Protein AF-A0A5C4LIJ2-F1 (afdb_monomer)

InterPro domains:
  IPR003593 AAA+ ATPase domain [SM00382] (230-407)
  IPR003959 ATPase, AAA-type, core [PF00004] (234-355)
  IPR027417 P-loop containing nucleoside triphosphate hydrolase [G3DSA:3.40.50.300] (199-384)
  IPR027417 P-loop containing nucleoside triphosphate hydrolase [SSF52540] (202-452)
  IPR038461 Schlafen, AlbA_2 domain superfamily [G3DSA:3.30.950.30] (22-139)

pLDDT: mean 86.14, std 9.75, range [41.12, 98.31]

Solvent-accessible surface area (backbone atoms only — not comparable to full-atom values): 47284 Å² total; per-residue (Å²): 120,66,73,47,49,48,48,51,52,51,26,35,75,68,67,46,81,63,97,46,61,59,70,45,34,65,58,29,51,37,80,87,80,53,23,45,74,66,76,58,33,51,44,37,41,61,29,47,66,63,65,94,48,57,68,36,73,71,14,28,50,51,50,51,48,43,44,5,18,21,35,30,57,3,26,38,41,34,28,6,21,38,63,94,73,33,29,77,74,26,39,88,55,86,80,62,55,65,61,47,27,49,50,46,22,73,35,40,76,45,88,52,75,54,48,74,50,79,38,78,45,79,42,97,88,69,51,73,36,39,33,38,42,36,39,28,40,44,50,67,100,58,82,71,67,32,28,70,43,64,45,61,94,41,61,52,68,50,37,38,29,41,57,48,71,44,79,41,76,59,53,77,90,43,46,53,55,47,58,22,63,44,79,74,76,92,50,95,75,81,82,70,81,79,71,65,78,42,46,68,31,70,70,80,78,79,52,92,56,96,69,92,71,68,60,54,72,61,51,52,51,50,54,45,40,71,70,73,48,88,62,41,50,38,33,38,18,29,52,65,52,32,46,57,65,39,52,56,48,50,52,50,49,53,41,48,77,40,29,72,55,27,55,43,85,93,75,43,62,58,44,34,36,32,46,45,36,36,44,62,59,45,74,42,58,92,79,59,43,77,46,75,35,91,74,49,63,36,84,46,36,67,44,44,54,39,46,49,40,32,52,66,71,75,43,58,62,81,70,43,72,78,49,53,71,70,57,50,53,51,52,50,41,52,48,29,48,72,40,22,31,42,40,35,38,32,41,49,49,61,26,52,77,70,74,43,64,64,47,58,68,61,54,49,59,41,36,72,71,29,80,25,62,36,38,37,40,36,27,36,56,63,76,52,89,92,42,59,92,40,47,47,83,38,59,46,46,49,77,84,72,29,38,59,60,47,48,52,53,42,24,64,73,57,73,42,82,77,77,54,82,85,48,49,65,55,51,40,59,56,28,60,36,16,56,54,46,46,45,35,39,54,42,41,33,67,82,34,99,43,62,73,57,14,49,48,38,34,64,66,66,74,31,50,52,59,36,39,71,48,42,46,68,58,62,67,63,46,56,90,89,50,55,33,69,62,51,55,44,48,41,62,73,64,70,53,73,37,41,63,64,55,55,38,58,74,44,61,94,45,53,66,67,53,49,50,51,20,55,58,72,48,33,77,70,42,36,41,80,48,70,48,98,86,66,49,58,26,44,30,59,32,65,58,42,47,58,47,53,47,63,60,34,74,73,38,90,61,41,70,58,49,52,54,50,52,52,49,55,61,71,63,69,64,95,64,50,74,67,46,52,52,49,45,54,52,43,54,49,30,57,73,72,65,38,32,66,58,47,53,49,54,53,71,72,48,58,102,80,41,72,58,74,71,38,38,68,50,30,36,52,50,14,54,25,31,50,71,72,36,81,93,30,42,67,60,13,51,52,27,41,52,57,8,43,75,69,70,49,79,50,71,66,53,55,51,52,52,38,52,49,34,65,70,65,68,83,55,48,65,59,34,35,51,52,27,50,57,52,66,72,38,82,86,54,52,54,68,55,43,17,54,36,24,40,49,31,17,53,28,29,42,54,48,20,62,74,29,49,88,79,39,53,69,62,18,52,52,30,39,41,54,15,45,42,29,27,35,48,16,44,39,54,35,71,82,45,88,94,61,83,57,64,66,49,50,52,52,35,50,56,45,51,54,48,46,54,65,75,40,70,82,49,64,62,59,59,51,50,38,54,49,51,39,39,71,69,74,58,49,36,33,59,73,55,40,50,55,51,51,56,54,61,71,64,57,82,85,67,93,47,50,68,57,44,51,51,49,43,50,48,31,53,53,41,32,59,52,39,59,66,60,34,66,64,56,87,82,13,63,24,49,50,52,52,36,53,51,31,52,52,50,31,53,55,47,61,77,67,46,62,76,79,79,70,77,79,72,81,84,72,84,90,133

Mean predicted aligned error: 17.03 Å

Foldseek 3Di:
DPPQCPLVLVCQVVVHDDPAPCSNGVSQADPVLQFGPDAFWQAEEEEQEADPALQADVNVVVLLVLLQLQLAQWHKYKYQADRVSRHGNAYPDDHDQVRSQVVLCVFQVDRWRKDKDKHWDADPVRDTGIMMIITGHHHAQDARGFTCQAGYVRGGGWHWHRDTNDIDTDDPVCVLRSQFRNSDDDDPPPPDPDLQQAQEDDDPALDLFPDDFDPRVVLSVVSCCQAPNLQQEAEEAAFPLLCSSNSLVVSLVCCRVRQSRHAHPVRDGARYEYEAEQDQWDANLLVRAIDGDPRHQDDALLSVLLSVCCSSVNDPSVVSVPDDPVVSLVSLLVVLQPGAYEYEYEALVSQVLVVHDSCPVSNSVSCSVHNYHHHYYYYHHDQDPVPNVRYDYRYAADLPGGQVRLQVSLCVVLVHDGADPVLSVLLCLQQVNRSSSSSNLSSLRSVDVHSVVSSVCCLAPSVQNVLCVRPVSLVVSAPPPACLLVLLLLLLLVVDWDALLLSCLLPVVDDSVSSVVSDVSSPPNFWDWDADPVRTITIHGRNNNSNVSVVVLVPDPCNVVSNVSVVVVVVVPDPQPSVLSVLLVVLVVCVVVVVLVVLVVVVVPADPPHVSLVALSNLLSNLLSLLSVDDVSLVVSQVSLVVSVVVVDLDLVSLVSNLVSLVVNLPALVVNLVSLVVQCPDPPDQLLSVLVSLQSNLVSLQSVLVVCCVPDLVSSLVSLLSSLLSLQVSQQSCVPPPPDDSVVSLVSNLVSLVVNLVSCVQPLVSLLVSLLVNLVVLTQGDQSSLVSSLVSNVVRDDDLDLVSLVVLLVSLVVSLVSLVVSCPVVVVRVSSVSSSVSSVVVNVVSVVSRDDDPDPPPPPDDDD

Radius of gyration: 47.01 Å; Cα contacts (8 Å, |Δi|>4): 1342; chains: 1; bounding box: 135×79×145 Å

Organism: NCBI:txid2583531

Structure (mmCIF, N/CA/C/O backbone):
data_AF-A0A5C4LIJ2-F1
#
_entry.id   AF-A0A5C4LIJ2-F1
#
loop_
_atom_site.group_PDB
_atom_site.id
_atom_site.type_symbol
_atom_site.label_atom_id
_atom_site.label_alt_id
_atom_site.label_comp_id
_atom_site.label_asym_id
_atom_site.label_entity_id
_atom_site.label_seq_id
_atom_site.pdbx_PDB_ins_code
_atom_site.Cartn_x
_atom_site.Cartn_y
_atom_site.Cartn_z
_atom_site.occupancy
_atom_site.B_iso_or_equiv
_atom_site.auth_seq_id
_atom_site.auth_comp_id
_atom_site.auth_asym_id
_atom_site.auth_atom_id
_atom_site.pdbx_PDB_model_num
ATOM 1 N N . MET A 1 1 ? 25.185 -10.858 -41.100 1.00 58.16 1 MET A N 1
ATOM 2 C CA . MET A 1 1 ? 25.337 -9.383 -41.211 1.00 58.16 1 MET A CA 1
ATOM 3 C C . MET A 1 1 ? 25.469 -9.037 -42.689 1.00 58.16 1 MET A C 1
ATOM 5 O O . MET A 1 1 ? 26.217 -9.736 -43.355 1.00 58.16 1 MET A O 1
ATOM 9 N N . ARG A 1 2 ? 24.748 -8.032 -43.214 1.00 72.88 2 ARG A N 1
ATOM 10 C CA . ARG A 1 2 ? 24.907 -7.604 -44.621 1.00 72.88 2 ARG A CA 1
ATOM 11 C C . ARG A 1 2 ? 26.327 -7.069 -44.833 1.00 72.88 2 ARG A C 1
ATOM 13 O O . ARG A 1 2 ? 26.774 -6.250 -44.028 1.00 72.88 2 ARG A O 1
ATOM 20 N N . ASP A 1 3 ? 27.008 -7.504 -45.893 1.00 77.50 3 ASP A N 1
ATOM 21 C CA . ASP A 1 3 ? 28.398 -7.110 -46.189 1.00 77.50 3 ASP A CA 1
ATOM 22 C C . ASP A 1 3 ? 28.575 -5.584 -46.255 1.00 77.50 3 ASP A C 1
ATOM 24 O O . ASP A 1 3 ? 29.596 -5.048 -45.824 1.00 77.50 3 ASP A O 1
ATOM 28 N N . GLU A 1 4 ? 27.526 -4.880 -46.682 1.00 83.19 4 GLU A N 1
ATOM 29 C CA . GLU A 1 4 ? 27.462 -3.422 -46.809 1.00 83.19 4 GLU A CA 1
ATOM 30 C C . GLU A 1 4 ? 27.708 -2.667 -45.487 1.00 83.19 4 GLU A C 1
ATOM 32 O O . GLU A 1 4 ? 28.212 -1.546 -45.492 1.00 83.19 4 GLU A O 1
ATOM 37 N N . LEU A 1 5 ? 27.392 -3.272 -44.333 1.00 87.75 5 LEU A N 1
ATOM 38 C CA . LEU A 1 5 ? 27.506 -2.631 -43.013 1.00 87.75 5 LEU A CA 1
ATOM 39 C C . LEU A 1 5 ? 28.728 -3.093 -42.210 1.00 87.75 5 LEU A C 1
ATOM 41 O O . LEU A 1 5 ? 28.968 -2.587 -41.111 1.00 87.75 5 LEU A O 1
ATOM 45 N N . LYS A 1 6 ? 29.517 -4.033 -42.739 1.00 87.75 6 LYS A N 1
ATOM 46 C CA . LYS A 1 6 ? 30.608 -4.680 -42.000 1.00 87.75 6 LYS A CA 1
ATOM 47 C C . LYS A 1 6 ? 31.669 -3.686 -41.518 1.00 87.75 6 LYS A C 1
ATOM 49 O O . LYS A 1 6 ? 32.026 -3.692 -40.344 1.00 87.75 6 LYS A O 1
ATOM 54 N N . ARG A 1 7 ? 32.119 -2.780 -42.393 1.00 91.06 7 ARG A N 1
ATOM 55 C CA . ARG A 1 7 ? 33.112 -1.738 -42.055 1.00 91.06 7 ARG A CA 1
ATOM 56 C C . ARG A 1 7 ? 32.603 -0.746 -41.014 1.00 91.06 7 ARG A C 1
ATOM 58 O O . ARG A 1 7 ? 33.356 -0.316 -40.145 1.00 91.06 7 ARG A O 1
ATOM 65 N N . ILE A 1 8 ? 31.314 -0.416 -41.072 1.00 91.94 8 ILE A N 1
ATOM 66 C CA . ILE A 1 8 ? 30.667 0.464 -40.095 1.00 91.94 8 ILE A CA 1
ATOM 67 C C . ILE A 1 8 ? 30.628 -0.224 -38.724 1.00 91.94 8 ILE A C 1
ATOM 69 O O . ILE A 1 8 ? 30.972 0.397 -37.720 1.00 91.94 8 ILE A O 1
ATOM 73 N N . ALA A 1 9 ? 30.278 -1.512 -38.677 1.00 89.75 9 ALA A N 1
ATOM 74 C CA . ALA A 1 9 ? 30.301 -2.295 -37.443 1.00 89.75 9 ALA A CA 1
ATOM 75 C C . ALA A 1 9 ? 31.720 -2.405 -36.848 1.00 89.75 9 ALA A C 1
ATOM 77 O O . ALA A 1 9 ? 31.891 -2.171 -35.652 1.00 89.75 9 ALA A O 1
ATOM 78 N N . GLU A 1 10 ? 32.739 -2.667 -37.679 1.00 91.31 10 GLU A N 1
ATOM 79 C CA . GLU A 1 10 ? 34.157 -2.689 -37.276 1.00 91.31 10 GLU A CA 1
ATOM 80 C C . GLU A 1 10 ? 34.602 -1.340 -36.682 1.00 91.31 10 GLU A C 1
ATOM 82 O O . GLU A 1 10 ? 35.252 -1.301 -35.636 1.00 91.31 10 GLU A O 1
ATOM 87 N N . ALA A 1 11 ? 34.206 -0.221 -37.302 1.00 93.56 11 ALA A N 1
ATOM 88 C CA . ALA A 1 11 ? 34.501 1.118 -36.797 1.00 93.56 11 ALA A CA 1
ATOM 89 C C . ALA A 1 11 ? 33.838 1.379 -35.433 1.00 93.56 11 ALA A C 1
ATOM 91 O O . ALA A 1 11 ? 34.490 1.888 -34.517 1.00 93.56 11 ALA A O 1
ATOM 92 N N . ILE A 1 12 ? 32.562 1.003 -35.272 1.00 93.06 12 ILE A N 1
ATOM 93 C CA . ILE A 1 12 ? 31.823 1.145 -34.006 1.00 93.06 12 ILE A CA 1
ATOM 94 C C . ILE A 1 12 ? 32.485 0.321 -32.896 1.00 93.06 12 ILE A C 1
ATOM 96 O O . ILE A 1 12 ? 32.670 0.825 -31.785 1.00 93.06 12 ILE A O 1
ATOM 100 N N . GLU A 1 13 ? 32.862 -0.925 -33.185 1.00 90.19 13 GLU A N 1
ATOM 101 C CA . GLU A 1 13 ? 33.530 -1.804 -32.225 1.00 90.19 13 GLU A CA 1
ATOM 102 C C . GLU A 1 13 ? 34.917 -1.279 -31.838 1.00 90.19 13 GLU A C 1
ATOM 104 O O . GLU A 1 13 ? 35.243 -1.218 -30.650 1.00 90.19 13 GLU A O 1
ATOM 109 N N . GLY A 1 14 ? 35.692 -0.813 -32.820 1.00 92.81 14 GLY A N 1
ATOM 110 C CA . GLY A 1 14 ? 36.996 -0.184 -32.611 1.00 92.81 14 GLY A CA 1
ATOM 111 C C . GLY A 1 14 ? 36.933 1.221 -32.001 1.00 92.81 14 GLY A C 1
ATOM 112 O O . GLY A 1 14 ? 37.969 1.750 -31.602 1.00 92.81 14 GLY A O 1
ATOM 113 N N . ARG A 1 15 ? 35.738 1.829 -31.916 1.00 94.44 15 ARG A N 1
ATOM 114 C CA . ARG A 1 15 ? 35.496 3.223 -31.490 1.00 94.44 15 ARG A CA 1
ATOM 115 C C . ARG A 1 15 ? 36.340 4.246 -32.257 1.00 94.44 15 ARG A C 1
ATOM 117 O O . ARG A 1 15 ? 36.729 5.277 -31.710 1.00 94.44 15 ARG A O 1
ATOM 124 N N . GLN A 1 16 ? 36.653 3.955 -33.515 1.00 95.75 16 GLN A N 1
ATOM 125 C CA . GLN A 1 16 ? 37.541 4.769 -34.337 1.00 95.75 16 GLN A CA 1
ATOM 126 C C . GLN A 1 16 ? 37.033 4.829 -35.772 1.00 95.75 16 GLN A C 1
ATOM 128 O O . GLN A 1 16 ? 36.580 3.835 -36.332 1.00 95.75 16 GLN A O 1
ATOM 133 N N . LEU A 1 17 ? 37.138 6.013 -36.373 1.00 96.00 17 LEU A N 1
ATOM 134 C CA . LEU A 1 17 ? 36.793 6.225 -37.775 1.00 96.00 17 LEU A CA 1
ATOM 135 C C . LEU A 1 17 ? 38.026 5.975 -38.671 1.00 96.00 17 LEU A C 1
ATOM 137 O O . LEU A 1 17 ? 39.108 6.471 -38.334 1.00 96.00 17 LEU A O 1
ATOM 141 N N . PRO A 1 18 ? 37.895 5.256 -39.806 1.00 94.81 18 PRO A N 1
ATOM 142 C CA . PRO A 1 18 ? 38.982 5.001 -40.764 1.00 94.81 18 PRO A CA 1
ATOM 143 C C . PRO A 1 18 ? 39.519 6.255 -41.455 1.00 94.81 18 PRO A C 1
ATOM 145 O O . PRO A 1 18 ? 38.858 7.300 -41.472 1.00 94.81 18 PRO A O 1
ATOM 148 N N . GLY A 1 19 ? 40.742 6.182 -41.988 1.00 91.62 19 GLY A N 1
ATOM 149 C CA . GLY A 1 19 ? 41.484 7.322 -42.548 1.00 91.62 19 GLY A CA 1
ATOM 150 C C . GLY A 1 19 ? 40.820 7.922 -43.780 1.00 91.62 19 GLY A C 1
ATOM 151 O O . GLY A 1 19 ? 40.782 9.143 -43.935 1.00 91.62 19 GLY A O 1
ATOM 152 N N . SER A 1 20 ? 40.258 7.059 -44.622 1.00 92.75 20 SER A N 1
ATOM 153 C CA . SER A 1 20 ? 39.666 7.429 -45.902 1.00 92.75 20 SER A CA 1
ATOM 154 C C . SER A 1 20 ? 38.163 7.141 -45.960 1.00 92.75 20 SER A C 1
ATOM 156 O O . SER A 1 20 ? 37.634 6.315 -45.218 1.00 92.75 20 SER A O 1
ATOM 158 N N . PHE A 1 21 ? 37.468 7.847 -46.858 1.00 92.81 21 PHE A N 1
ATOM 159 C CA . PHE A 1 21 ? 36.042 7.635 -47.132 1.00 92.81 21 PHE A CA 1
ATOM 160 C C . PHE A 1 21 ? 35.779 6.214 -47.6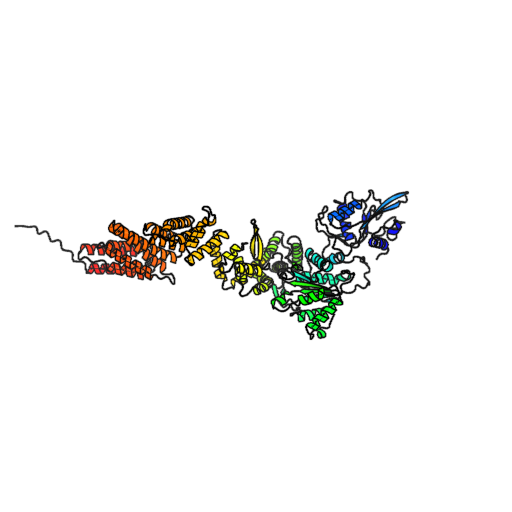44 1.00 92.81 21 PHE A C 1
ATOM 162 O O . PHE A 1 21 ? 34.871 5.539 -47.165 1.00 92.81 21 PHE A O 1
ATOM 169 N N . ALA A 1 22 ? 36.625 5.754 -48.572 1.00 90.69 22 ALA A N 1
ATOM 170 C CA . ALA A 1 22 ? 36.531 4.428 -49.164 1.00 90.69 22 ALA A CA 1
ATOM 171 C C . ALA A 1 22 ? 36.648 3.324 -48.104 1.00 90.69 22 ALA A C 1
ATOM 173 O O . ALA A 1 22 ? 35.829 2.421 -48.105 1.00 90.69 22 ALA A O 1
ATOM 174 N N . GLU A 1 23 ? 37.576 3.426 -47.143 1.00 92.00 23 GLU A N 1
ATOM 175 C CA . GLU A 1 23 ? 37.714 2.425 -46.069 1.00 92.00 23 GLU A CA 1
ATOM 176 C C . GLU A 1 23 ? 36.448 2.261 -45.216 1.00 92.00 23 GLU A C 1
ATOM 178 O O . GLU A 1 23 ? 36.144 1.156 -44.769 1.00 92.00 23 GLU A O 1
ATOM 183 N N . LEU A 1 24 ? 35.719 3.353 -44.962 1.00 93.69 24 LEU A N 1
ATOM 184 C CA . LEU A 1 24 ? 34.518 3.320 -44.128 1.00 93.69 24 LEU A CA 1
ATOM 185 C C . LEU A 1 24 ? 33.277 2.861 -44.907 1.00 93.69 24 LEU A C 1
ATOM 187 O O . LEU A 1 24 ? 32.435 2.162 -44.344 1.00 93.69 24 LEU A O 1
ATOM 191 N N . PHE A 1 25 ? 33.159 3.250 -46.181 1.00 93.88 25 PHE A N 1
ATOM 192 C CA . PHE A 1 25 ? 31.940 3.074 -46.977 1.00 93.88 25 PHE A CA 1
ATOM 193 C C . PHE A 1 25 ? 32.086 2.136 -48.188 1.00 93.88 25 PHE A C 1
ATOM 195 O O . PHE A 1 25 ? 31.167 2.081 -48.994 1.00 93.88 25 PHE A O 1
ATOM 202 N N . GLU A 1 26 ? 33.174 1.364 -48.305 1.00 86.19 26 GLU A N 1
ATOM 203 C CA . GLU A 1 26 ? 33.465 0.442 -49.427 1.00 86.19 26 GLU A CA 1
ATOM 204 C C . GLU A 1 26 ? 32.270 -0.435 -49.845 1.00 86.19 26 GLU A C 1
ATOM 206 O O . GLU A 1 26 ? 32.034 -0.636 -51.030 1.00 86.19 26 GLU A O 1
ATOM 211 N N . GLY A 1 27 ? 31.496 -0.936 -48.875 1.00 84.56 27 GLY A N 1
ATOM 212 C CA . GLY A 1 27 ? 30.322 -1.779 -49.125 1.00 84.56 27 GLY A CA 1
ATOM 213 C C . GLY A 1 27 ? 28.988 -1.030 -49.214 1.00 84.56 27 GLY A C 1
ATOM 214 O O . GLY A 1 27 ? 27.970 -1.651 -49.485 1.00 84.56 27 GLY A O 1
ATOM 215 N N . ASN A 1 28 ? 28.965 0.278 -48.958 1.00 90.94 28 ASN A N 1
ATOM 216 C CA . ASN A 1 28 ? 27.742 1.080 -48.832 1.00 90.94 28 ASN A CA 1
ATOM 217 C C . ASN A 1 28 ? 27.726 2.305 -49.765 1.00 90.94 28 ASN A C 1
ATOM 219 O O . ASN A 1 28 ? 26.849 3.160 -49.674 1.00 90.94 28 ASN A O 1
ATOM 223 N N . TRP A 1 29 ? 28.714 2.444 -50.641 1.00 92.75 29 TRP A N 1
ATOM 224 C CA . TRP A 1 29 ? 28.830 3.574 -51.552 1.00 92.75 29 TRP A CA 1
ATOM 225 C C . TRP A 1 29 ? 28.922 3.083 -52.990 1.00 92.75 29 TRP A C 1
ATOM 227 O O . TRP A 1 29 ? 29.828 2.332 -53.343 1.00 92.75 29 TRP A O 1
ATOM 237 N N . ASP A 1 30 ? 27.989 3.536 -53.824 1.00 90.12 30 ASP A N 1
ATOM 238 C CA . ASP A 1 30 ? 28.038 3.316 -55.262 1.00 90.12 30 ASP A CA 1
ATOM 239 C C . ASP A 1 30 ? 28.761 4.496 -55.922 1.00 90.12 30 ASP A C 1
ATOM 241 O O . ASP A 1 30 ? 28.209 5.591 -56.057 1.00 90.12 30 ASP A O 1
ATOM 245 N N . GLU A 1 31 ? 30.012 4.273 -56.325 1.00 86.50 31 GLU A N 1
ATOM 246 C CA . GLU A 1 31 ? 30.846 5.272 -57.003 1.00 86.50 31 GLU A CA 1
ATOM 247 C C . GLU A 1 31 ? 30.231 5.725 -58.342 1.00 86.50 31 GLU A C 1
ATOM 249 O O . GLU A 1 31 ? 30.377 6.889 -58.725 1.00 86.50 31 GLU A O 1
ATOM 254 N N . ALA A 1 32 ? 29.529 4.830 -59.052 1.00 86.44 32 ALA A N 1
ATOM 255 C CA . ALA A 1 32 ? 28.952 5.114 -60.363 1.00 86.44 32 ALA A CA 1
ATOM 256 C C . ALA A 1 32 ? 27.690 5.978 -60.242 1.00 86.44 32 ALA A C 1
ATOM 258 O O . ALA A 1 32 ? 27.560 6.987 -60.939 1.00 86.44 32 ALA A O 1
ATOM 259 N N . GLU A 1 33 ? 26.798 5.622 -59.316 1.00 85.12 33 GLU A N 1
ATOM 260 C CA . GLU A 1 33 ? 25.545 6.347 -59.059 1.00 85.12 33 GLU A CA 1
ATOM 261 C C . GLU A 1 33 ? 25.709 7.510 -58.058 1.00 85.12 33 GLU A C 1
ATOM 263 O O . GLU A 1 33 ? 24.776 8.285 -57.839 1.00 85.12 33 GLU A O 1
ATOM 268 N N . ARG A 1 34 ? 26.894 7.653 -57.444 1.00 86.00 34 ARG A N 1
ATOM 269 C CA . ARG A 1 34 ? 27.234 8.647 -56.405 1.00 86.00 34 ARG A CA 1
ATOM 270 C C . ARG A 1 34 ? 26.206 8.743 -55.282 1.00 86.00 34 ARG A C 1
ATOM 272 O O . ARG A 1 34 ? 25.822 9.836 -54.837 1.00 86.00 34 ARG A O 1
ATOM 279 N N . ARG A 1 35 ? 25.760 7.588 -54.812 1.00 91.12 35 ARG A N 1
ATOM 280 C CA . ARG A 1 35 ? 24.777 7.485 -53.738 1.00 91.12 35 ARG A CA 1
ATOM 281 C C . ARG A 1 35 ? 25.118 6.343 -52.803 1.00 91.12 35 ARG A C 1
ATOM 283 O O . ARG A 1 35 ? 25.764 5.374 -53.199 1.00 91.12 35 ARG A O 1
ATOM 290 N N . PHE A 1 36 ? 24.640 6.443 -51.571 1.00 92.75 36 PHE A N 1
ATOM 291 C CA . PHE A 1 36 ? 24.676 5.305 -50.666 1.00 92.75 36 PHE A CA 1
ATOM 292 C C . PHE A 1 36 ? 23.701 4.220 -51.129 1.00 92.75 36 PHE A C 1
ATOM 294 O O . PHE A 1 36 ? 22.632 4.521 -51.670 1.00 92.75 36 PHE A O 1
ATOM 301 N N . THR A 1 37 ? 24.085 2.959 -50.943 1.00 90.56 37 THR A N 1
ATOM 302 C CA . THR A 1 37 ? 23.284 1.800 -51.366 1.00 90.56 37 THR A CA 1
ATOM 303 C C . THR A 1 37 ? 22.301 1.353 -50.289 1.00 90.56 37 THR A C 1
ATOM 305 O O . THR A 1 37 ? 21.218 0.869 -50.620 1.00 90.56 37 THR A O 1
ATOM 308 N N . SER A 1 38 ? 22.627 1.574 -49.011 1.00 88.75 38 SER A N 1
ATOM 309 C CA . SER A 1 38 ? 21.747 1.255 -47.886 1.00 88.75 38 SER A CA 1
ATOM 310 C C . SER A 1 38 ? 20.966 2.474 -47.385 1.00 88.75 38 SER A C 1
ATOM 312 O O . SER A 1 38 ? 21.450 3.605 -47.373 1.00 88.75 38 SER A O 1
ATOM 314 N N . GLN A 1 39 ? 19.726 2.228 -46.963 1.00 90.94 39 GLN A N 1
ATOM 315 C CA . GLN A 1 39 ? 18.917 3.201 -46.227 1.00 90.94 39 GLN A CA 1
ATOM 316 C C . GLN A 1 39 ? 19.341 3.254 -44.751 1.00 90.94 39 GLN A C 1
ATOM 318 O O . GLN A 1 39 ? 20.216 2.506 -44.315 1.00 90.94 39 GLN A O 1
ATOM 323 N N . GLU A 1 40 ? 18.705 4.120 -43.962 1.00 92.06 40 GLU A N 1
ATOM 324 C CA . GLU A 1 40 ? 18.905 4.163 -42.511 1.00 92.06 40 GLU A CA 1
ATOM 325 C C . GLU A 1 40 ? 18.644 2.786 -41.860 1.00 92.06 40 GLU A C 1
ATOM 327 O O . GLU A 1 40 ? 17.689 2.077 -42.187 1.00 92.06 40 GLU A O 1
ATOM 332 N N . THR A 1 41 ? 19.509 2.390 -40.922 1.00 91.81 41 THR A N 1
ATOM 333 C CA . THR A 1 41 ? 19.488 1.072 -40.262 1.00 91.81 41 THR A CA 1
ATOM 334 C C . THR A 1 41 ? 19.717 1.186 -38.751 1.00 91.81 41 THR A C 1
ATOM 336 O O . THR A 1 41 ? 19.835 2.286 -38.203 1.00 91.81 41 THR A O 1
ATOM 339 N N . TYR A 1 42 ? 19.838 0.034 -38.075 1.00 91.00 42 TYR A N 1
ATOM 340 C CA . TYR A 1 42 ? 20.170 -0.078 -36.649 1.00 91.00 42 TYR A CA 1
ATOM 341 C C . TYR A 1 42 ? 21.462 0.643 -36.236 1.00 91.00 42 TYR A C 1
ATOM 343 O O . TYR A 1 42 ? 21.618 0.952 -35.057 1.00 91.00 42 TYR A O 1
ATOM 351 N N . VAL A 1 43 ? 22.384 0.889 -37.175 1.00 94.00 43 VAL A N 1
ATOM 352 C CA . VAL A 1 43 ? 23.707 1.486 -36.911 1.00 94.00 43 VAL A CA 1
ATOM 353 C C . VAL A 1 43 ? 24.033 2.670 -37.814 1.00 94.00 43 VAL A C 1
ATOM 355 O O . VAL A 1 43 ? 25.121 3.223 -37.698 1.00 94.00 43 VAL A O 1
ATOM 358 N N . LEU A 1 44 ? 23.139 3.059 -38.723 1.00 94.94 44 LEU A N 1
ATOM 359 C CA . LEU A 1 44 ? 23.412 4.091 -39.719 1.00 94.94 44 LEU A CA 1
ATOM 360 C C . LEU A 1 44 ? 22.223 5.031 -39.881 1.00 94.94 44 LEU A C 1
ATOM 362 O O . LEU A 1 44 ? 21.081 4.578 -39.955 1.00 94.94 44 LEU A O 1
ATOM 366 N N . ASP A 1 45 ? 22.505 6.326 -39.951 1.00 96.38 45 ASP A N 1
ATOM 367 C CA . ASP A 1 45 ? 21.507 7.382 -40.097 1.00 96.38 45 ASP A CA 1
ATOM 368 C C . ASP A 1 45 ? 22.073 8.543 -40.926 1.00 96.38 45 ASP A C 1
ATOM 370 O O . ASP A 1 45 ? 23.260 8.877 -40.807 1.00 96.38 45 ASP A O 1
ATOM 374 N N . TYR A 1 46 ? 21.241 9.159 -41.768 1.00 96.31 46 TYR A N 1
ATOM 375 C CA . TYR A 1 46 ? 21.668 10.208 -42.693 1.00 96.31 46 TYR A CA 1
ATOM 376 C C . TYR A 1 46 ? 21.023 11.540 -42.346 1.00 96.31 46 TYR A C 1
ATOM 378 O O . TYR A 1 46 ? 19.830 11.638 -42.050 1.00 96.31 46 TYR A O 1
ATOM 386 N N . LYS A 1 47 ? 21.814 12.611 -42.398 1.00 95.56 47 LYS A N 1
ATOM 387 C CA . LYS A 1 47 ? 21.338 13.962 -42.109 1.00 95.56 47 LYS A CA 1
ATOM 388 C C . LYS A 1 47 ? 21.863 14.947 -43.141 1.00 95.56 47 LYS A C 1
ATOM 390 O O . LYS A 1 47 ? 23.034 14.936 -43.511 1.00 95.56 47 LYS A O 1
ATOM 395 N N . GLU A 1 48 ? 20.991 15.833 -43.603 1.00 94.62 48 GLU A N 1
ATOM 396 C CA . GLU A 1 48 ? 21.367 16.833 -44.603 1.00 94.62 48 GLU A CA 1
ATOM 397 C C . GLU A 1 48 ? 22.229 17.937 -43.977 1.00 94.62 48 GLU A C 1
ATOM 399 O O . GLU A 1 48 ? 23.278 18.294 -44.510 1.00 94.62 48 GLU A O 1
ATOM 404 N N . GLU A 1 49 ? 21.830 18.425 -42.800 1.00 93.50 49 GLU A N 1
ATOM 405 C CA . GLU A 1 49 ? 22.457 19.569 -42.138 1.00 93.50 49 GLU A CA 1
ATOM 406 C C . GLU A 1 49 ? 22.954 19.233 -40.726 1.00 93.50 49 GLU A C 1
ATOM 408 O O . GLU A 1 49 ? 22.385 18.394 -40.020 1.00 93.50 49 GLU A O 1
ATOM 413 N N . VAL A 1 50 ? 24.015 19.933 -40.317 1.00 93.12 50 VAL A N 1
ATOM 414 C CA . VAL A 1 50 ? 24.572 19.926 -38.957 1.00 93.12 50 VAL A CA 1
ATOM 415 C C . VAL A 1 50 ? 23.818 20.963 -38.109 1.00 93.12 50 VAL A C 1
ATOM 417 O O . VAL A 1 50 ? 23.655 22.092 -38.577 1.00 93.12 50 VAL A O 1
ATOM 420 N N . PRO A 1 51 ? 23.352 20.629 -36.888 1.00 93.12 51 PRO A N 1
ATOM 421 C CA . PRO A 1 51 ? 22.634 21.576 -36.035 1.00 93.12 51 PRO A CA 1
ATOM 422 C C . PRO A 1 51 ? 23.542 22.691 -35.493 1.00 93.12 51 PRO A C 1
ATOM 424 O O . PRO A 1 51 ? 24.711 22.466 -35.196 1.00 93.12 51 PRO A O 1
ATOM 427 N N . ASP A 1 52 ? 22.962 23.872 -35.265 1.00 88.38 52 ASP A N 1
ATOM 428 C CA . ASP A 1 52 ? 23.674 25.028 -34.691 1.00 88.38 52 ASP A CA 1
ATOM 429 C C . ASP A 1 52 ? 23.899 24.920 -33.183 1.00 88.38 52 ASP A C 1
ATOM 431 O O . ASP A 1 52 ? 24.863 25.458 -32.638 1.00 88.38 52 ASP A O 1
ATOM 435 N N . ARG A 1 53 ? 22.972 24.256 -32.494 1.00 91.06 53 ARG A N 1
ATOM 436 C CA . ARG A 1 53 ? 22.987 24.013 -31.051 1.00 91.06 53 ARG A CA 1
ATOM 437 C C . ARG A 1 53 ? 22.391 22.644 -30.785 1.00 91.06 53 ARG A C 1
ATOM 439 O O . ARG A 1 53 ? 21.419 22.273 -31.430 1.00 91.06 53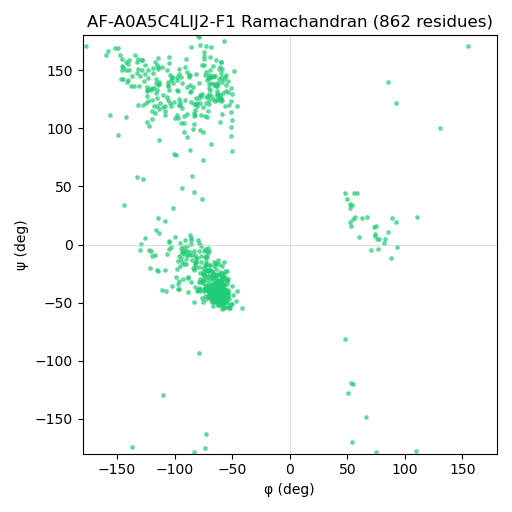 ARG A O 1
ATOM 446 N N . PHE A 1 54 ? 22.940 21.920 -29.815 1.00 92.31 54 PHE A N 1
ATOM 447 C CA . PHE A 1 54 ? 22.472 20.577 -29.444 1.00 92.31 54 PHE A CA 1
ATOM 448 C C . PHE A 1 54 ? 21.422 20.568 -28.322 1.00 92.31 54 PHE A C 1
ATOM 450 O O . PHE A 1 54 ? 20.848 19.525 -28.026 1.00 92.31 54 PHE A O 1
ATOM 457 N N . SER A 1 55 ? 21.165 21.712 -27.684 1.00 87.94 55 SER A N 1
ATOM 458 C CA . SER A 1 55 ? 20.283 21.823 -26.513 1.00 87.94 55 SER A CA 1
ATOM 459 C C . SER A 1 55 ? 18.787 21.920 -26.836 1.00 87.94 55 SER A C 1
ATOM 461 O O . SER A 1 55 ? 17.963 21.759 -25.937 1.00 87.94 55 SER A O 1
ATOM 463 N N . ASP A 1 56 ? 18.416 22.220 -28.080 1.00 86.69 56 ASP A N 1
ATOM 464 C CA . ASP A 1 56 ? 17.043 22.519 -28.490 1.00 86.69 56 ASP A CA 1
ATOM 465 C C . ASP A 1 56 ? 16.769 22.152 -29.960 1.00 86.69 56 ASP A C 1
ATOM 467 O O . ASP A 1 56 ? 17.668 21.793 -30.725 1.00 86.69 56 ASP A O 1
ATOM 471 N N . GLY A 1 57 ? 15.485 22.185 -30.339 1.00 90.12 57 GLY A N 1
ATOM 472 C CA . GLY A 1 57 ? 15.016 21.987 -31.713 1.00 90.12 57 GLY A CA 1
ATOM 473 C C . GLY A 1 57 ? 15.576 20.733 -32.394 1.00 90.12 57 GLY A C 1
ATOM 474 O O . GLY A 1 57 ? 15.502 19.624 -31.864 1.00 90.12 57 GLY A O 1
ATOM 475 N N . TYR A 1 58 ? 16.140 20.920 -33.589 1.00 91.56 58 TYR A N 1
ATOM 476 C CA . TYR A 1 58 ? 16.738 19.847 -34.386 1.00 91.56 58 TYR A CA 1
ATOM 477 C C . TYR A 1 58 ? 17.957 19.201 -33.704 1.00 91.56 58 TYR A C 1
ATOM 479 O O . TYR A 1 58 ? 18.118 17.982 -33.760 1.00 91.56 58 TYR A O 1
ATOM 487 N N . GLY A 1 59 ? 18.780 19.975 -32.988 1.00 93.56 59 GLY A N 1
ATOM 488 C CA . GLY A 1 59 ? 19.950 19.433 -32.298 1.00 93.56 59 GLY A CA 1
ATOM 489 C C . GLY A 1 59 ? 19.603 18.553 -31.100 1.00 93.56 59 GLY A C 1
ATOM 490 O O . GLY A 1 59 ? 20.265 17.537 -30.894 1.00 93.56 59 GLY A O 1
ATOM 491 N N . ALA A 1 60 ? 18.511 18.848 -30.387 1.00 94.69 60 ALA A N 1
ATOM 492 C CA . ALA A 1 60 ? 17.967 17.930 -29.383 1.00 94.69 60 ALA A CA 1
ATOM 493 C C . ALA A 1 60 ? 17.561 16.577 -30.005 1.00 94.69 60 ALA A C 1
ATOM 495 O O . ALA A 1 60 ? 17.695 15.532 -29.368 1.00 94.69 60 ALA A O 1
ATOM 496 N N . GLY A 1 61 ? 17.115 16.575 -31.268 1.00 95.50 61 GLY A N 1
ATOM 497 C CA . GLY A 1 61 ? 16.875 15.358 -32.050 1.00 95.50 61 GLY A CA 1
ATOM 498 C C . GLY A 1 61 ? 18.147 14.543 -32.309 1.00 95.50 61 GLY A C 1
ATOM 499 O O . GLY A 1 61 ? 18.121 13.322 -32.171 1.00 95.50 61 GLY A O 1
ATOM 500 N N . ILE A 1 62 ? 19.273 15.205 -32.598 1.00 96.06 62 ILE A N 1
ATOM 501 C CA . ILE A 1 62 ? 20.583 14.547 -32.761 1.00 96.06 62 ILE A CA 1
ATOM 502 C C . ILE A 1 62 ? 21.075 13.946 -31.439 1.00 96.06 62 ILE A C 1
ATOM 504 O O . ILE A 1 62 ? 21.571 12.823 -31.426 1.00 96.06 62 ILE A O 1
ATOM 508 N N . VAL A 1 63 ? 20.883 14.639 -30.312 1.00 96.44 63 VAL A N 1
ATOM 509 C CA . VAL A 1 63 ? 21.202 14.092 -28.981 1.00 96.44 63 VAL A CA 1
ATOM 510 C C . VAL A 1 63 ? 20.340 12.864 -28.674 1.00 96.44 63 VAL A C 1
ATOM 512 O O . VAL A 1 63 ? 20.870 11.840 -28.249 1.00 96.44 63 VAL A O 1
ATOM 515 N N . ARG A 1 64 ? 19.028 12.919 -28.949 1.00 96.75 64 ARG A N 1
ATOM 516 C CA . ARG A 1 64 ? 18.121 11.763 -28.830 1.00 96.75 64 ARG A CA 1
ATOM 517 C C . ARG A 1 64 ? 18.597 10.577 -29.678 1.00 96.75 64 ARG A C 1
ATOM 519 O O . ARG A 1 64 ? 18.610 9.451 -29.185 1.00 96.75 64 ARG A O 1
ATOM 526 N N . LEU A 1 65 ? 19.006 10.821 -30.922 1.00 97.12 65 LEU A N 1
ATOM 527 C CA . LEU A 1 65 ? 19.542 9.793 -31.817 1.00 97.12 65 LEU A CA 1
ATOM 528 C C . LEU A 1 65 ? 20.847 9.188 -31.280 1.00 97.12 65 LEU A C 1
ATOM 530 O O . LEU A 1 65 ? 20.984 7.967 -31.242 1.00 97.12 65 LEU A O 1
ATOM 534 N N . ALA A 1 66 ? 21.775 10.020 -30.803 1.00 97.25 66 ALA A N 1
ATOM 535 C CA . ALA A 1 66 ? 23.019 9.552 -30.201 1.00 97.25 66 ALA A CA 1
ATOM 536 C C . ALA A 1 66 ? 22.758 8.686 -28.958 1.00 97.25 66 ALA A C 1
ATOM 538 O O . ALA A 1 66 ? 23.351 7.622 -28.805 1.00 97.25 66 ALA A O 1
ATOM 539 N N . LEU A 1 67 ? 21.815 9.070 -28.096 1.00 97.12 67 LEU A N 1
ATOM 540 C CA . LEU A 1 67 ? 21.443 8.256 -26.936 1.00 97.12 67 LEU A CA 1
ATOM 541 C C . LEU A 1 67 ? 20.810 6.920 -27.339 1.00 97.12 67 LEU A C 1
ATOM 543 O O . LEU A 1 67 ? 21.132 5.890 -26.747 1.00 97.12 67 LEU A O 1
ATOM 547 N N . ALA A 1 68 ? 19.966 6.919 -28.371 1.00 97.19 68 ALA A N 1
ATOM 548 C CA . ALA A 1 68 ? 19.365 5.704 -28.909 1.00 97.19 68 ALA A CA 1
ATOM 549 C C . ALA A 1 68 ? 20.415 4.737 -29.474 1.00 97.19 68 ALA A C 1
ATOM 551 O O . ALA A 1 68 ? 20.390 3.550 -29.143 1.00 97.19 68 ALA A O 1
ATOM 552 N N . PHE A 1 69 ? 21.371 5.241 -30.261 1.00 97.19 69 PHE A N 1
ATOM 553 C CA . PHE A 1 69 ? 22.491 4.443 -30.763 1.00 97.19 69 PHE A CA 1
ATOM 554 C C . PHE A 1 69 ? 23.366 3.918 -29.633 1.00 97.19 69 PHE A C 1
ATOM 556 O O . PHE A 1 69 ? 23.650 2.723 -29.588 1.00 97.19 69 PHE A O 1
ATOM 563 N N . HIS A 1 70 ? 23.739 4.779 -28.685 1.00 96.50 70 HIS A N 1
ATOM 564 C CA . HIS A 1 70 ? 24.559 4.389 -27.545 1.00 96.50 70 HIS A CA 1
ATOM 565 C C . HIS A 1 70 ? 23.913 3.251 -26.744 1.00 96.50 70 HIS A C 1
ATOM 567 O O . HIS A 1 70 ? 24.583 2.275 -26.406 1.00 96.50 70 HIS A O 1
ATOM 573 N N . ASN A 1 71 ? 22.603 3.339 -26.494 1.00 95.31 71 ASN A N 1
ATOM 574 C CA . ASN A 1 71 ? 21.835 2.314 -25.785 1.00 95.31 71 ASN A CA 1
ATOM 575 C C . ASN A 1 71 ? 21.574 1.030 -26.576 1.00 95.31 71 ASN A C 1
ATOM 577 O O . ASN A 1 71 ? 21.163 0.039 -25.973 1.00 95.31 71 ASN A O 1
ATOM 581 N N . SER A 1 72 ? 21.804 1.063 -27.885 1.00 94.00 72 SER A N 1
ATOM 582 C CA . SER A 1 72 ? 21.624 -0.052 -28.811 1.00 94.00 72 SER A CA 1
ATOM 583 C C . SER A 1 72 ? 23.013 -0.513 -29.282 1.00 94.00 72 SER A C 1
ATOM 585 O O . SER A 1 72 ? 23.916 -0.733 -28.473 1.00 94.00 72 SER A O 1
ATOM 587 N N . TYR A 1 73 ? 23.238 -0.648 -30.580 1.00 92.62 73 TYR A N 1
ATOM 588 C CA . TYR A 1 73 ? 24.445 -1.273 -31.121 1.00 92.62 73 TYR A CA 1
ATOM 589 C C . TYR A 1 73 ? 25.642 -0.317 -31.273 1.00 92.62 73 TYR A C 1
ATOM 591 O O . TYR A 1 73 ? 26.683 -0.721 -31.783 1.00 92.62 73 TYR A O 1
ATOM 599 N N . GLY A 1 74 ? 25.529 0.934 -30.810 1.00 95.25 74 GLY A N 1
ATOM 600 C CA . GLY A 1 74 ? 26.325 2.048 -31.331 1.00 95.25 74 GLY A CA 1
ATOM 601 C C . GLY A 1 74 ? 25.797 2.490 -32.698 1.00 95.25 74 GLY A C 1
ATOM 602 O O . GLY A 1 74 ? 24.794 1.963 -33.182 1.00 95.25 74 GLY A O 1
ATOM 603 N N . GLY A 1 75 ? 26.434 3.477 -33.321 1.00 96.44 75 GLY A N 1
ATOM 604 C CA . GLY A 1 75 ? 25.981 3.925 -34.634 1.00 96.44 75 GLY A CA 1
ATOM 605 C C . GLY A 1 75 ? 26.827 5.014 -35.267 1.00 96.44 75 GLY A C 1
ATOM 606 O O . GLY A 1 75 ? 27.711 5.595 -34.638 1.00 96.44 75 GLY A O 1
ATOM 607 N N . LEU A 1 76 ? 26.525 5.284 -36.530 1.00 97.06 76 LEU A N 1
ATOM 608 C CA . LEU A 1 76 ? 27.150 6.285 -37.371 1.00 97.06 76 LEU A CA 1
ATOM 609 C C . LEU A 1 76 ? 26.076 7.243 -37.894 1.00 97.06 76 LEU A C 1
ATOM 611 O O . LEU A 1 76 ? 25.128 6.821 -38.552 1.00 97.06 76 LEU A O 1
ATOM 615 N N . VAL A 1 77 ? 26.242 8.536 -37.626 1.00 97.31 77 VAL A N 1
ATOM 616 C CA . VAL A 1 77 ? 25.428 9.599 -38.227 1.00 97.31 77 VAL A CA 1
ATOM 617 C C . VAL A 1 77 ? 26.262 10.284 -39.299 1.00 97.31 77 VAL A C 1
ATOM 619 O O . VAL A 1 77 ? 27.344 10.796 -39.006 1.00 97.31 77 VAL A O 1
ATOM 622 N N . VAL A 1 78 ? 25.776 10.299 -40.537 1.00 96.62 78 VAL A N 1
ATOM 623 C CA . VAL A 1 78 ? 26.485 10.906 -41.670 1.00 96.62 78 VAL A CA 1
ATOM 624 C C . VAL A 1 78 ? 25.779 12.192 -42.089 1.00 96.62 78 VAL A C 1
ATOM 626 O O . VAL A 1 78 ? 24.665 12.167 -42.612 1.00 96.62 78 VAL A O 1
ATOM 629 N N . PHE A 1 79 ? 26.440 13.326 -41.860 1.00 96.94 79 PHE A N 1
ATOM 630 C CA . PHE A 1 79 ? 25.956 14.653 -42.231 1.00 96.94 79 PHE A CA 1
ATOM 631 C C . PHE A 1 79 ? 26.392 15.052 -43.646 1.00 96.94 79 PHE A C 1
ATOM 633 O O . PHE A 1 79 ? 27.501 14.725 -44.078 1.00 96.94 79 PHE A O 1
ATOM 640 N N . GLY A 1 80 ? 25.558 15.838 -44.330 1.00 94.88 80 GLY A N 1
ATOM 641 C CA . GLY A 1 80 ? 25.777 16.272 -45.710 1.00 94.88 80 GLY A CA 1
ATOM 642 C C . GLY A 1 80 ? 25.209 15.304 -46.748 1.00 94.88 80 GLY A C 1
ATOM 643 O O . GLY A 1 80 ? 25.678 15.299 -47.887 1.00 94.88 80 GLY A O 1
ATOM 644 N N . VAL A 1 81 ? 24.225 14.481 -46.369 1.00 94.25 81 VAL A N 1
ATOM 645 C CA . VAL A 1 81 ? 23.571 13.492 -47.240 1.00 94.25 81 VAL A CA 1
ATOM 646 C C . VAL A 1 81 ? 22.068 13.734 -47.251 1.00 94.25 81 VAL A C 1
ATOM 648 O O . VAL A 1 81 ? 21.443 13.903 -46.205 1.00 94.25 81 VAL A O 1
ATOM 651 N N . LYS A 1 82 ? 21.473 13.745 -48.444 1.00 91.56 82 LYS A N 1
ATOM 652 C CA . LYS A 1 82 ? 20.029 13.915 -48.599 1.00 91.56 82 LYS A CA 1
ATOM 653 C C . LYS A 1 82 ? 19.324 12.576 -48.415 1.00 91.56 82 LYS A C 1
ATOM 655 O O . LYS A 1 82 ? 19.299 11.776 -49.341 1.00 91.56 82 LYS A O 1
ATOM 660 N N . ASP A 1 83 ? 18.704 12.384 -47.258 1.00 81.62 83 ASP A N 1
ATOM 661 C CA . ASP A 1 83 ? 18.096 11.126 -46.794 1.00 81.62 83 ASP A CA 1
ATOM 662 C C . ASP A 1 83 ? 17.310 10.342 -47.876 1.00 81.62 83 ASP A C 1
ATOM 664 O O . ASP A 1 83 ? 17.657 9.220 -48.222 1.00 81.62 83 ASP A O 1
ATOM 668 N N . ARG A 1 84 ? 16.335 10.964 -48.557 1.00 84.69 84 ARG A N 1
ATOM 669 C CA . ARG A 1 84 ? 15.531 10.267 -49.591 1.00 84.69 84 ARG A CA 1
ATOM 670 C C . ARG A 1 84 ? 16.281 9.901 -50.873 1.00 84.69 84 ARG A C 1
ATOM 672 O O . ARG A 1 84 ? 15.869 8.984 -51.574 1.00 84.69 84 ARG A O 1
ATOM 679 N N . ALA A 1 85 ? 17.288 10.688 -51.241 1.00 87.25 85 ALA A N 1
ATOM 680 C CA . ALA A 1 85 ? 18.042 10.488 -52.478 1.00 87.25 85 ALA A CA 1
ATOM 681 C C . ALA A 1 85 ? 19.322 9.675 -52.243 1.00 87.25 85 ALA A C 1
ATOM 683 O O . ALA A 1 85 ? 19.890 9.158 -53.199 1.00 87.25 85 ALA A O 1
ATOM 684 N N . LEU A 1 86 ? 19.771 9.593 -50.985 1.00 91.25 86 LEU A N 1
ATOM 685 C CA . LEU A 1 86 ? 21.040 9.013 -50.552 1.00 91.25 86 LEU A CA 1
ATOM 686 C C . LEU A 1 86 ? 22.265 9.616 -51.263 1.00 91.25 86 LEU A C 1
ATOM 688 O O . LEU A 1 86 ? 23.332 9.014 -51.303 1.00 91.25 86 LEU A O 1
ATOM 692 N N . THR A 1 87 ? 22.130 10.827 -51.809 1.00 92.75 87 THR A N 1
ATOM 693 C CA . THR A 1 87 ? 23.192 11.559 -52.511 1.00 92.75 87 THR A CA 1
ATOM 694 C C . THR A 1 87 ? 23.889 12.549 -51.585 1.00 92.75 87 THR A C 1
ATOM 696 O O . THR A 1 87 ? 23.246 13.185 -50.742 1.00 92.75 87 THR A O 1
ATOM 699 N N . ILE A 1 88 ? 25.188 12.754 -51.796 1.00 93.00 88 ILE A N 1
ATOM 700 C CA . ILE A 1 88 ? 25.980 13.747 -51.061 1.00 93.00 88 ILE A CA 1
ATOM 701 C C . ILE A 1 88 ? 25.614 15.163 -51.524 1.00 93.00 88 ILE A C 1
ATOM 703 O O . ILE A 1 88 ? 25.668 15.472 -52.711 1.00 93.00 88 ILE A O 1
ATOM 707 N N . VAL A 1 89 ? 25.277 16.034 -50.573 1.00 92.62 89 VAL A N 1
ATOM 708 C CA . VAL A 1 89 ? 25.027 17.474 -50.785 1.00 92.62 89 VAL A CA 1
ATOM 709 C C . VAL A 1 89 ? 26.020 18.370 -50.037 1.00 92.62 89 VAL A C 1
ATOM 711 O O . VAL A 1 89 ? 26.073 19.573 -50.284 1.00 92.62 89 VAL A O 1
ATOM 714 N N . GLY A 1 90 ? 26.836 17.779 -49.161 1.00 91.19 90 GLY A N 1
ATOM 715 C CA . GLY A 1 90 ? 27.879 18.456 -48.401 1.00 91.19 90 GLY A CA 1
ATOM 716 C C . GLY A 1 90 ? 27.380 19.094 -47.099 1.00 91.19 90 GLY A C 1
ATOM 717 O O . GLY A 1 90 ? 26.309 19.696 -47.031 1.00 91.19 90 GLY A O 1
ATOM 718 N N . ALA A 1 91 ? 28.177 18.981 -46.041 1.00 90.62 91 ALA A N 1
ATOM 719 C CA . ALA A 1 91 ? 27.934 19.607 -44.753 1.00 90.62 91 ALA A CA 1
ATOM 720 C C . ALA A 1 91 ? 28.284 21.101 -44.825 1.00 90.62 91 ALA A C 1
ATOM 722 O O . ALA A 1 91 ? 29.446 21.492 -44.927 1.00 90.62 91 ALA A O 1
ATOM 723 N N . ARG A 1 92 ? 27.262 21.958 -44.742 1.00 87.25 92 ARG A N 1
ATOM 724 C CA . ARG A 1 92 ? 27.409 23.423 -44.860 1.00 87.25 92 ARG A CA 1
ATOM 725 C C . ARG A 1 92 ? 28.127 24.081 -43.677 1.00 87.25 92 ARG A C 1
ATOM 727 O O . ARG A 1 92 ? 28.532 25.236 -43.781 1.00 87.25 92 ARG A O 1
ATOM 734 N N . ARG A 1 93 ? 28.229 23.389 -42.539 1.00 88.44 93 ARG A N 1
ATOM 735 C CA . ARG A 1 93 ? 28.769 23.907 -41.272 1.00 88.44 93 ARG A CA 1
ATOM 736 C C . ARG A 1 93 ? 29.641 22.843 -40.592 1.00 88.44 93 ARG A C 1
ATOM 738 O O . ARG A 1 93 ? 29.385 21.653 -40.790 1.00 88.44 93 ARG A O 1
ATOM 745 N N . PRO A 1 94 ? 30.662 23.239 -39.810 1.00 89.50 94 PRO A N 1
ATOM 746 C CA . PRO A 1 94 ? 31.453 22.296 -39.028 1.00 89.50 94 PRO A CA 1
ATOM 747 C C . PRO A 1 94 ? 30.625 21.713 -37.874 1.00 89.50 94 PRO A C 1
ATOM 749 O O . PRO A 1 94 ? 29.837 22.420 -37.251 1.00 89.50 94 PRO A O 1
ATOM 752 N N . LEU A 1 95 ? 30.832 20.429 -37.578 1.00 93.12 95 LEU A N 1
ATOM 753 C CA . LEU A 1 95 ? 30.281 19.773 -36.394 1.00 93.12 95 LEU A CA 1
ATOM 754 C C . LEU A 1 95 ? 31.218 20.008 -35.204 1.00 93.12 95 LEU A C 1
ATOM 756 O O . LEU A 1 95 ? 32.385 19.631 -35.262 1.00 93.12 95 LEU A O 1
ATOM 760 N N . ASP A 1 96 ? 30.710 20.600 -34.126 1.00 94.75 96 ASP A N 1
ATOM 761 C CA . ASP A 1 96 ? 31.437 20.710 -32.858 1.00 94.75 96 ASP A CA 1
ATOM 762 C C . ASP A 1 96 ? 31.142 19.478 -31.985 1.00 94.75 96 ASP A C 1
ATOM 764 O O . ASP A 1 96 ? 30.146 19.417 -31.257 1.00 94.75 96 ASP A O 1
ATOM 768 N N . VAL A 1 97 ? 31.994 18.456 -32.103 1.00 95.50 97 VAL A N 1
ATOM 769 C CA . VAL A 1 97 ? 31.848 17.206 -31.341 1.00 95.50 97 VAL A CA 1
ATOM 770 C C . VAL A 1 97 ? 32.081 17.405 -29.841 1.00 95.50 97 VAL A C 1
ATOM 772 O O . VAL A 1 97 ? 31.477 16.705 -29.032 1.00 95.50 97 VAL A O 1
ATOM 775 N N . GLU A 1 98 ? 32.902 18.381 -29.445 1.00 96.00 98 GLU A N 1
ATOM 776 C CA . GLU A 1 98 ? 33.148 18.680 -28.032 1.00 96.00 98 GLU A CA 1
ATOM 777 C C . GLU A 1 98 ? 31.901 19.285 -27.386 1.00 96.00 98 GLU A C 1
ATOM 779 O O . GLU A 1 98 ? 31.526 18.898 -26.276 1.00 96.00 98 GLU A O 1
ATOM 784 N N . ALA A 1 99 ? 31.211 20.182 -28.097 1.00 95.44 99 ALA A N 1
ATOM 785 C CA . ALA A 1 99 ? 29.921 20.708 -27.667 1.00 95.44 99 ALA A CA 1
ATOM 786 C C . ALA A 1 99 ? 28.867 19.598 -27.545 1.00 95.44 99 ALA A C 1
ATOM 788 O O . ALA A 1 99 ? 28.138 19.568 -26.551 1.00 95.44 99 ALA A O 1
ATOM 789 N N . LEU A 1 100 ? 28.809 18.659 -28.499 1.00 96.06 100 LEU A N 1
ATOM 790 C CA . LEU A 1 100 ? 27.910 17.503 -28.417 1.00 96.06 100 LEU A CA 1
ATOM 791 C C . LEU A 1 100 ? 28.227 16.619 -27.201 1.00 96.06 100 LEU A C 1
ATOM 793 O O . LEU A 1 100 ? 27.323 16.309 -26.429 1.00 96.06 100 LEU A O 1
ATOM 797 N N . ASN A 1 101 ? 29.494 16.248 -26.996 1.00 97.06 101 ASN A N 1
ATOM 798 C CA . ASN A 1 101 ? 29.919 15.405 -25.872 1.00 97.06 101 ASN A CA 1
ATOM 799 C C . ASN A 1 101 ? 29.657 16.084 -24.515 1.00 97.06 101 ASN A C 1
ATOM 801 O O . ASN A 1 101 ? 29.235 15.422 -23.559 1.00 97.06 101 ASN A O 1
ATOM 805 N N . ARG A 1 102 ? 29.838 17.412 -24.431 1.00 96.38 102 ARG A N 1
ATOM 806 C CA . ARG A 1 102 ? 29.478 18.209 -23.248 1.00 96.38 102 ARG A CA 1
ATOM 807 C C . ARG A 1 102 ? 27.978 18.162 -22.990 1.00 96.38 102 ARG A C 1
ATOM 809 O O . ARG A 1 102 ? 27.578 17.880 -21.870 1.00 96.38 102 ARG A O 1
ATOM 816 N N . VAL A 1 103 ? 27.152 18.366 -24.017 1.00 95.62 103 VAL A N 1
ATOM 817 C CA . VAL A 1 103 ? 25.688 18.274 -23.897 1.00 95.62 103 VAL A CA 1
ATOM 818 C C . VAL A 1 103 ? 25.258 16.859 -23.498 1.00 95.62 103 VAL A C 1
ATOM 820 O O . VAL A 1 103 ? 24.465 16.707 -22.574 1.00 95.62 103 VAL A O 1
ATOM 823 N N . LEU A 1 104 ? 25.809 15.807 -24.104 1.00 95.69 104 LEU A N 1
ATOM 824 C CA . LEU A 1 104 ? 25.514 14.429 -23.702 1.00 95.69 104 LEU A CA 1
ATOM 825 C C . LEU A 1 104 ? 25.836 14.201 -22.219 1.00 95.69 104 LEU A C 1
ATOM 827 O O . LEU A 1 104 ? 24.979 13.706 -21.487 1.00 95.69 104 LEU A O 1
ATOM 831 N N . SER A 1 105 ? 27.012 14.630 -21.758 1.00 94.94 105 SER A N 1
ATOM 832 C CA . SER A 1 105 ? 27.416 14.494 -20.350 1.00 94.94 105 SER A CA 1
ATOM 833 C C . SER A 1 105 ? 26.524 15.295 -19.407 1.00 94.94 105 SER A C 1
ATOM 835 O O . SER A 1 105 ? 26.055 14.779 -18.397 1.00 94.94 105 SER A O 1
ATOM 837 N N . ASP A 1 106 ? 26.224 16.535 -19.766 1.00 94.50 106 ASP A N 1
ATOM 838 C CA . ASP A 1 106 ? 25.406 17.449 -18.983 1.00 94.50 106 ASP A CA 1
ATOM 839 C C . ASP A 1 106 ? 23.958 16.960 -18.794 1.00 94.50 106 ASP A C 1
ATOM 841 O O . ASP A 1 106 ? 23.359 17.163 -17.736 1.00 94.50 106 ASP A O 1
ATOM 845 N N . PHE A 1 107 ? 23.370 16.355 -19.832 1.00 94.19 107 PHE A N 1
ATOM 846 C CA . PHE A 1 107 ? 21.969 15.923 -19.834 1.00 94.19 107 PHE A CA 1
ATOM 847 C C . PHE A 1 107 ? 21.762 14.467 -19.421 1.00 94.19 107 PHE A C 1
ATOM 849 O O . PHE A 1 107 ? 20.622 14.086 -19.169 1.00 94.19 107 PHE A O 1
ATOM 856 N N . THR A 1 108 ? 22.818 13.656 -19.332 1.00 93.06 108 THR A N 1
ATOM 857 C CA . THR A 1 108 ? 22.724 12.257 -18.872 1.00 93.06 108 THR A CA 1
ATOM 858 C C . THR A 1 108 ? 23.461 11.986 -17.565 1.00 93.06 108 THR A C 1
ATOM 860 O O . THR A 1 108 ? 23.143 11.025 -16.868 1.00 93.06 108 THR A O 1
ATOM 863 N N . GLY A 1 109 ? 24.440 12.822 -17.212 1.00 92.69 109 GLY A N 1
ATOM 864 C CA . GLY A 1 109 ? 25.362 12.577 -16.105 1.00 92.69 109 GLY A CA 1
ATOM 865 C C . GLY A 1 109 ? 26.426 11.511 -16.395 1.00 92.69 109 GLY A C 1
ATOM 866 O O . GLY A 1 109 ? 27.147 11.134 -15.474 1.00 92.69 109 GLY A O 1
ATOM 867 N N . ILE A 1 110 ? 26.537 11.015 -17.636 1.00 92.44 110 ILE A N 1
ATOM 868 C CA . ILE A 1 110 ? 27.544 10.025 -18.046 1.00 92.44 110 ILE A CA 1
ATOM 869 C C . ILE A 1 110 ? 28.394 10.535 -19.216 1.00 92.44 110 ILE A C 1
ATOM 871 O O . ILE A 1 110 ? 27.896 11.195 -20.124 1.00 92.44 110 ILE A O 1
ATOM 875 N N . GLY A 1 111 ? 29.686 10.203 -19.219 1.00 91.69 111 GLY A N 1
ATOM 876 C CA . GLY A 1 111 ? 30.601 10.577 -20.299 1.00 91.69 111 GLY A CA 1
ATOM 877 C C . GLY A 1 111 ? 30.425 9.688 -21.529 1.00 91.69 111 GLY A C 1
ATOM 878 O O . GLY A 1 111 ? 30.966 8.583 -21.567 1.00 91.69 111 GLY A O 1
ATOM 879 N N . ILE A 1 112 ? 29.685 10.164 -22.533 1.00 94.81 112 ILE A N 1
ATOM 880 C CA . ILE A 1 112 ? 29.588 9.523 -23.853 1.00 94.81 112 ILE A CA 1
ATOM 881 C C . ILE A 1 112 ? 30.530 10.259 -24.807 1.00 94.81 112 ILE A C 1
ATOM 883 O O . ILE A 1 112 ? 30.271 11.399 -25.186 1.00 94.81 112 ILE A O 1
ATOM 887 N N . GLU A 1 113 ? 31.622 9.603 -25.189 1.00 95.31 113 GLU A N 1
ATOM 888 C CA . GLU A 1 113 ? 32.624 10.166 -26.095 1.00 95.31 113 GLU A CA 1
ATOM 889 C C . GLU A 1 113 ? 32.306 9.792 -27.545 1.00 95.31 113 GLU A C 1
ATOM 891 O O . GLU A 1 113 ? 32.623 8.696 -28.010 1.00 95.31 113 GLU A O 1
ATOM 896 N N . CYS A 1 114 ? 31.649 10.701 -28.263 1.00 97.19 114 CYS A N 1
ATOM 897 C CA . CYS A 1 114 ? 31.476 10.574 -29.704 1.00 97.19 114 CYS A CA 1
ATOM 898 C C . CYS A 1 114 ? 32.737 11.057 -30.428 1.00 97.19 114 CYS A C 1
ATOM 900 O O . CYS A 1 114 ? 33.387 12.012 -29.995 1.00 97.19 114 CYS A O 1
ATOM 902 N N . VAL A 1 115 ? 33.048 10.424 -31.559 1.00 97.00 115 VAL A N 1
ATOM 903 C CA . VAL A 1 115 ? 34.200 10.762 -32.407 1.00 97.00 115 VAL A CA 1
ATOM 904 C C . VAL A 1 115 ? 33.686 11.231 -33.757 1.00 97.00 115 VAL A C 1
ATOM 906 O O . VAL A 1 115 ? 32.763 10.636 -34.304 1.00 97.00 115 VAL A O 1
ATOM 909 N N . MET A 1 116 ? 34.285 12.277 -34.325 1.00 96.25 116 MET A N 1
ATOM 910 C CA . MET A 1 116 ? 33.945 12.728 -35.674 1.00 96.25 116 MET A CA 1
ATOM 911 C C . MET A 1 116 ? 35.132 12.657 -36.630 1.00 96.25 116 MET A C 1
ATOM 913 O O . MET A 1 116 ? 36.287 12.821 -36.231 1.00 96.25 116 MET A O 1
ATOM 917 N N . ARG A 1 117 ? 34.839 12.482 -37.918 1.00 96.06 117 ARG A N 1
ATOM 918 C CA . ARG A 1 117 ? 35.799 12.680 -39.006 1.00 96.06 117 ARG A CA 1
ATOM 919 C C . ARG A 1 117 ? 35.114 13.344 -40.193 1.00 96.06 117 ARG A C 1
ATOM 921 O O . ARG A 1 117 ? 33.961 13.056 -40.503 1.00 96.06 117 ARG A O 1
ATOM 928 N N . ARG A 1 118 ? 35.836 14.256 -40.841 1.00 95.56 118 ARG A N 1
ATOM 929 C CA . ARG A 1 118 ? 35.422 14.899 -42.089 1.00 95.56 118 ARG A CA 1
ATOM 930 C C . ARG A 1 118 ? 36.069 14.166 -43.253 1.00 95.56 118 ARG A C 1
ATOM 932 O O . ARG A 1 118 ? 37.276 13.931 -43.221 1.00 95.56 118 ARG A O 1
ATOM 939 N N . TYR A 1 119 ? 35.271 13.836 -44.257 1.00 94.62 119 TYR A N 1
ATOM 940 C CA . TYR A 1 119 ? 35.735 13.230 -45.495 1.00 94.62 119 TYR A CA 1
ATOM 941 C C . TYR A 1 119 ? 35.388 14.140 -46.664 1.00 94.62 119 TYR A C 1
ATOM 943 O O . TYR A 1 119 ? 34.265 14.630 -46.755 1.00 94.62 119 TYR A O 1
ATOM 951 N N . THR A 1 120 ? 36.347 14.342 -47.557 1.00 92.25 120 THR A N 1
ATOM 952 C CA . THR A 1 120 ? 36.169 15.143 -48.767 1.00 92.25 120 THR A CA 1
ATOM 953 C C . THR A 1 120 ? 35.953 14.210 -49.952 1.00 92.25 120 THR A C 1
ATOM 955 O O . THR A 1 120 ? 36.795 13.355 -50.224 1.00 92.25 120 THR A O 1
ATOM 958 N N . VAL A 1 121 ? 34.832 14.370 -50.653 1.00 88.88 121 VAL A N 1
ATOM 959 C CA . VAL A 1 121 ? 34.449 13.552 -51.810 1.00 88.88 121 VAL A CA 1
ATOM 960 C C . VAL A 1 121 ? 34.417 14.433 -53.056 1.00 88.88 121 VAL A C 1
ATOM 962 O O . VAL A 1 121 ? 33.766 15.480 -53.075 1.00 88.88 121 VAL A O 1
ATOM 965 N N . ALA A 1 122 ? 35.138 14.027 -54.102 1.00 85.75 122 ALA A N 1
ATOM 966 C CA . ALA A 1 122 ? 35.199 14.768 -55.358 1.00 85.75 122 ALA A CA 1
ATOM 967 C C . ALA A 1 122 ? 33.938 14.536 -56.213 1.00 85.75 122 ALA A C 1
ATOM 969 O O . ALA A 1 122 ? 33.562 13.396 -56.492 1.00 85.75 122 ALA A O 1
ATOM 970 N N . GLN A 1 123 ? 33.304 15.621 -56.660 1.00 80.44 123 GLN A N 1
ATOM 971 C CA . GLN A 1 123 ? 32.183 15.596 -57.605 1.00 80.44 123 GLN A CA 1
ATOM 972 C C . GLN A 1 123 ? 32.687 15.683 -59.064 1.00 80.44 123 GLN A C 1
ATOM 974 O O . GLN A 1 123 ? 33.829 16.088 -59.303 1.00 80.44 123 GLN A O 1
ATOM 979 N N . PRO A 1 124 ? 31.886 15.277 -60.075 1.00 74.06 124 PRO A N 1
ATOM 980 C CA . PRO A 1 124 ? 32.333 15.224 -61.475 1.00 74.06 124 PRO A CA 1
ATOM 981 C C . PRO A 1 124 ? 32.562 16.613 -62.078 1.00 74.06 124 PRO A C 1
ATOM 983 O O . PRO A 1 124 ? 33.287 16.748 -63.057 1.00 74.06 124 PRO A O 1
ATOM 986 N N . ASP A 1 125 ? 31.940 17.636 -61.498 1.00 76.31 125 ASP A N 1
ATOM 987 C CA . ASP A 1 125 ? 32.115 19.050 -61.826 1.00 76.31 125 ASP A CA 1
ATOM 988 C C . ASP A 1 125 ? 33.395 19.652 -61.208 1.00 76.31 125 ASP A C 1
ATOM 990 O O . ASP A 1 125 ? 33.679 20.834 -61.397 1.00 76.31 125 ASP A O 1
ATOM 994 N N . GLY A 1 126 ? 34.183 18.843 -60.487 1.00 75.19 126 GLY A N 1
ATOM 995 C CA . GLY A 1 126 ? 35.405 19.255 -59.802 1.00 75.19 126 GLY A CA 1
ATOM 996 C C . GLY A 1 126 ? 35.167 19.909 -58.440 1.00 75.19 126 GLY A C 1
ATOM 997 O O . GLY A 1 126 ? 36.136 20.298 -57.785 1.00 75.19 126 GLY A O 1
ATOM 998 N N . VAL A 1 127 ? 33.915 20.025 -57.982 1.00 83.19 127 VAL A N 1
ATOM 999 C CA . VAL A 1 127 ? 33.597 20.589 -56.668 1.00 83.19 127 VAL A CA 1
ATOM 1000 C C . VAL A 1 127 ? 33.808 19.521 -55.596 1.00 83.19 127 VAL A C 1
ATOM 1002 O O . VAL A 1 127 ? 33.185 18.465 -55.586 1.00 83.19 127 VAL A O 1
ATOM 1005 N N . ALA A 1 128 ? 34.712 19.776 -54.658 1.00 85.94 128 ALA A N 1
ATOM 1006 C CA . ALA A 1 128 ? 34.882 18.909 -53.503 1.00 85.94 128 ALA A CA 1
ATOM 1007 C C . ALA A 1 128 ? 33.761 19.181 -52.487 1.00 85.94 128 ALA A C 1
ATOM 1009 O O . ALA A 1 128 ? 33.606 20.315 -52.031 1.00 85.94 128 ALA A O 1
ATOM 1010 N N . LEU A 1 129 ? 32.982 18.154 -52.135 1.00 91.94 129 LEU A N 1
ATOM 1011 C CA . LEU A 1 129 ? 31.969 18.236 -51.083 1.00 91.94 129 LEU A CA 1
ATOM 1012 C C . LEU A 1 129 ? 32.448 17.496 -49.843 1.00 91.94 129 LEU A C 1
ATOM 1014 O O . LEU A 1 129 ? 32.956 16.380 -49.923 1.00 91.94 129 LEU A O 1
ATOM 1018 N N . ASP A 1 130 ? 32.249 18.112 -48.687 1.00 92.19 130 ASP A N 1
ATOM 1019 C CA . ASP A 1 130 ? 32.628 17.516 -47.416 1.00 92.19 130 ASP A CA 1
ATOM 1020 C C . ASP A 1 130 ? 31.442 16.851 -46.745 1.00 92.19 130 ASP A C 1
ATOM 1022 O O . ASP A 1 130 ? 30.390 17.463 -46.594 1.00 92.19 130 ASP A O 1
ATOM 1026 N N . ILE A 1 131 ? 31.628 15.629 -46.271 1.00 94.44 131 ILE A N 1
ATOM 1027 C CA . ILE A 1 131 ? 30.689 14.968 -45.369 1.00 94.44 131 ILE A CA 1
ATOM 1028 C C . ILE A 1 131 ? 31.317 14.833 -43.987 1.00 94.44 131 ILE A C 1
ATOM 1030 O O . ILE A 1 131 ? 32.542 14.760 -43.843 1.00 94.44 131 ILE A O 1
ATOM 1034 N N . VAL A 1 132 ? 30.475 14.782 -42.959 1.00 96.50 132 VAL A N 1
ATOM 1035 C CA . VAL A 1 132 ? 30.928 14.570 -41.581 1.00 96.50 132 VAL A CA 1
ATOM 1036 C C . VAL A 1 132 ? 30.328 13.277 -41.066 1.00 96.50 132 VAL A C 1
ATOM 1038 O O . VAL A 1 132 ? 29.112 13.150 -40.974 1.00 96.50 132 VAL A O 1
ATOM 1041 N N . ALA A 1 133 ? 31.186 12.328 -40.715 1.00 96.69 133 ALA A N 1
ATOM 1042 C CA . ALA A 1 133 ? 30.792 11.094 -40.061 1.00 96.69 133 ALA A CA 1
ATOM 1043 C C . ALA A 1 133 ? 30.964 11.256 -38.547 1.00 96.69 133 ALA A C 1
ATOM 1045 O O . ALA A 1 133 ? 32.062 11.562 -38.076 1.00 96.69 133 ALA A O 1
ATOM 1046 N N . LEU A 1 134 ? 29.883 11.066 -37.796 1.00 98.00 134 LEU A N 1
ATOM 1047 C CA . LEU A 1 134 ? 29.848 11.074 -36.338 1.00 98.00 134 LEU A CA 1
ATOM 1048 C C . LEU A 1 134 ? 29.627 9.647 -35.840 1.00 98.00 134 LEU A C 1
ATOM 1050 O O . LEU A 1 134 ? 28.566 9.066 -36.054 1.00 98.00 134 LEU A O 1
ATOM 1054 N N . LEU A 1 135 ? 30.620 9.102 -35.150 1.00 98.31 135 LEU A N 1
ATOM 1055 C CA . LEU A 1 135 ? 30.563 7.803 -34.504 1.00 98.31 135 LEU A CA 1
ATOM 1056 C C . LEU A 1 135 ? 30.072 7.958 -33.069 1.00 98.31 135 LEU A C 1
ATOM 1058 O O . LEU A 1 135 ? 30.678 8.664 -32.258 1.00 98.31 135 LEU A O 1
ATOM 1062 N N . VAL A 1 136 ? 29.004 7.236 -32.756 1.00 98.00 136 VAL A N 1
ATOM 1063 C CA . VAL A 1 136 ? 28.457 7.086 -31.414 1.00 98.00 136 VAL A CA 1
ATOM 1064 C C . VAL A 1 136 ? 28.861 5.709 -30.884 1.00 98.00 136 VAL A C 1
ATOM 1066 O O . VAL A 1 136 ? 28.497 4.690 -31.483 1.00 98.00 136 VAL A O 1
ATOM 1069 N N . PRO A 1 137 ? 29.608 5.632 -29.770 1.00 95.75 137 PRO A N 1
ATOM 1070 C CA . PRO A 1 137 ? 30.104 4.358 -29.274 1.00 95.75 137 PRO A CA 1
ATOM 1071 C C . PRO A 1 137 ? 28.961 3.505 -28.724 1.00 95.75 137 PRO A C 1
ATOM 1073 O O . PRO A 1 137 ? 28.046 4.011 -28.072 1.00 95.75 137 PRO A O 1
ATOM 1076 N N . ARG A 1 138 ? 29.063 2.185 -28.889 1.00 93.75 138 ARG A N 1
ATOM 1077 C CA . ARG A 1 138 ? 28.201 1.230 -28.184 1.00 93.75 138 ARG A CA 1
ATOM 1078 C C . ARG A 1 138 ? 28.449 1.295 -26.675 1.00 93.75 138 ARG A C 1
ATOM 1080 O O . ARG A 1 138 ? 29.602 1.279 -26.222 1.00 93.75 138 ARG A O 1
ATOM 1087 N N . ARG A 1 139 ? 27.377 1.288 -25.882 1.00 91.56 139 ARG A N 1
ATOM 1088 C CA . ARG A 1 139 ? 27.469 1.159 -24.423 1.00 91.56 139 ARG A CA 1
ATOM 1089 C C . ARG A 1 139 ? 28.009 -0.215 -24.020 1.00 91.56 139 ARG A C 1
ATOM 1091 O O . ARG A 1 139 ? 27.612 -1.238 -24.577 1.00 91.56 139 ARG A O 1
ATOM 1098 N N . GLY A 1 140 ? 28.899 -0.243 -23.029 1.00 85.38 140 GLY A N 1
ATOM 1099 C CA . GLY A 1 140 ? 29.356 -1.488 -22.402 1.00 85.38 140 GLY A CA 1
ATOM 1100 C C . GLY A 1 140 ? 28.286 -2.131 -21.509 1.00 85.38 140 GLY A C 1
ATOM 1101 O O . GLY A 1 140 ? 27.108 -1.774 -21.568 1.00 85.38 140 GLY A O 1
ATOM 1102 N N . LEU A 1 141 ? 28.701 -3.052 -20.635 1.00 80.94 141 LEU A N 1
ATOM 1103 C CA . LEU A 1 141 ? 27.845 -3.611 -19.579 1.00 80.94 141 LEU A CA 1
ATOM 1104 C C . LEU A 1 141 ? 27.672 -2.582 -18.453 1.00 80.94 141 LEU A C 1
ATOM 1106 O O . LEU A 1 141 ? 28.275 -2.671 -17.390 1.00 80.94 141 LEU A O 1
ATOM 1110 N N . ALA A 1 142 ? 26.888 -1.549 -18.742 1.00 87.75 142 ALA A N 1
ATOM 1111 C CA . ALA A 1 142 ? 26.521 -0.478 -17.828 1.00 87.75 142 ALA A CA 1
ATOM 1112 C C . ALA A 1 142 ? 25.019 -0.200 -17.937 1.00 87.75 142 ALA A C 1
ATOM 1114 O O . ALA A 1 142 ? 24.377 -0.578 -18.929 1.00 87.75 142 ALA A O 1
ATOM 1115 N N . ARG A 1 143 ? 24.470 0.491 -16.932 1.00 90.88 143 ARG A N 1
ATOM 1116 C CA . ARG A 1 143 ? 23.061 0.903 -16.910 1.00 90.88 143 ARG A CA 1
ATOM 1117 C C . ARG A 1 143 ? 22.694 1.716 -18.159 1.00 90.88 143 ARG A C 1
ATOM 1119 O O . ARG A 1 143 ? 23.546 2.460 -18.656 1.00 90.88 143 ARG A O 1
ATOM 1126 N N . PRO A 1 144 ? 21.456 1.595 -18.667 1.00 92.81 144 PRO A N 1
ATOM 1127 C CA . PRO A 1 144 ? 20.976 2.418 -19.768 1.00 92.81 144 PRO A CA 1
ATOM 1128 C C . PRO A 1 144 ? 21.173 3.916 -19.568 1.00 92.81 144 PRO A C 1
ATOM 1130 O O . PRO A 1 144 ? 20.885 4.462 -18.503 1.00 92.81 144 PRO A O 1
ATOM 1133 N N . ALA A 1 145 ? 21.658 4.579 -20.619 1.00 94.25 145 ALA A N 1
ATOM 1134 C CA . ALA A 1 145 ? 21.775 6.023 -20.657 1.00 94.25 145 ALA A CA 1
ATOM 1135 C C . ALA A 1 145 ? 20.376 6.632 -20.742 1.00 94.25 145 ALA A C 1
ATOM 1137 O O . ALA A 1 145 ? 19.604 6.322 -21.653 1.00 94.25 145 ALA A O 1
ATOM 1138 N N . ARG A 1 146 ? 20.066 7.512 -19.796 1.00 94.38 146 ARG A N 1
ATOM 1139 C CA . ARG A 1 146 ? 18.778 8.198 -19.686 1.00 94.38 146 ARG A CA 1
ATOM 1140 C C . ARG A 1 146 ? 18.995 9.682 -19.466 1.00 94.38 146 ARG A C 1
ATOM 1142 O O . ARG A 1 146 ? 20.041 10.083 -18.954 1.00 94.38 146 ARG A O 1
ATOM 1149 N N . LEU A 1 147 ? 17.999 10.489 -19.810 1.00 94.75 147 LEU A N 1
ATOM 1150 C CA . LEU A 1 147 ? 18.034 11.907 -19.474 1.00 94.75 147 LEU A CA 1
ATOM 1151 C C . LEU A 1 147 ? 17.959 12.108 -17.955 1.00 94.75 147 LEU A C 1
ATOM 1153 O O . LEU A 1 147 ? 17.014 11.660 -17.312 1.00 94.75 147 LEU A O 1
ATOM 1157 N N . SER A 1 148 ? 18.920 12.824 -17.381 1.00 94.25 148 SER A N 1
ATOM 1158 C CA . SER A 1 148 ? 18.889 13.280 -15.988 1.00 94.25 148 SER A CA 1
ATOM 1159 C C . SER A 1 148 ? 18.077 14.569 -15.818 1.00 94.25 148 SER A C 1
ATOM 1161 O O . SER A 1 148 ? 17.585 14.848 -14.727 1.00 94.25 148 SER A O 1
ATOM 1163 N N . ARG A 1 149 ? 17.896 15.341 -16.898 1.00 93.38 149 ARG A N 1
ATOM 1164 C CA . ARG A 1 149 ? 17.124 16.594 -16.939 1.00 93.38 149 ARG A CA 1
ATOM 1165 C C . ARG A 1 149 ? 16.409 16.769 -18.292 1.00 93.38 149 ARG A C 1
ATOM 1167 O O . ARG A 1 149 ? 16.828 16.137 -19.261 1.00 93.38 149 ARG A O 1
ATOM 1174 N N . PRO A 1 150 ? 15.360 17.608 -18.389 1.00 93.31 150 PRO A N 1
ATOM 1175 C CA . PRO A 1 150 ? 14.612 17.797 -19.635 1.00 93.31 150 PRO A CA 1
ATOM 1176 C C . PRO A 1 150 ? 15.479 18.393 -20.750 1.00 93.31 150 PRO A C 1
ATOM 1178 O O . PRO A 1 150 ? 16.234 19.322 -20.481 1.00 93.31 150 PRO A O 1
ATOM 1181 N N . LEU A 1 151 ? 15.343 17.908 -21.987 1.00 93.31 151 LEU A N 1
ATOM 1182 C CA . LEU A 1 151 ? 16.066 18.369 -23.178 1.00 93.31 151 LEU A CA 1
ATOM 1183 C C . LEU A 1 151 ? 15.069 18.792 -24.266 1.00 93.31 151 LEU A C 1
ATOM 1185 O O . LEU A 1 151 ? 14.465 17.945 -24.924 1.00 93.31 151 LEU A O 1
ATOM 1189 N N . GLY A 1 152 ? 14.900 20.099 -24.481 1.00 88.88 152 GLY A N 1
ATOM 1190 C CA . GLY A 1 152 ? 13.903 20.614 -25.424 1.00 88.88 152 GLY A CA 1
ATOM 1191 C C . GLY A 1 152 ? 12.496 20.071 -25.105 1.00 88.88 152 GLY A C 1
ATOM 1192 O O . GLY A 1 152 ? 12.016 20.307 -23.997 1.00 88.88 152 GLY A O 1
ATOM 1193 N N . PRO A 1 153 ? 11.831 19.343 -26.027 1.00 89.19 153 PRO A N 1
ATOM 1194 C CA . PRO A 1 153 ? 10.513 18.747 -25.782 1.00 89.19 153 PRO A CA 1
ATOM 1195 C C . PRO A 1 153 ? 10.554 17.442 -24.963 1.00 89.19 153 PRO A C 1
ATOM 1197 O O . PRO A 1 153 ? 9.500 16.893 -24.651 1.00 89.19 153 PRO A O 1
ATOM 1200 N N . TYR A 1 154 ? 11.738 16.908 -24.649 1.00 93.00 154 TYR A N 1
ATOM 1201 C CA . TYR A 1 154 ? 11.891 15.596 -24.021 1.00 93.00 154 TYR A CA 1
ATOM 1202 C C . TYR A 1 154 ? 12.030 15.716 -22.493 1.00 93.00 154 TYR A C 1
ATOM 1204 O O . TYR A 1 154 ? 12.973 16.363 -22.027 1.00 93.00 154 TYR A O 1
ATOM 1212 N N . PRO A 1 155 ? 11.139 15.112 -21.685 1.00 91.31 155 PRO A N 1
ATOM 1213 C CA . PRO A 1 155 ? 11.245 15.136 -20.228 1.00 91.31 155 PRO A CA 1
ATOM 1214 C C . PRO A 1 155 ? 12.431 14.317 -19.692 1.00 91.31 155 PRO A C 1
ATOM 1216 O O . PRO A 1 155 ? 12.981 13.436 -20.355 1.00 91.31 155 PRO A O 1
ATOM 1219 N N . ALA A 1 156 ? 12.808 14.602 -18.443 1.00 91.38 156 ALA A N 1
ATOM 1220 C CA . ALA A 1 156 ? 13.793 13.809 -17.712 1.00 91.38 156 ALA A CA 1
ATOM 1221 C C . ALA A 1 156 ? 13.315 12.356 -17.519 1.00 91.38 156 ALA A C 1
ATOM 1223 O O . ALA A 1 156 ? 12.120 12.088 -17.431 1.00 91.38 156 ALA A O 1
ATOM 1224 N N . GLY A 1 157 ? 14.256 11.418 -17.424 1.00 88.81 157 GLY A N 1
ATOM 1225 C CA . GLY A 1 157 ? 14.004 9.988 -17.236 1.00 88.81 157 GLY A CA 1
ATOM 1226 C C . GLY A 1 157 ? 13.802 9.195 -18.530 1.00 88.81 157 GLY A C 1
ATOM 1227 O O . GLY A 1 157 ? 13.849 7.966 -18.490 1.00 88.81 157 GLY A O 1
ATOM 1228 N N . MET A 1 158 ? 13.640 9.859 -19.680 1.00 91.12 158 MET A N 1
ATOM 1229 C CA . MET A 1 158 ? 13.484 9.169 -20.961 1.00 91.12 158 MET A CA 1
ATOM 1230 C C . MET A 1 158 ? 14.724 8.351 -21.330 1.00 91.12 158 MET A C 1
ATOM 1232 O O . MET A 1 158 ? 15.864 8.808 -21.210 1.00 91.12 158 MET A O 1
ATOM 1236 N N . THR A 1 159 ? 14.463 7.140 -21.818 1.00 93.88 159 THR A N 1
ATOM 1237 C CA . THR A 1 159 ? 15.452 6.219 -22.386 1.00 93.88 159 THR A CA 1
ATOM 1238 C C . THR A 1 159 ? 15.003 5.872 -23.795 1.00 93.88 159 THR A C 1
ATOM 1240 O O . THR A 1 159 ? 13.840 5.516 -23.995 1.00 93.88 159 THR A O 1
ATOM 1243 N N . TRP A 1 160 ? 15.918 5.952 -24.758 1.00 95.50 160 TRP A N 1
ATOM 1244 C CA . TRP A 1 160 ? 15.643 5.621 -26.153 1.00 95.50 160 TRP A CA 1
ATOM 1245 C C . TRP A 1 160 ? 16.430 4.410 -26.614 1.00 95.50 160 TRP A C 1
ATOM 1247 O O . TRP A 1 160 ? 17.528 4.143 -26.119 1.00 95.50 160 TRP A O 1
ATOM 1257 N N . VAL A 1 161 ? 15.860 3.728 -27.598 1.00 95.06 161 VAL A N 1
ATOM 1258 C CA . VAL A 1 161 ? 16.479 2.636 -28.344 1.00 95.06 161 VAL A CA 1
ATOM 1259 C C . VAL A 1 161 ? 16.351 2.908 -29.835 1.00 95.06 161 VAL A C 1
ATOM 1261 O O . VAL A 1 161 ? 15.417 3.578 -30.285 1.00 95.06 161 VAL A O 1
ATOM 1264 N N . ARG A 1 162 ? 17.318 2.408 -30.597 1.00 94.25 162 ARG A N 1
ATOM 1265 C CA . ARG A 1 162 ? 17.284 2.405 -32.053 1.00 94.25 162 ARG A CA 1
ATOM 1266 C C . ARG A 1 162 ? 16.696 1.073 -32.495 1.00 94.25 162 ARG A C 1
ATOM 1268 O O . ARG A 1 162 ? 17.291 0.030 -32.231 1.00 94.25 162 ARG A O 1
ATOM 1275 N N . ASP A 1 163 ? 15.555 1.124 -33.170 1.00 90.12 163 ASP A N 1
ATOM 1276 C CA . ASP A 1 163 ? 14.949 -0.042 -33.806 1.00 90.12 163 ASP A CA 1
ATOM 1277 C C . ASP A 1 163 ? 14.835 0.212 -35.309 1.00 90.12 163 ASP A C 1
ATOM 1279 O O . ASP A 1 163 ? 14.065 1.056 -35.767 1.00 90.12 163 ASP A O 1
ATOM 1283 N N . ARG A 1 164 ? 15.670 -0.481 -36.085 1.00 88.75 164 ARG A N 1
ATOM 1284 C CA . ARG A 1 164 ? 15.860 -0.255 -37.522 1.00 88.75 164 ARG A CA 1
ATOM 1285 C C . ARG A 1 164 ? 16.184 1.217 -37.786 1.00 88.75 164 ARG A C 1
ATOM 1287 O O . ARG A 1 164 ? 17.198 1.699 -37.293 1.00 88.75 164 ARG A O 1
ATOM 1294 N N . HIS A 1 165 ? 15.353 1.913 -38.555 1.00 89.31 165 HIS A N 1
ATOM 1295 C CA . HIS A 1 165 ? 15.509 3.323 -38.908 1.00 89.31 165 HIS A CA 1
ATOM 1296 C C . HIS A 1 165 ? 14.848 4.273 -37.893 1.00 89.31 165 HIS A C 1
ATOM 1298 O O . HIS A 1 165 ? 15.001 5.486 -37.989 1.00 89.31 165 HIS A O 1
ATOM 1304 N N . GLU A 1 166 ? 14.127 3.756 -36.895 1.00 93.00 166 GLU A N 1
ATOM 1305 C CA . GLU A 1 166 ? 13.370 4.581 -35.958 1.00 93.00 166 GLU A CA 1
ATOM 1306 C C . GLU A 1 166 ? 14.075 4.719 -34.608 1.00 93.00 166 GLU A C 1
ATOM 1308 O O . GLU A 1 166 ? 14.701 3.797 -34.080 1.00 93.00 166 GLU A O 1
ATOM 1313 N N . VAL A 1 167 ? 13.937 5.902 -34.008 1.00 95.44 167 VAL A N 1
ATOM 1314 C CA . VAL A 1 167 ? 14.288 6.115 -32.602 1.00 95.44 167 VAL A CA 1
ATOM 1315 C C . VAL A 1 167 ? 13.023 6.016 -31.768 1.00 95.44 167 VAL A C 1
ATOM 1317 O O . VAL A 1 167 ? 12.182 6.915 -31.814 1.00 95.44 167 VAL A O 1
ATOM 1320 N N . LEU A 1 168 ? 12.914 4.971 -30.958 1.00 95.00 168 LEU A N 1
ATOM 1321 C CA . LEU A 1 168 ? 11.741 4.711 -30.133 1.00 95.00 168 LEU A CA 1
ATOM 1322 C C . LEU A 1 168 ? 12.025 5.005 -28.664 1.00 95.00 168 LEU A C 1
ATOM 1324 O O . LEU A 1 168 ? 13.153 4.872 -28.182 1.00 95.00 168 LEU A O 1
ATOM 1328 N N . GLU A 1 169 ? 10.984 5.397 -27.935 1.00 92.50 169 GLU A N 1
ATOM 1329 C CA . GLU A 1 169 ? 11.043 5.361 -26.480 1.00 92.50 169 GLU A CA 1
ATOM 1330 C C . GLU A 1 169 ? 11.063 3.903 -26.005 1.00 92.50 169 GLU A C 1
ATOM 1332 O O . GLU A 1 169 ? 10.290 3.053 -26.456 1.00 92.50 169 GLU A O 1
ATOM 1337 N N . ALA A 1 170 ? 11.978 3.601 -25.089 1.00 89.25 170 ALA A N 1
ATOM 1338 C CA . ALA A 1 170 ? 12.190 2.246 -24.625 1.00 89.25 170 ALA A CA 1
ATOM 1339 C C . ALA A 1 170 ? 11.078 1.782 -23.665 1.00 89.25 170 ALA A C 1
ATOM 1341 O O . ALA A 1 170 ? 11.139 2.039 -22.472 1.00 89.25 170 ALA A O 1
ATOM 1342 N N . GLY A 1 171 ? 10.071 1.062 -24.161 1.00 83.06 171 GLY A N 1
ATOM 1343 C CA . GLY A 1 171 ? 9.154 0.266 -23.324 1.00 83.06 171 GLY A CA 1
ATOM 1344 C C . GLY A 1 171 ? 9.725 -1.092 -22.874 1.00 83.06 171 GLY A C 1
ATOM 1345 O O . GLY A 1 171 ? 10.823 -1.476 -23.281 1.00 83.06 171 GLY A O 1
ATOM 1346 N N . SER A 1 172 ? 8.941 -1.862 -22.107 1.00 76.38 172 SER A N 1
ATOM 1347 C CA . SER A 1 172 ? 9.325 -3.175 -21.543 1.00 76.38 172 SER A CA 1
ATOM 1348 C C . SER A 1 172 ? 9.815 -4.179 -22.592 1.00 76.38 172 SER A C 1
ATOM 1350 O O . SER A 1 172 ? 10.753 -4.934 -22.348 1.00 76.38 172 SER A O 1
ATOM 1352 N N . ARG A 1 173 ? 9.253 -4.130 -23.808 1.00 79.12 173 ARG A N 1
ATOM 1353 C CA . ARG A 1 173 ? 9.680 -4.981 -24.927 1.00 79.12 173 ARG A CA 1
ATOM 1354 C C . ARG A 1 173 ? 11.141 -4.781 -25.329 1.00 79.12 173 ARG A C 1
ATOM 1356 O O . ARG A 1 173 ? 11.719 -5.691 -25.897 1.00 79.12 173 ARG A O 1
ATOM 1363 N N . HIS A 1 174 ? 11.748 -3.629 -25.040 1.00 86.19 174 HIS A N 1
ATOM 1364 C CA . HIS A 1 174 ? 13.125 -3.317 -25.438 1.00 86.19 174 HIS A CA 1
ATOM 1365 C C . HIS A 1 174 ? 14.157 -3.617 -24.342 1.00 86.19 174 HIS A C 1
ATOM 1367 O O . HIS A 1 174 ? 15.348 -3.380 -24.544 1.00 86.19 174 HIS A O 1
ATOM 1373 N N . LEU A 1 175 ? 13.734 -4.132 -23.180 1.00 83.31 175 LEU A N 1
ATOM 1374 C CA . LEU A 1 175 ? 14.640 -4.408 -22.060 1.00 83.31 175 LEU A CA 1
ATOM 1375 C C . LEU A 1 175 ? 15.737 -5.410 -22.433 1.00 83.31 175 LEU A C 1
ATOM 1377 O O . LEU A 1 175 ? 16.881 -5.242 -22.019 1.00 83.31 175 LEU A O 1
ATOM 1381 N N . HIS A 1 176 ? 15.431 -6.388 -23.285 1.00 79.75 176 HIS A N 1
ATOM 1382 C CA . HIS A 1 176 ? 16.427 -7.338 -23.775 1.00 79.75 176 HIS A CA 1
ATOM 1383 C C . HIS A 1 176 ? 17.571 -6.657 -24.547 1.00 79.75 176 HIS A C 1
ATOM 1385 O O . HIS A 1 176 ? 18.738 -6.969 -24.326 1.00 79.75 176 HIS A O 1
ATOM 1391 N N . VAL A 1 177 ? 17.277 -5.662 -25.393 1.00 85.94 177 VAL A N 1
ATOM 1392 C CA . VAL A 1 177 ? 18.319 -4.858 -26.056 1.00 85.94 177 VAL A CA 1
ATOM 1393 C C . VAL A 1 177 ? 19.047 -4.010 -25.020 1.00 85.94 177 VAL A C 1
ATOM 1395 O O . VAL A 1 177 ? 20.275 -4.019 -24.946 1.00 85.94 177 VAL A O 1
ATOM 1398 N N . LEU A 1 178 ? 18.299 -3.318 -24.159 1.00 89.06 178 LEU A N 1
ATOM 1399 C CA . LEU A 1 178 ? 18.881 -2.429 -23.163 1.00 89.06 178 LEU A CA 1
ATOM 1400 C C . LEU A 1 178 ? 19.837 -3.140 -22.209 1.00 89.06 178 LEU A C 1
ATOM 1402 O O . LEU A 1 178 ? 20.790 -2.504 -21.792 1.00 89.06 178 LEU A O 1
ATOM 1406 N N . TYR A 1 179 ? 19.650 -4.414 -21.886 1.00 86.38 179 TYR A N 1
ATOM 1407 C CA . TYR A 1 179 ? 20.492 -5.129 -20.922 1.00 86.38 179 TYR A CA 1
ATOM 1408 C C . TYR A 1 179 ? 21.340 -6.262 -21.542 1.00 86.38 179 TYR A C 1
ATOM 1410 O O . TYR A 1 179 ? 21.992 -7.003 -20.811 1.00 86.38 179 TYR A O 1
ATOM 1418 N N . SER A 1 180 ? 21.399 -6.369 -22.876 1.00 83.19 180 SER A N 1
ATOM 1419 C CA . SER A 1 180 ? 22.297 -7.298 -23.596 1.00 83.19 180 SER A CA 1
ATOM 1420 C C . SER A 1 180 ? 23.718 -6.747 -23.779 1.00 83.19 180 SER A C 1
ATOM 1422 O O . SER A 1 180 ? 24.040 -5.648 -23.322 1.00 83.19 180 SER A O 1
ATOM 1424 N N . ASP A 1 181 ? 24.605 -7.490 -24.444 1.00 80.38 181 ASP A N 1
ATOM 1425 C CA . ASP A 1 181 ? 25.913 -6.967 -24.871 1.00 80.38 181 ASP A CA 1
ATOM 1426 C C . ASP A 1 181 ? 25.864 -6.153 -26.176 1.00 80.38 181 ASP A C 1
ATOM 1428 O O . ASP A 1 181 ? 26.806 -5.408 -26.472 1.00 80.38 181 ASP A O 1
ATOM 1432 N N . ARG A 1 182 ? 24.756 -6.273 -26.925 1.00 86.31 182 ARG A N 1
ATOM 1433 C CA . ARG A 1 182 ? 24.473 -5.581 -28.190 1.00 86.31 182 ARG A CA 1
ATOM 1434 C C . ARG A 1 182 ? 25.617 -5.751 -29.202 1.00 86.31 182 ARG A C 1
ATOM 1436 O O . ARG A 1 182 ? 25.957 -4.817 -29.931 1.00 86.31 182 ARG A O 1
ATOM 1443 N N . ARG A 1 183 ? 26.270 -6.922 -29.211 1.00 78.88 183 ARG A N 1
ATOM 1444 C CA . ARG A 1 183 ? 27.363 -7.234 -30.151 1.00 78.88 183 ARG A CA 1
ATOM 1445 C C . ARG A 1 183 ? 26.869 -7.652 -31.520 1.00 78.88 183 ARG A C 1
ATOM 1447 O O . ARG A 1 183 ? 27.443 -7.239 -32.522 1.00 78.88 183 ARG A O 1
ATOM 1454 N N . LEU A 1 184 ? 25.807 -8.441 -31.541 1.00 75.75 184 LEU A N 1
ATOM 1455 C CA . LEU A 1 184 ? 25.238 -8.986 -32.760 1.00 75.75 184 LEU A CA 1
ATOM 1456 C C . LEU A 1 184 ? 24.079 -8.100 -33.213 1.00 75.75 184 LEU A C 1
ATOM 1458 O O . LEU A 1 184 ? 23.157 -7.829 -32.444 1.00 75.75 184 LEU A O 1
ATOM 1462 N N . LEU A 1 185 ? 24.151 -7.627 -34.458 1.00 75.31 185 LEU A N 1
ATOM 1463 C CA . LEU A 1 185 ? 23.015 -6.982 -35.107 1.00 75.31 185 LEU A CA 1
ATOM 1464 C C . LEU A 1 185 ? 21.959 -8.043 -35.433 1.00 75.31 185 LEU A C 1
ATOM 1466 O O . LEU A 1 185 ? 22.349 -9.134 -35.853 1.00 75.31 185 LEU A O 1
ATOM 1470 N N . PRO A 1 186 ? 20.657 -7.731 -35.319 1.00 71.44 186 PRO A N 1
ATOM 1471 C CA . PRO A 1 186 ? 19.609 -8.639 -35.771 1.00 71.44 186 PRO A CA 1
ATOM 1472 C C . PRO A 1 186 ? 19.820 -8.970 -37.260 1.00 71.44 186 PRO A C 1
ATOM 1474 O O . PRO A 1 186 ? 19.854 -8.056 -38.089 1.00 71.44 186 PRO A O 1
ATOM 1477 N N . SER A 1 187 ? 20.018 -10.243 -37.613 1.00 61.09 187 SER A N 1
ATOM 1478 C CA . SER A 1 187 ? 20.014 -10.703 -39.009 1.00 61.09 187 SER A CA 1
ATOM 1479 C C . SER A 1 187 ? 18.591 -11.041 -39.455 1.00 61.09 187 SER A C 1
ATOM 1481 O O . SER A 1 187 ? 17.785 -11.508 -38.660 1.00 61.09 187 SER A O 1
ATOM 1483 N N . GLU A 1 188 ? 18.272 -10.796 -40.731 1.00 49.84 188 GLU A N 1
ATOM 1484 C CA . GLU A 1 188 ? 17.004 -11.250 -41.337 1.00 49.84 188 GLU A CA 1
ATOM 1485 C C . GLU A 1 188 ? 16.994 -12.774 -41.563 1.00 49.84 188 GLU A C 1
ATOM 1487 O O . GLU A 1 188 ? 15.926 -13.379 -41.566 1.00 49.84 188 GLU A O 1
ATOM 1492 N N . ASP A 1 189 ? 18.182 -13.383 -41.658 1.00 44.59 189 ASP A N 1
ATOM 1493 C CA . ASP A 1 189 ? 18.406 -14.828 -41.716 1.00 44.59 189 ASP A CA 1
ATOM 1494 C C . ASP A 1 189 ? 18.846 -15.327 -40.326 1.00 44.59 189 ASP A C 1
ATOM 1496 O O . ASP A 1 189 ? 20.035 -15.504 -40.057 1.00 44.59 189 ASP A O 1
ATOM 1500 N N . ASP A 1 190 ? 17.906 -15.476 -39.392 1.00 45.78 190 ASP A N 1
ATOM 1501 C CA . ASP A 1 190 ? 18.142 -16.054 -38.055 1.00 45.78 190 ASP A CA 1
ATOM 1502 C C . ASP A 1 190 ? 18.101 -17.597 -38.092 1.00 45.78 190 ASP A C 1
ATOM 1504 O O . ASP A 1 190 ? 17.480 -18.257 -37.263 1.00 45.78 190 ASP A O 1
ATOM 1508 N N . ASP A 1 191 ? 18.759 -18.185 -39.095 1.00 41.53 191 ASP A N 1
ATOM 1509 C CA . ASP A 1 191 ? 18.962 -19.629 -39.206 1.00 41.53 191 ASP A CA 1
ATOM 1510 C C . ASP A 1 191 ? 20.372 -19.982 -38.688 1.00 41.53 191 ASP A C 1
ATOM 1512 O O . ASP A 1 191 ? 21.295 -20.261 -39.453 1.00 41.53 191 ASP A O 1
ATOM 1516 N N . GLY A 1 192 ? 20.555 -20.007 -37.362 1.00 44.00 192 GLY A N 1
ATOM 1517 C CA . GLY A 1 192 ? 21.464 -21.001 -36.772 1.00 44.00 192 GLY A CA 1
ATOM 1518 C C . GLY A 1 192 ? 22.800 -20.576 -36.149 1.00 44.00 192 GLY A C 1
ATOM 1519 O O . GLY A 1 192 ? 23.653 -21.453 -35.984 1.00 44.00 192 GLY A O 1
ATOM 1520 N N . GLU A 1 193 ? 23.010 -19.336 -35.689 1.00 45.75 193 GLU A N 1
ATOM 1521 C CA . GLU A 1 193 ? 23.941 -19.189 -34.554 1.00 45.75 193 GLU A CA 1
ATOM 1522 C C . GLU A 1 193 ? 23.230 -19.744 -33.320 1.00 45.75 193 GLU A C 1
ATOM 1524 O O . GLU A 1 193 ? 22.231 -19.186 -32.882 1.00 45.75 193 GLU A O 1
ATOM 1529 N N . ALA A 1 194 ? 23.694 -20.895 -32.822 1.00 46.59 194 ALA A N 1
ATOM 1530 C CA . ALA A 1 194 ? 23.073 -21.645 -31.735 1.00 46.59 194 ALA A CA 1
ATOM 1531 C C . ALA A 1 194 ? 22.800 -20.743 -30.519 1.00 46.59 194 ALA A C 1
ATOM 1533 O O . ALA A 1 194 ? 23.657 -20.550 -29.653 1.00 46.59 194 ALA A O 1
ATOM 1534 N N . THR A 1 195 ? 21.591 -20.187 -30.448 1.00 57.91 195 THR A N 1
ATOM 1535 C CA . THR A 1 195 ? 21.053 -19.588 -29.238 1.00 57.91 195 THR A CA 1
ATOM 1536 C C . THR A 1 195 ? 21.010 -20.717 -28.225 1.00 57.91 195 THR A C 1
ATOM 1538 O O . THR A 1 195 ? 20.222 -21.649 -28.350 1.00 57.91 195 THR A O 1
ATOM 1541 N N . PHE A 1 196 ? 21.939 -20.704 -27.267 1.00 62.41 196 PHE A N 1
ATOM 1542 C CA . PHE A 1 196 ? 21.933 -21.675 -26.181 1.00 62.41 196 PHE A CA 1
ATOM 1543 C C . PHE A 1 196 ? 20.590 -21.528 -25.459 1.00 62.41 196 PHE A C 1
ATOM 1545 O O . PHE A 1 196 ? 20.337 -20.461 -24.887 1.00 62.41 196 PHE A O 1
ATOM 1552 N N . PRO A 1 197 ? 19.696 -22.530 -25.541 1.00 72.00 197 PRO A N 1
ATOM 1553 C CA . PRO A 1 197 ? 18.383 -22.403 -24.948 1.00 72.00 197 PRO A CA 1
ATOM 1554 C C . PRO A 1 197 ? 18.551 -22.380 -23.433 1.00 72.00 197 PRO A C 1
ATOM 1556 O O . PRO A 1 197 ? 19.196 -23.255 -22.856 1.00 72.00 197 PRO A O 1
ATOM 1559 N N . ILE A 1 198 ? 17.969 -21.370 -22.793 1.00 86.38 198 ILE A N 1
ATOM 1560 C CA . ILE A 1 198 ? 17.945 -21.283 -21.337 1.00 86.38 198 ILE A CA 1
ATOM 1561 C C . ILE A 1 198 ? 16.987 -22.352 -20.823 1.00 86.38 198 ILE A C 1
ATOM 1563 O O . ILE A 1 198 ? 15.831 -22.422 -21.259 1.00 86.38 198 ILE A O 1
ATOM 1567 N N . HIS A 1 199 ? 17.449 -23.175 -19.881 1.00 89.69 199 HIS A N 1
ATOM 1568 C CA . HIS A 1 199 ? 16.575 -24.136 -19.222 1.00 89.69 199 HIS A CA 1
ATOM 1569 C C . HIS A 1 199 ? 15.495 -23.384 -18.444 1.00 89.69 199 HIS A C 1
ATOM 1571 O O . HIS A 1 199 ? 15.793 -22.533 -17.607 1.00 89.69 199 HIS A O 1
ATOM 1577 N N . ARG A 1 200 ? 14.224 -23.676 -18.718 1.00 90.94 200 ARG A N 1
ATOM 1578 C CA . ARG A 1 200 ? 13.105 -22.939 -18.129 1.00 90.94 200 ARG A CA 1
ATOM 1579 C C . ARG A 1 200 ? 12.058 -23.866 -17.553 1.00 90.94 200 ARG A C 1
ATOM 1581 O O . ARG A 1 200 ? 11.648 -24.831 -18.194 1.00 90.94 200 ARG A O 1
ATOM 1588 N N . SER A 1 201 ? 11.581 -23.523 -16.365 1.00 90.69 201 SER A N 1
ATOM 1589 C CA . SER A 1 201 ? 10.471 -24.221 -15.730 1.00 90.69 201 SER A CA 1
ATOM 1590 C C . SER A 1 201 ? 9.575 -23.234 -15.002 1.00 90.69 201 SER A C 1
ATOM 1592 O O . SER A 1 201 ? 9.957 -22.689 -13.964 1.00 90.69 201 SER A O 1
ATOM 1594 N N . PHE A 1 202 ? 8.372 -23.038 -15.540 1.00 87.00 202 PHE A N 1
ATOM 1595 C CA . PHE A 1 202 ? 7.391 -22.083 -15.037 1.00 87.00 202 PHE A CA 1
ATOM 1596 C C . PHE A 1 202 ? 6.020 -22.739 -14.869 1.00 87.00 202 PHE A C 1
ATOM 1598 O O . PHE A 1 202 ? 5.641 -23.564 -15.706 1.00 87.00 202 PHE A O 1
ATOM 1605 N N . PRO A 1 203 ? 5.235 -22.349 -13.851 1.00 82.88 203 PRO A N 1
ATOM 1606 C CA . PRO A 1 203 ? 3.801 -22.587 -13.876 1.00 82.88 203 PRO A CA 1
ATOM 1607 C C . PRO A 1 203 ? 3.140 -21.709 -14.963 1.00 82.88 203 PRO A C 1
ATOM 1609 O O . PRO A 1 203 ? 3.771 -20.806 -15.513 1.00 82.88 203 PRO A O 1
ATOM 1612 N N . PRO A 1 204 ? 1.860 -21.933 -15.289 1.00 79.25 204 PRO A N 1
ATOM 1613 C CA . PRO A 1 204 ? 1.042 -20.961 -16.010 1.00 79.25 204 PRO A CA 1
ATOM 1614 C C . PRO A 1 204 ? 1.121 -19.551 -15.407 1.00 79.25 204 PRO A C 1
ATOM 1616 O O . PRO A 1 204 ? 1.273 -19.392 -14.194 1.00 79.25 204 PRO A O 1
ATOM 1619 N N . SER A 1 205 ? 0.984 -18.532 -16.262 1.00 80.19 205 SER A N 1
ATOM 1620 C CA . SER A 1 205 ? 1.021 -17.131 -15.832 1.00 80.19 205 SER A CA 1
ATOM 1621 C C . SER A 1 205 ? -0.020 -16.862 -14.737 1.00 80.19 205 SER A C 1
ATOM 1623 O O . SER A 1 205 ? -1.185 -17.220 -14.916 1.00 80.19 205 SER A O 1
ATOM 1625 N N . PRO A 1 206 ? 0.352 -16.189 -13.631 1.00 74.88 206 PRO A N 1
ATOM 1626 C CA . PRO A 1 206 ? -0.592 -15.779 -12.595 1.00 74.88 206 PRO A CA 1
ATOM 1627 C C . PRO A 1 206 ? -1.411 -14.541 -13.000 1.00 74.88 206 PRO A C 1
ATOM 1629 O O . PRO A 1 206 ? -2.215 -14.059 -12.200 1.00 74.88 206 PRO A O 1
ATOM 1632 N N . ALA A 1 207 ? -1.166 -13.973 -14.188 1.00 76.50 207 ALA A N 1
ATOM 1633 C CA . ALA A 1 207 ? -1.890 -12.818 -14.695 1.00 76.50 207 ALA A CA 1
ATOM 1634 C C . ALA A 1 207 ? -3.334 -13.188 -15.051 1.00 76.50 207 ALA A C 1
ATOM 1636 O O . ALA A 1 207 ? -3.595 -14.138 -15.785 1.00 76.50 207 ALA A O 1
ATOM 1637 N N . THR A 1 208 ? -4.271 -12.395 -14.548 1.00 68.94 208 THR A N 1
ATOM 1638 C CA . THR A 1 208 ? -5.693 -12.472 -14.898 1.00 68.94 208 THR A CA 1
ATOM 1639 C C . THR A 1 208 ? -6.007 -11.738 -16.202 1.00 68.94 208 THR A C 1
ATOM 1641 O O . THR A 1 208 ? -7.008 -12.040 -16.852 1.00 68.94 208 THR A O 1
ATOM 1644 N N . VAL A 1 209 ? -5.123 -10.818 -16.605 1.00 69.69 209 VAL A N 1
ATOM 1645 C CA . VAL A 1 209 ? -5.155 -10.099 -17.880 1.00 69.69 209 VAL A CA 1
ATOM 1646 C C . VAL A 1 209 ? -4.121 -10.678 -18.842 1.00 69.69 209 VAL A C 1
ATOM 1648 O O . VAL A 1 209 ? -3.035 -11.075 -18.422 1.00 69.69 209 VAL A O 1
ATOM 1651 N N . ARG A 1 210 ? -4.472 -10.762 -20.133 1.00 72.25 210 ARG A N 1
ATOM 1652 C CA . ARG A 1 210 ? -3.624 -11.391 -21.167 1.00 72.25 210 ARG A CA 1
ATOM 1653 C C . ARG A 1 210 ? -2.284 -10.685 -21.360 1.00 72.25 210 ARG A C 1
ATOM 1655 O O . ARG A 1 210 ? -1.268 -11.356 -21.524 1.00 72.25 210 ARG A O 1
ATOM 1662 N N . ASP A 1 211 ? -2.306 -9.359 -21.341 1.00 76.25 211 ASP A N 1
ATOM 1663 C CA . ASP A 1 211 ? -1.139 -8.524 -21.596 1.00 76.25 211 ASP A CA 1
ATOM 1664 C C . ASP A 1 211 ? -0.559 -7.995 -20.279 1.00 76.25 211 ASP A C 1
ATOM 1666 O O . ASP A 1 211 ? -1.292 -7.598 -19.368 1.00 76.25 211 ASP A O 1
ATOM 1670 N N . PHE A 1 212 ? 0.771 -7.978 -20.180 1.00 83.69 212 PHE A N 1
ATOM 1671 C CA . PHE A 1 212 ? 1.474 -7.309 -19.089 1.00 83.69 212 PHE A CA 1
ATOM 1672 C C . PHE A 1 212 ? 1.549 -5.807 -19.378 1.00 83.69 212 PHE A C 1
ATOM 1674 O O . PHE A 1 212 ? 2.092 -5.403 -20.406 1.00 83.69 212 PHE A O 1
ATOM 1681 N N . ILE A 1 213 ? 1.004 -4.986 -18.479 1.00 82.31 213 ILE A N 1
ATOM 1682 C CA . ILE A 1 213 ? 0.784 -3.552 -18.715 1.00 82.31 213 ILE A CA 1
ATOM 1683 C C . ILE A 1 213 ? 1.478 -2.729 -17.636 1.00 82.31 213 ILE A C 1
ATOM 1685 O O . ILE A 1 213 ? 1.384 -3.035 -16.444 1.00 82.31 213 ILE A O 1
ATOM 1689 N N . GLY A 1 214 ? 2.155 -1.663 -18.061 1.00 79.75 214 GLY A N 1
ATOM 1690 C CA . GLY A 1 214 ? 2.869 -0.756 -17.171 1.00 79.75 214 GLY A CA 1
ATOM 1691 C C . GLY A 1 214 ? 4.066 -1.396 -16.458 1.00 79.75 214 GLY A C 1
ATOM 1692 O O . GLY A 1 214 ? 4.774 -2.251 -16.993 1.00 79.75 214 GLY A O 1
ATOM 1693 N N . ARG A 1 215 ? 4.333 -0.925 -15.235 1.00 88.31 215 ARG A N 1
ATOM 1694 C CA . ARG A 1 215 ? 5.399 -1.361 -14.315 1.00 88.31 215 ARG A CA 1
ATOM 1695 C C . ARG A 1 215 ? 6.823 -1.158 -14.816 1.00 88.31 215 ARG A C 1
ATOM 1697 O O . ARG A 1 215 ? 7.749 -1.787 -14.299 1.00 88.31 215 ARG A O 1
ATOM 1704 N N . ARG A 1 216 ? 7.040 -0.239 -15.759 1.00 84.81 216 ARG A N 1
ATOM 1705 C CA . ARG A 1 216 ? 8.362 0.033 -16.348 1.00 84.81 216 ARG A CA 1
ATOM 1706 C C . ARG A 1 216 ? 9.432 0.303 -15.289 1.00 84.81 216 ARG A C 1
ATOM 1708 O O . ARG A 1 216 ? 10.447 -0.379 -15.277 1.00 84.81 216 ARG A O 1
ATOM 1715 N N . LYS A 1 217 ? 9.178 1.234 -14.361 1.00 87.75 217 LYS A N 1
ATOM 1716 C CA . LYS A 1 217 ? 10.141 1.604 -13.305 1.00 87.75 217 LYS A CA 1
ATOM 1717 C C . LYS A 1 217 ? 10.531 0.410 -12.425 1.00 87.75 217 LYS A C 1
ATOM 1719 O O . LYS A 1 217 ? 11.701 0.253 -12.095 1.00 87.75 217 LYS A O 1
ATOM 1724 N N . LEU A 1 218 ? 9.562 -0.433 -12.056 1.00 92.62 218 LEU A N 1
ATOM 1725 C CA . LEU A 1 218 ? 9.812 -1.629 -11.241 1.00 92.62 218 LEU A CA 1
ATOM 1726 C C . LEU A 1 218 ? 10.569 -2.699 -12.031 1.00 92.62 218 LEU A C 1
ATOM 1728 O O . LEU A 1 218 ? 11.464 -3.344 -11.497 1.00 92.62 218 LEU A O 1
ATOM 1732 N N . THR A 1 219 ? 10.234 -2.858 -13.310 1.00 91.19 219 THR A N 1
ATOM 1733 C CA . THR A 1 219 ? 10.896 -3.810 -14.206 1.00 91.19 219 THR A CA 1
ATOM 1734 C C . THR A 1 219 ? 12.357 -3.403 -14.423 1.00 91.19 219 THR A C 1
ATOM 1736 O O . THR A 1 219 ? 13.250 -4.218 -14.224 1.00 91.19 219 THR A O 1
ATOM 1739 N N . GLU A 1 220 ? 12.623 -2.127 -14.721 1.00 89.38 220 GLU A N 1
ATOM 1740 C CA . GLU A 1 220 ? 13.981 -1.566 -14.809 1.00 89.38 220 GLU A CA 1
ATOM 1741 C C . GLU A 1 220 ? 14.759 -1.749 -13.496 1.00 89.38 220 GLU A C 1
ATOM 1743 O O . GLU A 1 220 ? 15.910 -2.175 -13.525 1.00 89.38 220 GLU A O 1
ATOM 1748 N N . ALA A 1 221 ? 14.132 -1.504 -12.339 1.00 92.00 221 ALA A N 1
ATOM 1749 C CA . ALA A 1 221 ? 14.766 -1.721 -11.037 1.00 92.00 221 ALA A CA 1
ATOM 1750 C C . ALA A 1 221 ? 15.152 -3.193 -10.803 1.00 92.00 221 ALA A C 1
ATOM 1752 O O . ALA A 1 221 ? 16.203 -3.465 -10.225 1.00 92.00 221 ALA A O 1
ATOM 1753 N N . LEU A 1 222 ? 14.337 -4.142 -11.274 1.00 93.69 222 LEU A N 1
ATOM 1754 C CA . LEU A 1 222 ? 14.645 -5.569 -11.175 1.00 93.69 222 LEU A CA 1
ATOM 1755 C C . LEU A 1 222 ? 15.779 -5.986 -12.108 1.00 93.69 222 LEU A C 1
ATOM 1757 O O . LEU A 1 222 ? 16.638 -6.751 -11.682 1.00 93.69 222 LEU A O 1
ATOM 1761 N N . PHE A 1 223 ? 15.835 -5.460 -13.333 1.00 91.25 223 PHE A N 1
ATOM 1762 C CA . PHE A 1 223 ? 16.982 -5.680 -14.220 1.00 91.25 223 PHE A CA 1
ATOM 1763 C C . PHE A 1 223 ? 18.266 -5.043 -13.670 1.00 91.25 223 PHE A C 1
ATOM 1765 O O . PHE A 1 223 ? 19.336 -5.652 -13.744 1.00 91.25 223 PHE A O 1
ATOM 1772 N N . ASP A 1 224 ? 18.163 -3.852 -13.073 1.00 91.06 224 ASP A N 1
ATOM 1773 C CA . ASP A 1 224 ? 19.285 -3.201 -12.398 1.00 91.06 224 ASP A CA 1
ATOM 1774 C C . ASP A 1 224 ? 19.791 -4.046 -11.219 1.00 91.06 224 ASP A C 1
ATOM 1776 O O . ASP A 1 224 ? 21.001 -4.235 -11.087 1.00 91.06 224 ASP A O 1
ATOM 1780 N N . TRP A 1 225 ? 18.886 -4.590 -10.396 1.00 93.06 225 TRP A N 1
ATOM 1781 C CA . TRP A 1 225 ? 19.238 -5.515 -9.314 1.00 93.06 225 TRP A CA 1
ATOM 1782 C C . TRP A 1 225 ? 19.935 -6.766 -9.844 1.00 93.06 225 TRP A C 1
ATOM 1784 O O . TRP A 1 225 ? 21.013 -7.138 -9.379 1.00 93.06 225 TRP A O 1
ATOM 1794 N N . LEU A 1 226 ? 19.330 -7.393 -10.851 1.00 91.25 226 LEU A N 1
ATOM 1795 C CA . LEU A 1 226 ? 19.821 -8.620 -11.452 1.00 91.25 226 LEU A CA 1
ATOM 1796 C C . LEU A 1 226 ? 21.299 -8.452 -11.847 1.00 91.25 226 LEU A C 1
ATOM 1798 O O . LEU A 1 226 ? 22.168 -9.190 -11.375 1.00 91.25 226 LEU A O 1
ATOM 1802 N N . LEU A 1 227 ? 21.609 -7.428 -12.642 1.00 88.69 227 LEU A N 1
ATOM 1803 C CA . LEU A 1 227 ? 22.916 -7.292 -13.284 1.00 88.69 227 LEU A CA 1
ATOM 1804 C C . LEU A 1 227 ? 23.947 -6.466 -12.512 1.00 88.69 227 LEU A C 1
ATOM 1806 O O . LEU A 1 227 ? 25.140 -6.719 -12.671 1.00 88.69 227 LEU A O 1
ATOM 1810 N N . PHE A 1 228 ? 23.525 -5.483 -11.715 1.00 88.75 228 PHE A N 1
ATOM 1811 C CA . PHE A 1 228 ? 24.441 -4.480 -11.157 1.00 88.75 228 PHE A CA 1
ATOM 1812 C C . PHE A 1 228 ? 24.503 -4.444 -9.629 1.00 88.75 228 PHE A C 1
ATOM 1814 O O . PHE A 1 228 ? 25.361 -3.744 -9.094 1.00 88.75 228 PHE A O 1
ATOM 1821 N N . ASP A 1 229 ? 23.621 -5.149 -8.925 1.00 90.56 229 ASP A N 1
ATOM 1822 C CA . ASP A 1 229 ? 23.616 -5.199 -7.458 1.00 90.56 229 ASP A CA 1
ATOM 1823 C C . ASP A 1 229 ? 24.479 -6.363 -6.938 1.00 90.56 229 ASP A C 1
ATOM 1825 O O . ASP A 1 229 ? 24.667 -7.373 -7.617 1.00 90.56 229 ASP A O 1
ATOM 1829 N N . ASP A 1 230 ? 25.024 -6.249 -5.731 1.00 88.19 230 ASP A N 1
ATOM 1830 C CA . ASP A 1 230 ? 25.794 -7.316 -5.090 1.00 88.19 230 ASP A CA 1
ATOM 1831 C C . ASP A 1 230 ? 24.897 -8.335 -4.368 1.00 88.19 230 ASP A C 1
ATOM 1833 O O . ASP A 1 230 ? 25.297 -9.483 -4.179 1.00 88.19 230 ASP A O 1
ATOM 1837 N N . GLN A 1 231 ? 23.652 -7.973 -4.044 1.00 90.81 231 GLN A N 1
ATOM 1838 C CA . GLN A 1 231 ? 22.748 -8.828 -3.279 1.00 90.81 231 GLN A CA 1
ATOM 1839 C C . GLN A 1 231 ? 22.175 -9.971 -4.128 1.00 90.81 231 GLN A C 1
ATOM 1841 O O . GLN A 1 231 ? 21.433 -9.722 -5.084 1.00 90.81 231 GLN A O 1
ATOM 1846 N N . PRO A 1 232 ? 22.424 -11.252 -3.795 1.00 93.31 232 PRO A N 1
ATOM 1847 C CA . PRO A 1 232 ? 21.893 -12.371 -4.572 1.00 93.31 232 PRO A CA 1
ATOM 1848 C C . PRO A 1 232 ? 20.391 -12.581 -4.370 1.00 93.31 232 PRO A C 1
ATOM 1850 O O . PRO A 1 232 ? 19.788 -13.331 -5.127 1.00 93.31 232 PRO A O 1
ATOM 1853 N N . ARG A 1 233 ? 19.763 -11.922 -3.386 1.00 94.81 233 ARG A N 1
ATOM 1854 C CA . ARG A 1 233 ? 18.315 -11.995 -3.159 1.00 94.81 233 ARG A CA 1
ATOM 1855 C C . ARG A 1 233 ? 17.627 -10.642 -3.293 1.00 94.81 233 ARG A C 1
ATOM 1857 O O . ARG A 1 233 ? 18.202 -9.627 -2.909 1.00 94.81 233 ARG A O 1
ATOM 1864 N N . MET A 1 234 ? 16.383 -10.663 -3.759 1.00 96.81 234 MET A N 1
ATOM 1865 C CA . MET A 1 234 ? 15.473 -9.519 -3.782 1.00 96.81 234 MET A CA 1
ATOM 1866 C C . MET A 1 234 ? 14.074 -9.943 -3.352 1.00 96.81 234 MET A C 1
ATOM 1868 O O . MET A 1 234 ? 13.616 -11.039 -3.668 1.00 96.81 234 MET A O 1
ATOM 1872 N N . TYR A 1 235 ? 13.388 -9.048 -2.656 1.00 96.25 235 TYR A N 1
ATOM 1873 C CA . TYR A 1 235 ? 12.055 -9.254 -2.115 1.00 96.25 235 TYR A CA 1
ATOM 1874 C C . TYR A 1 235 ? 11.062 -8.274 -2.737 1.00 96.25 235 TYR A C 1
ATOM 1876 O O . TYR A 1 235 ? 11.127 -7.077 -2.475 1.00 96.25 235 TYR A O 1
ATOM 1884 N N . LEU A 1 236 ? 10.102 -8.766 -3.515 1.00 96.69 236 LEU A N 1
ATOM 1885 C CA . LEU A 1 236 ? 8.946 -7.979 -3.936 1.00 96.69 236 LEU A CA 1
ATOM 1886 C C . LEU A 1 236 ? 7.904 -7.989 -2.826 1.00 96.69 236 LEU A C 1
ATOM 1888 O O . LEU A 1 236 ? 7.335 -9.043 -2.534 1.00 96.69 236 LEU A O 1
ATOM 1892 N N . HIS A 1 237 ? 7.616 -6.825 -2.244 1.00 93.06 237 HIS A N 1
ATOM 1893 C CA . HIS A 1 237 ? 6.612 -6.711 -1.187 1.00 93.06 237 HIS A CA 1
ATOM 1894 C C . HIS A 1 237 ? 5.540 -5.670 -1.498 1.00 93.06 237 HIS A C 1
ATOM 1896 O O . HIS A 1 237 ? 5.762 -4.742 -2.266 1.00 93.06 237 HIS A O 1
ATOM 1902 N N . GLY A 1 238 ? 4.345 -5.818 -0.931 1.00 88.75 238 GLY A N 1
ATOM 1903 C CA . GLY A 1 238 ? 3.228 -4.917 -1.206 1.00 88.75 238 GLY A CA 1
ATOM 1904 C C . GLY A 1 238 ? 1.866 -5.566 -0.979 1.00 88.75 238 GLY A C 1
ATOM 1905 O O . GLY A 1 238 ? 1.779 -6.789 -0.814 1.00 88.75 238 GLY A O 1
ATOM 1906 N N . PRO A 1 239 ? 0.781 -4.777 -1.020 1.00 82.31 239 PRO A N 1
ATOM 1907 C CA . PRO A 1 239 ? -0.557 -5.252 -0.690 1.00 82.31 239 PRO A CA 1
ATOM 1908 C C . PRO A 1 239 ? -1.012 -6.399 -1.602 1.00 82.31 239 PRO A C 1
ATOM 1910 O O . PRO A 1 239 ? -0.516 -6.597 -2.718 1.00 82.31 239 PRO A O 1
ATOM 1913 N N . GLY A 1 240 ? -1.961 -7.202 -1.120 1.00 82.62 240 GLY A N 1
ATOM 1914 C CA . GLY A 1 240 ? -2.604 -8.220 -1.948 1.00 82.62 240 GLY A CA 1
ATOM 1915 C C . GLY A 1 240 ? -3.170 -7.597 -3.231 1.00 82.62 240 GLY A C 1
ATOM 1916 O O . GLY A 1 240 ? -3.714 -6.498 -3.204 1.00 82.62 240 GLY A O 1
ATOM 1917 N N . GLY A 1 241 ? -3.044 -8.291 -4.363 1.00 85.00 241 GLY A N 1
ATOM 1918 C CA . GLY A 1 241 ? -3.596 -7.814 -5.637 1.00 85.00 241 GLY A CA 1
ATOM 1919 C C . GLY A 1 241 ? -2.812 -6.692 -6.325 1.00 85.00 241 GLY A C 1
ATOM 1920 O O . GLY A 1 241 ? -3.253 -6.249 -7.379 1.00 85.00 241 GLY A O 1
ATOM 1921 N N . SER A 1 242 ? -1.649 -6.273 -5.803 1.00 89.50 242 SER A N 1
ATOM 1922 C CA . SER A 1 242 ? -0.791 -5.254 -6.439 1.00 89.50 242 SER A CA 1
ATOM 1923 C C . SER A 1 242 ? -0.047 -5.724 -7.700 1.00 89.50 242 SER A C 1
ATOM 1925 O O . SER A 1 242 ? 0.535 -4.910 -8.411 1.00 89.50 242 SER A O 1
ATOM 1927 N N . GLY A 1 243 ? -0.056 -7.027 -8.002 1.00 90.69 243 GLY A N 1
ATOM 1928 C CA . GLY A 1 243 ? 0.602 -7.590 -9.189 1.00 90.69 243 GLY A CA 1
ATOM 1929 C C . GLY A 1 243 ? 2.043 -8.075 -8.982 1.00 90.69 243 GLY A C 1
ATOM 1930 O O . GLY A 1 243 ? 2.759 -8.249 -9.959 1.00 90.69 243 GLY A O 1
ATOM 1931 N N . LYS A 1 244 ? 2.483 -8.334 -7.740 1.00 93.06 244 LYS A N 1
ATOM 1932 C CA . LYS A 1 244 ? 3.829 -8.881 -7.432 1.00 93.06 244 LYS A CA 1
ATOM 1933 C C . LYS A 1 244 ? 4.152 -10.169 -8.191 1.00 93.06 244 LYS A C 1
ATOM 1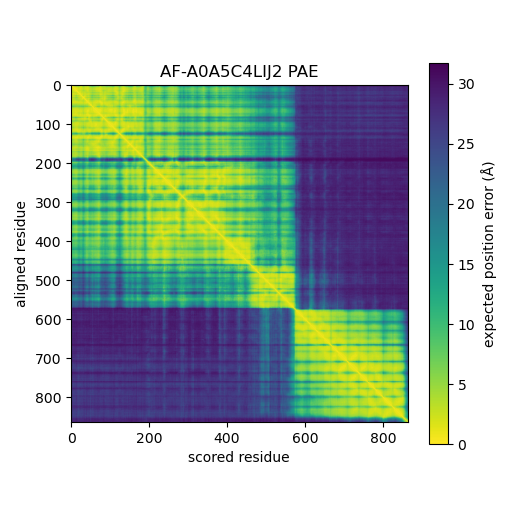935 O O . LYS A 1 244 ? 5.169 -10.234 -8.870 1.00 93.06 244 LYS A O 1
ATOM 1940 N N . SER A 1 245 ? 3.277 -11.173 -8.089 1.00 91.81 245 SER A N 1
ATOM 1941 C CA . SER A 1 245 ? 3.455 -12.475 -8.744 1.00 91.81 245 SER A CA 1
ATOM 1942 C C . SER A 1 245 ? 3.511 -12.327 -10.262 1.00 91.81 245 SER A C 1
ATOM 1944 O O . SER A 1 245 ? 4.329 -12.971 -10.910 1.00 91.81 245 SER A O 1
ATOM 1946 N N . THR A 1 246 ? 2.693 -11.426 -10.816 1.00 92.38 246 THR A N 1
ATOM 1947 C CA . THR A 1 246 ? 2.669 -11.081 -12.242 1.00 92.38 246 THR A CA 1
ATOM 1948 C C . THR A 1 246 ? 3.960 -10.395 -12.688 1.00 92.38 246 THR A C 1
ATOM 1950 O O . THR A 1 246 ? 4.522 -10.782 -13.703 1.00 92.38 246 THR A O 1
ATOM 1953 N N . LEU A 1 247 ? 4.476 -9.434 -11.914 1.00 93.69 247 LEU A N 1
ATOM 1954 C CA . LEU A 1 247 ? 5.758 -8.776 -12.182 1.00 93.69 247 LEU A CA 1
ATOM 1955 C C . LEU A 1 247 ? 6.929 -9.770 -12.125 1.00 93.69 247 LEU A C 1
ATOM 1957 O O . LEU A 1 247 ? 7.769 -9.782 -13.019 1.00 93.69 247 LEU A O 1
ATOM 1961 N N . ALA A 1 248 ? 6.968 -10.630 -11.104 1.00 94.62 248 ALA A N 1
ATOM 1962 C CA . ALA A 1 248 ? 7.996 -11.659 -10.973 1.00 94.62 248 ALA A CA 1
ATOM 1963 C C . ALA A 1 248 ? 7.954 -12.663 -12.136 1.00 94.62 248 ALA A C 1
ATOM 1965 O O . ALA A 1 248 ? 8.995 -13.055 -12.662 1.00 94.62 248 ALA A O 1
ATOM 1966 N N . PHE A 1 249 ? 6.746 -13.052 -12.554 1.00 92.81 249 PHE A N 1
ATOM 1967 C CA . PHE A 1 249 ? 6.543 -13.948 -13.686 1.00 92.81 249 PHE A CA 1
ATOM 1968 C C . PHE A 1 249 ? 6.992 -13.306 -14.998 1.00 92.81 249 PHE A C 1
ATOM 1970 O O . PHE A 1 249 ? 7.670 -13.954 -15.790 1.00 92.81 249 PHE A O 1
ATOM 1977 N N . GLU A 1 250 ? 6.671 -12.028 -15.212 1.00 91.25 250 GLU A N 1
ATOM 1978 C CA . GLU A 1 250 ? 7.079 -11.318 -16.422 1.00 91.25 250 GLU A CA 1
ATOM 1979 C C . GLU A 1 250 ? 8.602 -11.215 -16.530 1.00 91.25 250 GLU A C 1
ATOM 1981 O O . GLU A 1 250 ? 9.153 -11.476 -17.594 1.00 91.25 250 GLU A O 1
ATOM 1986 N N . ILE A 1 251 ? 9.303 -10.927 -15.429 1.00 91.50 251 ILE A N 1
ATOM 1987 C CA . ILE A 1 251 ? 10.773 -10.942 -15.412 1.00 91.50 251 ILE A CA 1
ATOM 1988 C C . ILE A 1 251 ? 11.318 -12.329 -15.769 1.00 91.50 251 ILE A C 1
ATOM 1990 O O . ILE A 1 251 ? 12.209 -12.435 -16.613 1.00 91.50 251 ILE A O 1
ATOM 1994 N N . ALA A 1 252 ? 10.776 -13.394 -15.170 1.00 92.69 252 ALA A N 1
ATOM 1995 C CA . ALA A 1 252 ? 11.198 -14.761 -15.471 1.00 92.69 252 ALA A CA 1
ATOM 1996 C C . ALA A 1 252 ? 10.973 -15.119 -16.951 1.00 92.69 252 ALA A C 1
ATOM 1998 O O . ALA A 1 252 ? 11.861 -15.687 -17.589 1.00 92.69 252 ALA A O 1
ATOM 1999 N N . ARG A 1 253 ? 9.821 -14.730 -17.512 1.00 89.88 253 ARG A N 1
ATOM 2000 C CA . ARG A 1 253 ? 9.485 -14.917 -18.928 1.00 89.88 253 ARG A CA 1
ATOM 2001 C C . ARG A 1 253 ? 10.447 -14.157 -19.839 1.00 89.88 253 ARG A C 1
ATOM 2003 O O . ARG A 1 253 ? 11.047 -14.764 -20.719 1.00 89.88 253 ARG A O 1
ATOM 2010 N N . LEU A 1 254 ? 10.647 -12.861 -19.590 1.00 87.50 254 LEU A N 1
ATOM 2011 C CA . LEU A 1 254 ? 11.545 -12.013 -20.379 1.00 87.50 254 LEU A CA 1
ATOM 2012 C C . LEU A 1 254 ? 12.976 -12.559 -20.402 1.00 87.50 254 LEU A C 1
ATOM 2014 O O . LEU A 1 254 ? 13.622 -12.512 -21.450 1.00 87.50 254 LEU A O 1
ATOM 2018 N N . LEU A 1 255 ? 13.455 -13.090 -19.274 1.00 88.44 255 LEU A N 1
ATOM 2019 C CA . LEU A 1 255 ? 14.779 -13.699 -19.160 1.00 88.44 255 LEU A CA 1
ATOM 2020 C C . LEU A 1 255 ? 14.874 -15.062 -19.839 1.00 88.44 255 LEU A C 1
ATOM 2022 O O . LEU A 1 255 ? 15.885 -15.336 -20.469 1.00 88.44 255 LEU A O 1
ATOM 2026 N N . ALA A 1 256 ? 13.853 -15.910 -19.763 1.00 87.56 256 ALA A N 1
ATOM 2027 C CA . ALA A 1 256 ? 13.881 -17.170 -20.502 1.00 87.56 256 ALA A CA 1
ATOM 2028 C C . ALA A 1 256 ? 13.814 -16.963 -22.018 1.00 87.56 256 ALA A C 1
ATOM 2030 O O . ALA A 1 256 ? 14.503 -17.667 -22.752 1.00 87.56 256 ALA A O 1
ATOM 2031 N N . ASP A 1 257 ? 13.010 -16.007 -22.484 1.00 83.62 257 ASP A N 1
ATOM 2032 C CA . ASP A 1 257 ? 12.843 -15.764 -23.917 1.00 83.62 257 ASP A CA 1
ATOM 2033 C C . ASP A 1 257 ? 14.047 -15.008 -24.506 1.00 83.62 257 ASP A C 1
ATOM 2035 O O . ASP A 1 257 ? 14.506 -15.329 -25.600 1.00 83.62 257 ASP A O 1
ATOM 2039 N N . ASN A 1 258 ? 14.617 -14.043 -23.770 1.00 80.50 258 ASN A N 1
ATOM 2040 C CA . ASN A 1 258 ? 15.634 -13.130 -24.311 1.00 80.50 258 ASN A CA 1
ATOM 2041 C C . ASN A 1 258 ? 16.982 -13.136 -23.572 1.00 80.50 258 ASN A C 1
ATOM 2043 O O . ASN A 1 258 ? 17.925 -12.466 -23.996 1.00 80.50 258 ASN A O 1
ATOM 2047 N N . GLY A 1 259 ? 17.110 -13.870 -22.467 1.00 78.19 259 GLY A N 1
ATOM 2048 C CA . GLY A 1 259 ? 18.319 -13.872 -21.638 1.00 78.19 259 GLY A CA 1
ATOM 2049 C C . GLY A 1 259 ? 19.545 -14.462 -22.331 1.00 78.19 259 GLY A C 1
ATOM 2050 O O . GLY A 1 259 ? 20.661 -14.220 -21.890 1.00 78.19 259 GLY A O 1
ATOM 2051 N N . HIS A 1 260 ? 19.370 -15.183 -23.442 1.00 77.56 260 HIS A N 1
ATOM 2052 C CA . HIS A 1 260 ? 20.472 -15.738 -24.231 1.00 77.56 260 HIS A CA 1
ATOM 2053 C C . HIS A 1 260 ? 21.388 -14.646 -24.817 1.00 77.56 260 HIS A C 1
ATOM 2055 O O . HIS A 1 260 ? 22.567 -14.905 -25.066 1.00 77.56 260 HIS A O 1
ATOM 2061 N N . ALA A 1 261 ? 20.847 -13.438 -25.025 1.00 75.31 261 ALA A N 1
ATOM 2062 C CA . ALA A 1 261 ? 21.572 -12.250 -25.475 1.00 75.31 261 ALA A CA 1
ATOM 2063 C C . ALA A 1 261 ? 22.153 -11.427 -24.308 1.00 75.31 261 ALA A C 1
ATOM 2065 O O . ALA A 1 261 ? 22.895 -10.466 -24.523 1.00 75.31 261 ALA A O 1
ATOM 2066 N N . MET A 1 262 ? 21.797 -11.762 -23.065 1.00 79.25 262 MET A N 1
ATOM 2067 C CA . MET A 1 262 ? 22.300 -11.079 -21.881 1.00 79.25 262 MET A CA 1
ATOM 2068 C C . MET A 1 262 ? 23.646 -11.652 -21.459 1.00 79.25 262 MET A C 1
ATOM 2070 O O . MET A 1 262 ? 23.834 -12.864 -21.376 1.00 79.25 262 MET A O 1
ATOM 2074 N N . THR A 1 263 ? 24.567 -10.749 -21.134 1.00 78.31 263 THR A N 1
ATOM 2075 C CA . THR A 1 263 ? 25.899 -11.105 -20.650 1.00 78.31 263 THR A CA 1
ATOM 2076 C C . THR A 1 263 ? 25.993 -10.741 -19.179 1.00 78.31 263 THR A C 1
ATOM 2078 O O . THR A 1 263 ? 25.858 -9.573 -18.804 1.00 78.31 263 THR A O 1
ATOM 2081 N N . LEU A 1 264 ? 26.208 -11.755 -18.348 1.00 84.38 264 LEU A N 1
ATOM 2082 C CA . LEU A 1 264 ? 26.343 -11.620 -16.904 1.00 84.38 264 LEU A CA 1
ATOM 2083 C C . LEU A 1 264 ? 27.710 -11.013 -16.537 1.00 84.38 264 LEU A C 1
ATOM 2085 O O . LEU A 1 264 ? 28.648 -11.031 -17.349 1.00 84.38 264 LEU A O 1
ATOM 2089 N N . PRO A 1 265 ? 27.866 -10.484 -15.308 1.00 75.12 265 PRO A N 1
ATOM 2090 C CA . PRO A 1 265 ? 29.174 -10.096 -14.792 1.00 75.12 265 PRO A CA 1
ATOM 2091 C C . PRO A 1 265 ? 30.192 -11.236 -14.960 1.00 75.12 265 PRO A C 1
ATOM 2093 O O . PRO A 1 265 ? 29.914 -12.375 -14.608 1.00 75.12 265 PRO A O 1
ATOM 2096 N N . GLY A 1 266 ? 31.362 -10.937 -15.533 1.00 73.19 266 GLY A N 1
ATOM 2097 C CA . GLY A 1 266 ? 32.377 -11.950 -15.863 1.00 73.19 266 GLY A CA 1
ATOM 2098 C C . GLY A 1 266 ? 32.306 -12.504 -17.292 1.00 73.19 266 GLY A C 1
ATOM 2099 O O . GLY A 1 266 ? 33.187 -13.263 -17.682 1.00 73.19 266 GLY A O 1
ATOM 2100 N N . GLY A 1 267 ? 31.327 -12.080 -18.102 1.00 76.75 267 GLY A N 1
ATOM 2101 C CA . GLY A 1 267 ? 31.202 -12.507 -19.502 1.00 76.75 267 GLY A CA 1
ATOM 2102 C C . GLY A 1 267 ? 30.450 -13.828 -19.690 1.00 76.75 267 GLY A C 1
ATOM 2103 O O . GLY A 1 267 ? 30.470 -14.389 -20.783 1.00 76.75 267 GLY A O 1
ATOM 2104 N N . GLU A 1 268 ? 29.812 -14.326 -18.631 1.00 83.88 268 GLU A N 1
ATOM 2105 C CA . GLU A 1 268 ? 29.072 -15.588 -18.629 1.00 83.88 268 GLU A CA 1
ATOM 2106 C C . GLU A 1 268 ? 27.625 -15.405 -19.117 1.00 83.88 268 GLU A C 1
ATOM 2108 O O . GLU A 1 268 ? 27.142 -14.281 -19.286 1.00 83.88 268 GLU A O 1
ATOM 2113 N N . ARG A 1 269 ? 26.928 -16.520 -19.353 1.00 84.56 269 ARG A N 1
ATOM 2114 C CA . ARG A 1 269 ? 25.527 -16.552 -19.799 1.00 84.56 269 ARG A CA 1
ATOM 2115 C C . ARG A 1 269 ? 24.631 -17.160 -18.729 1.00 84.56 269 ARG A C 1
ATOM 2117 O O . ARG A 1 269 ? 25.113 -17.850 -17.836 1.00 84.56 269 ARG A O 1
ATOM 2124 N N . LEU A 1 270 ? 23.336 -16.886 -18.838 1.00 89.19 270 LEU A N 1
ATOM 2125 C CA . LEU A 1 270 ? 22.312 -17.486 -17.992 1.00 89.19 270 LEU A CA 1
ATOM 2126 C C . LEU A 1 270 ? 22.037 -18.926 -18.444 1.00 89.19 270 LEU A C 1
ATOM 2128 O O . LEU A 1 270 ? 21.778 -19.143 -19.625 1.00 89.19 270 LEU A O 1
ATOM 2132 N N . ASP A 1 271 ? 22.065 -19.884 -17.519 1.00 91.12 271 ASP A N 1
ATOM 2133 C CA . ASP A 1 271 ? 21.838 -21.302 -17.819 1.00 91.12 271 ASP A CA 1
ATOM 2134 C C . ASP A 1 271 ? 20.390 -21.719 -17.533 1.00 91.12 271 ASP A C 1
ATOM 2136 O O . ASP A 1 271 ? 19.807 -22.486 -18.301 1.00 91.12 271 ASP A O 1
ATOM 2140 N N . TYR A 1 272 ? 19.783 -21.202 -16.454 1.00 93.12 272 TYR A N 1
ATOM 2141 C CA . TYR A 1 272 ? 18.413 -21.564 -16.082 1.00 93.12 272 TYR A CA 1
ATOM 2142 C C . TYR A 1 272 ? 17.574 -20.435 -15.465 1.00 93.12 272 TYR A C 1
ATOM 2144 O O . TYR A 1 272 ? 18.076 -19.527 -14.798 1.00 93.12 272 TYR A O 1
ATOM 2152 N N . VAL A 1 273 ? 16.253 -20.541 -15.638 1.00 95.25 273 VAL A N 1
ATOM 2153 C CA . VAL A 1 273 ? 15.242 -19.749 -14.925 1.00 95.25 273 VAL A CA 1
ATOM 2154 C C . VAL A 1 273 ? 14.159 -20.680 -14.388 1.00 95.25 273 VAL A C 1
ATOM 2156 O O . VAL A 1 273 ? 13.472 -21.370 -15.142 1.00 95.25 273 VAL A O 1
ATOM 2159 N N . VAL A 1 274 ? 13.979 -20.684 -13.071 1.00 95.44 274 VAL A N 1
ATOM 2160 C CA . VAL A 1 274 ? 12.989 -21.523 -12.384 1.00 95.44 274 VAL A CA 1
ATOM 2161 C C . VAL A 1 274 ? 12.016 -20.639 -11.624 1.00 95.44 274 VAL A C 1
ATOM 2163 O O . VAL A 1 274 ? 12.433 -19.745 -10.895 1.00 95.44 274 VAL A O 1
ATOM 2166 N N . TYR A 1 275 ? 10.720 -20.906 -11.767 1.00 95.88 275 TYR A N 1
ATOM 2167 C CA . TYR A 1 275 ? 9.664 -20.255 -10.998 1.00 95.88 275 TYR A CA 1
ATOM 2168 C C . TYR A 1 275 ? 8.897 -21.303 -10.199 1.00 95.88 275 TYR A C 1
ATOM 2170 O O . TYR A 1 275 ? 8.360 -22.254 -10.771 1.00 95.88 275 TYR A O 1
ATOM 2178 N N . LEU A 1 276 ? 8.818 -21.105 -8.884 1.00 94.31 276 LEU A N 1
ATOM 2179 C CA . LEU A 1 276 ? 8.098 -21.966 -7.952 1.00 94.31 276 LEU A CA 1
ATOM 2180 C C . LEU A 1 276 ? 7.051 -21.153 -7.192 1.00 94.31 276 LEU A C 1
ATOM 2182 O O . LEU A 1 276 ? 7.369 -20.088 -6.667 1.00 94.31 276 LEU A O 1
ATOM 2186 N N . SER A 1 277 ? 5.823 -21.664 -7.082 1.00 91.81 277 SER A N 1
ATOM 2187 C CA . SER A 1 277 ? 4.752 -21.007 -6.319 1.00 91.81 277 SER A CA 1
ATOM 2188 C C . SER A 1 277 ? 4.287 -21.831 -5.116 1.00 91.81 277 SER A C 1
ATOM 2190 O O . SER A 1 277 ? 3.954 -23.016 -5.232 1.00 91.81 277 SER A O 1
ATOM 2192 N N . GLY A 1 278 ? 4.225 -21.173 -3.955 1.00 87.69 278 GLY A N 1
ATOM 2193 C CA . GLY A 1 278 ? 3.633 -21.691 -2.717 1.00 87.69 278 GLY A CA 1
ATOM 2194 C C . GLY A 1 278 ? 2.145 -21.355 -2.564 1.00 87.69 278 GLY A C 1
ATOM 2195 O O . GLY A 1 278 ? 1.547 -21.669 -1.530 1.00 87.69 278 GLY A O 1
ATOM 2196 N N . LYS A 1 279 ? 1.546 -20.712 -3.576 1.00 83.81 279 LYS A N 1
ATOM 2197 C CA . LYS A 1 279 ? 0.180 -20.182 -3.553 1.00 83.81 279 LYS A CA 1
ATOM 2198 C C . LYS A 1 279 ? -0.850 -21.296 -3.356 1.00 83.81 279 LYS A C 1
ATOM 2200 O O . LYS A 1 279 ? -0.854 -22.294 -4.064 1.00 83.81 279 LYS A O 1
ATOM 2205 N N . GLU A 1 280 ? -1.752 -21.105 -2.396 1.00 79.25 280 GLU A N 1
ATOM 2206 C CA . GLU A 1 280 ? -2.770 -22.115 -2.045 1.00 79.25 280 GLU A CA 1
ATOM 2207 C C . GLU A 1 280 ? -4.119 -21.889 -2.731 1.00 79.25 280 GLU A C 1
ATOM 2209 O O . GLU A 1 280 ? -4.838 -22.837 -3.016 1.00 79.25 280 GLU A O 1
ATOM 2214 N N . THR A 1 281 ? -4.479 -20.632 -2.993 1.00 77.06 281 THR A N 1
ATOM 2215 C CA . THR A 1 281 ? -5.778 -20.264 -3.571 1.00 77.06 281 THR A CA 1
ATOM 2216 C C . THR A 1 281 ? -5.618 -19.068 -4.493 1.00 77.06 281 THR A C 1
ATOM 2218 O O . THR A 1 281 ? -4.764 -18.213 -4.248 1.00 77.06 281 THR A O 1
ATOM 2221 N N . GLU A 1 282 ? -6.494 -18.938 -5.477 1.00 80.56 282 GLU A N 1
ATOM 2222 C CA . GLU A 1 282 ? -6.568 -17.798 -6.388 1.00 80.56 282 GLU A CA 1
ATOM 2223 C C . GLU A 1 282 ? -7.981 -17.213 -6.458 1.00 80.56 282 GLU A C 1
ATOM 2225 O O . GLU A 1 282 ? -8.958 -17.876 -6.115 1.00 80.56 282 GLU A O 1
ATOM 2230 N N . PHE A 1 283 ? -8.083 -15.953 -6.882 1.00 78.06 283 PHE A N 1
ATOM 2231 C CA . PHE A 1 283 ? -9.361 -15.287 -7.109 1.00 78.06 283 PHE A CA 1
ATOM 2232 C C . PHE A 1 283 ? -9.626 -15.175 -8.601 1.00 78.06 283 PHE A C 1
ATOM 2234 O O . PHE A 1 283 ? -8.824 -14.602 -9.336 1.00 78.06 283 PHE A O 1
ATOM 2241 N N . ASN A 1 284 ? -10.765 -15.701 -9.034 1.00 76.62 284 ASN A N 1
ATOM 2242 C CA . ASN A 1 284 ? -11.207 -15.621 -10.412 1.00 76.62 284 ASN A CA 1
ATOM 2243 C C . ASN A 1 284 ? -12.142 -14.412 -10.565 1.00 76.62 284 ASN A C 1
ATOM 2245 O O . ASN A 1 284 ? -13.303 -14.462 -10.159 1.00 76.62 284 ASN A O 1
ATOM 2249 N N . SER A 1 285 ? -11.633 -13.335 -11.164 1.00 68.75 285 SER A N 1
ATOM 2250 C CA . SER A 1 285 ? -12.346 -12.071 -11.405 1.00 68.75 285 SER A CA 1
ATOM 2251 C C . SER A 1 285 ? -13.597 -12.230 -12.277 1.00 68.75 285 SER A C 1
ATOM 2253 O O . SER A 1 285 ? -14.592 -11.544 -12.052 1.00 68.75 285 SER A O 1
ATOM 2255 N N . ALA A 1 286 ? -13.591 -13.169 -13.22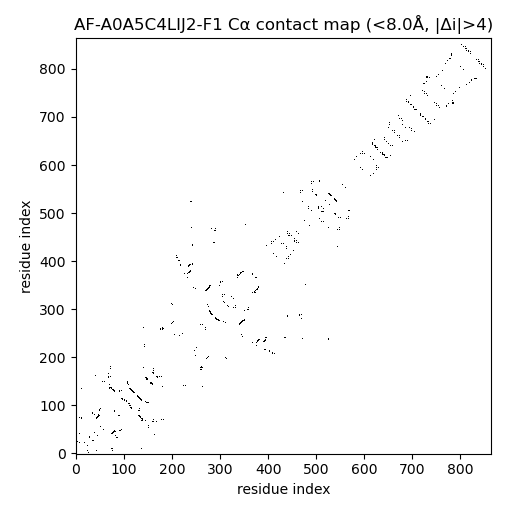9 1.00 68.69 286 ALA A N 1
ATOM 2256 C CA . ALA A 1 286 ? -14.723 -13.422 -14.118 1.00 68.69 286 ALA A CA 1
ATOM 2257 C C . ALA A 1 286 ? -15.907 -14.093 -13.401 1.00 68.69 286 ALA A C 1
ATOM 2259 O O . ALA A 1 286 ? -17.062 -13.822 -13.725 1.00 68.69 286 ALA A O 1
ATOM 2260 N N . THR A 1 287 ? -15.629 -14.970 -12.432 1.00 68.50 287 THR A N 1
ATOM 2261 C CA . THR A 1 287 ? -16.662 -15.656 -11.628 1.00 68.50 287 THR A CA 1
ATOM 2262 C C . THR A 1 287 ? -16.921 -14.986 -10.277 1.00 68.50 287 THR A C 1
ATOM 2264 O O . THR A 1 287 ? -17.920 -15.295 -9.626 1.00 68.50 287 THR A O 1
ATOM 2267 N N . GLY A 1 288 ? -16.033 -14.085 -9.849 1.00 65.25 288 GLY A N 1
ATOM 2268 C CA . GLY A 1 288 ? -16.075 -13.406 -8.558 1.00 65.25 288 GLY A CA 1
ATOM 2269 C C . GLY A 1 288 ? -15.836 -14.330 -7.360 1.00 65.25 288 GLY A C 1
ATOM 2270 O O . GLY A 1 288 ? -16.320 -14.029 -6.270 1.00 65.25 288 GLY A O 1
ATOM 2271 N N . ARG A 1 289 ? -15.160 -15.474 -7.543 1.00 74.44 289 ARG A N 1
ATOM 2272 C CA . ARG A 1 289 ? -14.988 -16.504 -6.502 1.00 74.44 289 ARG A CA 1
ATOM 2273 C C . ARG A 1 289 ? -13.527 -16.865 -6.266 1.00 74.44 289 ARG A C 1
ATOM 2275 O O . ARG A 1 289 ? -12.717 -16.890 -7.191 1.00 74.44 289 ARG A O 1
ATOM 2282 N N . GLN A 1 290 ? -13.220 -17.186 -5.011 1.00 76.62 290 GLN A N 1
ATOM 2283 C CA . GLN A 1 290 ? -11.967 -17.823 -4.621 1.00 76.62 290 GLN A CA 1
ATOM 2284 C C . GLN A 1 290 ? -12.021 -19.328 -4.926 1.00 76.62 290 GLN A C 1
ATOM 2286 O O . GLN A 1 290 ? -13.044 -19.971 -4.690 1.00 76.62 290 GLN A O 1
ATOM 2291 N N . GLN A 1 291 ? -10.920 -19.882 -5.431 1.00 78.25 291 GLN A N 1
ATOM 2292 C CA . GLN A 1 291 ? -10.762 -21.307 -5.733 1.00 78.25 291 GLN A CA 1
ATOM 2293 C C . GLN A 1 291 ? -9.367 -21.809 -5.338 1.00 78.25 291 GLN A C 1
ATOM 2295 O O . GLN A 1 291 ? -8.435 -21.011 -5.198 1.00 78.25 291 GLN A O 1
ATOM 2300 N N . ASP A 1 292 ? -9.224 -23.120 -5.147 1.00 77.00 292 ASP A N 1
ATOM 2301 C CA . ASP A 1 292 ? -7.936 -23.743 -4.828 1.00 77.00 292 ASP A CA 1
ATOM 2302 C C . ASP A 1 292 ? -6.964 -23.611 -6.002 1.00 77.00 292 ASP A C 1
ATOM 2304 O O . ASP A 1 292 ? -7.322 -23.809 -7.165 1.00 77.00 292 ASP A O 1
ATOM 2308 N N . PHE A 1 293 ? -5.712 -23.279 -5.693 1.00 77.44 293 PHE A N 1
ATOM 2309 C CA . PHE A 1 293 ? -4.664 -23.177 -6.695 1.00 77.44 293 PHE A CA 1
ATOM 2310 C C . PHE A 1 293 ? -4.084 -24.567 -6.951 1.00 77.44 293 PHE A C 1
ATOM 2312 O O . PHE A 1 293 ? -3.251 -25.067 -6.195 1.00 77.44 293 PHE A O 1
ATOM 2319 N N . ALA A 1 294 ? -4.529 -25.200 -8.037 1.00 69.75 294 ALA A N 1
ATOM 2320 C CA . ALA A 1 294 ? -4.160 -26.574 -8.385 1.00 69.75 294 ALA A CA 1
ATOM 2321 C C . ALA A 1 294 ? -2.654 -26.780 -8.655 1.00 69.75 294 ALA A C 1
ATOM 2323 O O . ALA A 1 294 ? -2.192 -27.915 -8.719 1.00 69.75 294 ALA A O 1
ATOM 2324 N N . LEU A 1 295 ? -1.893 -25.696 -8.823 1.00 74.31 295 LEU A N 1
ATOM 2325 C CA . LEU A 1 295 ? -0.496 -25.697 -9.267 1.00 74.31 295 LEU A CA 1
ATOM 2326 C C . LEU A 1 295 ? 0.486 -25.347 -8.142 1.00 74.31 295 LEU A C 1
ATOM 2328 O O . LEU A 1 295 ? 1.609 -24.922 -8.406 1.00 74.31 295 LEU A O 1
ATOM 2332 N N . ARG A 1 296 ? 0.070 -25.498 -6.882 1.00 82.00 296 ARG A N 1
ATOM 2333 C CA . ARG A 1 296 ? 0.966 -25.354 -5.734 1.00 82.00 296 ARG A CA 1
ATOM 2334 C C . ARG A 1 296 ? 2.118 -26.356 -5.850 1.00 82.00 296 ARG A C 1
ATOM 2336 O O . ARG A 1 296 ? 1.880 -27.558 -5.910 1.00 82.00 296 ARG A O 1
ATOM 2343 N N . GLN A 1 297 ? 3.355 -25.867 -5.812 1.00 86.50 297 GLN A N 1
ATOM 2344 C CA . GLN A 1 297 ? 4.544 -26.714 -5.959 1.00 86.50 297 GLN A CA 1
ATOM 2345 C C . GLN A 1 297 ? 5.188 -27.079 -4.619 1.00 86.50 297 GLN A C 1
ATOM 2347 O O . GLN A 1 297 ? 5.792 -28.141 -4.510 1.00 86.50 297 GLN A O 1
ATOM 2352 N N . PHE A 1 298 ? 5.052 -26.240 -3.588 1.00 90.44 298 PHE A N 1
ATOM 2353 C CA . PHE A 1 298 ? 5.646 -26.516 -2.280 1.00 90.44 298 PHE A CA 1
ATOM 2354 C C . PHE A 1 298 ? 4.763 -26.086 -1.104 1.00 90.44 298 PHE A C 1
ATOM 2356 O O . PHE A 1 298 ? 3.978 -25.134 -1.156 1.00 90.44 298 PHE A O 1
ATOM 2363 N N . GLY A 1 299 ? 4.906 -26.821 -0.008 1.00 87.81 299 GLY A N 1
ATOM 2364 C CA . GLY A 1 299 ? 4.264 -26.600 1.277 1.00 87.81 299 GLY A CA 1
ATOM 2365 C C . GLY A 1 299 ? 5.234 -26.608 2.460 1.00 87.81 299 GLY A C 1
ATOM 2366 O O . GLY A 1 299 ? 4.786 -26.285 3.561 1.00 87.81 299 GLY A O 1
ATOM 2367 N N . SER A 1 300 ? 6.521 -26.901 2.248 1.00 90.00 300 SER A N 1
ATOM 2368 C CA . SER A 1 300 ? 7.592 -26.897 3.257 1.00 90.00 300 SER A CA 1
ATOM 2369 C C . SER A 1 300 ? 8.949 -26.478 2.660 1.00 90.00 300 SER A C 1
ATOM 2371 O O . SER A 1 300 ? 9.129 -26.537 1.443 1.00 90.00 300 SER A O 1
ATOM 2373 N N . ALA A 1 301 ? 9.917 -26.103 3.508 1.00 91.12 301 ALA A N 1
ATOM 2374 C CA . ALA A 1 301 ? 11.311 -25.839 3.118 1.00 91.12 301 ALA A CA 1
ATOM 2375 C C . ALA A 1 301 ? 11.941 -26.999 2.324 1.00 91.12 301 ALA A C 1
ATOM 2377 O O . ALA A 1 301 ? 12.529 -26.801 1.262 1.00 91.12 301 ALA A O 1
ATOM 2378 N N . ARG A 1 302 ? 11.762 -28.234 2.806 1.00 92.69 302 ARG A N 1
ATOM 2379 C CA . ARG A 1 302 ? 12.246 -29.447 2.134 1.00 92.69 302 ARG A CA 1
ATOM 2380 C C . ARG A 1 302 ? 11.640 -29.605 0.741 1.00 92.69 302 ARG A C 1
ATOM 2382 O O . ARG A 1 302 ? 12.372 -29.856 -0.211 1.00 92.69 302 ARG A O 1
ATOM 2389 N N . GLU A 1 303 ? 10.319 -29.464 0.618 1.00 92.62 303 GLU A N 1
ATOM 2390 C CA . GLU A 1 303 ? 9.640 -29.550 -0.680 1.00 92.62 303 GLU A CA 1
ATOM 2391 C C . GLU A 1 303 ? 10.144 -28.478 -1.644 1.00 92.62 303 GLU A C 1
ATOM 2393 O O . GLU A 1 303 ? 10.413 -28.793 -2.796 1.00 92.62 303 GLU A O 1
ATOM 2398 N N . LEU A 1 304 ? 10.349 -27.244 -1.175 1.00 94.06 304 LEU A N 1
ATOM 2399 C CA . LEU A 1 304 ? 10.916 -26.166 -1.984 1.00 94.06 304 LEU A CA 1
ATOM 2400 C C . LEU A 1 304 ? 12.298 -26.543 -2.547 1.00 94.06 304 LEU A C 1
ATOM 2402 O O . LEU A 1 304 ? 12.528 -26.387 -3.744 1.00 94.06 304 LEU A O 1
ATOM 2406 N N . MET A 1 305 ? 13.194 -27.089 -1.718 1.00 94.50 305 MET A N 1
ATOM 2407 C CA . MET A 1 305 ? 14.528 -27.527 -2.155 1.00 94.50 305 MET A CA 1
ATOM 2408 C C . MET A 1 305 ? 14.467 -28.677 -3.172 1.00 94.50 305 MET A C 1
ATOM 2410 O O . MET A 1 305 ? 15.174 -28.649 -4.179 1.00 94.50 305 MET A O 1
ATOM 2414 N N . VAL A 1 306 ? 13.595 -29.663 -2.939 1.00 94.50 306 VAL A N 1
ATOM 2415 C CA . VAL A 1 306 ? 13.340 -30.777 -3.870 1.00 94.50 306 VAL A CA 1
ATOM 2416 C C . VAL A 1 306 ? 12.844 -30.256 -5.218 1.00 94.50 306 VAL A C 1
ATOM 2418 O O . VAL A 1 306 ? 13.391 -30.616 -6.260 1.00 94.50 306 VAL A O 1
ATOM 2421 N N . GLN A 1 307 ? 11.836 -29.381 -5.199 1.00 93.69 307 GLN A N 1
ATOM 2422 C CA . GLN A 1 307 ? 11.259 -28.810 -6.411 1.00 93.69 307 GLN A CA 1
ATOM 2423 C C . GLN A 1 307 ? 12.262 -27.941 -7.164 1.00 93.69 307 GLN A C 1
ATOM 2425 O O . GLN A 1 307 ? 12.290 -27.988 -8.388 1.00 93.69 307 GLN A O 1
ATOM 2430 N N . LEU A 1 308 ? 13.119 -27.196 -6.465 1.00 94.62 308 LEU A N 1
ATOM 2431 C CA . LEU A 1 308 ? 14.161 -26.395 -7.099 1.00 94.62 308 LEU A CA 1
ATOM 2432 C C . LEU A 1 308 ? 15.164 -27.265 -7.864 1.00 94.62 308 LEU A C 1
ATOM 2434 O O . LEU A 1 308 ? 15.417 -26.999 -9.036 1.00 94.62 308 LEU A O 1
ATOM 2438 N N . LEU A 1 309 ? 15.685 -28.327 -7.243 1.00 93.81 309 LEU A N 1
ATOM 2439 C CA . LEU A 1 309 ? 16.628 -29.245 -7.895 1.00 93.81 309 LEU A CA 1
ATOM 2440 C C . LEU A 1 309 ? 16.001 -29.953 -9.104 1.00 93.81 309 LEU A C 1
ATOM 2442 O O . LEU A 1 309 ? 16.642 -30.078 -10.149 1.00 93.81 309 LEU A O 1
ATOM 2446 N N . HIS A 1 310 ? 14.740 -30.371 -8.975 1.00 93.25 310 HIS A N 1
ATOM 2447 C CA . HIS A 1 310 ? 13.993 -31.008 -10.054 1.00 93.25 310 HIS A CA 1
ATOM 2448 C C . HIS A 1 310 ? 13.720 -30.047 -11.217 1.00 93.25 310 HIS A C 1
ATOM 2450 O O . HIS A 1 310 ? 14.069 -30.324 -12.363 1.00 93.25 310 HIS A O 1
ATOM 2456 N N . HIS A 1 311 ? 13.138 -28.882 -10.931 1.00 91.88 311 HIS A N 1
ATOM 2457 C CA . HIS A 1 311 ? 12.750 -27.916 -11.954 1.00 91.88 311 HIS A CA 1
ATOM 2458 C C . HIS A 1 311 ? 13.938 -27.189 -12.584 1.00 91.88 311 HIS A C 1
ATOM 2460 O O . HIS A 1 311 ? 13.806 -26.722 -13.712 1.00 91.88 311 HIS A O 1
ATOM 2466 N N . ALA A 1 312 ? 15.099 -27.141 -11.925 1.00 90.12 312 ALA A N 1
ATOM 2467 C CA . ALA A 1 312 ? 16.358 -26.708 -12.533 1.00 90.12 312 ALA A CA 1
ATOM 2468 C C . ALA A 1 312 ? 16.969 -27.762 -13.479 1.00 90.12 312 ALA A C 1
ATOM 2470 O O . ALA A 1 312 ? 17.975 -27.481 -14.121 1.00 90.12 312 ALA A O 1
ATOM 2471 N N . GLY A 1 313 ? 16.387 -28.966 -13.569 1.00 87.75 313 GLY A N 1
ATOM 2472 C CA . GLY A 1 313 ? 16.912 -30.063 -14.386 1.00 87.75 313 GLY A CA 1
ATOM 2473 C C . GLY A 1 313 ? 18.166 -30.721 -13.803 1.00 87.75 313 GLY A C 1
ATOM 2474 O O . GLY A 1 313 ? 18.865 -31.434 -14.517 1.00 87.75 313 GLY A O 1
ATOM 2475 N N . PHE A 1 314 ? 18.468 -30.483 -12.523 1.00 89.12 314 PHE A N 1
ATOM 2476 C CA . PHE A 1 314 ? 19.700 -30.950 -11.885 1.00 89.12 314 PHE A CA 1
ATOM 2477 C C . PHE A 1 314 ? 19.590 -32.380 -11.339 1.00 89.12 314 PHE A C 1
ATOM 2479 O O . PHE A 1 314 ? 20.580 -33.108 -11.327 1.00 89.12 314 PHE A O 1
ATOM 2486 N N . ALA A 1 315 ? 18.401 -32.785 -10.884 1.00 87.62 315 ALA A N 1
ATOM 2487 C CA . ALA A 1 315 ? 18.143 -34.126 -10.361 1.00 87.62 315 ALA A CA 1
ATOM 2488 C C . ALA A 1 315 ? 16.724 -34.598 -10.702 1.00 87.62 315 ALA A C 1
ATOM 2490 O O . ALA A 1 315 ? 15.798 -33.790 -10.792 1.00 87.62 315 ALA A O 1
ATOM 2491 N N . ALA A 1 316 ? 16.529 -35.909 -10.856 1.00 84.38 316 ALA A N 1
ATOM 2492 C CA . ALA A 1 316 ? 15.189 -36.461 -11.046 1.00 84.38 316 ALA A CA 1
ATOM 2493 C C . ALA A 1 316 ? 14.391 -36.414 -9.732 1.00 84.38 316 ALA A C 1
ATOM 2495 O O . ALA A 1 316 ? 14.957 -36.558 -8.649 1.00 84.38 316 ALA A O 1
ATOM 2496 N N . GLN A 1 317 ? 13.064 -36.254 -9.810 1.00 84.44 317 GLN A N 1
ATOM 2497 C CA . GLN A 1 317 ? 12.216 -36.119 -8.617 1.00 84.44 317 GLN A CA 1
ATOM 2498 C C . GLN A 1 317 ? 12.380 -37.300 -7.645 1.00 84.44 317 GLN A C 1
ATOM 2500 O O . GLN A 1 317 ? 12.464 -37.091 -6.435 1.00 84.44 317 GLN A O 1
ATOM 2505 N N . ASP A 1 318 ? 12.502 -38.520 -8.168 1.00 84.81 318 ASP A N 1
ATOM 2506 C CA . ASP A 1 318 ? 12.661 -39.739 -7.367 1.00 84.81 318 ASP A CA 1
ATOM 2507 C C . ASP A 1 318 ? 13.994 -39.784 -6.598 1.00 84.81 318 ASP A C 1
ATOM 2509 O O . ASP A 1 318 ? 14.063 -40.352 -5.508 1.00 84.81 318 ASP A O 1
ATOM 2513 N N . GLU A 1 319 ? 15.045 -39.145 -7.122 1.00 82.75 319 GLU A N 1
ATOM 2514 C CA . GLU A 1 319 ? 16.371 -39.094 -6.489 1.00 82.75 319 GLU A CA 1
ATOM 2515 C C . GLU A 1 319 ? 16.388 -38.156 -5.278 1.00 82.75 319 GLU A C 1
ATOM 2517 O O . GLU A 1 319 ? 17.064 -38.423 -4.282 1.00 82.75 319 GLU A O 1
ATOM 2522 N N . VAL A 1 320 ? 15.635 -37.054 -5.349 1.00 87.19 320 VAL A N 1
ATOM 2523 C CA . VAL A 1 320 ? 15.614 -36.016 -4.308 1.00 87.19 320 VAL A CA 1
ATOM 2524 C C . VAL A 1 320 ? 14.447 -36.156 -3.330 1.00 87.19 320 VAL A C 1
ATOM 2526 O O . VAL A 1 320 ? 14.558 -35.688 -2.198 1.00 87.19 320 VAL A O 1
ATOM 2529 N N . ALA A 1 321 ? 13.360 -36.846 -3.691 1.00 84.00 321 ALA A N 1
ATOM 2530 C CA . ALA A 1 321 ? 12.179 -36.992 -2.832 1.00 84.00 321 ALA A CA 1
ATOM 2531 C C . ALA A 1 321 ? 12.497 -37.647 -1.473 1.00 84.00 321 ALA A C 1
ATOM 2533 O O . ALA A 1 321 ? 11.966 -37.233 -0.437 1.00 84.00 321 ALA A O 1
ATOM 2534 N N . GLY A 1 322 ? 13.394 -38.642 -1.465 1.00 83.94 322 GLY A N 1
ATOM 2535 C CA . GLY A 1 322 ? 13.830 -39.362 -0.264 1.00 83.94 322 GLY A CA 1
ATOM 2536 C C . GLY A 1 322 ? 15.042 -38.759 0.456 1.00 83.94 322 GLY A C 1
ATOM 2537 O O . GLY A 1 322 ? 15.315 -39.141 1.591 1.00 83.94 322 GLY A O 1
ATOM 2538 N N . ALA A 1 323 ? 15.753 -37.809 -0.159 1.00 88.31 323 ALA A N 1
ATOM 2539 C CA . ALA A 1 323 ? 17.006 -37.267 0.371 1.00 88.31 323 ALA A CA 1
ATOM 2540 C C . ALA A 1 323 ? 16.796 -36.506 1.689 1.00 88.31 323 ALA A C 1
ATOM 2542 O O . ALA A 1 323 ? 15.764 -35.869 1.882 1.00 88.31 323 ALA A O 1
ATOM 2543 N N . ASP A 1 324 ? 17.744 -36.555 2.622 1.00 90.31 324 ASP A N 1
ATOM 2544 C CA . ASP A 1 324 ? 17.682 -35.706 3.816 1.00 90.31 324 ASP A CA 1
ATOM 2545 C C . ASP A 1 324 ? 18.031 -34.240 3.487 1.00 90.31 324 ASP A C 1
ATOM 2547 O O . ASP A 1 324 ? 18.543 -33.919 2.415 1.00 90.31 324 ASP A O 1
ATOM 2551 N N . GLU A 1 325 ? 17.725 -33.328 4.408 1.00 88.69 325 GLU A N 1
ATOM 2552 C CA . GLU A 1 325 ? 17.920 -31.885 4.212 1.00 88.69 325 GLU A CA 1
ATOM 2553 C C . GLU A 1 325 ? 19.381 -31.518 3.916 1.00 88.69 325 GLU A C 1
ATOM 2555 O O . GLU A 1 325 ? 19.668 -30.746 3.004 1.00 88.69 325 GLU A O 1
ATOM 2560 N N . ARG A 1 326 ? 20.329 -32.164 4.602 1.00 90.44 326 ARG A N 1
ATOM 2561 C CA . ARG A 1 326 ? 21.764 -31.955 4.385 1.00 90.44 326 ARG A CA 1
ATOM 2562 C C . ARG A 1 326 ? 22.208 -32.377 2.982 1.00 90.44 326 ARG A C 1
ATOM 2564 O O . ARG A 1 326 ? 23.050 -31.710 2.372 1.00 90.44 326 ARG A O 1
ATOM 2571 N N . THR A 1 327 ? 21.664 -33.477 2.469 1.00 92.88 327 THR A N 1
ATOM 2572 C CA . THR A 1 327 ? 21.914 -33.931 1.098 1.00 92.88 327 THR A CA 1
ATOM 2573 C C . THR A 1 327 ? 21.340 -32.932 0.098 1.00 92.88 327 THR A C 1
ATOM 2575 O O . THR A 1 327 ? 22.048 -32.542 -0.829 1.00 92.88 327 THR A O 1
ATOM 2578 N N . LEU A 1 328 ? 20.110 -32.453 0.313 1.00 93.56 328 LEU A N 1
ATOM 2579 C CA . LEU A 1 328 ? 19.483 -31.433 -0.538 1.00 93.56 328 LEU A CA 1
ATOM 2580 C C . LEU A 1 328 ? 20.306 -30.137 -0.579 1.00 93.56 328 LEU A C 1
ATOM 2582 O O . LEU A 1 328 ? 20.594 -29.630 -1.660 1.00 93.56 328 LEU A O 1
ATOM 2586 N N . GLU A 1 329 ? 20.777 -29.641 0.566 1.00 93.38 329 GLU A N 1
ATOM 2587 C CA . GLU A 1 329 ? 21.647 -28.459 0.623 1.00 93.38 329 GLU A CA 1
ATOM 2588 C C . GLU A 1 329 ? 22.983 -28.645 -0.113 1.00 93.38 329 GLU A C 1
ATOM 2590 O O . GLU A 1 329 ? 23.512 -27.704 -0.717 1.00 93.38 329 GLU A O 1
ATOM 2595 N N . THR A 1 330 ? 23.551 -29.854 -0.047 1.00 93.94 330 THR A N 1
ATOM 2596 C CA . THR A 1 330 ? 24.791 -30.194 -0.759 1.00 93.94 330 THR A CA 1
ATOM 2597 C C . THR A 1 330 ? 24.559 -30.137 -2.266 1.00 93.94 330 THR A C 1
ATOM 2599 O O . THR A 1 330 ? 25.302 -29.459 -2.970 1.00 93.94 330 THR A O 1
ATOM 2602 N N . ARG A 1 331 ? 23.468 -30.745 -2.748 1.00 93.69 331 ARG A N 1
ATOM 2603 C CA . ARG A 1 331 ? 23.061 -30.689 -4.159 1.00 93.69 331 ARG A CA 1
ATOM 2604 C C . ARG A 1 331 ? 22.762 -29.266 -4.631 1.00 93.69 331 ARG A C 1
ATOM 2606 O O . ARG A 1 331 ? 23.135 -28.907 -5.740 1.00 93.69 331 ARG A O 1
ATOM 2613 N N . LEU A 1 332 ? 22.147 -28.431 -3.793 1.00 94.75 332 LEU A N 1
ATOM 2614 C CA . LEU A 1 332 ? 21.908 -27.020 -4.120 1.00 94.75 332 LEU A CA 1
ATOM 2615 C C . LEU A 1 332 ? 23.208 -26.232 -4.267 1.00 94.75 332 LEU A C 1
ATOM 2617 O O . LEU A 1 332 ? 23.321 -25.387 -5.148 1.00 94.75 332 LEU A O 1
ATOM 2621 N N . SER A 1 333 ? 24.203 -26.532 -3.432 1.00 94.94 333 SER A N 1
ATOM 2622 C CA . SER A 1 333 ? 25.528 -25.925 -3.566 1.00 94.94 333 SER A CA 1
ATOM 2623 C C . SER A 1 333 ? 26.210 -26.373 -4.860 1.00 94.94 333 SER A C 1
ATOM 2625 O O . SER A 1 333 ? 26.775 -25.540 -5.553 1.00 94.94 333 SER A O 1
ATOM 2627 N N . GLU A 1 334 ? 26.093 -27.652 -5.237 1.00 94.94 334 GLU A N 1
ATOM 2628 C CA . GLU A 1 334 ? 26.595 -28.154 -6.527 1.00 94.94 334 GLU A CA 1
ATOM 2629 C C . GLU A 1 334 ? 25.918 -27.460 -7.722 1.00 94.94 334 GLU A C 1
ATOM 2631 O O . GLU A 1 334 ? 26.609 -27.057 -8.659 1.00 94.94 334 GLU A O 1
ATOM 2636 N N . LEU A 1 335 ? 24.592 -27.274 -7.678 1.00 94.06 335 LEU A N 1
ATOM 2637 C CA . LEU A 1 335 ? 23.833 -26.536 -8.693 1.00 94.06 335 LEU A CA 1
ATOM 2638 C C . LEU A 1 335 ? 24.347 -25.095 -8.826 1.00 94.06 335 LEU A C 1
ATOM 2640 O O . LEU A 1 335 ? 24.709 -24.675 -9.926 1.00 94.06 335 LEU A O 1
ATOM 2644 N N . PHE A 1 336 ? 24.420 -24.358 -7.714 1.00 95.44 336 PHE A N 1
ATOM 2645 C CA . PHE A 1 336 ? 24.843 -22.953 -7.711 1.00 95.44 336 PHE A CA 1
ATOM 2646 C C . PHE A 1 336 ? 26.343 -22.771 -7.989 1.00 95.44 336 PHE A C 1
ATOM 2648 O O . PHE A 1 336 ? 26.750 -21.708 -8.435 1.00 95.44 336 PHE A O 1
ATOM 2655 N N . ASP A 1 337 ? 27.186 -23.781 -7.769 1.00 95.12 337 ASP A N 1
ATOM 2656 C CA . ASP A 1 337 ? 28.605 -23.737 -8.152 1.00 95.12 337 ASP A CA 1
ATOM 2657 C C . ASP A 1 337 ? 28.841 -24.074 -9.629 1.00 95.12 337 ASP A C 1
ATOM 2659 O O . ASP A 1 337 ? 29.913 -23.774 -10.166 1.00 95.12 337 ASP A O 1
ATOM 2663 N N . SER A 1 338 ? 27.865 -24.705 -10.285 1.00 93.06 338 SER A N 1
ATOM 2664 C CA . SER A 1 338 ? 28.011 -25.217 -11.650 1.00 93.06 338 SER A CA 1
ATOM 2665 C C . SER A 1 338 ? 27.343 -24.329 -12.696 1.00 93.06 338 SER A C 1
ATOM 2667 O O . SER A 1 338 ? 27.917 -24.163 -13.772 1.00 93.06 338 SER A O 1
ATOM 2669 N N . TYR A 1 339 ? 26.202 -23.713 -12.365 1.00 93.62 339 TYR A N 1
ATOM 2670 C CA . TYR A 1 339 ? 25.345 -23.010 -13.324 1.00 93.62 339 TYR A CA 1
ATOM 2671 C C . TYR A 1 339 ? 24.904 -21.623 -12.844 1.00 93.62 339 TYR A C 1
ATOM 2673 O O . TYR A 1 339 ? 24.654 -21.409 -11.657 1.00 93.62 339 TYR A O 1
ATOM 2681 N N . ASN A 1 340 ? 24.744 -20.700 -13.789 1.00 92.88 340 ASN A N 1
ATOM 2682 C CA . ASN A 1 340 ? 24.178 -19.379 -13.573 1.00 92.88 340 ASN A CA 1
ATOM 2683 C C . ASN A 1 340 ? 22.650 -19.415 -13.685 1.00 92.88 340 ASN A C 1
ATOM 2685 O O . ASN A 1 340 ? 22.114 -19.905 -14.681 1.00 92.88 340 ASN A O 1
ATOM 2689 N N . GLY A 1 341 ? 21.920 -18.835 -12.732 1.00 93.56 341 GLY A N 1
ATOM 2690 C CA . GLY A 1 341 ? 20.461 -18.894 -12.803 1.00 93.56 341 GLY A CA 1
ATOM 2691 C C . GLY A 1 341 ? 19.687 -17.862 -12.007 1.00 93.56 341 GLY A C 1
ATOM 2692 O O . GLY A 1 341 ? 20.197 -17.218 -11.088 1.00 93.56 341 GLY A O 1
ATOM 2693 N N . LEU A 1 342 ? 18.413 -17.733 -12.377 1.00 95.94 342 LEU A N 1
ATOM 2694 C CA . LEU A 1 342 ? 17.402 -17.010 -11.615 1.00 95.94 342 LEU A CA 1
ATOM 2695 C C . LEU A 1 342 ? 16.393 -18.000 -11.027 1.00 95.94 342 LEU A C 1
ATOM 2697 O O . LEU A 1 342 ? 15.780 -18.791 -11.745 1.00 95.94 342 LEU A O 1
ATOM 2701 N N . VAL A 1 343 ? 16.168 -17.889 -9.724 1.00 97.38 343 VAL A N 1
ATOM 2702 C CA . VAL A 1 343 ? 15.141 -18.627 -8.994 1.00 97.38 343 VAL A CA 1
ATOM 2703 C C . VAL A 1 343 ? 14.078 -17.647 -8.517 1.00 97.38 343 VAL A C 1
ATOM 2705 O O . VAL A 1 343 ? 14.377 -16.712 -7.781 1.00 97.38 343 VAL A O 1
ATOM 2708 N N . VAL A 1 344 ? 12.827 -17.853 -8.913 1.00 97.62 344 VAL A N 1
ATOM 2709 C CA . VAL A 1 344 ? 11.678 -17.082 -8.435 1.00 97.62 344 VAL A CA 1
ATOM 2710 C C . VAL A 1 344 ? 10.862 -17.942 -7.479 1.00 97.62 344 VAL A C 1
ATOM 2712 O O . VAL A 1 344 ? 10.471 -19.056 -7.823 1.00 97.62 344 VAL A O 1
ATOM 2715 N N . ILE A 1 345 ? 10.605 -17.420 -6.282 1.00 96.06 345 ILE A N 1
ATOM 2716 C CA . ILE A 1 345 ? 9.855 -18.085 -5.216 1.00 96.06 345 ILE A CA 1
ATOM 2717 C C . ILE A 1 345 ? 8.667 -17.195 -4.848 1.00 96.06 345 ILE A C 1
ATOM 2719 O O . ILE A 1 345 ? 8.804 -16.173 -4.173 1.00 96.06 345 ILE A O 1
ATOM 2723 N N . ASP A 1 346 ? 7.493 -17.578 -5.335 1.00 94.31 346 ASP A N 1
ATOM 2724 C CA . ASP A 1 346 ? 6.256 -16.814 -5.210 1.00 94.31 346 ASP A CA 1
ATOM 2725 C C . ASP A 1 346 ? 5.424 -17.239 -3.985 1.00 94.31 346 ASP A C 1
ATOM 2727 O O . ASP A 1 346 ? 5.280 -18.432 -3.705 1.00 94.31 346 ASP A O 1
ATOM 2731 N N . ASP A 1 347 ? 4.849 -16.254 -3.284 1.00 90.00 347 ASP A N 1
ATOM 2732 C CA . ASP A 1 347 ? 4.028 -16.399 -2.067 1.00 90.00 347 ASP A CA 1
ATOM 2733 C C . ASP A 1 347 ? 4.799 -17.112 -0.931 1.00 90.00 347 ASP A C 1
ATOM 2735 O O . ASP A 1 347 ? 4.271 -18.009 -0.271 1.00 90.00 347 ASP A O 1
ATOM 2739 N N . ILE A 1 348 ? 6.074 -16.743 -0.699 1.00 89.75 348 ILE A N 1
ATOM 2740 C CA . ILE A 1 348 ? 6.939 -17.407 0.306 1.00 89.75 348 ILE A CA 1
ATOM 2741 C C . ILE A 1 348 ? 6.414 -17.241 1.738 1.00 89.75 348 ILE A C 1
ATOM 2743 O O . ILE A 1 348 ? 6.585 -18.121 2.587 1.00 89.75 348 ILE A O 1
ATOM 2747 N N . ASP A 1 349 ? 5.683 -16.155 1.991 1.00 83.19 349 ASP A N 1
ATOM 2748 C CA . ASP A 1 349 ? 5.008 -15.913 3.264 1.00 83.19 349 ASP A CA 1
ATOM 2749 C C . ASP A 1 349 ? 3.957 -16.995 3.593 1.00 83.19 349 ASP A C 1
ATOM 2751 O O . ASP A 1 349 ? 3.607 -17.173 4.760 1.00 83.19 349 ASP A O 1
ATOM 2755 N N . ALA A 1 350 ? 3.513 -17.815 2.630 1.00 79.75 350 ALA A N 1
ATOM 2756 C CA . ALA A 1 350 ? 2.710 -19.014 2.883 1.00 79.75 350 ALA A CA 1
ATOM 2757 C C . ALA A 1 350 ? 3.381 -20.040 3.813 1.00 79.75 350 ALA A C 1
ATOM 2759 O O . ALA A 1 350 ? 2.683 -20.808 4.489 1.00 79.75 350 ALA A O 1
ATOM 2760 N N . LEU A 1 351 ? 4.715 -20.071 3.861 1.00 81.69 351 LEU A N 1
ATOM 2761 C CA . LEU A 1 351 ? 5.480 -20.885 4.809 1.00 81.69 351 LEU A CA 1
ATOM 2762 C C . LEU A 1 351 ? 5.610 -20.177 6.161 1.00 81.69 351 LEU A C 1
ATOM 2764 O O . LEU A 1 351 ? 5.227 -20.751 7.183 1.00 81.69 351 LEU A O 1
ATOM 2768 N N . SER A 1 352 ? 6.023 -18.905 6.174 1.00 77.88 352 SER A N 1
ATOM 2769 C CA . SER A 1 352 ? 6.158 -18.111 7.406 1.00 77.88 352 SER A CA 1
ATOM 2770 C C . SER A 1 352 ? 4.856 -18.077 8.219 1.00 77.88 352 SER A C 1
ATOM 2772 O O . SER A 1 352 ? 4.881 -18.226 9.441 1.00 77.88 352 SER A O 1
ATOM 2774 N N . ARG A 1 353 ? 3.699 -17.986 7.543 1.00 67.75 353 ARG A N 1
ATOM 2775 C CA . ARG A 1 353 ? 2.352 -18.030 8.149 1.00 67.75 353 ARG A CA 1
ATOM 2776 C C . ARG A 1 353 ? 2.082 -19.302 8.948 1.00 67.75 353 ARG A C 1
ATOM 2778 O O . ARG A 1 353 ? 1.404 -19.261 9.971 1.00 67.75 353 ARG A O 1
ATOM 2785 N N . ARG A 1 354 ? 2.623 -20.438 8.506 1.00 73.31 354 ARG A N 1
ATOM 2786 C CA . ARG A 1 354 ? 2.490 -21.730 9.196 1.00 73.31 354 ARG A CA 1
ATOM 2787 C C . ARG A 1 354 ? 3.548 -21.931 10.280 1.00 73.31 354 ARG A C 1
ATOM 2789 O O . ARG A 1 354 ? 3.568 -22.989 10.901 1.00 73.31 354 ARG A O 1
ATOM 2796 N N . LYS A 1 355 ? 4.390 -20.919 10.534 1.00 77.12 355 LYS A N 1
ATOM 2797 C CA . LYS A 1 355 ? 5.525 -20.970 11.469 1.00 77.12 355 LYS A CA 1
ATOM 2798 C C . LYS A 1 355 ? 6.464 -22.139 11.164 1.00 77.12 355 LYS A C 1
ATOM 2800 O O . LYS A 1 355 ? 7.025 -22.746 12.073 1.00 77.12 355 LYS A O 1
ATOM 2805 N N . VAL A 1 356 ? 6.593 -22.460 9.879 1.00 83.56 356 VAL A N 1
ATOM 2806 C CA . VAL A 1 356 ? 7.549 -23.440 9.368 1.00 83.56 356 VAL A CA 1
ATOM 2807 C C . VAL A 1 356 ? 8.695 -22.708 8.690 1.00 83.56 356 VAL A C 1
ATOM 2809 O O . VAL A 1 356 ? 8.541 -21.562 8.263 1.00 83.56 356 VAL A O 1
ATOM 2812 N N . ASP A 1 357 ? 9.839 -23.375 8.607 1.00 84.50 357 ASP A N 1
ATOM 2813 C CA . ASP A 1 357 ? 11.005 -22.843 7.916 1.00 84.50 357 ASP A CA 1
ATOM 2814 C C . ASP A 1 357 ? 10.681 -22.545 6.440 1.00 84.50 357 ASP A C 1
ATOM 2816 O O . ASP A 1 357 ? 9.961 -23.299 5.773 1.00 84.50 357 ASP A O 1
ATOM 2820 N N . THR A 1 358 ? 11.202 -21.423 5.953 1.00 86.88 358 THR A N 1
ATOM 2821 C CA . THR A 1 358 ? 11.048 -20.916 4.589 1.00 86.88 358 THR A CA 1
ATOM 2822 C C . THR A 1 358 ? 12.220 -21.304 3.684 1.00 86.88 358 THR A C 1
ATOM 2824 O O . THR A 1 358 ? 12.137 -21.099 2.476 1.00 86.88 358 THR A O 1
ATOM 2827 N N . ALA A 1 359 ? 13.305 -21.856 4.247 1.00 90.88 359 ALA A N 1
ATOM 2828 C CA . ALA A 1 359 ? 14.589 -22.115 3.585 1.00 90.88 359 ALA A CA 1
ATOM 2829 C C . ALA A 1 359 ? 15.305 -20.864 3.030 1.00 90.88 359 ALA A C 1
ATOM 2831 O O . ALA A 1 359 ? 16.343 -20.992 2.379 1.00 90.88 359 ALA A O 1
ATOM 2832 N N . GLU A 1 360 ? 14.804 -19.651 3.292 1.00 92.69 360 GLU A N 1
ATOM 2833 C CA . GLU A 1 360 ? 15.362 -18.410 2.737 1.00 92.69 360 GLU A CA 1
ATOM 2834 C C . GLU A 1 360 ? 16.820 -18.182 3.152 1.00 92.69 360 GLU A C 1
ATOM 2836 O O . GLU A 1 360 ? 17.643 -17.780 2.329 1.00 92.69 360 GLU A O 1
ATOM 2841 N N . GLU A 1 361 ? 17.146 -18.448 4.421 1.00 91.38 361 GLU A N 1
ATOM 2842 C CA . GLU A 1 361 ? 18.500 -18.293 4.963 1.00 91.38 361 GLU A CA 1
ATOM 2843 C C . GLU A 1 361 ? 19.463 -19.303 4.324 1.00 91.38 361 GLU A C 1
ATOM 2845 O O . GLU A 1 361 ? 20.552 -18.934 3.883 1.00 91.38 361 GLU A O 1
ATOM 2850 N N . ALA A 1 362 ? 19.041 -20.567 4.207 1.00 91.75 362 ALA A N 1
ATOM 2851 C CA . ALA A 1 362 ? 19.834 -21.621 3.583 1.00 91.75 362 ALA A CA 1
ATOM 2852 C C . ALA A 1 362 ? 20.126 -21.291 2.111 1.00 91.75 362 ALA A C 1
ATOM 2854 O O . ALA A 1 362 ? 21.288 -21.275 1.699 1.00 91.75 362 ALA A O 1
ATOM 2855 N N . LEU A 1 363 ? 19.092 -20.948 1.336 1.00 95.00 363 LEU A N 1
ATOM 2856 C CA . LEU A 1 363 ? 19.220 -20.572 -0.072 1.00 95.00 363 LEU A CA 1
ATOM 2857 C C . LEU A 1 363 ? 20.101 -19.331 -0.258 1.00 95.00 363 LEU A C 1
ATOM 2859 O O . LEU A 1 363 ? 20.977 -19.326 -1.123 1.00 95.00 363 LEU A O 1
ATOM 2863 N N . PHE A 1 364 ? 19.921 -18.306 0.579 1.00 94.50 364 PHE A N 1
ATOM 2864 C CA . PHE A 1 364 ? 20.743 -17.099 0.551 1.00 94.50 364 PHE A CA 1
ATOM 2865 C C . PHE A 1 364 ? 22.221 -17.407 0.811 1.00 94.50 364 PHE A C 1
ATOM 2867 O O . PHE A 1 364 ? 23.076 -17.014 0.019 1.00 94.50 364 PHE A O 1
ATOM 2874 N N . LEU A 1 365 ? 22.537 -18.150 1.877 1.00 94.25 365 LEU A N 1
ATOM 2875 C CA . LEU A 1 365 ? 23.919 -18.499 2.215 1.00 94.25 365 LEU A CA 1
ATOM 2876 C C . LEU A 1 365 ? 24.596 -19.328 1.120 1.00 94.25 365 LEU A C 1
ATOM 2878 O O . LEU A 1 365 ? 25.796 -19.159 0.892 1.00 94.25 365 LEU A O 1
ATOM 2882 N N . ARG A 1 366 ? 23.854 -20.212 0.440 1.00 95.12 366 ARG A N 1
ATOM 2883 C CA . ARG A 1 366 ? 24.390 -20.967 -0.701 1.00 95.12 366 ARG A CA 1
ATOM 2884 C C . ARG A 1 366 ? 24.629 -20.060 -1.904 1.00 95.12 366 ARG A C 1
ATOM 2886 O O . ARG A 1 366 ? 25.720 -20.113 -2.456 1.00 95.12 366 ARG A O 1
ATOM 2893 N N . ALA A 1 367 ? 23.685 -19.187 -2.252 1.00 94.81 367 ALA A N 1
ATOM 2894 C CA . ALA A 1 367 ? 23.841 -18.256 -3.371 1.00 94.81 367 ALA A CA 1
ATOM 2895 C C . ALA A 1 367 ? 24.998 -17.259 -3.163 1.00 94.81 367 ALA A C 1
ATOM 2897 O O . ALA A 1 367 ? 25.718 -16.956 -4.105 1.00 94.81 367 ALA A O 1
ATOM 2898 N N . VAL A 1 368 ? 25.236 -16.791 -1.930 1.00 94.19 368 VAL A N 1
ATOM 2899 C CA . VAL A 1 368 ? 26.377 -15.907 -1.604 1.00 94.19 368 VAL A CA 1
ATOM 2900 C C . VAL A 1 368 ? 27.726 -16.619 -1.758 1.00 94.19 368 VAL A C 1
ATOM 2902 O O . VAL A 1 368 ? 28.716 -15.996 -2.131 1.00 94.19 368 VAL A O 1
ATOM 2905 N N . ARG A 1 369 ? 27.794 -17.912 -1.416 1.00 93.69 369 ARG A N 1
ATOM 2906 C CA . ARG A 1 369 ? 29.036 -18.708 -1.460 1.00 93.69 369 ARG A CA 1
ATOM 2907 C C . ARG A 1 369 ? 29.296 -19.353 -2.819 1.00 93.69 369 ARG A C 1
ATOM 2909 O O . ARG A 1 369 ? 30.367 -19.931 -3.001 1.00 93.69 369 ARG A O 1
ATOM 2916 N N . ALA A 1 370 ? 28.319 -19.280 -3.712 1.00 92.81 370 ALA A N 1
ATOM 2917 C CA . ALA A 1 370 ? 28.349 -19.898 -5.018 1.00 92.81 370 ALA A CA 1
ATOM 2918 C C . ALA A 1 370 ? 29.493 -19.348 -5.876 1.00 92.81 370 ALA A C 1
ATOM 2920 O O . ALA A 1 370 ? 29.792 -18.152 -5.863 1.00 92.81 370 ALA A O 1
ATOM 2921 N N . ARG A 1 371 ? 30.120 -20.227 -6.659 1.00 90.56 371 ARG A N 1
ATOM 2922 C CA . ARG A 1 371 ? 31.101 -19.833 -7.683 1.00 90.56 371 ARG A CA 1
ATOM 2923 C C . ARG A 1 371 ? 30.452 -19.203 -8.909 1.00 90.56 371 ARG A C 1
ATOM 2925 O O . ARG A 1 371 ? 31.123 -18.449 -9.611 1.00 90.56 371 ARG A O 1
ATOM 2932 N N . ARG A 1 372 ? 29.190 -19.542 -9.180 1.00 92.56 372 ARG A N 1
ATOM 2933 C CA . ARG A 1 372 ? 28.413 -19.006 -10.297 1.00 92.56 372 ARG A CA 1
ATOM 2934 C C . ARG A 1 372 ? 27.395 -17.996 -9.811 1.00 92.56 372 ARG A C 1
ATOM 2936 O O . ARG A 1 372 ? 27.035 -17.926 -8.637 1.00 92.56 372 ARG A O 1
ATOM 2943 N N . TRP A 1 373 ? 26.929 -17.197 -10.751 1.00 91.62 373 TRP A N 1
ATOM 2944 C CA . TRP A 1 373 ? 25.953 -16.157 -10.523 1.00 91.62 373 TRP A CA 1
ATOM 2945 C C . TRP A 1 373 ? 24.571 -16.782 -10.296 1.00 91.62 373 TRP A C 1
ATOM 2947 O O . TRP A 1 373 ? 23.964 -17.339 -11.203 1.00 91.62 373 TRP A O 1
ATOM 2957 N N . THR A 1 374 ? 24.055 -16.703 -9.072 1.00 94.56 374 THR A N 1
ATOM 2958 C CA . THR A 1 374 ? 22.694 -17.150 -8.745 1.00 94.56 374 THR A CA 1
ATOM 2959 C C . THR A 1 374 ? 21.918 -16.005 -8.111 1.00 94.56 374 THR A C 1
ATOM 2961 O O . THR A 1 374 ? 22.367 -15.404 -7.132 1.00 94.56 374 THR A O 1
ATOM 2964 N N . ARG A 1 375 ? 20.735 -15.710 -8.657 1.00 95.88 375 ARG A N 1
ATOM 2965 C CA . ARG A 1 375 ? 19.810 -14.703 -8.124 1.00 95.88 375 ARG A CA 1
ATOM 2966 C C . ARG A 1 375 ? 18.515 -15.345 -7.664 1.00 95.88 375 ARG A C 1
ATOM 2968 O O . ARG A 1 375 ? 18.010 -16.258 -8.309 1.00 95.88 375 ARG A O 1
ATOM 2975 N N . ILE A 1 376 ? 17.960 -14.836 -6.571 1.00 97.38 376 ILE A N 1
ATOM 2976 C CA . ILE A 1 376 ? 16.725 -15.338 -5.978 1.00 97.38 376 ILE A CA 1
ATOM 2977 C C . ILE A 1 376 ? 15.741 -14.189 -5.771 1.00 97.38 376 ILE A C 1
ATOM 2979 O O . ILE A 1 376 ? 16.026 -13.234 -5.051 1.00 97.38 376 ILE A O 1
ATOM 2983 N N . LEU A 1 377 ? 14.579 -14.277 -6.407 1.00 97.81 377 LEU A N 1
ATOM 2984 C CA . LEU A 1 377 ? 13.504 -13.301 -6.303 1.00 97.81 377 LEU A CA 1
ATOM 2985 C C . LEU A 1 377 ? 12.350 -13.895 -5.499 1.00 97.81 377 LEU A C 1
ATOM 2987 O O . LEU A 1 377 ? 11.744 -14.878 -5.912 1.00 97.81 377 LEU A O 1
ATOM 2991 N N . TYR A 1 378 ? 12.019 -13.270 -4.381 1.00 96.38 378 TYR A N 1
ATOM 2992 C CA . TYR A 1 378 ? 10.914 -13.670 -3.521 1.00 96.38 378 TYR A CA 1
ATOM 2993 C C . TYR A 1 378 ? 9.723 -12.733 -3.701 1.00 96.38 378 TYR A C 1
ATOM 2995 O O . TYR A 1 378 ? 9.908 -11.526 -3.874 1.00 96.38 378 TYR A O 1
ATOM 3003 N N . THR A 1 379 ? 8.500 -13.250 -3.588 1.00 94.62 379 THR A N 1
ATOM 3004 C CA . THR A 1 379 ? 7.303 -12.413 -3.427 1.00 94.62 379 THR A CA 1
ATOM 3005 C C . THR A 1 379 ? 6.659 -12.659 -2.065 1.00 94.62 379 THR A C 1
ATOM 3007 O O . THR A 1 379 ? 6.477 -13.797 -1.633 1.00 94.62 379 THR A O 1
ATOM 3010 N N . LEU A 1 380 ? 6.322 -11.575 -1.372 1.00 90.56 380 LEU A N 1
ATOM 3011 C CA . LEU A 1 380 ? 5.626 -11.598 -0.088 1.00 90.56 380 LEU A CA 1
ATOM 3012 C C . LEU A 1 380 ? 4.758 -10.354 0.066 1.00 90.56 380 LEU A C 1
ATOM 3014 O O . LEU A 1 380 ? 4.816 -9.426 -0.739 1.00 90.56 380 LEU A O 1
ATOM 3018 N N . ARG A 1 381 ? 3.898 -10.319 1.076 1.00 83.12 381 ARG A N 1
ATOM 3019 C CA . ARG A 1 381 ? 3.000 -9.174 1.282 1.00 83.12 381 ARG A CA 1
ATOM 3020 C C . ARG A 1 381 ? 3.614 -8.078 2.142 1.00 83.12 381 ARG A C 1
ATOM 3022 O O . ARG A 1 381 ? 3.493 -6.899 1.805 1.00 83.12 381 ARG A O 1
ATOM 3029 N N . TYR A 1 382 ? 4.327 -8.463 3.192 1.00 80.69 382 TYR A N 1
ATOM 3030 C CA . TYR A 1 382 ? 4.987 -7.542 4.116 1.00 80.69 382 TYR A CA 1
ATOM 3031 C C . TYR A 1 382 ? 6.456 -7.335 3.758 1.00 80.69 382 TYR A C 1
ATOM 3033 O O . TYR A 1 382 ? 7.070 -8.233 3.200 1.00 80.69 382 TYR A O 1
ATOM 3041 N N . PRO A 1 383 ? 7.054 -6.174 4.060 1.00 82.12 383 PRO A N 1
ATOM 3042 C CA . PRO A 1 383 ? 8.496 -6.026 3.923 1.00 82.12 383 PRO A CA 1
ATOM 3043 C C . PRO A 1 383 ? 9.226 -7.005 4.863 1.00 82.12 383 PRO A C 1
ATOM 3045 O O . PRO A 1 383 ? 8.822 -7.153 6.021 1.00 82.12 383 PRO A O 1
ATOM 3048 N N . PRO A 1 384 ? 10.311 -7.658 4.414 1.00 83.69 384 PRO A N 1
ATOM 3049 C CA . PRO A 1 384 ? 11.091 -8.548 5.267 1.00 83.69 384 PRO A CA 1
ATOM 3050 C C . PRO A 1 384 ? 11.856 -7.734 6.320 1.00 83.69 384 PRO A C 1
ATOM 3052 O O . PRO A 1 384 ? 12.695 -6.894 5.985 1.00 83.69 384 PRO A O 1
ATOM 3055 N N . ALA A 1 385 ? 11.607 -7.998 7.606 1.00 77.94 385 ALA A N 1
ATOM 3056 C CA . ALA A 1 385 ? 12.212 -7.238 8.707 1.00 77.94 385 ALA A CA 1
ATOM 3057 C C . ALA A 1 385 ? 13.754 -7.313 8.724 1.00 77.94 385 ALA A C 1
ATOM 3059 O O . ALA A 1 385 ? 14.428 -6.353 9.089 1.00 77.94 385 ALA A O 1
ATOM 3060 N N . ASN A 1 386 ? 14.316 -8.444 8.298 1.00 80.44 386 ASN A N 1
ATOM 3061 C CA . ASN A 1 386 ? 15.751 -8.733 8.269 1.00 80.44 386 ASN A CA 1
ATOM 3062 C C . ASN A 1 386 ? 16.446 -8.351 6.946 1.00 80.44 386 ASN A C 1
ATOM 3064 O O . ASN A 1 386 ? 17.667 -8.475 6.857 1.00 80.44 386 ASN A O 1
ATOM 3068 N N . ALA A 1 387 ? 15.711 -7.903 5.920 1.00 85.06 387 ALA A N 1
ATOM 3069 C CA . ALA A 1 387 ? 16.259 -7.703 4.573 1.00 85.06 387 ALA A CA 1
ATOM 3070 C C . ALA A 1 387 ? 15.670 -6.487 3.830 1.00 85.06 387 ALA A C 1
ATOM 3072 O O . ALA A 1 387 ? 15.559 -6.496 2.607 1.00 85.06 387 ALA A O 1
ATOM 3073 N N . ILE A 1 388 ? 15.340 -5.413 4.557 1.00 84.94 388 ILE A N 1
ATOM 3074 C CA . ILE A 1 388 ? 14.704 -4.199 4.004 1.00 84.94 388 ILE A CA 1
ATOM 3075 C C . ILE A 1 388 ? 15.496 -3.606 2.823 1.00 84.94 388 ILE A C 1
ATOM 3077 O O . ILE A 1 388 ? 14.906 -3.174 1.837 1.00 84.94 388 ILE A O 1
ATOM 3081 N N . ARG A 1 389 ? 16.836 -3.613 2.883 1.00 85.19 389 ARG A N 1
ATOM 3082 C CA . ARG A 1 389 ? 17.695 -3.101 1.793 1.00 85.19 389 ARG A CA 1
ATOM 3083 C C . ARG A 1 389 ? 17.614 -3.926 0.507 1.00 85.19 389 ARG A C 1
ATOM 3085 O O . ARG A 1 389 ? 17.878 -3.389 -0.558 1.00 85.19 389 ARG A O 1
ATOM 3092 N N . SER A 1 390 ? 17.240 -5.196 0.614 1.00 90.88 390 SER A N 1
ATOM 3093 C CA . SER A 1 390 ? 17.057 -6.123 -0.504 1.00 90.88 390 SER A CA 1
ATOM 3094 C C . SER A 1 390 ? 15.576 -6.277 -0.841 1.00 90.88 390 SER A C 1
ATOM 3096 O O . SER A 1 390 ? 15.142 -7.360 -1.225 1.00 90.88 390 SER A O 1
ATOM 3098 N N . SER A 1 391 ? 14.773 -5.232 -0.633 1.00 93.19 391 SER A N 1
ATOM 3099 C CA . SER A 1 391 ? 13.336 -5.269 -0.881 1.00 93.19 391 SER A CA 1
ATOM 3100 C C . SER A 1 391 ? 12.891 -4.127 -1.788 1.00 93.19 391 SER A C 1
ATOM 3102 O O . SER A 1 391 ? 13.384 -3.004 -1.687 1.00 93.19 391 SER A O 1
ATOM 3104 N N . LEU A 1 392 ? 11.965 -4.438 -2.691 1.00 94.69 392 LEU A N 1
ATOM 3105 C CA . LEU A 1 392 ? 11.377 -3.524 -3.655 1.00 94.69 392 LEU A CA 1
ATOM 3106 C C . LEU A 1 392 ? 9.859 -3.454 -3.407 1.00 94.69 392 LEU A C 1
ATOM 3108 O O . LEU A 1 392 ? 9.165 -4.464 -3.583 1.00 94.69 392 LEU A O 1
ATOM 3112 N N . PRO A 1 393 ? 9.320 -2.288 -3.005 1.00 93.38 393 PRO A N 1
ATOM 3113 C CA . PRO A 1 393 ? 7.885 -2.119 -2.832 1.00 93.38 393 PRO A CA 1
ATOM 3114 C C . PRO A 1 393 ? 7.162 -2.128 -4.184 1.00 93.38 393 PRO A C 1
ATOM 3116 O O . PRO A 1 393 ? 7.550 -1.439 -5.125 1.00 93.38 393 PRO A O 1
ATOM 3119 N N . VAL A 1 394 ? 6.061 -2.872 -4.253 1.00 93.50 394 VAL A N 1
ATOM 3120 C CA . VAL A 1 394 ? 5.153 -2.975 -5.401 1.00 93.50 394 VAL A CA 1
ATOM 3121 C C . VAL A 1 394 ? 3.802 -2.364 -5.004 1.00 93.50 394 VAL A C 1
ATOM 3123 O O . VAL A 1 394 ? 2.945 -3.079 -4.461 1.00 93.50 394 VAL A O 1
ATOM 3126 N N . PRO A 1 395 ? 3.615 -1.045 -5.219 1.00 91.00 395 PRO A N 1
ATOM 3127 C CA . PRO A 1 395 ? 2.378 -0.336 -4.883 1.00 91.00 395 PRO A CA 1
ATOM 3128 C C . PRO A 1 395 ? 1.239 -0.684 -5.857 1.00 91.00 395 PRO A C 1
ATOM 3130 O O . PRO A 1 395 ? 1.401 -1.528 -6.740 1.00 91.00 395 PRO A O 1
ATOM 3133 N N . GLY A 1 396 ? 0.081 -0.027 -5.728 1.00 90.06 396 GLY A N 1
ATOM 3134 C CA . GLY A 1 396 ? -0.932 0.013 -6.792 1.00 90.06 396 GLY A CA 1
ATOM 3135 C C . GLY A 1 396 ? -0.375 0.577 -8.109 1.00 90.06 396 GLY A C 1
ATOM 3136 O O . GLY A 1 396 ? 0.795 0.961 -8.188 1.00 90.06 396 GLY A O 1
ATOM 3137 N N . LEU A 1 397 ? -1.180 0.558 -9.167 1.00 92.31 397 LEU A N 1
ATOM 3138 C CA . LEU A 1 397 ? -0.816 1.168 -10.447 1.00 92.31 397 LEU A CA 1
ATOM 3139 C C . LEU A 1 397 ? -0.733 2.695 -10.314 1.00 92.31 397 LEU A C 1
ATOM 3141 O O . LEU A 1 397 ? -1.508 3.306 -9.579 1.00 92.31 397 LEU A O 1
ATOM 3145 N N . ASP A 1 398 ? 0.196 3.312 -11.031 1.00 91.12 398 ASP A N 1
ATOM 3146 C CA . ASP A 1 398 ? 0.262 4.766 -11.166 1.00 91.12 398 ASP A CA 1
ATOM 3147 C C . ASP A 1 398 ? -1.024 5.300 -11.823 1.00 91.12 398 ASP A C 1
ATOM 3149 O O . ASP A 1 398 ? -1.427 4.829 -12.891 1.00 91.12 398 ASP A O 1
ATOM 3153 N N . SER A 1 399 ? -1.689 6.259 -11.170 1.00 90.38 399 SER A N 1
ATOM 3154 C CA . SER A 1 399 ? -3.011 6.751 -11.583 1.00 90.38 399 SER A CA 1
ATOM 3155 C C . SER A 1 399 ? -3.016 7.416 -12.953 1.00 90.38 399 SER A C 1
ATOM 3157 O O . SER A 1 399 ? -4.032 7.366 -13.645 1.00 90.38 399 SER A O 1
ATOM 3159 N N . ASP A 1 400 ? -1.899 8.034 -13.329 1.00 86.69 400 ASP A N 1
ATOM 3160 C CA . ASP A 1 400 ? -1.826 8.928 -14.480 1.00 86.69 400 ASP A CA 1
ATOM 3161 C C . ASP A 1 400 ? -1.292 8.195 -15.710 1.00 86.69 400 ASP A C 1
ATOM 3163 O O . ASP A 1 400 ? -1.710 8.477 -16.832 1.00 86.69 400 ASP A O 1
ATOM 3167 N N . THR A 1 401 ? -0.381 7.240 -15.502 1.00 85.00 401 THR A N 1
ATOM 3168 C CA . THR A 1 401 ? 0.329 6.545 -16.585 1.00 85.00 401 THR A CA 1
ATOM 3169 C C . THR A 1 401 ? -0.054 5.075 -16.737 1.00 85.00 401 THR A C 1
ATOM 3171 O O . THR A 1 401 ? -0.191 4.609 -17.861 1.00 85.00 401 THR A O 1
ATOM 3174 N N . GLU A 1 402 ? -0.261 4.332 -15.645 1.00 90.69 402 GLU A N 1
ATOM 3175 C CA . GLU A 1 402 ? -0.480 2.876 -15.705 1.00 90.69 402 GLU A CA 1
ATOM 3176 C C . GLU A 1 402 ? -1.970 2.499 -15.698 1.00 90.69 402 GLU A C 1
ATOM 3178 O O . GLU A 1 402 ? -2.383 1.563 -16.385 1.00 90.69 402 GLU A O 1
ATOM 3183 N N . VAL A 1 403 ? -2.799 3.215 -14.929 1.00 93.25 403 VAL A N 1
ATOM 3184 C CA . VAL A 1 403 ? -4.241 2.936 -14.822 1.00 93.25 403 VAL A CA 1
ATOM 3185 C C . VAL A 1 403 ? -4.982 3.069 -16.160 1.00 93.25 403 VAL A C 1
ATOM 3187 O O . VAL A 1 403 ? -5.780 2.174 -16.443 1.00 93.25 403 VAL A O 1
ATOM 3190 N N . PRO A 1 404 ? -4.760 4.103 -16.999 1.00 91.62 404 PRO A N 1
ATOM 3191 C CA . PRO A 1 404 ? -5.471 4.228 -18.274 1.00 91.62 404 PRO A CA 1
ATOM 3192 C C . PRO A 1 404 ? -5.244 3.032 -19.208 1.00 91.62 404 PRO A C 1
ATOM 3194 O O . PRO A 1 404 ? -6.209 2.443 -19.692 1.00 91.62 404 PRO A O 1
ATOM 3197 N N . GLU A 1 405 ? -3.987 2.610 -19.383 1.00 89.62 405 GLU A N 1
ATOM 3198 C CA . GLU A 1 405 ? -3.637 1.446 -20.210 1.00 89.62 405 GLU A CA 1
ATOM 3199 C C . GLU A 1 405 ? -4.240 0.151 -19.641 1.00 89.62 405 GLU A C 1
ATOM 3201 O O . GLU A 1 405 ? -4.758 -0.697 -20.372 1.00 89.62 405 GLU A O 1
ATOM 3206 N N . PHE A 1 406 ? -4.216 -0.003 -18.313 1.00 92.69 406 PHE A N 1
ATOM 3207 C CA . PHE A 1 406 ? -4.773 -1.182 -17.654 1.00 92.69 406 PHE A CA 1
ATOM 3208 C C . PHE A 1 406 ? -6.304 -1.247 -17.764 1.00 92.69 406 PHE A C 1
ATOM 3210 O O . PHE A 1 406 ? -6.869 -2.330 -17.948 1.00 92.69 406 PHE A O 1
ATOM 3217 N N . LEU A 1 407 ? -6.987 -0.098 -17.687 1.00 93.00 407 LEU A N 1
ATOM 3218 C CA . LEU A 1 407 ? -8.430 0.007 -17.900 1.00 93.00 407 LEU A CA 1
ATOM 3219 C C . LEU A 1 407 ? -8.813 -0.409 -19.317 1.00 93.00 407 LEU A C 1
ATOM 3221 O O . LEU A 1 407 ? -9.743 -1.202 -19.464 1.00 93.00 407 LEU A O 1
ATOM 3225 N N . GLU A 1 408 ? -8.096 0.076 -20.331 1.00 91.94 408 GLU A N 1
ATOM 3226 C CA . GLU A 1 408 ? -8.339 -0.283 -21.732 1.00 91.94 408 GLU A CA 1
ATOM 3227 C C . GLU A 1 408 ? -8.268 -1.805 -21.927 1.00 91.94 408 GLU A C 1
ATOM 3229 O O . GLU A 1 408 ? -9.185 -2.422 -22.478 1.00 91.94 408 GLU A O 1
ATOM 3234 N N . ALA A 1 409 ? -7.221 -2.444 -21.402 1.00 90.25 409 ALA A N 1
ATOM 3235 C CA . ALA A 1 409 ? -7.061 -3.889 -21.516 1.00 90.25 409 ALA A CA 1
ATOM 3236 C C . ALA A 1 409 ? -8.136 -4.679 -20.762 1.00 90.25 409 ALA A C 1
ATOM 3238 O O . ALA A 1 409 ? -8.651 -5.667 -21.289 1.00 90.25 409 ALA A O 1
ATOM 3239 N N . CYS A 1 410 ? -8.527 -4.233 -19.563 1.00 89.31 410 CYS A N 1
ATOM 3240 C CA . CYS A 1 410 ? -9.641 -4.838 -18.834 1.00 89.31 410 CYS A CA 1
ATOM 3241 C C . CYS A 1 410 ? -10.951 -4.708 -19.623 1.00 89.31 410 CYS A C 1
ATOM 3243 O O . CYS A 1 410 ? -11.696 -5.679 -19.752 1.00 89.31 410 CYS A O 1
ATOM 3245 N N . CYS A 1 411 ? -11.234 -3.528 -20.182 1.00 91.12 411 CYS A N 1
ATOM 3246 C CA . CYS A 1 411 ? -12.444 -3.284 -20.967 1.00 91.12 411 CYS A CA 1
ATOM 3247 C C . CYS A 1 411 ? -12.487 -4.177 -22.210 1.00 91.12 411 CYS A C 1
ATOM 3249 O O . CYS A 1 411 ? -13.515 -4.796 -22.490 1.00 91.12 411 CYS A O 1
ATOM 3251 N N . ARG A 1 412 ? -11.344 -4.339 -22.888 1.00 90.56 412 ARG A N 1
ATOM 3252 C CA . ARG A 1 412 ? -11.180 -5.260 -24.017 1.00 90.56 412 ARG A CA 1
ATOM 3253 C C . ARG A 1 412 ? -11.406 -6.719 -23.616 1.00 90.56 412 ARG A C 1
ATOM 3255 O O . ARG A 1 412 ? -12.077 -7.447 -24.337 1.00 90.56 412 ARG A O 1
ATOM 3262 N N . GLN A 1 413 ? -10.880 -7.144 -22.468 1.00 85.94 413 GLN A N 1
ATOM 3263 C CA . GLN A 1 413 ? -11.030 -8.510 -21.958 1.00 85.94 413 GLN A CA 1
ATOM 3264 C C . GLN A 1 413 ? -12.469 -8.860 -21.570 1.00 85.94 413 GLN A C 1
ATOM 3266 O O . GLN A 1 413 ? -12.921 -9.973 -21.838 1.00 85.94 413 GLN A O 1
ATOM 3271 N N . PHE A 1 414 ? -13.175 -7.942 -20.909 1.00 82.88 414 PHE A N 1
ATOM 3272 C CA . PHE A 1 414 ? -14.557 -8.159 -20.472 1.00 82.88 414 PHE A CA 1
ATOM 3273 C C . PHE A 1 414 ? -15.598 -7.745 -21.515 1.00 82.88 414 PHE A C 1
ATOM 3275 O O . PHE A 1 414 ? -16.791 -7.917 -21.261 1.00 82.88 414 PHE A O 1
ATOM 3282 N N . GLU A 1 415 ? -15.152 -7.229 -22.665 1.00 87.69 415 GLU A N 1
ATOM 3283 C CA . GLU A 1 415 ? -15.992 -6.743 -23.763 1.00 87.69 415 GLU A CA 1
ATOM 3284 C C . GLU A 1 415 ? -16.983 -5.656 -23.302 1.00 87.69 415 GLU A C 1
ATOM 3286 O O . GLU A 1 415 ? -18.167 -5.670 -23.644 1.00 87.69 415 GLU A O 1
ATOM 3291 N N . VAL A 1 416 ? -16.504 -4.703 -22.494 1.00 89.06 416 VAL A N 1
ATOM 3292 C CA . VAL A 1 416 ? -17.298 -3.572 -21.982 1.00 89.06 416 VAL A CA 1
ATOM 3293 C C . VAL A 1 416 ? -16.783 -2.232 -22.527 1.00 89.06 416 VAL A C 1
ATOM 3295 O O . VAL A 1 416 ? -15.594 -2.119 -22.817 1.00 89.06 416 VAL A O 1
ATOM 3298 N N . PRO A 1 417 ? -17.643 -1.202 -22.675 1.00 92.81 417 PRO A N 1
ATOM 3299 C CA . PRO A 1 417 ? -17.205 0.127 -23.110 1.00 92.81 417 PRO A CA 1
ATOM 3300 C C . PRO A 1 417 ? -16.301 0.779 -22.069 1.00 92.81 417 PRO A C 1
ATOM 3302 O O . PRO A 1 417 ? -16.583 0.634 -20.886 1.00 92.81 417 PRO A O 1
ATOM 3305 N N . GLU A 1 418 ? -15.307 1.555 -22.494 1.00 94.12 418 GLU A N 1
ATOM 3306 C CA . GLU A 1 418 ? -14.425 2.298 -21.585 1.00 94.12 418 GLU A CA 1
ATOM 3307 C C . GLU A 1 418 ? -15.187 3.298 -20.688 1.00 94.12 418 GLU A C 1
ATOM 3309 O O . GLU A 1 418 ? -16.208 3.864 -21.104 1.00 94.12 418 GLU A O 1
ATOM 3314 N N . PRO A 1 419 ? -14.719 3.530 -19.445 1.00 93.31 419 PRO A N 1
ATOM 3315 C CA . PRO A 1 419 ? -15.305 4.530 -18.561 1.00 93.31 419 PRO A CA 1
ATOM 3316 C C . PRO A 1 419 ? -15.071 5.943 -19.099 1.00 93.31 419 PRO A C 1
ATOM 3318 O O . PRO A 1 419 ? -14.013 6.259 -19.638 1.00 93.31 419 PRO A O 1
ATOM 3321 N N . ALA A 1 420 ? -16.048 6.827 -18.899 1.00 90.81 420 ALA A N 1
ATOM 3322 C CA . ALA A 1 420 ? -15.872 8.238 -19.225 1.00 90.81 420 ALA A CA 1
ATOM 3323 C C . ALA A 1 420 ? -14.812 8.884 -18.310 1.00 90.81 420 ALA A C 1
ATOM 3325 O O . ALA A 1 420 ? -14.600 8.445 -17.176 1.00 90.81 420 ALA A O 1
ATOM 3326 N N . ALA A 1 421 ? -14.149 9.944 -18.784 1.00 88.62 421 ALA A N 1
ATOM 3327 C CA . ALA A 1 421 ? -13.029 10.576 -18.076 1.00 88.62 421 ALA A CA 1
ATOM 3328 C C . ALA A 1 421 ? -13.384 11.063 -16.654 1.00 88.62 421 ALA A C 1
ATOM 3330 O O . ALA A 1 421 ? -12.539 11.052 -15.763 1.00 88.62 421 ALA A O 1
ATOM 3331 N N . ASP A 1 422 ? -14.639 11.441 -16.411 1.00 89.62 422 ASP A N 1
ATOM 3332 C CA . ASP A 1 422 ? -15.165 11.845 -15.101 1.00 89.62 422 ASP A CA 1
ATOM 3333 C C . ASP A 1 422 ? -15.394 10.662 -14.138 1.00 89.62 422 ASP A C 1
ATOM 3335 O O . ASP A 1 422 ? -15.432 10.845 -12.919 1.00 89.62 422 ASP A O 1
ATOM 3339 N N . GLN A 1 423 ? -15.505 9.439 -14.662 1.00 91.12 423 GLN A N 1
ATOM 3340 C CA . GLN A 1 423 ? -15.726 8.211 -13.893 1.00 91.12 423 GLN A CA 1
ATOM 3341 C C . GLN A 1 423 ? -14.416 7.567 -13.425 1.00 91.12 423 GLN A C 1
ATOM 3343 O O . GLN A 1 423 ? -14.392 6.926 -12.372 1.00 91.12 423 GLN A O 1
ATOM 3348 N N . VAL A 1 424 ? -13.317 7.764 -14.161 1.00 92.62 424 VAL A N 1
ATOM 3349 C CA . VAL A 1 424 ? -11.992 7.203 -13.839 1.00 92.62 424 VAL A CA 1
ATOM 3350 C C . VAL A 1 424 ? -11.525 7.568 -12.416 1.00 92.62 424 VAL A C 1
ATOM 3352 O O . VAL A 1 424 ? -11.150 6.654 -11.675 1.00 92.62 424 VAL A O 1
ATOM 3355 N N . PRO A 1 425 ? -11.643 8.828 -11.938 1.00 93.25 425 PRO A N 1
ATOM 3356 C CA . PRO A 1 425 ? -11.281 9.174 -10.561 1.00 93.25 425 PRO A CA 1
ATOM 3357 C C . PRO A 1 425 ? -12.082 8.415 -9.495 1.00 93.25 425 PRO A C 1
ATOM 3359 O O . PRO A 1 425 ? -11.579 8.170 -8.399 1.00 93.25 425 PRO A O 1
ATOM 3362 N N . ALA A 1 426 ? -13.337 8.052 -9.779 1.00 89.94 426 ALA A N 1
ATOM 3363 C CA . ALA A 1 426 ? -14.159 7.286 -8.845 1.00 89.94 426 ALA A CA 1
ATOM 3364 C C . ALA A 1 426 ? -13.708 5.821 -8.761 1.00 89.94 426 ALA A C 1
ATOM 3366 O O . ALA A 1 426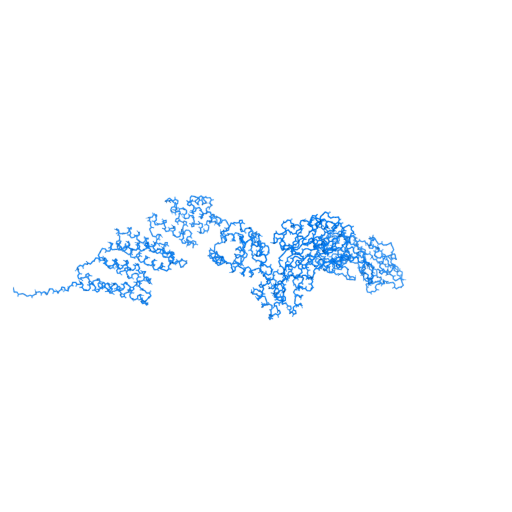 ? -13.676 5.269 -7.662 1.00 89.94 426 ALA A O 1
ATOM 3367 N N . ILE A 1 427 ? -13.304 5.225 -9.889 1.00 91.25 427 ILE A N 1
ATOM 3368 C CA . ILE A 1 427 ? -12.709 3.881 -9.928 1.00 91.25 427 ILE A CA 1
ATOM 3369 C C . ILE A 1 427 ? -11.400 3.880 -9.135 1.00 91.25 427 ILE A C 1
ATOM 3371 O O . ILE A 1 427 ? -11.272 3.098 -8.198 1.00 91.25 427 ILE A O 1
ATOM 3375 N N . ILE A 1 428 ? -10.494 4.821 -9.428 1.00 91.56 428 ILE A N 1
ATOM 3376 C CA . ILE A 1 428 ? -9.205 4.980 -8.734 1.00 91.56 428 ILE A CA 1
ATOM 3377 C C . ILE A 1 428 ? -9.393 5.030 -7.214 1.00 91.56 428 ILE A C 1
ATOM 3379 O O . ILE A 1 428 ? -8.770 4.253 -6.492 1.00 91.56 428 ILE A O 1
ATOM 3383 N N . ARG A 1 429 ? -10.300 5.888 -6.723 1.00 87.81 429 ARG A N 1
ATOM 3384 C CA . ARG A 1 429 ? -10.584 6.006 -5.282 1.00 87.81 429 ARG A CA 1
ATOM 3385 C C . ARG A 1 429 ? -11.157 4.726 -4.676 1.00 87.81 429 ARG A C 1
ATOM 3387 O O . ARG A 1 429 ? -10.841 4.404 -3.535 1.00 87.81 429 ARG A O 1
ATOM 3394 N N . ALA A 1 430 ? -12.021 4.016 -5.400 1.00 83.81 430 ALA A N 1
ATOM 3395 C CA . ALA A 1 430 ? -12.657 2.803 -4.894 1.00 83.81 430 ALA A CA 1
ATOM 3396 C C . ALA A 1 430 ? -11.685 1.614 -4.821 1.00 83.81 430 ALA A C 1
ATOM 3398 O O . ALA A 1 430 ? -11.843 0.743 -3.962 1.00 83.81 430 ALA A O 1
ATOM 3399 N N . THR A 1 431 ? -10.700 1.563 -5.718 1.00 87.12 431 THR A N 1
ATOM 3400 C CA . THR A 1 431 ? -9.805 0.410 -5.882 1.00 87.12 431 THR A CA 1
ATOM 3401 C C . THR A 1 431 ? -8.394 0.646 -5.356 1.00 87.12 431 THR A C 1
ATOM 3403 O O . THR A 1 431 ? -7.615 -0.304 -5.339 1.00 87.12 431 THR A O 1
ATOM 3406 N N . ASP A 1 432 ? -8.054 1.880 -4.967 1.00 86.88 432 ASP A N 1
ATOM 3407 C CA . ASP A 1 432 ? -6.699 2.305 -4.568 1.00 86.88 432 ASP A CA 1
ATOM 3408 C C . ASP A 1 432 ? -5.637 1.889 -5.601 1.00 86.88 432 ASP A C 1
ATOM 3410 O O . ASP A 1 432 ? -4.565 1.370 -5.296 1.00 86.88 432 ASP A O 1
ATOM 3414 N N . CYS A 1 433 ? -6.023 2.004 -6.875 1.00 91.44 433 CYS A N 1
ATOM 3415 C CA . CYS A 1 433 ? -5.262 1.550 -8.036 1.00 91.44 433 CYS A CA 1
ATOM 3416 C C . CYS A 1 433 ? -4.776 0.081 -8.006 1.00 91.44 433 CYS A C 1
ATOM 3418 O O . CYS A 1 433 ? -3.859 -0.273 -8.748 1.00 91.44 433 CYS A O 1
ATOM 3420 N N . LEU A 1 434 ? -5.350 -0.805 -7.184 1.00 89.81 434 LEU A N 1
ATOM 3421 C CA . LEU A 1 434 ? -4.954 -2.216 -7.162 1.00 89.81 434 LEU A CA 1
ATOM 3422 C C . LEU A 1 434 ? -5.474 -2.940 -8.420 1.00 89.81 434 LEU A C 1
ATOM 3424 O O . LEU A 1 434 ? -6.696 -2.993 -8.596 1.00 89.81 434 LEU A O 1
ATOM 3428 N N . PRO A 1 435 ? -4.600 -3.554 -9.252 1.00 90.56 435 PRO A N 1
ATOM 3429 C CA . PRO A 1 435 ? -4.994 -4.250 -10.480 1.00 90.56 435 PRO A CA 1
ATOM 3430 C C . PRO A 1 435 ? -6.191 -5.189 -10.309 1.00 90.56 435 PRO A C 1
ATOM 3432 O O . PRO A 1 435 ? -7.165 -5.084 -11.045 1.00 90.56 435 PRO A O 1
ATOM 3435 N N . LEU A 1 436 ? -6.169 -6.046 -9.279 1.00 88.06 436 LEU A N 1
ATOM 3436 C CA . LEU A 1 436 ? -7.240 -7.020 -9.038 1.00 88.06 436 LEU A CA 1
ATOM 3437 C C . LEU A 1 436 ? -8.596 -6.355 -8.747 1.00 88.06 436 LEU A C 1
ATOM 3439 O O . LEU A 1 436 ? -9.648 -6.869 -9.127 1.00 88.06 436 LEU A O 1
ATOM 3443 N N . LEU A 1 437 ? -8.590 -5.215 -8.051 1.00 88.75 437 LEU A N 1
ATOM 3444 C CA . LEU A 1 437 ? -9.815 -4.496 -7.707 1.00 88.75 437 LEU A CA 1
ATOM 3445 C C . LEU A 1 437 ? -10.343 -3.685 -8.887 1.00 88.75 437 LEU A C 1
ATOM 3447 O O . LEU A 1 437 ? -11.552 -3.686 -9.105 1.00 88.75 437 LEU A O 1
ATOM 3451 N N . ILE A 1 438 ? -9.455 -3.057 -9.667 1.00 91.19 438 ILE A N 1
ATOM 3452 C CA . ILE A 1 438 ? -9.823 -2.420 -10.939 1.00 91.19 438 ILE A CA 1
ATOM 3453 C C . ILE A 1 438 ? -10.498 -3.457 -11.830 1.00 91.19 438 ILE A C 1
ATOM 3455 O O . ILE A 1 438 ? -11.640 -3.267 -12.238 1.00 91.19 438 ILE A O 1
ATOM 3459 N N . GLU A 1 439 ? -9.838 -4.594 -12.040 1.00 88.75 439 GLU A N 1
ATOM 3460 C CA . GLU A 1 439 ? -10.359 -5.690 -12.847 1.00 88.75 439 GLU A CA 1
ATOM 3461 C C . GLU A 1 439 ? -11.728 -6.173 -12.346 1.00 88.75 439 GLU A C 1
ATOM 3463 O O . GLU A 1 439 ? -12.637 -6.381 -13.144 1.00 88.75 439 GLU A O 1
ATOM 3468 N N . THR A 1 440 ? -11.919 -6.280 -11.027 1.00 85.62 440 THR A N 1
ATOM 3469 C CA . THR A 1 440 ? -13.210 -6.661 -10.431 1.00 85.62 440 THR A CA 1
ATOM 3470 C C . THR A 1 440 ? -14.310 -5.639 -10.746 1.00 85.62 440 THR A C 1
ATOM 3472 O O . THR A 1 440 ? -15.422 -6.028 -11.102 1.00 85.62 440 THR A O 1
ATOM 3475 N N . VAL A 1 441 ? -14.025 -4.335 -10.656 1.00 88.44 441 VAL A N 1
ATOM 3476 C CA . VAL A 1 441 ? -14.991 -3.275 -11.004 1.00 88.44 441 VAL A CA 1
ATOM 3477 C C . VAL A 1 441 ? -15.356 -3.331 -12.491 1.00 88.44 441 VAL A C 1
ATOM 3479 O O . VAL A 1 441 ? -16.538 -3.242 -12.832 1.00 88.44 441 VAL A O 1
ATOM 3482 N N . ILE A 1 442 ? -14.375 -3.529 -13.378 1.00 89.00 442 ILE A N 1
ATOM 3483 C CA . ILE A 1 442 ? -14.629 -3.670 -14.820 1.00 89.00 442 ILE A CA 1
ATOM 3484 C C . ILE A 1 442 ? -15.386 -4.974 -15.123 1.00 89.00 442 ILE A C 1
ATOM 3486 O O . ILE A 1 442 ? -16.326 -4.969 -15.911 1.00 89.00 442 ILE A O 1
ATOM 3490 N N . GLY A 1 443 ? -15.080 -6.076 -14.439 1.00 81.06 443 GLY A N 1
ATOM 3491 C CA . GLY A 1 443 ? -15.837 -7.325 -14.548 1.00 81.06 443 GLY A CA 1
ATOM 3492 C C . GLY A 1 443 ? -17.305 -7.161 -14.134 1.00 81.06 443 GLY A C 1
ATOM 3493 O O . GLY A 1 443 ? -18.207 -7.623 -14.833 1.00 81.06 443 GLY A O 1
ATOM 3494 N N . LEU A 1 444 ? -17.579 -6.420 -13.052 1.00 81.75 444 LEU A N 1
ATOM 3495 C CA . LEU A 1 444 ? -18.944 -6.080 -12.618 1.00 81.75 444 LEU A CA 1
ATOM 3496 C C . LEU A 1 444 ? -19.686 -5.192 -13.629 1.00 81.75 444 LEU A C 1
ATOM 3498 O O . LEU A 1 444 ? -20.917 -5.270 -13.726 1.00 81.75 444 LEU A O 1
ATOM 3502 N N . ARG A 1 445 ? -18.968 -4.386 -14.427 1.00 85.56 445 ARG A N 1
ATOM 3503 C CA . ARG A 1 445 ? -19.561 -3.577 -15.505 1.00 85.56 445 ARG A CA 1
ATOM 3504 C C . ARG A 1 445 ? -20.296 -4.429 -16.539 1.00 85.56 445 ARG A C 1
ATOM 3506 O O . ARG A 1 445 ? -21.274 -3.951 -17.111 1.00 85.56 445 ARG A O 1
ATOM 3513 N N . ARG A 1 446 ? -19.888 -5.687 -16.736 1.00 78.69 446 ARG A N 1
ATOM 3514 C CA . ARG A 1 446 ? -20.545 -6.634 -17.652 1.00 78.69 446 ARG A CA 1
ATOM 3515 C C . ARG A 1 446 ? -21.996 -6.929 -17.267 1.00 78.69 446 ARG A C 1
ATOM 3517 O O . ARG A 1 446 ? -22.828 -7.165 -18.136 1.00 78.69 446 ARG A O 1
ATOM 3524 N N . PHE A 1 447 ? -22.298 -6.917 -15.970 1.00 74.38 447 PHE A N 1
ATOM 3525 C CA . PHE A 1 447 ? -23.616 -7.274 -15.433 1.00 74.38 447 PHE A CA 1
ATOM 3526 C C . PHE A 1 447 ? -24.433 -6.059 -14.980 1.00 74.38 447 PHE A C 1
ATOM 3528 O O . PHE A 1 447 ? -25.587 -6.197 -14.582 1.00 74.38 447 PHE A O 1
ATOM 3535 N N . THR A 1 448 ? -23.845 -4.867 -15.040 1.00 77.50 448 THR A N 1
ATOM 3536 C CA . THR A 1 448 ? -24.469 -3.603 -14.637 1.00 77.50 448 THR A CA 1
ATOM 3537 C C . THR A 1 448 ? -24.634 -2.698 -15.849 1.00 77.50 448 THR A C 1
ATOM 3539 O O . THR A 1 448 ? -23.918 -2.834 -16.831 1.00 77.50 448 THR A O 1
ATOM 3542 N N . GLY A 1 449 ? -25.596 -1.774 -15.830 1.00 76.75 449 GLY A N 1
ATOM 3543 C CA . GLY A 1 449 ? -25.855 -0.902 -16.984 1.00 76.75 449 GLY A CA 1
ATOM 3544 C C . GLY A 1 449 ? -24.809 0.202 -17.197 1.00 76.75 449 GLY A C 1
ATOM 3545 O O . GLY A 1 449 ? -24.687 0.712 -18.309 1.00 76.75 449 GLY A O 1
ATOM 3546 N N . ASN A 1 450 ? -24.062 0.587 -16.155 1.00 88.88 450 ASN A N 1
ATOM 3547 C CA . ASN A 1 450 ? -23.106 1.698 -16.165 1.00 88.88 450 ASN A CA 1
ATOM 3548 C C . ASN A 1 450 ? -22.048 1.553 -15.047 1.00 88.88 450 ASN A C 1
ATOM 3550 O O . ASN A 1 450 ? -22.208 0.746 -14.131 1.00 88.88 450 ASN A O 1
ATOM 3554 N N . TYR A 1 451 ? -20.967 2.337 -15.120 1.00 91.00 451 TYR A N 1
ATOM 3555 C CA . TYR A 1 451 ? -19.878 2.310 -14.133 1.00 91.00 451 TYR A CA 1
ATOM 3556 C C . TYR A 1 451 ? -20.249 2.817 -12.735 1.00 91.00 451 TYR A C 1
ATOM 3558 O O . TYR A 1 451 ? -19.826 2.177 -11.776 1.00 91.00 451 TYR A O 1
ATOM 3566 N N . PRO A 1 452 ? -21.040 3.896 -12.561 1.00 91.00 452 PRO A N 1
ATOM 3567 C CA . PRO A 1 452 ? -21.494 4.306 -11.231 1.00 91.00 452 PRO A CA 1
ATOM 3568 C C . PRO A 1 452 ? -22.188 3.177 -10.460 1.00 91.00 452 PRO A C 1
ATOM 3570 O O . PRO A 1 452 ? -21.912 2.975 -9.279 1.00 91.00 452 PRO A O 1
ATOM 3573 N N . GLU A 1 453 ? -23.026 2.391 -11.138 1.00 85.19 453 GLU A N 1
ATOM 3574 C CA . GLU A 1 453 ? -23.686 1.232 -10.544 1.00 85.19 453 GLU A CA 1
ATOM 3575 C C . GLU A 1 453 ? -22.703 0.091 -10.255 1.00 85.19 453 GLU A C 1
ATOM 3577 O O . GLU A 1 453 ? -22.768 -0.507 -9.184 1.00 85.19 453 GLU A O 1
ATOM 3582 N N . ALA A 1 454 ? -21.748 -0.182 -11.153 1.00 85.38 454 ALA A N 1
ATOM 3583 C CA . ALA A 1 454 ? -20.685 -1.161 -10.908 1.00 85.38 454 ALA A CA 1
ATOM 3584 C C . ALA A 1 454 ? -19.854 -0.807 -9.663 1.00 85.38 454 ALA A C 1
ATOM 3586 O O . ALA A 1 454 ? -19.599 -1.671 -8.825 1.00 85.38 454 ALA A O 1
ATOM 3587 N N . ILE A 1 455 ? -19.485 0.470 -9.511 1.00 88.31 455 ILE A N 1
ATOM 3588 C CA . ILE A 1 455 ? -18.753 0.991 -8.350 1.00 88.31 455 ILE A CA 1
ATOM 3589 C C . ILE A 1 455 ? -19.610 0.867 -7.091 1.00 88.31 455 ILE A C 1
ATOM 3591 O O . ILE A 1 455 ? -19.111 0.400 -6.074 1.00 88.31 455 ILE A O 1
ATOM 3595 N N . ARG A 1 456 ? -20.901 1.216 -7.151 1.00 84.56 456 ARG A N 1
ATOM 3596 C CA . ARG A 1 456 ? -21.822 1.074 -6.014 1.00 84.56 456 ARG A CA 1
ATOM 3597 C C . ARG A 1 456 ? -21.941 -0.382 -5.565 1.00 84.56 456 ARG A C 1
ATOM 3599 O O . ARG A 1 456 ? -21.755 -0.678 -4.390 1.00 84.56 456 ARG A O 1
ATOM 3606 N N . ILE A 1 457 ? -22.178 -1.302 -6.501 1.00 78.81 457 ILE A N 1
ATOM 3607 C CA . ILE A 1 457 ? -22.263 -2.739 -6.216 1.00 78.81 457 ILE A CA 1
ATOM 3608 C C . ILE A 1 457 ? -20.940 -3.262 -5.661 1.00 78.81 457 ILE A C 1
ATOM 3610 O O . ILE A 1 457 ? -20.951 -4.037 -4.703 1.00 78.81 457 ILE A O 1
ATOM 3614 N N . PHE A 1 458 ? -19.812 -2.830 -6.225 1.00 81.88 458 PHE A N 1
ATOM 3615 C CA . PHE A 1 458 ? -18.492 -3.147 -5.700 1.00 81.88 458 PHE A CA 1
ATOM 3616 C C . PHE A 1 458 ? -18.344 -2.653 -4.257 1.00 81.88 458 PHE A C 1
ATOM 3618 O O . PHE A 1 458 ? -17.968 -3.438 -3.388 1.00 81.88 458 PHE A O 1
ATOM 3625 N N . SER A 1 459 ? -18.661 -1.386 -3.973 1.00 76.38 459 SER A N 1
ATOM 3626 C CA . SER A 1 459 ? -18.619 -0.772 -2.638 1.00 76.38 459 SER A CA 1
ATOM 3627 C C . SER A 1 459 ? -19.511 -1.483 -1.619 1.00 76.38 459 SER A C 1
ATOM 3629 O O . SER A 1 459 ? -19.078 -1.634 -0.480 1.00 76.38 459 SER A O 1
ATOM 3631 N N . ASP A 1 460 ? -20.681 -1.971 -2.040 1.00 75.00 460 ASP A N 1
ATOM 3632 C CA . ASP A 1 460 ? -21.649 -2.658 -1.182 1.00 75.00 460 ASP A CA 1
ATOM 3633 C C . ASP A 1 460 ? -21.257 -4.126 -0.911 1.00 75.00 460 ASP A C 1
ATOM 3635 O O . ASP A 1 460 ? -20.535 -4.406 0.039 1.00 75.00 460 ASP A O 1
ATOM 3639 N N . ARG A 1 461 ? -21.757 -5.080 -1.717 1.00 65.81 461 ARG A N 1
ATOM 3640 C CA . ARG A 1 461 ? -21.593 -6.538 -1.500 1.00 65.81 461 ARG A CA 1
ATOM 3641 C C . ARG A 1 461 ? -20.901 -7.271 -2.649 1.00 65.81 461 ARG A C 1
ATOM 3643 O O . ARG A 1 461 ? -20.391 -8.370 -2.451 1.00 65.81 461 ARG A O 1
ATOM 3650 N N . GLY A 1 462 ? -20.876 -6.696 -3.851 1.00 58.56 462 GLY A N 1
ATOM 3651 C CA . GLY A 1 462 ? -20.283 -7.323 -5.036 1.00 58.56 462 GLY A CA 1
ATOM 3652 C C . GLY A 1 462 ? -18.758 -7.436 -4.972 1.00 58.56 462 GLY A C 1
ATOM 3653 O O . GLY A 1 462 ? -18.188 -8.299 -5.629 1.00 58.56 462 GLY A O 1
ATOM 3654 N N . GLY A 1 463 ? -18.097 -6.608 -4.155 1.00 65.06 463 GLY A N 1
ATOM 3655 C CA . GLY A 1 463 ? -16.651 -6.663 -3.917 1.00 65.06 463 GLY A CA 1
ATOM 3656 C C . GLY A 1 463 ? -16.221 -7.522 -2.721 1.00 65.06 463 GLY A C 1
ATOM 3657 O O . GLY A 1 463 ? -15.022 -7.636 -2.475 1.00 65.06 463 GLY A O 1
ATOM 3658 N N . ASP A 1 464 ? -17.150 -8.112 -1.961 1.00 74.31 464 ASP A N 1
ATOM 3659 C CA . ASP A 1 464 ? -16.826 -8.771 -0.686 1.00 74.31 464 ASP A CA 1
ATOM 3660 C C . ASP A 1 464 ? -15.888 -9.967 -0.846 1.00 74.31 464 ASP A C 1
ATOM 3662 O O . ASP A 1 464 ? -14.965 -10.119 -0.052 1.00 74.31 464 ASP A O 1
ATOM 3666 N N . GLU A 1 465 ? -16.088 -10.800 -1.868 1.00 70.75 465 GLU A N 1
ATOM 3667 C CA . GLU A 1 465 ? -15.226 -11.963 -2.125 1.00 70.75 465 GLU A CA 1
ATOM 3668 C C . GLU A 1 465 ? -13.816 -11.542 -2.557 1.00 70.75 465 GLU A C 1
ATOM 3670 O O . GLU A 1 465 ? -12.832 -12.058 -2.029 1.00 70.75 465 GLU A O 1
ATOM 3675 N N . ALA A 1 466 ? -13.699 -10.536 -3.433 1.00 68.69 466 ALA A N 1
ATOM 3676 C CA . ALA A 1 466 ? -12.404 -9.978 -3.822 1.00 68.69 466 ALA A CA 1
ATOM 3677 C C . ALA A 1 466 ? -11.672 -9.402 -2.602 1.00 68.69 466 ALA A C 1
ATOM 3679 O O . ALA A 1 466 ? -10.499 -9.690 -2.372 1.00 68.69 466 ALA A O 1
ATOM 3680 N N . ARG A 1 467 ? -12.374 -8.639 -1.756 1.00 76.19 467 ARG A N 1
ATOM 3681 C CA . ARG A 1 467 ? -11.795 -8.076 -0.531 1.00 76.19 467 ARG A CA 1
ATOM 3682 C C . ARG A 1 467 ? -11.453 -9.145 0.503 1.00 76.19 467 ARG A C 1
ATOM 3684 O O . ARG A 1 467 ? -10.413 -9.029 1.138 1.00 76.19 467 ARG A O 1
ATOM 3691 N N . ARG A 1 468 ? -12.267 -10.194 0.671 1.00 76.56 468 ARG A N 1
ATOM 3692 C CA . ARG A 1 468 ? -11.915 -11.345 1.523 1.00 76.56 468 ARG A CA 1
ATOM 3693 C C . ARG A 1 468 ? -10.645 -12.006 1.007 1.00 76.56 468 ARG A C 1
ATOM 3695 O O . ARG A 1 468 ? -9.711 -12.184 1.776 1.00 76.56 468 ARG A O 1
ATOM 3702 N N . TYR A 1 469 ? -10.548 -12.272 -0.290 1.00 70.12 469 TYR A N 1
ATOM 3703 C CA . TYR A 1 469 ? -9.327 -12.821 -0.874 1.00 70.12 469 TYR A CA 1
ATOM 3704 C C . TYR A 1 469 ? -8.091 -11.933 -0.622 1.00 70.12 469 TYR A C 1
ATOM 3706 O O . TYR A 1 469 ? -7.001 -12.440 -0.337 1.00 70.12 469 TYR A O 1
ATOM 3714 N N . LEU A 1 470 ? -8.251 -10.607 -0.681 1.00 70.69 470 LEU A N 1
ATOM 3715 C CA . LEU A 1 470 ? -7.168 -9.660 -0.418 1.00 70.69 470 LEU A CA 1
ATOM 3716 C C . LEU A 1 470 ? -6.781 -9.567 1.061 1.00 70.69 470 LEU A C 1
ATOM 3718 O O . LEU A 1 470 ? -5.588 -9.616 1.364 1.00 70.69 470 LEU A O 1
ATOM 3722 N N . TYR A 1 471 ? -7.764 -9.442 1.952 1.00 80.00 471 TYR A N 1
ATOM 3723 C CA . TYR A 1 471 ? -7.575 -8.972 3.326 1.00 80.00 471 TYR A CA 1
ATOM 3724 C C . TYR A 1 471 ? -7.859 -10.017 4.409 1.00 80.00 471 TYR A C 1
ATOM 3726 O O . TYR A 1 471 ? -7.316 -9.891 5.503 1.00 80.00 471 TYR A O 1
ATOM 3734 N N . GLN A 1 472 ? -8.663 -11.056 4.142 1.00 80.19 472 GLN A N 1
ATOM 3735 C CA . GLN A 1 472 ? -9.031 -12.074 5.144 1.00 80.19 472 GLN A CA 1
ATOM 3736 C C . GLN A 1 472 ? -7.789 -12.743 5.726 1.00 80.19 472 GLN A C 1
ATOM 3738 O O . GLN A 1 472 ? -7.647 -12.836 6.940 1.00 80.19 472 GLN A O 1
ATOM 3743 N N . ARG A 1 473 ? -6.845 -13.109 4.850 1.00 70.12 473 ARG A N 1
ATOM 3744 C CA . ARG A 1 473 ? -5.571 -13.722 5.243 1.00 70.12 473 ARG A CA 1
ATOM 3745 C C . ARG A 1 473 ? -4.761 -12.849 6.203 1.00 70.12 473 ARG A C 1
ATOM 3747 O O . ARG A 1 473 ? -4.163 -13.392 7.127 1.00 70.12 473 ARG A O 1
ATOM 3754 N N . GLU A 1 474 ? -4.739 -11.532 6.003 1.00 73.25 474 GLU A N 1
ATOM 3755 C CA . GLU A 1 474 ? -3.993 -10.624 6.887 1.00 73.25 474 GLU A CA 1
ATOM 3756 C C . GLU A 1 474 ? -4.742 -10.356 8.181 1.00 73.25 474 GLU A C 1
ATOM 3758 O O . GLU A 1 474 ? -4.154 -10.316 9.255 1.00 73.25 474 GLU A O 1
ATOM 3763 N N . TYR A 1 475 ? -6.063 -10.245 8.100 1.00 80.62 475 TYR A N 1
ATOM 3764 C CA . TYR A 1 475 ? -6.898 -10.046 9.272 1.00 80.62 475 TYR A CA 1
ATOM 3765 C C . TYR A 1 475 ? -6.845 -11.239 10.234 1.00 80.62 475 TYR A C 1
ATOM 3767 O O . TYR A 1 475 ? -6.878 -11.058 11.452 1.00 80.62 475 TYR A O 1
ATOM 3775 N N . ASP A 1 476 ? -6.754 -12.456 9.700 1.00 78.69 476 ASP A N 1
ATOM 3776 C CA . ASP A 1 476 ? -6.661 -13.680 10.495 1.00 78.69 476 ASP A CA 1
ATOM 3777 C C . ASP A 1 476 ? -5.280 -13.871 11.135 1.00 78.69 476 ASP A C 1
ATOM 3779 O O . ASP A 1 476 ? -5.193 -14.499 12.189 1.00 78.69 476 ASP A O 1
ATOM 3783 N N . GLN A 1 477 ? -4.226 -13.300 10.539 1.00 71.81 477 GLN A N 1
ATOM 3784 C CA . GLN A 1 477 ? -2.867 -13.311 11.091 1.00 71.81 477 GLN A CA 1
ATOM 3785 C C . GLN A 1 477 ? -2.671 -12.346 12.256 1.00 71.81 477 GLN A C 1
ATOM 3787 O O . GLN A 1 477 ? -1.791 -12.598 13.079 1.00 71.81 477 GLN A O 1
ATOM 3792 N N . LEU A 1 478 ? -3.476 -11.279 12.336 1.00 80.38 478 LEU A N 1
ATOM 3793 C CA . LEU A 1 478 ? -3.466 -10.387 13.494 1.00 80.38 478 LEU A CA 1
ATOM 3794 C C . LEU A 1 478 ? -3.667 -11.216 14.764 1.00 80.38 478 LEU A C 1
ATOM 3796 O O . LEU A 1 478 ? -4.610 -12.018 14.822 1.00 80.38 478 LEU A O 1
ATOM 3800 N N . ASP A 1 479 ? -2.817 -10.992 15.767 1.00 75.12 479 ASP A N 1
ATOM 3801 C CA . ASP A 1 479 ? -2.798 -11.751 17.012 1.00 75.12 479 ASP A CA 1
ATOM 3802 C C . ASP A 1 479 ? -4.238 -11.903 17.548 1.00 75.12 479 ASP A C 1
ATOM 3804 O O . ASP A 1 479 ? -4.917 -10.901 17.814 1.00 75.12 479 ASP A O 1
ATOM 3808 N N . PRO A 1 480 ? -4.752 -13.144 17.688 1.00 65.19 480 PRO A N 1
ATOM 3809 C CA . PRO A 1 480 ? -6.094 -13.389 18.204 1.00 65.19 480 PRO A CA 1
ATOM 3810 C C . PRO A 1 480 ? -6.316 -12.812 19.608 1.00 65.19 480 PRO A C 1
ATOM 3812 O O . PRO A 1 480 ? -7.447 -12.463 19.947 1.00 65.19 480 PRO A O 1
ATOM 3815 N N . ALA A 1 481 ? -5.251 -12.707 20.411 1.00 63.91 481 ALA A N 1
ATOM 3816 C CA . ALA A 1 481 ? -5.243 -12.042 21.714 1.00 63.91 481 ALA A CA 1
ATOM 3817 C C . ALA A 1 481 ? -4.806 -10.562 21.631 1.00 63.91 481 ALA A C 1
ATOM 3819 O O . ALA A 1 481 ? -4.892 -9.824 22.622 1.00 63.91 481 ALA A O 1
ATOM 3820 N N . GLY A 1 482 ? -4.361 -10.134 20.452 1.00 67.69 482 GLY A N 1
ATOM 3821 C CA . GLY A 1 482 ? -3.854 -8.809 20.145 1.00 67.69 482 GLY A CA 1
ATOM 3822 C C . GLY A 1 482 ? -4.937 -7.742 20.081 1.00 67.69 482 GLY A C 1
ATOM 3823 O O . GLY A 1 482 ? -6.145 -7.986 20.146 1.00 67.69 482 GLY A O 1
ATOM 3824 N N . ARG A 1 483 ? -4.489 -6.490 19.984 1.00 84.88 483 ARG A N 1
ATOM 3825 C CA . ARG A 1 483 ? -5.354 -5.300 20.075 1.00 84.88 483 ARG A CA 1
ATOM 3826 C C . ARG A 1 483 ? -5.611 -4.626 18.726 1.00 84.88 483 ARG A C 1
ATOM 3828 O O . ARG A 1 483 ? -6.369 -3.662 18.653 1.00 84.88 483 ARG A O 1
ATOM 3835 N N . SER A 1 484 ? -5.079 -5.218 17.664 1.00 88.06 484 SER A N 1
ATOM 3836 C CA . SER A 1 484 ? -5.162 -4.778 16.272 1.00 88.06 484 SER A CA 1
ATOM 3837 C C . SER A 1 484 ? -6.581 -4.777 15.713 1.00 88.06 484 SER A C 1
ATOM 3839 O O . SER A 1 484 ? -7.020 -3.778 15.148 1.00 88.06 484 SER A O 1
ATOM 3841 N N . LYS A 1 485 ? -7.368 -5.834 15.950 1.00 89.62 485 LYS A N 1
ATOM 3842 C CA . LYS A 1 485 ? -8.764 -5.907 15.472 1.00 89.62 485 LYS A CA 1
ATOM 3843 C C . LYS A 1 485 ? -9.666 -4.822 16.101 1.00 89.62 485 LYS A C 1
ATOM 3845 O O . LYS A 1 485 ? -10.437 -4.203 15.363 1.00 89.62 485 LYS A O 1
ATOM 3850 N N . PRO A 1 486 ? -9.576 -4.527 17.416 1.00 88.19 486 PRO A N 1
ATOM 3851 C CA . PRO A 1 486 ? -10.217 -3.352 18.012 1.00 88.19 486 PRO A CA 1
ATOM 3852 C C . PRO A 1 486 ? -9.751 -2.007 17.438 1.00 88.19 486 PRO A C 1
ATOM 3854 O O . PRO A 1 486 ? -10.591 -1.134 17.229 1.00 88.19 486 PRO A O 1
ATOM 3857 N N . VAL A 1 487 ? -8.452 -1.835 17.160 1.00 90.50 487 VAL A N 1
ATOM 3858 C CA . VAL A 1 487 ? -7.907 -0.602 16.555 1.00 90.50 487 VAL A CA 1
ATOM 3859 C C . VAL A 1 487 ? -8.473 -0.375 15.151 1.00 90.50 487 VAL A C 1
ATOM 3861 O O . VAL A 1 487 ? -8.965 0.716 14.867 1.00 90.50 487 VAL A O 1
ATOM 3864 N N . LEU A 1 488 ? -8.509 -1.408 14.303 1.00 91.94 488 LEU A N 1
ATOM 3865 C CA . LEU A 1 488 ? -9.122 -1.323 12.971 1.00 91.94 488 LEU A CA 1
ATOM 3866 C C . LEU A 1 488 ? -10.614 -0.973 13.044 1.00 91.94 488 LEU A C 1
ATOM 3868 O O . LEU A 1 488 ? -11.090 -0.118 12.298 1.00 91.94 488 LEU A O 1
ATOM 3872 N N . ALA A 1 489 ? -11.349 -1.591 13.973 1.00 90.81 489 ALA A N 1
ATOM 3873 C CA . ALA A 1 489 ? -12.761 -1.288 14.190 1.00 90.81 489 ALA A CA 1
ATOM 3874 C C . ALA A 1 489 ? -12.980 0.154 14.688 1.00 90.81 489 ALA A C 1
ATOM 3876 O O . ALA A 1 489 ? -13.969 0.786 14.324 1.00 90.81 489 ALA A O 1
ATOM 3877 N N . ALA A 1 490 ? -12.062 0.696 15.493 1.00 87.56 490 ALA A N 1
ATOM 3878 C CA . ALA A 1 490 ? -12.133 2.076 15.965 1.00 87.56 490 ALA A CA 1
ATOM 3879 C C . ALA A 1 490 ? -11.925 3.071 14.816 1.00 87.56 490 ALA A C 1
ATOM 3881 O O . ALA A 1 490 ? -12.723 3.992 14.654 1.00 87.56 490 ALA A O 1
ATOM 3882 N N . LEU A 1 491 ? -10.909 2.843 13.977 1.00 90.50 491 LEU A N 1
ATOM 3883 C CA . LEU A 1 491 ? -10.638 3.657 12.788 1.00 90.50 491 LEU A CA 1
ATOM 3884 C C . LEU A 1 491 ? -11.792 3.611 11.778 1.00 90.50 491 LEU A C 1
ATOM 3886 O O . LEU A 1 491 ? -12.166 4.645 11.227 1.00 90.50 491 LEU A O 1
ATOM 3890 N N . LEU A 1 492 ? -12.416 2.441 11.593 1.00 92.69 492 LEU A N 1
ATOM 3891 C CA . LEU A 1 492 ? -13.630 2.291 10.785 1.00 92.69 492 LEU A CA 1
ATOM 3892 C C . LEU A 1 492 ? -14.761 3.210 11.265 1.00 92.69 492 LEU A C 1
ATOM 3894 O O . LEU A 1 492 ? -15.442 3.830 10.450 1.00 92.69 492 LEU A O 1
ATOM 3898 N N . LEU A 1 493 ? -14.998 3.252 12.577 1.00 87.62 493 LEU A N 1
ATOM 3899 C CA . LEU A 1 493 ? -16.096 4.018 13.169 1.00 87.62 493 LEU A CA 1
ATOM 3900 C C . LEU A 1 493 ? -15.813 5.524 13.184 1.00 87.62 493 LEU A C 1
ATOM 3902 O O . LEU A 1 493 ? -16.744 6.319 13.032 1.00 87.62 493 LEU A O 1
ATOM 3906 N N . LEU A 1 494 ? -14.544 5.915 13.336 1.00 85.31 494 LEU A N 1
ATOM 3907 C CA . LEU A 1 494 ? -14.096 7.305 13.236 1.00 85.31 494 LEU A CA 1
ATOM 3908 C C . LEU A 1 494 ? -14.253 7.842 11.808 1.00 85.31 494 LEU A C 1
ATOM 3910 O O . LEU A 1 494 ? -14.745 8.954 11.645 1.00 85.31 494 LEU A O 1
ATOM 3914 N N . GLY A 1 495 ? -13.929 7.043 10.788 1.00 82.12 495 GLY A N 1
ATOM 3915 C CA . GLY A 1 495 ? -14.195 7.357 9.378 1.00 82.12 495 GLY A CA 1
ATOM 3916 C C . GLY A 1 495 ? -13.344 8.484 8.774 1.00 82.12 495 GLY A C 1
ATOM 3917 O O . GLY A 1 495 ? -13.418 8.712 7.570 1.00 82.12 495 GLY A O 1
ATOM 3918 N N . GLU A 1 496 ? -12.511 9.145 9.576 1.00 83.25 496 GLU A N 1
ATOM 3919 C CA . GLU A 1 496 ? -11.626 10.249 9.194 1.00 83.25 496 GLU A CA 1
ATOM 3920 C C . GLU A 1 496 ? -10.177 9.974 9.644 1.00 83.25 496 GLU A C 1
ATOM 3922 O O . GLU A 1 496 ? -9.972 9.140 10.534 1.00 83.25 496 GLU A O 1
ATOM 3927 N N . PRO A 1 497 ? -9.163 10.621 9.036 1.00 83.94 497 PRO A N 1
ATOM 3928 C CA . PRO A 1 497 ? -7.782 10.532 9.507 1.00 83.94 497 PRO A CA 1
ATOM 3929 C C . PRO A 1 497 ? -7.650 11.050 10.944 1.00 83.94 497 PRO A C 1
ATOM 3931 O O . PRO A 1 497 ? -8.089 12.155 11.251 1.00 83.94 497 PRO A O 1
ATOM 3934 N N . VAL A 1 498 ? -7.029 10.267 11.830 1.00 85.00 498 VAL A N 1
ATOM 3935 C CA . VAL A 1 498 ? -6.904 10.610 13.258 1.00 85.00 498 VAL A CA 1
ATOM 3936 C C . VAL A 1 498 ? -5.488 10.436 13.791 1.00 85.00 498 VAL A C 1
ATOM 3938 O O . VAL A 1 498 ? -4.737 9.577 13.338 1.00 85.00 498 VAL A O 1
ATOM 3941 N N . THR A 1 499 ? -5.121 11.222 14.801 1.00 85.00 499 THR A N 1
ATOM 3942 C CA . THR A 1 499 ? -3.799 11.141 15.438 1.00 85.00 499 THR A CA 1
ATOM 3943 C C . THR A 1 499 ? -3.667 9.906 16.333 1.00 85.00 499 THR A C 1
ATOM 3945 O O . THR A 1 499 ? -4.650 9.357 16.846 1.00 85.00 499 THR A O 1
ATOM 3948 N N . PHE A 1 500 ? -2.424 9.504 16.611 1.00 84.06 500 PHE A N 1
ATOM 3949 C CA . PHE A 1 500 ? -2.126 8.453 17.592 1.00 84.06 500 PHE A CA 1
ATOM 3950 C C . PHE A 1 500 ? -2.768 8.729 18.965 1.00 84.06 500 PHE A C 1
ATOM 3952 O O . PHE A 1 500 ? -3.301 7.824 19.611 1.00 84.06 500 PHE A O 1
ATOM 3959 N N . ALA A 1 501 ? -2.742 9.991 19.410 1.00 75.38 501 ALA A N 1
ATOM 3960 C CA . ALA A 1 501 ? -3.308 10.404 20.691 1.00 75.38 501 ALA A CA 1
ATOM 3961 C C . ALA A 1 501 ? -4.827 10.184 20.746 1.00 75.38 501 ALA A C 1
ATOM 3963 O O . ALA A 1 501 ? -5.335 9.716 21.766 1.00 75.38 501 ALA A O 1
ATOM 3964 N N . THR A 1 502 ? -5.533 10.450 19.644 1.00 77.12 502 THR A N 1
ATOM 3965 C CA . THR A 1 502 ? -6.974 10.206 19.515 1.00 77.12 502 THR A CA 1
ATOM 3966 C C . THR A 1 502 ? -7.304 8.721 19.644 1.00 77.12 502 THR A C 1
ATOM 3968 O O . THR A 1 502 ? -8.185 8.355 20.422 1.00 77.12 502 THR A O 1
ATOM 3971 N N . ILE A 1 503 ? -6.557 7.848 18.960 1.00 81.50 503 ILE A N 1
ATOM 3972 C CA . ILE A 1 503 ? -6.767 6.391 19.020 1.00 81.50 503 ILE A CA 1
ATOM 3973 C C . ILE A 1 503 ? -6.518 5.869 20.441 1.00 81.50 503 ILE A C 1
ATOM 3975 O O . ILE A 1 503 ? -7.341 5.130 20.982 1.00 81.50 503 ILE A O 1
ATOM 3979 N N . ALA A 1 504 ? -5.417 6.287 21.073 1.00 78.69 504 ALA A N 1
ATOM 3980 C CA . ALA A 1 504 ? -5.081 5.890 22.439 1.00 78.69 504 ALA A CA 1
ATOM 3981 C C . ALA A 1 504 ? -6.074 6.432 23.483 1.00 78.69 504 ALA A C 1
ATOM 3983 O O . ALA A 1 504 ? -6.361 5.755 24.470 1.00 78.69 504 ALA A O 1
ATOM 3984 N N . GLY A 1 505 ? -6.616 7.634 23.271 1.00 71.62 505 GLY A N 1
ATOM 3985 C CA . GLY A 1 505 ? -7.648 8.217 24.128 1.00 71.62 505 GLY A CA 1
ATOM 3986 C C . GLY A 1 505 ? -8.984 7.482 24.015 1.00 71.62 505 GLY A C 1
ATOM 3987 O O . GLY A 1 505 ? -9.597 7.151 25.031 1.00 71.62 505 GLY A O 1
ATOM 3988 N N . LEU A 1 506 ? -9.409 7.172 22.787 1.00 75.75 506 LEU A N 1
ATOM 3989 C CA . LEU A 1 506 ? -10.632 6.420 22.513 1.00 75.75 506 LEU A CA 1
ATOM 3990 C C . LEU A 1 506 ? -10.549 4.994 23.078 1.00 75.75 506 LEU A C 1
ATOM 3992 O O . LEU A 1 506 ? -11.473 4.512 23.735 1.00 75.75 506 LEU A O 1
ATOM 3996 N N . LEU A 1 507 ? -9.416 4.326 22.866 1.00 79.56 507 LEU A N 1
ATOM 3997 C CA . LEU A 1 507 ? -9.139 2.981 23.358 1.00 79.56 507 LEU A CA 1
ATOM 3998 C C . LEU A 1 507 ? -8.397 3.024 24.700 1.00 79.56 507 LEU A C 1
ATOM 4000 O O . LEU A 1 507 ? -7.422 2.310 24.891 1.00 79.56 507 LEU A O 1
ATOM 4004 N N . SER A 1 508 ? -8.890 3.817 25.655 1.00 71.25 508 SER A N 1
ATOM 4005 C CA . SER A 1 508 ? -8.255 4.050 26.971 1.00 71.25 508 SER A CA 1
ATOM 4006 C C . SER A 1 508 ? -8.001 2.798 27.826 1.00 71.25 508 SER A C 1
ATOM 4008 O O . SER A 1 508 ? -7.233 2.839 28.785 1.00 71.25 508 SER A O 1
ATOM 4010 N N . HIS A 1 509 ? -8.630 1.670 27.489 1.00 75.44 509 HIS A N 1
ATOM 4011 C CA . HIS A 1 509 ? -8.359 0.368 28.100 1.00 75.44 509 HIS A CA 1
ATOM 4012 C C . HIS A 1 509 ? -7.067 -0.291 27.579 1.00 75.44 509 HIS A C 1
ATOM 4014 O O . HIS A 1 509 ? -6.648 -1.312 28.125 1.00 75.44 509 HIS A O 1
ATOM 4020 N N . LEU A 1 510 ? -6.457 0.266 26.529 1.00 79.62 510 LEU A N 1
ATOM 4021 C CA . LEU A 1 510 ? -5.173 -0.133 25.963 1.00 79.62 510 LEU A CA 1
ATOM 4022 C C . LEU A 1 510 ? -4.083 0.840 26.408 1.00 79.62 510 LEU A C 1
ATOM 4024 O O . LEU A 1 510 ? -4.291 2.050 26.498 1.00 79.62 510 LEU A O 1
ATOM 4028 N N . THR A 1 511 ? -2.889 0.318 26.664 1.00 81.38 511 THR A N 1
ATOM 4029 C CA . THR A 1 511 ? -1.725 1.165 26.928 1.00 81.38 511 THR A CA 1
ATOM 4030 C C . THR A 1 511 ? -1.205 1.773 25.623 1.00 81.38 511 THR A C 1
ATOM 4032 O O . THR A 1 511 ? -1.376 1.204 24.546 1.00 81.38 511 THR A O 1
ATOM 4035 N N . LYS A 1 512 ? -0.524 2.926 25.694 1.00 81.12 512 LYS A N 1
ATOM 4036 C CA . LYS A 1 512 ? 0.092 3.544 24.503 1.00 81.12 512 LYS A CA 1
ATOM 4037 C C . LYS A 1 512 ? 1.015 2.572 23.738 1.00 81.12 512 LYS A C 1
ATOM 4039 O O . LYS A 1 512 ? 0.871 2.508 22.522 1.00 81.12 512 LYS A O 1
ATOM 4044 N N . PRO A 1 513 ? 1.886 1.773 24.394 1.00 84.62 513 PRO A N 1
ATOM 4045 C CA . PRO A 1 513 ? 2.659 0.740 23.702 1.00 84.62 513 PRO A CA 1
ATOM 4046 C C . PRO A 1 513 ? 1.781 -0.269 22.956 1.00 84.62 513 PRO A C 1
ATOM 4048 O O . PRO A 1 513 ? 2.020 -0.516 21.787 1.00 84.62 513 PRO A O 1
ATOM 4051 N N . GLN A 1 514 ? 0.695 -0.754 23.568 1.00 84.62 514 GLN A N 1
ATOM 4052 C CA . GLN A 1 514 ? -0.219 -1.701 22.914 1.00 84.62 514 GLN A CA 1
ATOM 4053 C C . GLN A 1 514 ? -0.903 -1.117 21.674 1.00 84.62 514 GLN A C 1
ATOM 4055 O O . GLN A 1 514 ? -1.154 -1.842 20.718 1.00 84.62 514 GLN A O 1
ATOM 4060 N N . VAL A 1 515 ? -1.225 0.180 21.686 1.00 85.56 515 VAL A N 1
ATOM 4061 C CA . VAL A 1 515 ? -1.780 0.868 20.511 1.00 85.56 515 VAL A CA 1
ATOM 4062 C C . VAL A 1 515 ? -0.717 1.017 19.423 1.00 85.56 515 VAL A C 1
ATOM 4064 O O . VAL A 1 515 ? -1.020 0.800 18.256 1.00 85.56 515 VAL A O 1
ATOM 4067 N N . ALA A 1 516 ? 0.523 1.348 19.791 1.00 84.94 516 ALA A N 1
ATOM 4068 C CA . ALA A 1 516 ? 1.630 1.449 18.842 1.00 84.94 516 ALA A CA 1
ATOM 4069 C C . ALA A 1 516 ? 1.951 0.093 18.196 1.00 84.94 516 ALA A C 1
ATOM 4071 O O . ALA A 1 516 ? 2.053 0.014 16.974 1.00 84.94 516 ALA A O 1
ATOM 4072 N N . ASP A 1 517 ? 2.017 -0.972 18.996 1.00 83.50 517 ASP A N 1
ATOM 4073 C CA . ASP A 1 517 ? 2.226 -2.340 18.519 1.00 83.50 517 ASP A CA 1
ATOM 4074 C C . ASP A 1 517 ? 1.092 -2.764 17.578 1.00 83.50 517 ASP A C 1
ATOM 4076 O O . ASP A 1 517 ? 1.351 -3.298 16.505 1.00 83.50 517 ASP A O 1
ATOM 4080 N N . ALA A 1 518 ? -0.159 -2.441 17.922 1.00 85.81 518 ALA A N 1
ATOM 4081 C CA . ALA A 1 518 ? -1.318 -2.741 17.086 1.00 85.81 518 ALA A CA 1
ATOM 4082 C C . ALA A 1 518 ? -1.323 -1.974 15.749 1.00 85.81 518 ALA A C 1
ATOM 4084 O O . ALA A 1 518 ? -1.676 -2.526 14.706 1.00 85.81 518 ALA A O 1
ATOM 4085 N N . LEU A 1 519 ? -0.923 -0.699 15.749 1.00 85.88 519 LEU A N 1
ATOM 4086 C CA . LEU A 1 519 ? -0.771 0.088 14.518 1.00 85.88 519 LEU A CA 1
ATOM 4087 C C . LEU A 1 519 ? 0.383 -0.437 13.650 1.00 85.88 519 LEU A C 1
ATOM 4089 O O . LEU A 1 519 ? 0.265 -0.485 12.429 1.00 85.88 519 LEU A O 1
ATOM 4093 N N . SER A 1 520 ? 1.474 -0.882 14.276 1.00 80.12 520 SER A N 1
ATOM 4094 C CA . SER A 1 520 ? 2.603 -1.510 13.585 1.00 80.12 520 SER A CA 1
ATOM 4095 C C . SER A 1 520 ? 2.206 -2.852 12.955 1.00 80.12 520 SER A C 1
ATOM 4097 O O . SER A 1 520 ? 2.486 -3.096 11.783 1.00 80.12 520 SER A O 1
ATOM 4099 N N . GLU A 1 521 ? 1.481 -3.692 13.700 1.00 76.69 521 GLU A N 1
ATOM 4100 C CA . GLU A 1 521 ? 1.005 -5.007 13.253 1.00 76.69 521 GLU A CA 1
ATOM 4101 C C . GLU A 1 521 ? -0.010 -4.901 12.104 1.00 76.69 521 GLU A C 1
ATOM 4103 O O . GLU A 1 521 ? 0.017 -5.693 11.163 1.00 76.69 521 GLU A O 1
ATOM 4108 N N . THR A 1 522 ? -0.899 -3.904 12.147 1.00 74.62 522 THR A N 1
ATOM 4109 C CA . THR A 1 522 ? -1.895 -3.679 11.084 1.00 74.62 522 THR A CA 1
ATOM 4110 C C . THR A 1 522 ? -1.278 -3.170 9.780 1.00 74.62 522 THR A C 1
ATOM 4112 O O . THR A 1 522 ? -1.818 -3.459 8.708 1.00 74.62 522 THR A O 1
ATOM 4115 N N . GLY A 1 523 ? -0.122 -2.502 9.854 1.00 67.06 523 GLY A N 1
ATOM 4116 C CA . GLY A 1 523 ? 0.744 -2.171 8.721 1.00 67.06 523 GLY A CA 1
ATOM 4117 C C . GLY A 1 523 ? 0.063 -1.417 7.568 1.00 67.06 523 GLY A C 1
ATOM 4118 O O . GLY A 1 523 ? -1.088 -0.988 7.643 1.00 67.06 523 GLY A O 1
ATOM 4119 N N . SER A 1 524 ? 0.771 -1.287 6.441 1.00 59.81 524 SER A N 1
ATOM 4120 C CA . SER A 1 524 ? 0.261 -0.609 5.233 1.00 59.81 524 SER A CA 1
ATOM 4121 C C . SER A 1 524 ? -0.850 -1.371 4.497 1.00 59.81 524 SER A C 1
ATOM 4123 O O . SER A 1 524 ? -1.411 -0.870 3.528 1.00 59.81 524 SER A O 1
ATOM 4125 N N . VAL A 1 525 ? -1.176 -2.593 4.931 1.00 66.88 525 VAL A N 1
ATOM 4126 C CA . VAL A 1 525 ? -2.259 -3.394 4.340 1.00 66.88 525 VAL A CA 1
ATOM 4127 C C . VAL A 1 525 ? -3.619 -2.790 4.671 1.00 66.88 525 VAL A C 1
ATOM 4129 O O . VAL A 1 525 ? -4.495 -2.722 3.807 1.00 66.88 525 VAL A O 1
ATOM 4132 N N . PHE A 1 526 ? -3.798 -2.390 5.931 1.00 78.06 526 PHE A N 1
ATOM 4133 C CA . PHE A 1 526 ? -5.057 -1.847 6.428 1.00 78.06 526 PHE A CA 1
ATOM 4134 C C . PHE A 1 526 ? -4.987 -0.352 6.694 1.00 78.06 526 PHE A C 1
ATOM 4136 O O . PHE A 1 526 ? -6.041 0.278 6.710 1.00 78.06 526 PHE A O 1
ATOM 4143 N N . LEU A 1 527 ? -3.792 0.217 6.892 1.00 82.19 527 LEU A N 1
ATOM 4144 C CA . LEU A 1 527 ? -3.617 1.619 7.261 1.00 82.19 527 LEU A CA 1
ATOM 4145 C C . LEU A 1 527 ? -2.925 2.450 6.180 1.00 82.19 527 LEU A C 1
ATOM 4147 O O . LEU A 1 527 ? -1.910 2.051 5.616 1.00 82.19 527 LEU A O 1
ATOM 4151 N N . SER A 1 528 ? -3.438 3.657 5.974 1.00 78.44 528 SER A N 1
ATOM 4152 C CA . SER A 1 528 ? -2.757 4.762 5.304 1.00 78.44 528 SER A CA 1
ATOM 4153 C C . SER A 1 528 ? -2.324 5.791 6.347 1.00 78.44 528 SER A C 1
ATOM 4155 O O . SER A 1 528 ? -3.100 6.122 7.251 1.00 78.44 528 SER A O 1
ATOM 4157 N N . THR A 1 529 ? -1.102 6.305 6.214 1.00 83.00 529 THR A N 1
ATOM 4158 C CA . THR A 1 529 ? -0.564 7.356 7.081 1.00 83.00 529 THR A CA 1
ATOM 4159 C C . THR A 1 529 ? -0.338 8.649 6.308 1.00 83.00 529 THR A C 1
ATOM 4161 O O . THR A 1 529 ? 0.128 8.636 5.170 1.00 83.00 529 THR A O 1
ATOM 4164 N N . PHE A 1 530 ? -0.660 9.772 6.944 1.00 80.69 530 PHE A N 1
ATOM 4165 C CA . PHE A 1 530 ? -0.484 11.118 6.395 1.00 80.69 530 PHE A CA 1
ATOM 4166 C C . PHE A 1 530 ? 0.198 12.009 7.433 1.00 80.69 530 PHE A C 1
ATOM 4168 O O . PHE A 1 530 ? 0.161 11.699 8.624 1.00 80.69 530 PHE A O 1
ATOM 4175 N N . GLN A 1 531 ? 0.807 13.108 6.997 1.00 80.69 531 GLN A N 1
ATOM 4176 C CA . GLN A 1 531 ? 1.271 14.165 7.897 1.00 80.69 531 GLN A CA 1
ATOM 4177 C C . GLN A 1 531 ? 0.323 15.357 7.799 1.00 80.69 531 GLN A C 1
ATOM 4179 O O . GLN A 1 531 ? -0.040 15.753 6.692 1.00 80.69 531 GLN A O 1
ATOM 4184 N N . ASP A 1 532 ? -0.084 15.887 8.948 1.00 76.31 532 ASP A N 1
ATOM 4185 C CA . ASP A 1 532 ? -0.847 17.136 9.030 1.00 76.31 532 ASP A CA 1
ATOM 4186 C C . ASP A 1 532 ? 0.070 18.366 8.856 1.00 76.31 532 ASP A C 1
ATOM 4188 O O . ASP A 1 532 ? 1.298 18.236 8.871 1.00 76.31 532 ASP A O 1
ATOM 4192 N N . GLU A 1 533 ? -0.508 19.565 8.736 1.00 72.38 533 GLU A N 1
ATOM 4193 C CA . GLU A 1 533 ? 0.209 20.850 8.639 1.00 72.38 533 GLU A CA 1
ATOM 4194 C C . GLU A 1 533 ? 1.168 21.080 9.826 1.00 72.38 533 GLU A C 1
ATOM 4196 O O . GLU A 1 533 ? 2.229 21.685 9.663 1.00 72.38 533 GLU A O 1
ATOM 4201 N N . ASP A 1 534 ? 0.843 20.514 10.992 1.00 67.69 534 ASP A N 1
ATOM 4202 C CA . ASP A 1 534 ? 1.653 20.547 12.217 1.00 67.69 534 ASP A CA 1
ATOM 4203 C C . ASP A 1 534 ? 2.725 19.431 12.289 1.00 67.69 534 ASP A C 1
ATOM 4205 O O . ASP A 1 534 ? 3.456 19.315 13.276 1.00 67.69 534 ASP A O 1
ATOM 4209 N N . GLY A 1 535 ? 2.830 18.577 11.263 1.00 73.94 535 GLY A N 1
ATOM 4210 C CA . GLY A 1 535 ? 3.777 17.456 11.197 1.00 73.94 535 GLY A CA 1
ATOM 4211 C C . GLY A 1 535 ? 3.378 16.218 12.014 1.00 73.94 535 GLY A C 1
ATOM 4212 O O . GLY A 1 535 ? 4.146 15.253 12.083 1.00 73.94 535 GLY A O 1
ATOM 4213 N N . GLU A 1 536 ? 2.190 16.205 12.628 1.00 81.06 536 GLU A N 1
ATOM 4214 C CA . GLU A 1 536 ? 1.666 15.024 13.321 1.00 81.06 536 GLU A CA 1
ATOM 4215 C C . GLU A 1 536 ? 1.236 13.929 12.332 1.00 81.06 536 GLU A C 1
ATOM 4217 O O . GLU A 1 536 ? 0.673 14.196 11.272 1.00 81.06 536 GLU A O 1
ATOM 4222 N N . THR A 1 537 ? 1.492 12.664 12.686 1.00 82.94 537 THR A N 1
ATOM 4223 C CA . THR A 1 537 ? 1.076 11.515 11.868 1.00 82.94 537 THR A CA 1
ATOM 4224 C C . THR A 1 537 ? -0.391 11.170 12.116 1.00 82.94 537 THR A C 1
ATOM 4226 O O . THR A 1 537 ? -0.780 10.822 13.238 1.00 82.94 537 THR A O 1
ATOM 4229 N N . LEU A 1 538 ? -1.179 11.212 11.046 1.00 85.06 538 LEU A N 1
ATOM 4230 C CA . LEU A 1 538 ? -2.573 10.795 10.995 1.00 85.06 538 LEU A CA 1
ATOM 4231 C C . LEU A 1 538 ? -2.681 9.376 10.439 1.00 85.06 538 LEU A C 1
ATOM 4233 O O . LEU A 1 538 ? -1.974 9.011 9.502 1.00 85.06 538 LEU A O 1
ATOM 4237 N N . TYR A 1 539 ? -3.594 8.593 11.001 1.00 88.00 539 TYR A N 1
ATOM 4238 C CA . TYR A 1 539 ? -3.873 7.210 10.637 1.00 88.00 539 TYR A CA 1
ATOM 4239 C C . TYR A 1 539 ? -5.310 7.099 10.136 1.00 88.00 539 TYR A C 1
ATOM 4241 O O . TYR A 1 539 ? -6.238 7.612 10.764 1.00 88.00 539 TYR A O 1
ATOM 4249 N N . GLN A 1 540 ? -5.502 6.391 9.029 1.00 89.81 540 GLN A N 1
ATOM 4250 C CA . GLN A 1 540 ? -6.815 6.072 8.472 1.00 89.81 540 GLN A CA 1
ATOM 4251 C C . GLN A 1 540 ? -6.795 4.654 7.898 1.00 89.81 540 GLN A C 1
ATOM 4253 O O . GLN A 1 540 ? -5.731 4.139 7.564 1.00 89.81 540 GLN A O 1
ATOM 4258 N N . LEU A 1 541 ? -7.961 4.016 7.773 1.00 85.44 541 LEU A N 1
ATOM 4259 C CA . LEU A 1 541 ? -8.067 2.782 6.999 1.00 85.44 541 LEU A CA 1
ATOM 4260 C C . LEU A 1 541 ? -7.854 3.055 5.505 1.00 85.44 541 LEU A C 1
ATOM 4262 O O . LEU A 1 541 ? -8.433 4.000 4.969 1.00 85.44 541 LEU A O 1
ATOM 4266 N N . VAL A 1 542 ? -7.118 2.177 4.820 1.00 80.19 542 VAL A N 1
ATOM 4267 C CA . VAL A 1 542 ? -6.992 2.231 3.355 1.00 80.19 542 VAL A CA 1
ATOM 4268 C C . VAL A 1 542 ? -8.385 2.007 2.743 1.00 80.19 542 VAL A C 1
ATOM 4270 O O . VAL A 1 542 ? -9.045 1.025 3.118 1.00 80.19 542 VAL A O 1
ATOM 4273 N N . PRO A 1 543 ? -8.865 2.858 1.812 1.00 79.44 543 PRO A N 1
ATOM 4274 C CA . PRO A 1 543 ? -10.254 2.843 1.343 1.00 79.44 543 PRO A CA 1
ATOM 4275 C C . PRO A 1 543 ? -10.825 1.473 0.932 1.00 79.44 543 PRO A C 1
ATOM 4277 O O . PRO A 1 543 ? -11.934 1.151 1.371 1.00 79.44 543 PRO A O 1
ATOM 4280 N N . PRO A 1 544 ? -10.117 0.599 0.184 1.00 73.38 544 PRO A N 1
ATOM 4281 C CA . PRO A 1 544 ? -10.681 -0.680 -0.238 1.00 73.38 544 PRO A CA 1
ATOM 4282 C C . PRO A 1 544 ? -10.776 -1.707 0.899 1.00 73.38 544 PRO A C 1
ATOM 4284 O O . PRO A 1 544 ? -11.543 -2.666 0.788 1.00 73.38 544 PRO A O 1
ATOM 4287 N N . SER A 1 545 ? -10.049 -1.499 2.004 1.00 80.06 545 SER A N 1
ATOM 4288 C CA . SER A 1 545 ? -10.133 -2.338 3.203 1.00 80.06 545 SER A CA 1
ATOM 4289 C C . SER A 1 545 ? -11.364 -2.016 4.058 1.00 80.06 545 SER A C 1
ATOM 4291 O O . SER A 1 545 ? -11.861 -2.896 4.758 1.00 80.06 545 SER A O 1
ATOM 4293 N N . VAL A 1 546 ? -11.913 -0.795 3.969 1.00 84.81 546 VAL A N 1
ATOM 4294 C CA . VAL A 1 546 ? -13.018 -0.313 4.821 1.00 84.81 546 VAL A CA 1
ATOM 4295 C C . VAL A 1 546 ? -14.241 -1.242 4.792 1.00 84.81 546 VAL A C 1
ATOM 4297 O O . VAL A 1 546 ? -14.705 -1.625 5.872 1.00 84.81 546 VAL A O 1
ATOM 4300 N N . PRO A 1 547 ? -14.769 -1.669 3.625 1.00 82.12 547 PRO A N 1
ATOM 4301 C CA . PRO A 1 547 ? -15.934 -2.555 3.594 1.00 82.12 547 PRO A CA 1
ATOM 4302 C C . PRO A 1 547 ? -15.635 -3.938 4.182 1.00 82.12 547 PRO A C 1
ATOM 4304 O O . PRO A 1 547 ? -16.477 -4.524 4.859 1.00 82.12 547 PRO A O 1
ATOM 4307 N N . PHE A 1 548 ? -14.409 -4.437 3.995 1.00 86.19 548 PHE A N 1
ATOM 4308 C CA . PHE A 1 548 ? -13.980 -5.696 4.595 1.00 86.19 548 PHE A CA 1
ATOM 4309 C C . PHE A 1 548 ? -13.867 -5.589 6.117 1.00 86.19 548 PHE A C 1
ATOM 4311 O O . PHE A 1 548 ? -14.451 -6.410 6.822 1.00 86.19 548 PHE A O 1
ATOM 4318 N N . VAL A 1 549 ? -13.184 -4.557 6.629 1.00 88.00 549 VAL A N 1
ATOM 4319 C CA . VAL A 1 549 ? -13.044 -4.308 8.071 1.00 88.00 549 VAL A CA 1
ATOM 4320 C C . VAL A 1 549 ? -14.420 -4.158 8.714 1.00 88.00 549 VAL A C 1
ATOM 4322 O O . VAL A 1 549 ? -14.636 -4.695 9.799 1.00 88.00 549 VAL A O 1
ATOM 4325 N N . ARG A 1 550 ? -15.378 -3.512 8.037 1.00 89.25 550 ARG A N 1
ATOM 4326 C CA . ARG A 1 550 ? -16.780 -3.438 8.469 1.00 89.25 550 ARG A CA 1
ATOM 4327 C C . ARG A 1 550 ? -17.412 -4.816 8.603 1.00 89.25 550 ARG A C 1
ATOM 4329 O O . ARG A 1 550 ? -17.856 -5.163 9.694 1.00 89.25 550 ARG A O 1
ATOM 4336 N N . LEU A 1 551 ? -17.375 -5.614 7.539 1.00 86.88 551 LEU A N 1
ATOM 4337 C CA . LEU A 1 551 ? -17.949 -6.958 7.513 1.00 86.88 551 LEU A CA 1
ATOM 4338 C C . LEU A 1 551 ? -17.422 -7.844 8.657 1.00 86.88 551 LEU A C 1
ATOM 4340 O O . LEU A 1 551 ? -18.200 -8.556 9.296 1.00 86.88 551 LEU A O 1
ATOM 4344 N N . VAL A 1 552 ? -16.107 -7.837 8.902 1.00 88.25 552 VAL A N 1
ATOM 4345 C CA . VAL A 1 552 ? -15.502 -8.675 9.952 1.00 88.25 552 VAL A CA 1
ATOM 4346 C C . VAL A 1 552 ? -15.692 -8.095 11.350 1.00 88.25 552 VAL A C 1
ATOM 4348 O O . VAL A 1 552 ? -15.855 -8.869 12.291 1.00 88.25 552 VAL A O 1
ATOM 4351 N N . SER A 1 553 ? -15.720 -6.765 11.496 1.00 89.75 553 SER A N 1
ATOM 4352 C CA . SER A 1 553 ? -15.909 -6.096 12.791 1.00 89.75 553 SER A CA 1
ATOM 4353 C C . SER A 1 553 ? -17.347 -6.200 13.287 1.00 89.75 553 SER A C 1
ATOM 4355 O O . SER A 1 553 ? -17.544 -6.450 14.469 1.00 89.75 553 SER A O 1
ATOM 4357 N N . GLU A 1 554 ? -18.347 -6.109 12.406 1.00 88.75 554 GLU A N 1
ATOM 4358 C CA . GLU A 1 554 ? -19.772 -6.261 12.757 1.00 88.75 554 GLU A CA 1
ATOM 4359 C C . GLU A 1 554 ? -20.094 -7.626 13.386 1.00 88.75 554 GLU A C 1
ATOM 4361 O O . GLU A 1 554 ? -21.034 -7.751 14.169 1.00 88.75 554 GLU A O 1
ATOM 4366 N N . ARG A 1 555 ? -19.282 -8.649 13.094 1.00 86.69 555 ARG A N 1
ATOM 4367 C CA . ARG A 1 555 ? -19.405 -9.993 13.680 1.00 86.69 555 ARG A CA 1
ATOM 4368 C C . ARG A 1 555 ? -18.758 -10.116 15.063 1.00 86.69 555 ARG A C 1
ATOM 4370 O O . ARG A 1 555 ? -18.922 -11.146 15.713 1.00 86.69 555 ARG A O 1
ATOM 4377 N N . GLN A 1 556 ? -18.011 -9.108 15.518 1.00 84.94 556 GLN A N 1
ATOM 4378 C CA . GLN A 1 556 ? -17.265 -9.171 16.773 1.00 84.94 556 GLN A CA 1
ATOM 4379 C C . GLN A 1 556 ? -18.122 -8.749 17.978 1.00 84.94 556 GLN A C 1
ATOM 4381 O O . GLN A 1 556 ? -18.770 -7.701 17.939 1.00 84.94 556 GLN A O 1
ATOM 4386 N N . PRO A 1 557 ? -18.053 -9.465 19.121 1.00 83.81 557 PRO A N 1
ATOM 4387 C CA . PRO A 1 557 ? -18.851 -9.145 20.312 1.00 83.81 557 PRO A CA 1
ATOM 4388 C C . PRO A 1 557 ? -18.602 -7.748 20.904 1.00 83.81 557 PRO A C 1
ATOM 4390 O O . PRO A 1 557 ? -19.456 -7.201 21.604 1.00 83.81 557 PRO A O 1
ATOM 4393 N N . TYR A 1 558 ? -17.417 -7.171 20.675 1.00 83.31 558 TYR A N 1
ATOM 4394 C CA . TYR A 1 558 ? -17.035 -5.862 21.209 1.00 83.31 558 TYR A CA 1
ATOM 4395 C C . TYR A 1 558 ? -17.505 -4.682 20.343 1.00 83.31 558 TYR A C 1
ATOM 4397 O O . TYR A 1 558 ? -17.471 -3.546 20.817 1.00 83.31 558 TYR A O 1
ATOM 4405 N N . PHE A 1 559 ? -17.956 -4.920 19.107 1.00 88.75 559 PHE A N 1
ATOM 4406 C CA . PHE A 1 559 ? -18.211 -3.860 18.128 1.00 88.75 559 PHE A CA 1
ATOM 4407 C C . PHE A 1 559 ? -19.303 -2.882 18.572 1.00 88.75 559 PHE A C 1
ATOM 4409 O O . PHE A 1 559 ? -19.081 -1.675 18.578 1.00 88.75 559 PHE A O 1
ATOM 4416 N N . ASN A 1 560 ? -20.427 -3.392 19.086 1.00 85.00 560 ASN A N 1
ATOM 4417 C CA . ASN A 1 560 ? -21.515 -2.553 19.608 1.00 85.00 560 ASN A CA 1
ATOM 4418 C C . ASN A 1 560 ? -21.077 -1.666 20.785 1.00 85.00 560 ASN A C 1
ATOM 4420 O O . ASN A 1 560 ? -21.538 -0.537 20.923 1.00 85.00 560 ASN A O 1
ATOM 4424 N N . ARG A 1 561 ? -20.157 -2.143 21.638 1.00 82.19 561 ARG A N 1
ATOM 4425 C CA . ARG A 1 561 ? -19.613 -1.314 22.731 1.00 82.19 561 ARG A CA 1
ATOM 4426 C C . ARG A 1 561 ? -18.725 -0.199 22.188 1.00 82.19 561 ARG A C 1
ATOM 4428 O O . ARG A 1 561 ? -18.733 0.908 22.723 1.00 82.19 561 ARG A O 1
ATOM 4435 N N . LEU A 1 562 ? -17.960 -0.504 21.142 1.00 83.88 562 LEU A N 1
ATOM 4436 C CA . LEU A 1 562 ? -17.066 0.446 20.500 1.00 83.88 562 LEU A CA 1
ATOM 4437 C C . LEU A 1 562 ? -17.840 1.549 19.768 1.00 83.88 562 LEU A C 1
ATOM 4439 O O . LEU A 1 562 ? -17.441 2.702 19.883 1.00 83.88 562 LEU A O 1
ATOM 4443 N N . ILE A 1 563 ? -18.977 1.231 19.131 1.00 84.94 563 ILE A N 1
ATOM 4444 C CA . ILE A 1 563 ? -19.917 2.229 18.581 1.00 84.94 563 ILE A CA 1
ATOM 4445 C C . ILE A 1 563 ? -20.290 3.242 19.666 1.00 84.94 563 ILE A C 1
ATOM 4447 O O . ILE A 1 563 ? -20.017 4.428 19.509 1.00 84.94 563 ILE A O 1
ATOM 4451 N N . ASN A 1 564 ? -20.781 2.767 20.815 1.00 77.94 564 ASN A N 1
ATOM 4452 C CA . ASN A 1 564 ? -21.162 3.642 21.927 1.00 77.94 564 ASN A CA 1
ATOM 4453 C C . ASN A 1 564 ? -19.976 4.468 22.460 1.00 77.94 564 ASN A C 1
ATOM 4455 O O . ASN A 1 564 ? -20.148 5.610 22.875 1.00 77.94 564 ASN A O 1
ATOM 4459 N N . THR A 1 565 ? -18.763 3.906 22.453 1.00 73.38 565 THR A N 1
ATOM 4460 C CA . THR A 1 565 ? -17.546 4.620 22.883 1.00 73.38 565 THR A CA 1
ATOM 4461 C C . THR A 1 565 ? -17.171 5.729 21.901 1.00 73.38 565 THR A C 1
ATOM 4463 O O . THR A 1 565 ? -16.841 6.828 22.334 1.00 73.38 565 THR A O 1
ATOM 4466 N N . VAL A 1 566 ? -17.268 5.478 20.592 1.00 76.25 566 VAL A N 1
ATOM 4467 C CA . VAL A 1 566 ? -17.007 6.479 19.543 1.00 76.25 566 VAL A CA 1
ATOM 4468 C C . VAL A 1 566 ? -18.086 7.558 19.528 1.00 76.25 566 VAL A C 1
ATOM 4470 O O . VAL A 1 566 ? -17.763 8.738 19.420 1.00 76.25 566 VAL A O 1
ATOM 4473 N N . GLU A 1 567 ? -19.356 7.192 19.688 1.00 77.69 567 GLU A N 1
ATOM 4474 C CA . GLU A 1 567 ? -20.454 8.153 19.819 1.00 77.69 567 GLU A CA 1
ATOM 4475 C C . GLU A 1 567 ? -20.289 9.023 21.065 1.00 77.69 567 GLU A C 1
ATOM 4477 O O . GLU A 1 567 ? -20.428 10.242 20.982 1.00 77.69 567 GLU A O 1
ATOM 4482 N N . HIS A 1 568 ? -19.909 8.432 22.203 1.00 65.56 568 HIS A N 1
ATOM 4483 C CA . HIS A 1 568 ? -19.601 9.187 23.414 1.00 65.56 568 HIS A CA 1
ATOM 4484 C C . HIS A 1 568 ? -18.390 10.107 23.223 1.00 65.56 568 HIS A C 1
ATOM 4486 O O . HIS A 1 568 ? -18.430 11.258 23.651 1.00 65.56 568 HIS A O 1
ATOM 4492 N N . PHE A 1 569 ? -17.338 9.636 22.549 1.00 67.19 569 PHE A N 1
ATOM 4493 C CA . PHE A 1 569 ? -16.157 10.431 22.210 1.00 67.19 569 PHE A CA 1
ATOM 4494 C C . PHE A 1 569 ? -16.512 11.630 21.313 1.00 67.19 569 PHE A C 1
ATOM 4496 O O . PHE A 1 569 ? -16.129 12.760 21.609 1.00 67.19 569 PHE A O 1
ATOM 4503 N N . ARG A 1 570 ? -17.332 11.422 20.274 1.00 67.06 570 ARG A N 1
ATOM 4504 C CA . ARG A 1 570 ? -17.848 12.501 19.411 1.00 67.06 570 ARG A CA 1
ATOM 4505 C C . ARG A 1 570 ? -18.752 13.471 20.176 1.00 67.06 570 ARG A C 1
ATOM 4507 O O . ARG A 1 570 ? -18.641 14.679 19.993 1.00 67.06 570 ARG A O 1
ATOM 4514 N N . ALA A 1 571 ? -19.610 12.962 21.059 1.00 58.44 571 ALA A N 1
ATOM 4515 C CA . ALA A 1 571 ? -20.520 13.771 21.870 1.00 58.44 571 ALA A CA 1
ATOM 4516 C C . ALA A 1 571 ? -19.805 14.575 22.971 1.00 58.44 571 ALA A C 1
ATOM 4518 O O . ALA A 1 571 ? -20.288 15.637 23.359 1.00 58.44 571 ALA A O 1
ATOM 4519 N N . THR A 1 572 ? -18.663 14.092 23.476 1.00 56.81 572 THR A N 1
ATOM 4520 C CA . THR A 1 572 ? -17.856 14.796 24.491 1.00 56.81 572 THR A CA 1
ATOM 4521 C C . THR A 1 572 ? -16.952 15.884 23.916 1.00 56.81 572 THR A C 1
ATOM 4523 O O . THR A 1 572 ? -16.481 16.709 24.692 1.00 56.81 572 THR A O 1
ATOM 4526 N N . GLY A 1 573 ? -16.780 15.957 22.590 1.00 45.47 573 GLY A N 1
ATOM 4527 C CA . GLY A 1 573 ? -16.695 17.206 21.815 1.00 45.47 573 GLY A CA 1
ATOM 4528 C C . GLY A 1 573 ? -15.692 18.297 22.224 1.00 45.47 573 GLY A C 1
ATOM 4529 O O . GLY A 1 573 ? -15.839 19.427 21.767 1.00 45.47 573 GLY A O 1
ATOM 4530 N N . VAL A 1 574 ? -14.682 18.025 23.052 1.00 45.94 574 VAL A N 1
ATOM 4531 C CA . VAL A 1 574 ? -13.655 19.013 23.407 1.00 45.94 574 VAL A CA 1
ATOM 4532 C C . VAL A 1 574 ? -12.327 18.555 22.833 1.00 45.94 574 VAL A C 1
ATOM 4534 O O . VAL A 1 574 ? -11.809 17.508 23.224 1.00 45.94 574 VAL A O 1
ATOM 4537 N N . ARG A 1 575 ? -11.796 19.371 21.910 1.00 51.22 575 ARG A N 1
ATOM 4538 C CA . ARG A 1 575 ? -10.415 19.371 21.402 1.00 51.22 575 ARG A CA 1
ATOM 4539 C C . ARG A 1 575 ? -9.439 19.369 22.582 1.00 51.22 575 ARG A C 1
ATOM 4541 O O . ARG A 1 575 ? -8.962 20.411 23.006 1.00 51.22 575 ARG A O 1
ATOM 4548 N N . THR A 1 576 ? -9.217 18.201 23.163 1.00 55.22 576 THR A N 1
ATOM 4549 C CA . THR A 1 576 ? -8.360 18.028 24.328 1.00 55.22 576 THR A CA 1
ATOM 4550 C C . THR A 1 576 ? -6.965 17.785 23.785 1.00 55.22 576 THR A C 1
ATOM 4552 O O . THR A 1 576 ? -6.722 16.765 23.140 1.00 55.22 576 THR A O 1
ATOM 4555 N N . THR A 1 577 ? -6.053 18.728 23.999 1.00 57.72 577 THR A N 1
ATOM 4556 C CA . THR A 1 577 ? -4.656 18.556 23.582 1.00 57.72 577 THR A CA 1
ATOM 4557 C C . THR A 1 577 ? -4.039 17.329 24.287 1.00 57.72 577 THR A C 1
ATOM 4559 O O . THR A 1 577 ? -4.457 16.983 25.400 1.00 57.72 577 THR A O 1
ATOM 4562 N N . PRO A 1 578 ? -3.023 16.648 23.717 1.00 55.50 578 PRO A N 1
ATOM 4563 C CA . PRO A 1 578 ? -2.386 15.486 24.360 1.00 55.50 578 PRO A CA 1
ATOM 4564 C C . PRO A 1 578 ? -1.883 15.762 25.791 1.00 55.50 578 PRO A C 1
ATOM 4566 O O . PRO A 1 578 ? -1.878 14.875 26.656 1.00 55.50 578 PRO A O 1
ATOM 4569 N N . ARG A 1 579 ? -1.501 17.017 26.062 1.00 69.12 579 ARG A N 1
ATOM 4570 C CA . ARG A 1 579 ? -1.119 17.514 27.389 1.00 69.12 579 ARG A CA 1
ATOM 4571 C C . ARG A 1 579 ? -2.308 17.547 28.353 1.00 69.12 579 ARG A C 1
ATOM 4573 O O . ARG A 1 579 ? -2.194 17.024 29.460 1.00 69.12 579 ARG A O 1
ATOM 4580 N N . GLU A 1 580 ? -3.449 18.096 27.941 1.00 71.75 580 GLU A N 1
ATOM 4581 C CA . GLU A 1 580 ? -4.671 18.119 28.757 1.00 71.75 580 GLU A CA 1
ATOM 4582 C C . GLU A 1 580 ? -5.180 16.710 29.069 1.00 71.75 580 GLU A C 1
ATOM 4584 O O . GLU A 1 580 ? -5.535 16.430 30.211 1.00 71.75 580 GLU A O 1
ATOM 4589 N N . ALA A 1 581 ? -5.147 15.796 28.094 1.00 64.12 581 ALA A N 1
ATOM 4590 C CA . ALA A 1 581 ? -5.555 14.408 28.305 1.00 64.12 581 ALA A CA 1
ATOM 4591 C C . ALA A 1 581 ? -4.689 13.722 29.377 1.00 64.12 581 ALA A C 1
ATOM 4593 O O . ALA A 1 581 ? -5.201 13.024 30.253 1.00 64.12 581 ALA A O 1
ATOM 4594 N N . THR A 1 582 ? -3.377 13.977 29.356 1.00 68.25 582 THR A N 1
ATOM 4595 C CA . THR A 1 582 ? -2.439 13.456 30.361 1.00 68.25 582 THR A CA 1
ATOM 4596 C C . THR A 1 582 ? -2.718 14.040 31.750 1.00 68.25 582 THR A C 1
ATOM 4598 O O . THR A 1 582 ? -2.721 13.301 32.739 1.00 68.25 582 THR A O 1
ATOM 4601 N N . LEU A 1 583 ? -3.007 15.343 31.838 1.00 78.00 583 LEU A N 1
ATOM 4602 C CA . LEU A 1 583 ? -3.374 16.003 33.096 1.00 78.00 583 LEU A CA 1
ATOM 4603 C C . LEU A 1 583 ? -4.679 15.445 33.671 1.00 78.00 583 LEU A C 1
ATOM 4605 O O . LEU A 1 583 ? -4.720 15.108 34.851 1.00 78.00 583 LEU A O 1
ATOM 4609 N N . ILE A 1 584 ? -5.710 15.276 32.838 1.00 81.00 584 ILE A N 1
ATOM 4610 C CA . ILE A 1 584 ? -7.007 14.716 33.242 1.00 81.00 584 ILE A CA 1
ATOM 4611 C C . ILE A 1 584 ? -6.824 13.314 33.830 1.00 81.00 584 ILE A C 1
ATOM 4613 O O . ILE A 1 584 ? -7.270 13.068 34.947 1.00 81.00 584 ILE A O 1
ATOM 4617 N N . VAL A 1 585 ? -6.114 12.419 33.133 1.00 73.38 585 VAL A N 1
ATOM 4618 C CA . VAL A 1 585 ? -5.872 11.045 33.613 1.00 73.38 585 VAL A CA 1
ATOM 4619 C C . VAL A 1 585 ? -5.100 11.041 34.936 1.00 73.38 585 VAL A C 1
ATOM 4621 O O . VAL A 1 585 ? -5.429 10.282 35.849 1.00 73.38 585 VAL A O 1
ATOM 4624 N N . THR A 1 586 ? -4.090 11.904 35.064 1.00 75.94 586 THR A N 1
ATOM 4625 C CA . THR A 1 586 ? -3.279 12.014 36.287 1.00 75.94 586 THR A CA 1
ATOM 4626 C C . THR A 1 586 ? -4.122 12.504 37.466 1.00 75.94 586 THR A C 1
ATOM 4628 O O . THR A 1 586 ? -4.091 11.900 38.538 1.00 75.94 586 THR A O 1
ATOM 4631 N N . MET A 1 587 ? -4.922 13.555 37.263 1.00 88.62 587 MET A N 1
ATOM 4632 C CA . MET A 1 587 ? -5.804 14.111 38.290 1.00 88.62 587 MET A CA 1
ATOM 4633 C C . MET A 1 587 ? -6.926 13.138 38.682 1.00 88.62 587 MET A C 1
ATOM 4635 O O . MET A 1 587 ? -7.205 12.976 39.866 1.00 88.62 587 MET A O 1
ATOM 4639 N N . GLU A 1 588 ? -7.542 12.439 37.723 1.00 84.88 588 GLU A N 1
ATOM 4640 C CA . GLU A 1 588 ? -8.568 11.421 37.997 1.00 84.88 588 GLU A CA 1
ATOM 4641 C C . GLU A 1 588 ? -8.015 10.244 38.807 1.00 84.88 588 GLU A C 1
ATOM 4643 O O . GLU A 1 588 ? -8.684 9.745 39.717 1.00 84.88 588 GLU A O 1
ATOM 4648 N N . ARG A 1 589 ? -6.784 9.809 38.507 1.00 77.56 589 A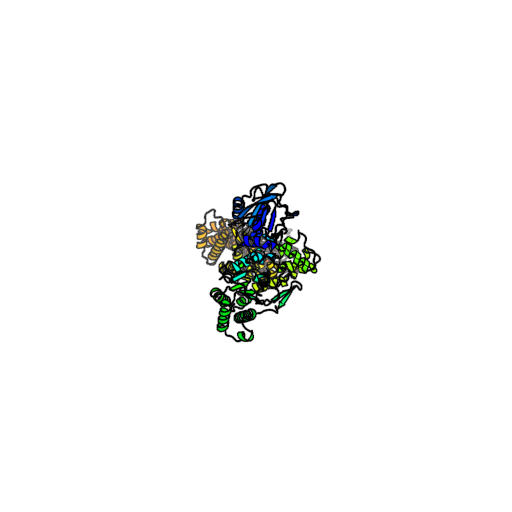RG A N 1
ATOM 4649 C CA . ARG A 1 589 ? -6.093 8.781 39.290 1.00 77.56 589 ARG A CA 1
ATOM 4650 C C . ARG A 1 589 ? -5.829 9.261 40.717 1.00 77.56 589 ARG A C 1
ATOM 4652 O O . ARG A 1 589 ? -6.200 8.563 41.655 1.00 77.56 589 ARG A O 1
ATOM 4659 N N . ALA A 1 590 ? -5.279 10.464 40.882 1.00 85.06 590 ALA A N 1
ATOM 4660 C CA . ALA A 1 590 ? -5.015 11.041 42.200 1.00 85.06 590 ALA A CA 1
ATOM 4661 C C . ALA A 1 590 ? -6.298 11.190 43.041 1.00 85.06 590 ALA A C 1
ATOM 4663 O O . ALA A 1 590 ? -6.307 10.856 44.224 1.00 85.06 590 ALA A O 1
ATOM 4664 N N . LEU A 1 591 ? -7.414 11.607 42.430 1.00 88.06 591 LEU A N 1
ATOM 4665 C CA . LEU A 1 591 ? -8.720 11.677 43.097 1.00 88.06 591 LEU A CA 1
ATOM 4666 C C . LEU A 1 591 ? -9.233 10.298 43.535 1.00 88.06 591 LEU A C 1
ATOM 4668 O O . LEU A 1 591 ? -9.787 10.168 44.629 1.00 88.06 591 LEU A O 1
ATOM 4672 N N . ARG A 1 592 ? -9.043 9.261 42.708 1.00 84.75 592 ARG A N 1
ATOM 4673 C CA . ARG A 1 592 ? -9.419 7.878 43.044 1.00 84.75 592 ARG A CA 1
ATOM 4674 C C . ARG A 1 592 ? -8.609 7.341 44.222 1.00 84.75 592 ARG A C 1
ATOM 4676 O O . ARG A 1 592 ? -9.184 6.724 45.116 1.00 84.75 592 ARG A O 1
ATOM 4683 N N . ASP A 1 593 ? -7.316 7.649 44.243 1.00 87.94 593 ASP A N 1
ATOM 4684 C CA . ASP A 1 593 ? -6.374 7.241 45.289 1.00 87.94 593 ASP A CA 1
ATOM 4685 C C . ASP A 1 593 ? -6.470 8.131 46.549 1.00 87.94 593 ASP A C 1
ATOM 4687 O O . ASP A 1 593 ? -5.714 7.952 47.502 1.00 87.94 593 ASP A O 1
ATOM 4691 N N . ARG A 1 594 ? -7.420 9.083 46.582 1.00 89.12 594 ARG A N 1
ATOM 4692 C CA . ARG A 1 594 ? -7.608 10.092 47.647 1.00 89.12 594 ARG A CA 1
ATOM 4693 C C . ARG A 1 594 ? -6.363 10.953 47.914 1.00 89.12 594 ARG A C 1
ATOM 4695 O O . ARG A 1 594 ? -6.226 11.544 48.983 1.00 89.12 594 ARG A O 1
ATOM 4702 N N . ALA A 1 595 ? -5.476 11.072 46.931 1.00 91.62 595 ALA A N 1
ATOM 4703 C CA . ALA A 1 595 ? -4.274 11.898 46.966 1.00 91.62 595 ALA A CA 1
ATOM 4704 C C . ALA A 1 595 ? -4.591 13.351 46.559 1.00 91.62 595 ALA A C 1
ATOM 4706 O O . ALA A 1 595 ? -4.049 13.884 45.593 1.00 91.62 595 ALA A O 1
ATOM 4707 N N . PHE A 1 596 ? -5.493 14.015 47.288 1.00 92.00 596 PHE A N 1
ATOM 4708 C CA . PHE A 1 596 ? -5.982 15.358 46.936 1.00 92.00 596 PHE A CA 1
ATOM 4709 C C . PHE A 1 596 ? -4.878 16.427 46.919 1.00 92.00 596 PHE A C 1
ATOM 4711 O O . PHE A 1 596 ? -4.910 17.332 46.086 1.00 92.00 596 PHE A O 1
ATOM 4718 N N . GLY A 1 597 ? -3.870 16.287 47.790 1.00 89.56 597 GLY A N 1
ATOM 4719 C CA . GLY A 1 597 ? -2.707 17.180 47.830 1.00 89.56 597 GLY A CA 1
ATOM 4720 C C . GLY A 1 597 ? -1.920 17.179 46.520 1.00 89.56 597 GLY A C 1
ATOM 4721 O O . GLY A 1 597 ? -1.526 18.237 46.047 1.00 89.56 597 GLY A O 1
ATOM 4722 N N . GLN A 1 598 ? -1.816 16.024 45.860 1.00 89.56 598 GLN A N 1
ATOM 4723 C CA . GLN A 1 598 ? -1.119 15.888 44.582 1.00 89.56 598 GLN A CA 1
ATOM 4724 C C . GLN A 1 598 ? -1.795 16.698 43.467 1.00 89.56 598 GLN A C 1
ATOM 4726 O O . GLN A 1 598 ? -1.127 17.281 42.620 1.00 89.56 598 GLN A O 1
ATOM 4731 N N . VAL A 1 599 ? -3.128 16.780 43.467 1.00 90.00 599 VAL A N 1
ATOM 4732 C CA . VAL A 1 599 ? -3.867 17.597 42.492 1.00 90.00 599 VAL A CA 1
ATOM 4733 C C . VAL A 1 599 ? -3.638 19.091 42.743 1.00 90.00 599 VAL A C 1
ATOM 4735 O O . VAL A 1 599 ? -3.481 19.856 41.791 1.00 90.00 599 VAL A O 1
ATOM 4738 N N . ALA A 1 600 ? -3.558 19.508 44.011 1.00 89.12 600 ALA A N 1
ATOM 4739 C CA . ALA A 1 600 ? -3.214 20.883 44.368 1.00 89.12 600 ALA A CA 1
ATOM 4740 C C . ALA A 1 600 ? -1.751 21.232 44.040 1.00 89.12 600 ALA A C 1
ATOM 4742 O O . ALA A 1 600 ? -1.487 22.350 43.610 1.00 89.12 600 ALA A O 1
ATOM 4743 N N . GLU A 1 601 ? -0.816 20.288 44.171 1.00 89.69 601 GLU A N 1
ATOM 4744 C CA . GLU A 1 601 ? 0.577 20.447 43.727 1.00 89.69 601 GLU A CA 1
ATOM 4745 C C . GLU A 1 601 ? 0.672 20.594 42.205 1.00 89.69 601 GLU A C 1
ATOM 4747 O O . GLU A 1 601 ? 1.369 21.485 41.717 1.00 89.69 601 GLU A O 1
ATOM 4752 N N . ILE A 1 602 ? -0.079 19.781 41.448 1.00 88.19 602 ILE A N 1
ATOM 4753 C CA . ILE A 1 602 ? -0.175 19.926 39.989 1.00 88.19 602 ILE A CA 1
ATOM 4754 C C . ILE A 1 602 ? -0.669 21.333 39.650 1.00 88.19 602 ILE A C 1
ATOM 4756 O O . ILE A 1 602 ? -0.038 22.009 38.845 1.00 88.19 602 ILE A O 1
ATOM 4760 N N . HIS A 1 603 ? -1.726 21.817 40.304 1.00 91.25 603 HIS A N 1
ATOM 4761 C CA . HIS A 1 603 ? -2.204 23.185 40.104 1.00 91.25 603 HIS A CA 1
ATOM 4762 C C . HIS A 1 603 ? -1.158 24.247 40.476 1.00 91.25 603 HIS A C 1
ATOM 4764 O O . HIS A 1 603 ? -0.961 25.186 39.715 1.00 91.25 603 HIS A O 1
ATOM 4770 N N . ALA A 1 604 ? -0.445 24.086 41.595 1.00 87.81 604 ALA A N 1
ATOM 4771 C CA . ALA A 1 604 ? 0.604 25.015 42.021 1.00 87.81 604 ALA A CA 1
ATOM 4772 C C . ALA A 1 604 ? 1.792 25.074 41.042 1.00 87.81 604 ALA A C 1
ATOM 4774 O O . ALA A 1 604 ? 2.483 26.088 40.972 1.00 87.81 604 ALA A O 1
ATOM 4775 N N . SER A 1 605 ? 2.021 24.002 40.277 1.00 86.50 605 SER A N 1
ATOM 4776 C CA . SER A 1 605 ? 3.033 23.956 39.215 1.00 86.50 605 SER A CA 1
ATOM 4777 C C . SER A 1 605 ? 2.590 24.609 37.897 1.00 86.50 605 SER A C 1
ATOM 4779 O O . SER A 1 605 ? 3.419 24.824 37.012 1.00 86.50 605 SER A O 1
ATOM 4781 N N . MET A 1 606 ? 1.299 24.930 37.746 1.00 86.31 606 MET A N 1
ATOM 4782 C CA . MET A 1 606 ? 0.746 25.576 36.553 1.00 86.31 606 MET A CA 1
ATOM 4783 C C . MET A 1 606 ? 0.856 27.100 36.660 1.00 86.31 606 MET A C 1
ATOM 4785 O O . MET A 1 606 ? 0.721 27.684 37.735 1.00 86.31 606 MET A O 1
ATOM 4789 N N . SER A 1 607 ? 1.075 27.776 35.529 1.00 84.75 607 SER A N 1
ATOM 4790 C CA . SER A 1 607 ? 1.025 29.240 35.497 1.00 84.75 607 SER A CA 1
ATOM 4791 C C . SER A 1 607 ? -0.427 29.731 35.571 1.00 84.75 607 SER A C 1
ATOM 4793 O O . SER A 1 607 ? -1.353 29.050 35.132 1.00 84.75 607 SER A O 1
ATOM 4795 N N . ALA A 1 608 ? -0.644 30.951 36.071 1.00 75.12 608 ALA A N 1
ATOM 4796 C CA . ALA A 1 608 ? -1.989 31.535 36.176 1.00 75.12 608 ALA A CA 1
ATOM 4797 C C . ALA A 1 608 ? -2.727 31.663 34.822 1.00 75.12 608 ALA A C 1
ATOM 4799 O O . ALA A 1 608 ? -3.947 31.799 34.800 1.00 75.12 608 ALA A O 1
ATOM 4800 N N . HIS A 1 609 ? -1.993 31.606 33.705 1.00 75.94 609 HIS A N 1
ATOM 4801 C CA . HIS A 1 609 ? -2.516 31.677 32.336 1.00 75.94 609 HIS A CA 1
ATOM 4802 C C . HIS A 1 609 ? -2.299 30.362 31.568 1.00 75.94 609 HIS A C 1
ATOM 4804 O O . HIS A 1 609 ? -2.228 30.373 30.340 1.00 75.94 609 HIS A O 1
ATOM 4810 N N . ASP A 1 610 ? -2.137 29.232 32.264 1.00 77.12 610 ASP A N 1
ATOM 4811 C CA . ASP A 1 610 ? -1.900 27.949 31.606 1.00 77.12 610 ASP A CA 1
ATOM 4812 C C . ASP A 1 610 ? -3.098 27.569 30.707 1.00 77.12 610 ASP A C 1
ATOM 4814 O O . ASP A 1 610 ? -4.231 27.505 31.201 1.00 77.12 610 ASP A O 1
ATOM 4818 N N . PRO A 1 611 ? -2.882 27.280 29.407 1.00 72.06 611 PRO A N 1
ATOM 4819 C CA . PRO A 1 611 ? -3.947 26.901 28.479 1.00 72.06 611 PRO A CA 1
ATOM 4820 C C . PRO A 1 611 ? -4.796 25.714 28.949 1.00 72.06 611 PRO A C 1
ATOM 4822 O O . PRO A 1 611 ? -5.993 25.673 28.670 1.00 72.06 611 PRO A O 1
ATOM 4825 N N . ALA A 1 612 ? -4.224 24.779 29.717 1.00 76.50 612 ALA A N 1
ATOM 4826 C CA . ALA A 1 612 ? -4.960 23.633 30.246 1.00 76.50 612 ALA A CA 1
ATOM 4827 C C . ALA A 1 612 ? -6.038 24.041 31.269 1.00 76.50 612 ALA A C 1
ATOM 4829 O O . ALA A 1 612 ? -7.047 23.351 31.413 1.00 76.50 612 ALA A O 1
ATOM 4830 N N . LEU A 1 613 ? -5.894 25.199 31.928 1.00 80.31 613 LEU A N 1
ATOM 4831 C CA . LEU A 1 613 ? -6.954 25.778 32.760 1.00 80.31 613 LEU A CA 1
ATOM 4832 C C . LEU A 1 613 ? -8.119 26.320 31.924 1.00 80.31 613 LEU A C 1
ATOM 4834 O O . LEU A 1 613 ? -9.137 26.696 32.497 1.00 80.31 613 LEU A O 1
ATOM 4838 N N . GLY A 1 614 ? -8.015 26.370 30.594 1.00 76.38 614 GLY A N 1
ATOM 4839 C CA . GLY A 1 614 ? -9.144 26.604 29.692 1.00 76.38 614 GLY A CA 1
ATOM 4840 C C . GLY A 1 614 ? -10.090 25.403 29.580 1.00 76.38 614 GLY A C 1
ATOM 4841 O O . GLY A 1 614 ? -11.237 25.574 29.173 1.00 76.38 614 GLY A O 1
ATOM 4842 N N . ASN A 1 615 ? -9.650 24.203 29.979 1.00 82.25 615 ASN A N 1
ATOM 4843 C CA . ASN A 1 615 ? -10.462 22.995 29.913 1.00 82.25 615 ASN A CA 1
ATOM 4844 C C . ASN A 1 615 ? -11.396 22.891 31.140 1.00 82.25 615 ASN A C 1
ATOM 4846 O O . ASN A 1 615 ? -10.924 22.823 32.284 1.00 82.25 615 ASN A O 1
ATOM 4850 N N . PRO A 1 616 ? -12.726 22.826 30.948 1.00 82.94 616 PRO A N 1
ATOM 4851 C CA . PRO A 1 616 ? -13.663 22.852 32.064 1.00 82.94 616 PRO A CA 1
ATOM 4852 C C . PRO A 1 616 ? -13.651 21.564 32.901 1.00 82.94 616 PRO A C 1
ATOM 4854 O O . PRO A 1 616 ? -13.975 21.606 34.089 1.00 82.94 616 PRO A O 1
ATOM 4857 N N . LYS A 1 617 ? -13.206 20.430 32.338 1.00 87.75 617 LYS A N 1
ATOM 4858 C CA . LYS A 1 617 ? -13.045 19.178 33.090 1.00 87.75 617 LYS A CA 1
ATOM 4859 C C . LYS A 1 617 ? -11.878 19.263 34.072 1.00 87.75 617 LYS A C 1
ATOM 4861 O O . LYS A 1 617 ? -12.020 18.827 35.210 1.00 87.75 617 LYS A O 1
ATOM 4866 N N . ILE A 1 618 ? -10.759 19.878 33.682 1.00 89.50 618 ILE A N 1
ATOM 4867 C CA . ILE A 1 618 ? -9.623 20.114 34.591 1.00 89.50 618 ILE A CA 1
ATOM 4868 C C . ILE A 1 618 ? -10.069 20.992 35.766 1.00 89.50 618 ILE A C 1
ATOM 4870 O O . ILE A 1 618 ? -9.824 20.638 36.917 1.00 89.50 618 ILE A O 1
ATOM 4874 N N . ARG A 1 619 ? -10.827 22.067 35.504 1.00 90.50 619 ARG A N 1
ATOM 4875 C CA . ARG A 1 619 ? -11.416 22.908 36.565 1.00 90.50 619 ARG A CA 1
ATOM 4876 C C . ARG A 1 619 ? -12.312 22.114 37.515 1.00 90.50 619 ARG A C 1
ATOM 4878 O O . ARG A 1 619 ? -12.205 22.273 38.727 1.00 90.50 619 ARG A O 1
ATOM 4885 N N . ALA A 1 620 ? -13.149 21.222 36.987 1.00 91.88 620 ALA A N 1
ATOM 4886 C CA . ALA A 1 620 ? -13.993 20.356 37.805 1.00 91.88 620 ALA A CA 1
ATOM 4887 C C . ALA A 1 620 ? -13.176 19.400 38.698 1.00 91.88 620 ALA A C 1
ATOM 4889 O O . ALA A 1 620 ? -13.546 19.178 39.850 1.00 91.88 620 ALA A O 1
ATOM 4890 N N . LEU A 1 621 ? -12.062 18.853 38.200 1.00 92.75 621 LEU A N 1
ATOM 4891 C CA . LEU A 1 621 ? -11.173 17.975 38.974 1.00 92.75 621 LEU A CA 1
ATOM 4892 C C . LEU A 1 621 ? -10.422 18.748 40.069 1.00 92.75 621 LEU A C 1
ATOM 4894 O O . LEU A 1 621 ? -10.330 18.266 41.200 1.00 92.75 621 LEU A O 1
ATOM 4898 N N . LEU A 1 622 ? -9.962 19.969 39.772 1.00 93.50 622 LEU A N 1
ATOM 4899 C CA . LEU A 1 622 ? -9.390 20.878 40.772 1.00 93.50 622 LEU A CA 1
ATOM 4900 C C . LEU A 1 622 ? -10.404 21.185 41.874 1.00 93.50 622 LEU A C 1
ATOM 4902 O O . LEU A 1 622 ? -10.089 21.056 43.056 1.00 93.50 622 LEU A O 1
ATOM 4906 N N . ALA A 1 623 ? -11.637 21.526 41.498 1.00 92.81 623 ALA A N 1
ATOM 4907 C CA . ALA A 1 623 ? -12.710 21.811 42.441 1.00 92.81 623 ALA A CA 1
ATOM 4908 C C . ALA A 1 623 ? -12.976 20.635 43.395 1.00 92.81 623 ALA A C 1
ATOM 4910 O O . ALA A 1 623 ? -13.118 20.829 44.603 1.00 92.81 623 ALA A O 1
ATOM 4911 N N . GLN A 1 624 ? -12.978 19.405 42.868 1.00 92.56 624 GLN A N 1
ATOM 4912 C CA . GLN A 1 624 ? -13.129 18.195 43.676 1.00 92.56 624 GLN A CA 1
ATOM 4913 C C . GLN A 1 624 ? -11.975 18.012 44.664 1.00 92.56 624 GLN A C 1
ATOM 4915 O O . GLN A 1 624 ? -12.228 17.732 45.832 1.00 92.56 624 GLN A O 1
ATOM 4920 N N . ALA A 1 625 ? -10.727 18.201 44.229 1.00 92.88 625 ALA A N 1
ATOM 4921 C CA . ALA A 1 625 ? -9.574 18.070 45.113 1.00 92.88 625 ALA A CA 1
ATOM 4922 C C . ALA A 1 625 ? -9.574 19.134 46.220 1.00 92.88 625 ALA A C 1
ATOM 4924 O O . ALA A 1 625 ? -9.448 18.796 47.396 1.00 92.88 625 ALA A O 1
ATOM 4925 N N . TYR A 1 626 ? -9.790 20.406 45.870 1.00 92.44 626 TYR A N 1
ATOM 4926 C CA . TYR A 1 626 ? -9.858 21.497 46.846 1.00 92.44 626 TYR A CA 1
ATOM 4927 C C . TYR A 1 626 ? -11.014 21.332 47.840 1.00 92.44 626 TYR A C 1
ATOM 4929 O O . TYR A 1 626 ? -10.866 21.701 49.003 1.00 92.44 626 TYR A O 1
ATOM 4937 N N . GLY A 1 627 ? -12.134 20.734 47.424 1.00 89.88 627 GLY A N 1
ATOM 4938 C CA . GLY A 1 627 ? -13.253 20.435 48.320 1.00 89.88 627 GLY A CA 1
ATOM 4939 C C . GLY A 1 627 ? -12.911 19.421 49.419 1.00 89.88 627 GLY A C 1
ATOM 4940 O O . GLY A 1 627 ? -13.453 19.510 50.519 1.00 89.88 627 GLY A O 1
ATOM 4941 N N . GLU A 1 628 ? -11.988 18.496 49.148 1.00 90.31 628 GLU A N 1
ATOM 4942 C CA . GLU A 1 628 ? -11.576 17.427 50.072 1.00 90.31 628 GLU A CA 1
ATOM 4943 C C . GLU A 1 628 ? -10.343 17.809 50.921 1.00 90.31 628 GLU A C 1
ATOM 4945 O O . GLU A 1 628 ? -10.083 17.185 51.948 1.00 90.31 628 GLU A O 1
ATOM 4950 N N . LEU A 1 629 ? -9.605 18.868 50.551 1.00 88.38 629 LEU A N 1
ATOM 4951 C CA . LEU A 1 629 ? -8.441 19.381 51.300 1.00 88.38 629 LEU A CA 1
ATOM 4952 C C . LEU A 1 629 ? -8.800 20.135 52.594 1.00 88.38 629 LEU A C 1
ATOM 4954 O O . LEU A 1 629 ? -7.915 20.522 53.357 1.00 88.38 629 LEU A O 1
ATOM 4958 N N . GLY A 1 630 ? -10.090 20.322 52.870 1.00 84.12 630 GLY A N 1
ATOM 4959 C CA . GLY A 1 630 ? -10.595 20.827 54.144 1.00 84.12 630 GLY A CA 1
ATOM 4960 C C . GLY A 1 630 ? -11.180 22.245 54.091 1.00 84.12 630 GLY A C 1
ATOM 4961 O O . GLY A 1 630 ? -11.268 22.865 53.029 1.00 84.12 630 GLY A O 1
ATOM 4962 N N . PRO A 1 631 ? -11.617 22.784 55.249 1.00 83.00 631 PRO A N 1
ATOM 4963 C CA . PRO A 1 631 ? -12.418 24.009 55.313 1.00 83.00 631 PRO A CA 1
ATOM 4964 C C . PRO A 1 631 ? -11.757 25.251 54.702 1.00 83.00 631 PRO A C 1
ATOM 4966 O O . PRO A 1 631 ? -12.450 26.065 54.099 1.00 83.00 631 PRO A O 1
ATOM 4969 N N . ALA A 1 632 ? -10.429 25.369 54.802 1.00 85.56 632 ALA A N 1
ATOM 4970 C CA . ALA A 1 632 ? -9.671 26.510 54.281 1.00 85.56 632 ALA A CA 1
ATOM 4971 C C . ALA A 1 632 ? -9.737 26.651 52.747 1.00 85.56 632 ALA A C 1
ATOM 4973 O O . ALA A 1 632 ? -9.526 27.740 52.222 1.00 85.56 632 ALA A O 1
ATOM 4974 N N . HIS A 1 633 ? -10.060 25.572 52.028 1.00 88.75 633 HIS A N 1
ATOM 4975 C CA . HIS A 1 633 ? -10.068 25.528 50.563 1.00 88.75 633 HIS A CA 1
ATOM 4976 C C . HIS A 1 633 ? -11.473 25.549 49.945 1.00 88.75 633 HIS A C 1
ATOM 4978 O O . HIS A 1 633 ? -11.613 25.506 48.722 1.00 88.75 633 HIS A O 1
ATOM 4984 N N . ARG A 1 634 ? -12.527 25.653 50.766 1.00 87.19 634 ARG A N 1
ATOM 4985 C CA . ARG A 1 634 ? -13.926 25.607 50.305 1.00 87.19 634 ARG A CA 1
ATOM 4986 C C . ARG A 1 634 ? -14.269 26.725 49.324 1.00 87.19 634 ARG A C 1
ATOM 4988 O O . ARG A 1 634 ? -14.934 26.464 48.325 1.00 87.19 634 ARG A O 1
ATOM 4995 N N . THR A 1 635 ? -13.797 27.945 49.579 1.00 88.19 635 THR A N 1
ATOM 4996 C CA . THR A 1 635 ? -14.036 29.092 48.689 1.00 88.19 635 THR A CA 1
ATOM 4997 C C . THR A 1 635 ? -13.430 28.846 47.311 1.00 88.19 635 THR A C 1
ATOM 4999 O O . THR A 1 635 ? -14.128 28.963 46.308 1.00 88.19 635 THR A O 1
ATOM 5002 N N . SER A 1 636 ? -12.175 28.390 47.262 1.00 89.12 636 SER A N 1
ATOM 5003 C CA . SER A 1 636 ? -11.499 28.048 46.007 1.00 89.12 636 SER A CA 1
ATOM 5004 C C . SER A 1 636 ? -12.191 26.893 45.283 1.00 89.12 636 SER A C 1
ATOM 5006 O O . SER A 1 636 ? -12.388 26.954 44.074 1.00 89.12 636 SER A O 1
ATOM 5008 N N . ALA A 1 637 ? -12.623 25.853 46.005 1.00 91.69 637 ALA A N 1
ATOM 5009 C CA . ALA A 1 637 ? -13.383 24.751 45.417 1.00 91.69 637 ALA A CA 1
ATOM 5010 C C . ALA A 1 637 ? -14.679 25.245 44.749 1.00 91.69 637 ALA A C 1
ATOM 5012 O O . ALA A 1 637 ? -14.973 24.864 43.616 1.00 91.69 637 ALA A O 1
ATOM 5013 N N . ARG A 1 638 ? -15.420 26.144 45.412 1.00 90.50 638 ARG A N 1
ATOM 5014 C CA . ARG A 1 638 ? -16.641 26.754 44.866 1.00 90.50 638 ARG A CA 1
ATOM 5015 C C . ARG A 1 638 ? -16.358 27.597 43.622 1.00 90.50 638 ARG A C 1
ATOM 5017 O O . ARG A 1 638 ? -17.103 27.507 42.649 1.00 90.50 638 ARG A O 1
ATOM 5024 N N . GLU A 1 639 ? -15.293 28.395 43.629 1.00 90.94 639 GLU A N 1
ATOM 5025 C CA . GLU A 1 639 ? -14.875 29.189 42.465 1.00 90.94 639 GLU A CA 1
ATOM 5026 C C . GLU A 1 639 ? -14.552 28.299 41.263 1.00 90.94 639 GLU A C 1
ATOM 5028 O O . GLU A 1 639 ? -15.044 28.556 40.163 1.00 90.94 639 GLU A O 1
ATOM 5033 N N . TRP A 1 640 ? -13.816 27.204 41.472 1.00 93.62 640 TRP A N 1
ATOM 5034 C CA . TRP A 1 640 ? -13.492 26.256 40.407 1.00 93.62 640 TRP A CA 1
ATOM 5035 C C . TRP A 1 640 ? -14.722 25.525 39.863 1.00 93.62 640 TRP A C 1
ATOM 5037 O O . TRP A 1 640 ? -14.851 25.375 38.645 1.00 93.62 640 TRP A O 1
ATOM 5047 N N . PHE A 1 641 ? -15.655 25.125 40.731 1.00 93.75 641 PHE A N 1
ATOM 5048 C CA . PHE A 1 641 ? -16.922 24.540 40.296 1.00 93.75 641 PHE A CA 1
ATOM 5049 C C . PHE A 1 641 ? -17.763 25.527 39.470 1.00 93.75 641 PHE A C 1
ATOM 5051 O O . PHE A 1 641 ? -18.218 25.171 38.381 1.00 93.75 641 PHE A O 1
ATOM 5058 N N . ARG A 1 642 ? -17.908 26.782 39.925 1.00 91.38 642 ARG A N 1
ATOM 5059 C CA . ARG A 1 642 ? -18.606 27.843 39.171 1.00 91.38 642 ARG A CA 1
ATOM 5060 C C . ARG A 1 642 ? -17.943 28.109 37.827 1.00 91.38 642 ARG A C 1
ATOM 5062 O O . ARG A 1 642 ? -18.630 28.271 36.823 1.00 91.38 642 ARG A O 1
ATOM 5069 N N . ALA A 1 643 ? -16.616 28.124 37.796 1.00 86.75 643 ALA A N 1
ATOM 5070 C CA . ALA A 1 643 ? -15.847 28.351 36.584 1.00 86.75 643 ALA A CA 1
ATOM 5071 C C . ALA A 1 643 ? -16.017 27.218 35.555 1.00 86.75 643 ALA A C 1
ATOM 5073 O O . ALA A 1 643 ? -16.047 27.498 34.359 1.00 86.75 643 ALA A O 1
ATOM 5074 N N . ALA A 1 644 ? -16.146 25.962 35.999 1.00 88.56 644 ALA A N 1
ATOM 5075 C CA . ALA A 1 644 ? -16.455 24.824 35.130 1.00 88.56 644 ALA A CA 1
ATOM 5076 C C . ALA A 1 644 ? -17.909 24.866 34.619 1.00 88.56 644 ALA A C 1
ATOM 5078 O O . ALA A 1 644 ? -18.153 24.679 33.426 1.00 88.56 644 ALA A O 1
ATOM 5079 N N . GLU A 1 645 ? -18.871 25.176 35.495 1.00 89.69 645 GLU A N 1
ATOM 5080 C CA . GLU A 1 645 ? -20.290 25.302 35.130 1.00 89.69 645 GLU A CA 1
ATOM 5081 C C . GLU A 1 645 ? -20.532 26.456 34.142 1.00 89.69 645 GLU A C 1
ATOM 5083 O O . GLU A 1 645 ? -21.287 26.289 33.184 1.00 89.69 645 GLU A O 1
ATOM 5088 N N . ALA A 1 646 ? -19.865 27.602 34.327 1.00 83.19 646 ALA A N 1
ATOM 5089 C CA . ALA A 1 646 ? -19.952 28.760 33.431 1.00 83.19 646 ALA A CA 1
ATOM 5090 C C . ALA A 1 646 ? -19.466 28.447 32.005 1.00 83.19 646 ALA A C 1
ATOM 5092 O O . ALA A 1 646 ? -19.915 29.066 31.045 1.00 83.19 646 ALA A O 1
ATOM 5093 N N . MET A 1 647 ? -18.586 27.454 31.862 1.00 80.81 647 MET A N 1
ATOM 5094 C CA . MET A 1 647 ? -18.123 26.917 30.580 1.00 80.81 647 MET A CA 1
ATOM 5095 C C . MET A 1 647 ? -19.045 25.816 30.021 1.00 80.81 647 MET A C 1
ATOM 5097 O O . MET A 1 647 ? -18.703 25.161 29.041 1.00 80.81 647 MET A O 1
ATOM 5101 N N . GLY A 1 648 ? -20.206 25.585 30.640 1.00 81.69 648 GLY A N 1
ATOM 5102 C CA . GLY A 1 648 ? -21.202 24.603 30.208 1.00 81.69 648 GLY A CA 1
ATOM 5103 C C . GLY A 1 648 ? -20.931 23.166 30.661 1.00 81.69 648 GLY A C 1
ATOM 5104 O O . GLY A 1 648 ? -21.677 22.265 30.277 1.00 81.69 648 GLY A O 1
ATOM 5105 N N . TYR A 1 649 ? -19.904 22.917 31.480 1.00 86.00 649 TYR A N 1
ATOM 5106 C CA . TYR A 1 649 ? -19.597 21.568 31.955 1.00 86.00 649 TYR A CA 1
ATOM 5107 C C . TYR A 1 649 ? -20.464 21.204 33.160 1.00 86.00 649 TYR A C 1
ATOM 5109 O O . TYR A 1 649 ? -20.314 21.750 34.252 1.00 86.00 649 TYR A O 1
ATOM 5117 N N . ARG A 1 650 ? -21.393 20.269 32.946 1.00 86.88 650 ARG A N 1
ATOM 5118 C CA . ARG A 1 650 ? -22.395 19.841 33.931 1.00 86.88 650 ARG A CA 1
ATOM 5119 C C . ARG A 1 650 ? -22.394 18.325 34.103 1.00 86.88 650 ARG A C 1
ATOM 5121 O O . ARG A 1 650 ? -23.402 17.660 33.914 1.00 86.88 650 ARG A O 1
ATOM 5128 N N . ASP A 1 651 ? -21.243 17.758 34.437 1.00 88.88 651 ASP A N 1
ATOM 5129 C CA . ASP A 1 651 ? -21.137 16.321 34.699 1.00 88.88 651 ASP A CA 1
ATOM 5130 C C . ASP A 1 651 ? -21.852 15.921 36.020 1.00 88.88 651 ASP A C 1
ATOM 5132 O O . ASP A 1 651 ? -21.700 16.619 37.032 1.00 88.88 651 ASP A O 1
ATOM 5136 N N . PRO A 1 652 ? -22.604 14.798 36.069 1.00 87.50 652 PRO A N 1
ATOM 5137 C CA . PRO A 1 652 ? -23.305 14.361 37.279 1.00 87.50 652 PRO A CA 1
ATOM 5138 C C . PRO A 1 652 ? -22.408 14.152 38.505 1.00 87.50 652 PRO A C 1
ATOM 5140 O O . PRO A 1 652 ? -22.843 14.414 39.630 1.00 87.50 652 PRO A O 1
ATOM 5143 N N . PHE A 1 653 ? -21.165 13.690 38.331 1.00 88.62 653 PHE A N 1
ATOM 5144 C CA . PHE A 1 653 ? -20.239 13.489 39.447 1.00 88.62 653 PHE A CA 1
ATOM 5145 C C . PHE A 1 653 ? -19.704 14.821 39.969 1.00 88.62 653 PHE A C 1
ATOM 5147 O O . PHE A 1 653 ? -19.632 14.999 41.188 1.00 88.62 653 PHE A O 1
ATOM 5154 N N . MET A 1 654 ? -19.404 15.768 39.073 1.00 91.62 654 MET A N 1
ATOM 5155 C CA . MET A 1 654 ? -19.066 17.143 39.451 1.00 91.62 654 MET A CA 1
ATOM 5156 C C . MET A 1 654 ? -20.193 17.773 40.274 1.00 91.62 654 MET A C 1
ATOM 5158 O O . MET A 1 654 ? -19.961 18.203 41.404 1.00 91.62 654 MET A O 1
ATOM 5162 N N . MET A 1 655 ? -21.420 17.763 39.745 1.00 92.81 655 MET A N 1
ATOM 5163 C CA . MET A 1 655 ? -22.586 18.347 40.413 1.00 92.81 655 MET A CA 1
ATOM 5164 C C . MET A 1 655 ? -22.855 17.685 41.768 1.00 92.81 655 MET A C 1
ATOM 5166 O O . MET A 1 655 ? -23.191 18.356 42.743 1.00 92.81 655 MET A O 1
ATOM 5170 N N . ARG A 1 656 ? -22.660 16.361 41.867 1.00 91.38 656 ARG A N 1
ATOM 5171 C CA . ARG A 1 656 ? -22.804 15.617 43.125 1.00 91.38 656 ARG A CA 1
ATOM 5172 C C . ARG A 1 656 ? -21.800 16.100 44.165 1.00 91.38 656 ARG A C 1
ATOM 5174 O O . ARG A 1 656 ? -22.190 16.339 45.305 1.00 91.38 656 ARG A O 1
ATOM 5181 N N . ARG A 1 657 ? -20.524 16.217 43.794 1.00 90.94 657 ARG A N 1
ATOM 5182 C CA . ARG A 1 657 ? -19.455 16.656 44.703 1.00 90.94 657 ARG A CA 1
ATOM 5183 C C . ARG A 1 657 ? -19.662 18.092 45.159 1.00 90.94 657 ARG A C 1
ATOM 5185 O O . ARG A 1 657 ? -19.544 18.356 46.351 1.00 90.94 657 ARG A O 1
ATOM 5192 N N . TRP A 1 658 ? -20.055 18.974 44.246 1.00 92.56 658 TRP A N 1
ATOM 5193 C CA . TRP A 1 658 ? -20.369 20.353 44.590 1.00 92.56 658 TRP A CA 1
ATOM 5194 C C . TRP A 1 658 ? -21.557 20.443 45.555 1.00 92.56 658 TRP A C 1
ATOM 5196 O O . TRP A 1 658 ? -21.449 21.075 46.600 1.00 92.56 658 TRP A O 1
ATOM 5206 N N . TYR A 1 659 ? -22.644 19.709 45.304 1.00 93.00 659 TYR A N 1
ATOM 5207 C CA . TYR A 1 659 ? -23.761 19.631 46.249 1.00 93.00 659 TYR A CA 1
ATOM 5208 C C . TYR A 1 659 ? -23.317 19.177 47.652 1.00 93.00 659 TYR A C 1
ATOM 5210 O O . TYR A 1 659 ? -23.718 19.771 48.652 1.00 93.00 659 TYR A O 1
ATOM 5218 N N . HIS A 1 660 ? -22.474 18.141 47.747 1.00 90.19 660 HIS A N 1
ATOM 5219 C CA . HIS A 1 660 ? -21.963 17.677 49.040 1.00 90.19 660 HIS A CA 1
ATOM 5220 C C . HIS A 1 660 ? -21.107 18.734 49.744 1.00 90.19 660 HIS A C 1
ATOM 5222 O O . HIS A 1 660 ? -21.249 18.894 50.955 1.00 90.19 660 HIS A O 1
ATOM 5228 N N . LEU A 1 661 ? -20.273 19.468 49.001 1.00 90.00 661 LEU A N 1
ATOM 5229 C CA . LEU A 1 661 ? -19.490 20.581 49.537 1.00 90.00 661 LEU A CA 1
ATOM 5230 C C . LEU A 1 661 ? -20.402 21.631 50.187 1.00 90.00 661 LEU A C 1
ATOM 5232 O O . LEU A 1 661 ? -20.166 22.005 51.332 1.00 90.00 661 LEU A O 1
ATOM 5236 N N . GLU A 1 662 ? -21.460 22.058 49.491 1.00 89.56 662 GLU A N 1
ATOM 5237 C CA . GLU A 1 662 ? -22.375 23.100 49.981 1.00 89.56 662 GLU A CA 1
ATOM 5238 C C . GLU A 1 662 ? -23.191 22.641 51.201 1.00 89.56 662 GLU A C 1
ATOM 5240 O O . GLU A 1 662 ? -23.308 23.365 52.189 1.00 89.56 662 GLU A O 1
ATOM 5245 N N . ILE A 1 663 ? -23.691 21.400 51.192 1.00 86.94 663 ILE A N 1
ATOM 5246 C CA . ILE A 1 663 ? -24.450 20.844 52.324 1.00 86.94 663 ILE A CA 1
ATOM 5247 C C . ILE A 1 663 ? -23.577 20.673 53.575 1.00 86.94 663 ILE A C 1
ATOM 5249 O O . ILE A 1 663 ? -24.059 20.889 54.688 1.00 86.94 663 ILE A O 1
ATOM 5253 N N . VAL A 1 664 ? -22.306 20.288 53.411 1.00 83.62 664 VAL A N 1
ATOM 5254 C CA . VAL A 1 664 ? -21.352 20.120 54.523 1.00 83.62 664 VAL A CA 1
ATOM 5255 C C . VAL A 1 664 ? -20.802 21.463 55.011 1.00 83.62 664 VAL A C 1
ATOM 5257 O O . VAL A 1 664 ? -20.460 21.581 56.187 1.00 83.62 664 VAL A O 1
ATOM 5260 N N . ALA A 1 665 ? -20.706 22.472 54.138 1.00 76.88 665 ALA A N 1
ATOM 5261 C CA . ALA A 1 665 ? -20.228 23.798 54.515 1.00 76.88 665 ALA A CA 1
ATOM 5262 C C . ALA A 1 665 ? -21.144 24.467 55.547 1.00 76.88 665 ALA A C 1
ATOM 5264 O O . ALA A 1 665 ? -20.640 25.048 56.501 1.00 76.88 665 ALA A O 1
ATOM 5265 N N . GLY A 1 666 ? -22.464 24.312 55.401 1.00 66.00 666 GLY A N 1
ATOM 5266 C CA . GLY A 1 666 ? -23.453 24.762 56.385 1.00 66.00 666 GLY A CA 1
ATOM 5267 C C . GLY A 1 666 ? -23.733 26.270 56.396 1.00 66.00 666 GLY A C 1
ATOM 5268 O O . GLY A 1 666 ? -24.636 26.687 57.114 1.00 66.00 666 GLY A O 1
ATOM 5269 N N . ASP A 1 667 ? -23.013 27.060 55.593 1.00 62.97 667 ASP A N 1
ATOM 5270 C CA . ASP A 1 667 ? -23.091 28.527 55.604 1.00 62.97 667 ASP A CA 1
ATOM 5271 C C . ASP A 1 667 ? -24.330 29.073 54.868 1.00 62.97 667 ASP A C 1
ATOM 5273 O O . ASP A 1 667 ? -24.967 30.007 55.349 1.00 62.97 667 ASP A O 1
ATOM 5277 N N . ASP A 1 668 ? -24.703 28.479 53.724 1.00 71.69 668 ASP A N 1
ATOM 5278 C CA . ASP A 1 668 ? -25.913 28.843 52.973 1.00 71.69 668 ASP A CA 1
ATOM 5279 C C . ASP A 1 668 ? -26.415 27.679 52.080 1.00 71.69 668 ASP A C 1
ATOM 5281 O O . ASP A 1 668 ? -25.767 27.326 51.092 1.00 71.69 668 ASP A O 1
ATOM 5285 N N . PRO A 1 669 ? -27.574 27.066 52.380 1.00 80.00 669 PRO A N 1
ATOM 5286 C CA . PRO A 1 669 ? -28.170 26.011 51.552 1.00 80.00 669 PRO A CA 1
ATOM 5287 C C . PRO A 1 669 ? -28.757 26.503 50.209 1.00 80.00 669 PRO A C 1
ATOM 5289 O O . PRO A 1 669 ? -29.184 25.672 49.400 1.00 80.00 669 PRO A O 1
ATOM 5292 N N . SER A 1 670 ? -28.792 27.815 49.937 1.00 84.88 670 SER A N 1
ATOM 5293 C CA . SER A 1 670 ? -29.334 28.372 48.687 1.00 84.88 670 SER A CA 1
ATOM 5294 C C . SER A 1 670 ? -28.554 27.919 47.443 1.00 84.88 670 SER A C 1
ATOM 5296 O O . SER A 1 670 ? -29.151 27.599 46.411 1.00 84.88 670 SER A O 1
ATOM 5298 N N . GLU A 1 671 ? -27.227 27.786 47.544 1.00 87.62 671 GLU A N 1
ATOM 5299 C CA . GLU A 1 671 ? -26.391 27.305 46.439 1.00 87.62 671 GLU A CA 1
ATOM 5300 C C . GLU A 1 671 ? -26.684 25.824 46.150 1.00 87.62 671 GLU A C 1
ATOM 5302 O O . GLU A 1 671 ? -26.853 25.439 44.995 1.00 87.62 671 GLU A O 1
ATOM 5307 N N . ALA A 1 672 ? -26.847 24.994 47.188 1.00 90.81 672 ALA A N 1
ATOM 5308 C CA . ALA A 1 672 ? -27.213 23.585 47.030 1.00 90.81 672 ALA A CA 1
ATOM 5309 C C . ALA A 1 672 ? -28.578 23.417 46.336 1.00 90.81 672 ALA A C 1
ATOM 5311 O O . ALA A 1 672 ? -28.750 22.515 45.512 1.00 90.81 672 ALA A O 1
ATOM 5312 N N . GLU A 1 673 ? -29.542 24.295 46.637 1.00 92.62 673 GLU A N 1
ATOM 5313 C CA . GLU A 1 673 ? -30.821 24.355 45.923 1.00 92.62 673 GLU A CA 1
ATOM 5314 C C . GLU A 1 673 ? -30.633 24.743 44.448 1.00 92.62 673 GLU A C 1
ATOM 5316 O O . GLU A 1 673 ? -31.140 24.042 43.566 1.00 92.62 673 GLU A O 1
ATOM 5321 N N . ARG A 1 674 ? -29.879 25.818 44.167 1.00 93.12 674 ARG A N 1
ATOM 5322 C CA . ARG A 1 674 ? -29.595 26.289 42.800 1.00 93.12 674 ARG A CA 1
ATOM 5323 C C . ARG A 1 674 ? -29.011 25.172 41.939 1.00 93.12 674 ARG A C 1
ATOM 5325 O O . ARG A 1 674 ? -29.462 24.977 40.813 1.00 93.12 674 ARG A O 1
ATOM 5332 N N . LEU A 1 675 ? -28.054 24.420 42.483 1.00 92.31 675 LEU A N 1
ATOM 5333 C CA . LEU A 1 675 ? -27.417 23.293 41.800 1.00 92.31 675 LEU A CA 1
ATOM 5334 C C . LEU A 1 675 ? -28.420 22.200 41.439 1.00 92.31 675 LEU A C 1
ATOM 5336 O O . LEU A 1 675 ? -28.432 21.724 40.305 1.00 92.31 675 LEU A O 1
ATOM 5340 N N . CYS A 1 676 ? -29.296 21.827 42.375 1.00 94.19 676 CYS A N 1
ATOM 5341 C CA . CYS A 1 676 ? -30.321 20.827 42.096 1.00 94.19 676 CYS A CA 1
ATOM 5342 C C . CYS A 1 676 ? -31.272 21.310 40.997 1.00 94.19 676 CYS A C 1
ATOM 5344 O O . CYS A 1 676 ? -31.535 20.571 40.053 1.00 94.19 676 CYS A O 1
ATOM 5346 N N . ARG A 1 677 ? -31.726 22.568 41.053 1.00 93.94 677 ARG A N 1
ATOM 5347 C CA . ARG A 1 677 ? -32.593 23.139 40.009 1.00 93.94 677 ARG A CA 1
ATOM 5348 C C . ARG A 1 677 ? -31.901 23.215 38.647 1.00 93.94 677 ARG A C 1
ATOM 5350 O O . ARG A 1 677 ? -32.543 22.933 37.641 1.00 93.94 677 ARG A O 1
ATOM 5357 N N . ALA A 1 678 ? -30.606 23.533 38.607 1.00 91.06 678 ALA A N 1
ATOM 5358 C CA . ALA A 1 678 ? -29.827 23.556 37.369 1.00 91.06 678 ALA A CA 1
ATOM 5359 C C . ALA A 1 678 ? -29.741 22.169 36.710 1.00 91.06 678 ALA A C 1
ATOM 5361 O O . ALA A 1 678 ? -29.889 22.069 35.495 1.00 91.06 678 ALA A O 1
ATOM 5362 N N . VAL A 1 679 ? -29.563 21.104 37.502 1.00 92.31 679 VAL A N 1
ATOM 5363 C CA . VAL A 1 679 ? -29.582 19.715 37.007 1.00 92.31 679 VAL A CA 1
ATOM 5364 C C . VAL A 1 679 ? -30.974 19.315 36.511 1.00 92.31 679 VAL A C 1
ATOM 5366 O O . VAL A 1 679 ? -31.094 18.655 35.486 1.00 92.31 679 VAL A O 1
ATOM 5369 N N . LEU A 1 680 ? -32.034 19.719 37.215 1.00 92.00 680 LEU A N 1
ATOM 5370 C CA . LEU A 1 680 ? -33.410 19.357 36.857 1.00 92.00 680 LEU A CA 1
ATOM 5371 C C . LEU A 1 680 ? -33.940 20.094 35.622 1.00 92.00 680 LEU A C 1
ATOM 5373 O O . LEU A 1 680 ? -34.792 19.552 34.920 1.00 92.00 680 LEU A O 1
ATOM 5377 N N . ALA A 1 681 ? -33.428 21.296 35.350 1.00 91.31 681 ALA A N 1
ATOM 5378 C CA . ALA A 1 681 ? -33.748 22.065 34.150 1.00 91.31 681 ALA A CA 1
ATOM 5379 C C . ALA A 1 681 ? -33.024 21.558 32.889 1.00 91.31 681 ALA A C 1
ATOM 5381 O O . ALA A 1 681 ? -33.390 21.942 31.782 1.00 91.31 681 ALA A O 1
ATOM 5382 N N . ASP A 1 682 ? -31.988 20.729 33.038 1.00 87.62 682 ASP A N 1
ATOM 5383 C CA . ASP A 1 682 ? -31.182 20.235 31.926 1.00 87.62 682 ASP A CA 1
ATOM 5384 C C . ASP A 1 682 ? -31.652 18.837 31.493 1.00 87.62 682 ASP A C 1
ATOM 5386 O O . ASP A 1 682 ? -31.460 17.830 32.181 1.00 87.62 682 ASP A O 1
ATOM 5390 N N . GLU A 1 683 ? -32.288 18.771 30.322 1.00 85.12 683 GLU A N 1
ATOM 5391 C CA . GLU A 1 683 ? -32.865 17.539 29.775 1.00 85.12 683 GLU A CA 1
ATOM 5392 C C . GLU A 1 683 ? -31.820 16.459 29.461 1.00 85.12 683 GLU A C 1
ATOM 5394 O O . GLU A 1 683 ? -32.178 15.288 29.334 1.00 85.12 683 GLU A O 1
ATOM 5399 N N . LYS A 1 684 ? -30.526 16.811 29.395 1.00 86.50 684 LYS A N 1
ATOM 5400 C CA . LYS A 1 684 ? -29.439 15.857 29.123 1.00 86.50 684 LYS A CA 1
ATOM 5401 C C . LYS A 1 684 ? -29.186 14.889 30.279 1.00 86.50 684 LYS A C 1
ATOM 5403 O O . LYS A 1 684 ? -28.541 13.857 30.083 1.00 86.50 684 LYS A O 1
ATOM 5408 N N . PHE A 1 685 ? -29.663 15.191 31.487 1.00 87.75 685 PHE A N 1
ATOM 5409 C CA . PHE A 1 685 ? -29.490 14.299 32.628 1.00 87.75 685 PHE A CA 1
ATOM 5410 C C . PHE A 1 685 ? -30.458 13.118 32.570 1.00 87.75 685 PHE A C 1
ATOM 5412 O O . PHE A 1 685 ? -31.677 13.276 32.509 1.00 87.75 685 PHE A O 1
ATOM 5419 N N . ALA A 1 686 ? -29.907 11.909 32.688 1.00 88.50 686 ALA A N 1
ATOM 5420 C CA . ALA A 1 686 ? -30.697 10.687 32.767 1.00 88.50 686 ALA A CA 1
ATOM 5421 C C . ALA A 1 686 ? -31.669 10.706 33.960 1.00 88.50 686 ALA A C 1
ATOM 5423 O O . ALA A 1 686 ? -31.367 11.268 35.018 1.00 88.50 686 ALA A O 1
ATOM 5424 N N . ALA A 1 687 ? -32.795 9.997 33.826 1.00 87.50 687 ALA A N 1
ATOM 5425 C CA . ALA A 1 687 ? -33.829 9.887 34.861 1.00 87.50 687 ALA A CA 1
ATOM 5426 C C . ALA A 1 687 ? -33.262 9.494 36.241 1.00 87.50 687 ALA A C 1
ATOM 5428 O O . ALA A 1 687 ? -33.674 10.044 37.258 1.00 87.50 687 ALA A O 1
ATOM 5429 N N . ARG A 1 688 ? -32.230 8.638 36.285 1.00 90.19 688 ARG A N 1
ATOM 5430 C CA . ARG A 1 688 ? -31.520 8.284 37.526 1.00 90.19 688 ARG A CA 1
ATOM 5431 C C . ARG A 1 688 ? -30.925 9.484 38.254 1.00 90.19 688 ARG A C 1
ATOM 5433 O O . ARG A 1 688 ? -31.095 9.610 39.462 1.00 90.19 688 ARG A O 1
ATOM 5440 N N . HIS A 1 689 ? -30.225 10.355 37.535 1.00 91.12 689 HIS A N 1
ATOM 5441 C CA . HIS A 1 689 ? -29.624 11.543 38.133 1.00 91.12 689 HIS A CA 1
ATOM 5442 C C . HIS A 1 689 ? -30.696 12.561 38.507 1.00 91.12 689 HIS A C 1
ATOM 5444 O O . HIS A 1 689 ? -30.613 13.159 39.571 1.00 91.12 689 HIS A O 1
ATOM 5450 N N . ARG A 1 690 ? -31.747 12.700 37.697 1.00 92.44 690 ARG A N 1
ATOM 5451 C CA . ARG A 1 690 ? -32.879 13.574 38.025 1.00 92.44 690 ARG A CA 1
ATOM 5452 C C . ARG A 1 690 ? -33.574 13.139 39.319 1.00 92.44 690 ARG A C 1
ATOM 5454 O O . ARG A 1 690 ? -33.761 13.971 40.197 1.00 92.44 690 ARG A O 1
ATOM 5461 N N . SER A 1 691 ? -33.855 11.845 39.484 1.00 92.44 691 SER A N 1
ATOM 5462 C CA . SER A 1 691 ? -34.395 11.280 40.732 1.00 92.44 691 SER A CA 1
ATOM 5463 C C . SER A 1 691 ? -33.465 11.543 41.929 1.00 92.44 691 SER A C 1
ATOM 5465 O O . SER A 1 691 ? -33.901 12.078 42.944 1.00 92.44 691 SER A O 1
ATOM 5467 N N . GLU A 1 692 ? -32.158 11.286 41.790 1.00 92.94 692 GLU A N 1
ATOM 5468 C CA . GLU A 1 692 ? -31.165 11.581 42.839 1.00 92.94 692 GLU A CA 1
ATOM 5469 C C . GLU A 1 692 ? -31.159 13.069 43.242 1.00 92.94 692 GLU A C 1
ATOM 5471 O O . GLU A 1 692 ? -31.139 13.399 44.431 1.00 92.94 692 GLU A O 1
ATOM 5476 N N . PHE A 1 693 ? -31.161 13.980 42.264 1.00 94.38 693 PHE A N 1
ATOM 5477 C CA . PHE A 1 693 ? -31.107 15.420 42.514 1.00 94.38 693 PHE A CA 1
ATOM 5478 C C . PHE A 1 693 ? -32.436 16.000 43.022 1.00 94.38 693 PHE A C 1
ATOM 5480 O O . PHE A 1 693 ? -32.406 16.990 43.749 1.00 94.38 693 PHE A O 1
ATOM 5487 N N . LEU A 1 694 ? -33.576 15.357 42.750 1.00 94.44 694 LEU A N 1
ATOM 5488 C CA . LEU A 1 694 ? -34.855 15.662 43.403 1.00 94.44 694 LEU A CA 1
ATOM 5489 C C . LEU A 1 694 ? -34.812 15.325 44.902 1.00 94.44 694 LEU A C 1
ATOM 5491 O O . LEU A 1 694 ? -35.158 16.166 45.732 1.00 94.44 694 LEU A O 1
ATOM 5495 N N . SER A 1 695 ? -34.278 14.159 45.283 1.00 93.75 695 SER A N 1
ATOM 5496 C CA . SER A 1 695 ? -34.102 13.822 46.705 1.00 93.75 695 SER A CA 1
ATOM 5497 C C . SER A 1 695 ? -33.131 14.781 47.411 1.00 93.75 695 SER A C 1
ATOM 5499 O O . SER A 1 695 ? -33.333 15.177 48.563 1.00 93.75 695 SER A O 1
ATOM 5501 N N . LYS A 1 696 ? -32.081 15.218 46.709 1.00 94.44 696 LYS A N 1
ATOM 5502 C CA . LYS A 1 696 ? -31.135 16.232 47.202 1.00 94.44 696 LYS A CA 1
ATOM 5503 C C . LYS A 1 696 ? -31.752 17.623 47.335 1.00 94.44 696 LYS A C 1
ATOM 5505 O O . LYS A 1 696 ? -31.439 18.324 48.304 1.00 94.44 696 LYS A O 1
ATOM 5510 N N . LEU A 1 697 ? -32.640 18.003 46.417 1.00 94.94 697 LEU A N 1
ATOM 5511 C CA . LEU A 1 697 ? -33.424 19.233 46.503 1.00 94.94 697 LEU A CA 1
ATOM 5512 C C . LEU A 1 697 ? -34.298 19.218 47.758 1.00 94.94 697 LEU A C 1
ATOM 5514 O O . LEU A 1 697 ? -34.225 20.156 48.550 1.00 94.94 697 LEU A O 1
ATOM 5518 N N . GLY A 1 698 ? -35.034 18.125 47.993 1.00 93.94 698 GLY A N 1
ATOM 5519 C CA . GLY A 1 698 ? -35.842 17.957 49.202 1.00 93.94 698 GLY A CA 1
ATOM 5520 C C . GLY A 1 698 ? -35.017 18.140 50.477 1.00 93.94 698 GLY A C 1
ATOM 5521 O O . GLY A 1 698 ? -35.385 18.911 51.363 1.00 93.94 698 GLY A O 1
ATOM 5522 N N . ARG A 1 699 ? -33.821 17.542 50.529 1.00 92.88 699 ARG A N 1
ATOM 5523 C CA . ARG A 1 699 ? -32.913 17.687 51.677 1.00 92.88 699 ARG A CA 1
ATOM 5524 C C . ARG A 1 699 ? -32.441 19.132 51.880 1.00 92.88 699 ARG A C 1
ATOM 5526 O O . ARG A 1 699 ? -32.383 19.585 53.023 1.00 92.88 699 ARG A O 1
ATOM 5533 N N . SER A 1 700 ? -32.125 19.847 50.799 1.00 92.62 700 SER A N 1
ATOM 5534 C CA . SER A 1 700 ? -31.721 21.261 50.857 1.00 92.62 700 SER A CA 1
ATOM 5535 C C . SER A 1 700 ? -32.845 22.145 51.413 1.00 92.62 700 SER A C 1
ATOM 5537 O O . SER A 1 700 ? -32.628 22.946 52.323 1.00 92.62 700 SER A O 1
ATOM 5539 N N . LEU A 1 701 ? -34.077 21.928 50.944 1.00 93.56 701 LEU A N 1
ATOM 5540 C CA . LEU A 1 701 ? -35.263 22.659 51.395 1.00 93.56 701 LEU A CA 1
ATOM 5541 C C . LEU A 1 701 ? -35.576 22.400 52.878 1.00 93.56 701 LEU A C 1
ATOM 5543 O O . LEU A 1 701 ? -35.878 23.337 53.619 1.00 93.56 701 LEU A O 1
ATOM 5547 N N . VAL A 1 702 ? -35.426 21.158 53.358 1.00 92.06 702 VAL A N 1
ATOM 5548 C CA . VAL A 1 702 ? -35.560 20.843 54.793 1.00 92.06 702 VAL A CA 1
ATOM 5549 C C . VAL A 1 702 ? -34.485 21.549 55.622 1.00 92.06 702 VAL A C 1
ATOM 5551 O O . VAL A 1 702 ? -34.781 22.064 56.700 1.00 92.06 702 VAL A O 1
ATOM 5554 N N . GLN A 1 703 ? -33.243 21.615 55.134 1.00 89.81 703 GLN A N 1
ATOM 5555 C CA . GLN A 1 703 ? -32.165 22.335 55.815 1.00 89.81 703 GLN A CA 1
ATOM 5556 C C . GLN A 1 703 ? -32.443 23.844 55.891 1.00 89.81 703 GLN A C 1
ATOM 5558 O O . GLN A 1 703 ? -32.250 24.439 56.950 1.00 89.81 703 GLN A O 1
ATOM 5563 N N . GLN A 1 704 ? -32.981 24.449 54.829 1.00 89.50 704 GLN A N 1
ATOM 5564 C CA . GLN A 1 704 ? -33.465 25.836 54.859 1.00 89.50 704 GLN A CA 1
ATOM 5565 C C . GLN A 1 704 ? -34.593 26.031 55.876 1.00 89.50 704 GLN A C 1
ATOM 5567 O O . GLN A 1 704 ? -34.565 26.968 56.678 1.00 89.50 704 GLN A O 1
ATOM 5572 N N . ALA A 1 705 ? -35.563 25.115 55.901 1.00 89.75 705 ALA A N 1
ATOM 5573 C CA . ALA A 1 705 ? -36.655 25.150 56.866 1.00 89.75 705 ALA A CA 1
ATOM 5574 C C . ALA A 1 705 ? -36.162 25.006 58.319 1.00 89.75 705 ALA A C 1
ATOM 5576 O O . ALA A 1 705 ? -36.774 25.568 59.227 1.00 89.75 705 ALA A O 1
ATOM 5577 N N . ASN A 1 706 ? -35.054 24.290 58.562 1.00 86.81 706 ASN A N 1
ATOM 5578 C CA . ASN A 1 706 ? -34.416 24.217 59.883 1.00 86.81 706 ASN A CA 1
ATOM 5579 C C . ASN A 1 706 ? -33.929 25.584 60.355 1.00 86.81 706 ASN A C 1
ATOM 5581 O O . ASN A 1 706 ? -34.194 25.948 61.497 1.00 86.81 706 ASN A O 1
ATOM 5585 N N . GLY A 1 707 ? -33.241 26.325 59.484 1.00 83.88 707 GLY A N 1
ATOM 5586 C CA . GLY A 1 707 ? -32.722 27.652 59.817 1.00 83.88 707 GLY A CA 1
ATOM 5587 C C . GLY A 1 707 ? -33.827 28.687 60.042 1.00 83.88 707 GLY A C 1
ATOM 5588 O O . GLY A 1 707 ? -33.682 29.574 60.876 1.00 83.88 707 GLY A O 1
ATOM 5589 N N . LEU A 1 708 ? -34.957 28.552 59.338 1.00 83.62 708 LEU A N 1
ATOM 5590 C CA . LEU A 1 708 ? -36.066 29.512 59.390 1.00 83.62 708 LEU A CA 1
ATOM 5591 C C . LEU A 1 708 ? -37.138 29.199 60.437 1.00 83.62 708 LEU A C 1
ATOM 5593 O O . LEU A 1 708 ? -37.913 30.092 60.770 1.00 83.62 708 LEU A O 1
ATOM 5597 N N . GLY A 1 709 ? -37.197 27.973 60.965 1.00 69.69 709 GLY A N 1
ATOM 5598 C CA . GLY A 1 709 ? -38.299 27.513 61.820 1.00 69.69 709 GLY A CA 1
ATOM 5599 C C . GLY A 1 709 ? -38.546 28.353 63.079 1.00 69.69 709 GLY A C 1
ATOM 5600 O O . GLY A 1 709 ? -39.675 28.398 63.553 1.00 69.69 709 GLY A O 1
ATOM 5601 N N . ALA A 1 710 ? -37.527 29.054 63.588 1.00 71.69 710 ALA A N 1
ATOM 5602 C CA . ALA A 1 710 ? -37.654 29.959 64.735 1.00 71.69 710 ALA A CA 1
ATOM 5603 C C . ALA A 1 710 ? -38.000 31.415 64.355 1.00 71.69 710 ALA A C 1
ATOM 5605 O O . ALA A 1 710 ? -38.415 32.185 65.215 1.00 71.69 710 ALA A O 1
ATOM 5606 N N . VAL A 1 711 ? -37.812 31.803 63.087 1.00 81.81 711 VAL A N 1
ATOM 5607 C CA . VAL A 1 711 ? -37.915 33.197 62.613 1.00 81.81 711 VAL A CA 1
ATOM 5608 C C . VAL A 1 711 ? -39.176 33.422 61.776 1.00 81.81 711 VAL A C 1
ATOM 5610 O O . VAL A 1 711 ? -39.814 34.465 61.887 1.00 81.81 711 VAL A O 1
ATOM 5613 N N . ASN A 1 712 ? -39.545 32.461 60.925 1.00 87.81 712 ASN A N 1
ATOM 5614 C CA . ASN A 1 712 ? -40.716 32.545 60.057 1.00 87.81 712 ASN A CA 1
ATOM 5615 C C . ASN A 1 712 ? -41.302 31.147 59.810 1.00 87.81 712 ASN A C 1
ATOM 5617 O O . ASN A 1 712 ? -40.875 30.417 58.910 1.00 87.81 712 ASN A O 1
ATOM 5621 N N . GLN A 1 713 ? -42.293 30.791 60.626 1.00 85.31 713 GLN A N 1
ATOM 5622 C CA . GLN A 1 713 ? -42.941 29.481 60.598 1.00 85.31 713 GLN A CA 1
ATOM 5623 C C . GLN A 1 713 ? -43.704 29.229 59.290 1.00 85.31 713 GLN A C 1
ATOM 5625 O O . GLN A 1 713 ? -43.625 28.128 58.748 1.00 85.31 713 GLN A O 1
ATOM 5630 N N . ASP A 1 714 ? -44.364 30.244 58.727 1.00 85.94 714 ASP A N 1
ATOM 5631 C CA . ASP A 1 714 ? -45.108 30.110 57.468 1.00 85.94 714 ASP A CA 1
ATOM 5632 C C . ASP A 1 714 ? -44.178 29.772 56.302 1.00 85.94 714 ASP A C 1
ATOM 5634 O O . ASP A 1 714 ? -44.433 28.846 55.529 1.00 85.94 714 ASP A O 1
ATOM 5638 N N . ARG A 1 715 ? -43.039 30.467 56.208 1.00 89.12 715 ARG A N 1
ATOM 5639 C CA . ARG A 1 715 ? -42.022 30.179 55.192 1.00 89.12 715 ARG A CA 1
ATOM 5640 C C . ARG A 1 715 ? -41.379 28.809 55.406 1.00 89.12 715 ARG A C 1
ATOM 5642 O O . ARG A 1 715 ? -41.128 28.106 54.429 1.00 89.12 715 ARG A O 1
ATOM 5649 N N . ALA A 1 716 ? -41.142 28.408 56.656 1.00 89.69 716 ALA A N 1
ATOM 5650 C CA . ALA A 1 716 ? -40.641 27.072 56.969 1.00 89.69 716 ALA A CA 1
ATOM 5651 C C . ALA A 1 716 ? -41.636 25.976 56.545 1.00 89.69 716 ALA A C 1
ATOM 5653 O O . ALA A 1 716 ? -41.218 24.973 55.968 1.00 89.69 716 ALA A O 1
ATOM 5654 N N . ASN A 1 717 ? -42.941 26.189 56.744 1.00 89.44 717 ASN A N 1
ATOM 5655 C CA . ASN A 1 717 ? -43.989 25.277 56.282 1.00 89.44 717 ASN A CA 1
ATOM 5656 C C . ASN A 1 717 ? -44.002 25.149 54.753 1.00 89.44 717 ASN A C 1
ATOM 5658 O O . ASN A 1 717 ? -44.041 24.031 54.245 1.00 89.44 717 ASN A O 1
ATOM 5662 N N . VAL A 1 718 ? -43.893 26.259 54.013 1.00 92.19 718 VAL A N 1
ATOM 5663 C CA . VAL A 1 718 ? -43.803 26.227 52.538 1.00 92.19 718 VAL A CA 1
ATOM 5664 C C . VAL A 1 718 ? -42.612 25.387 52.067 1.00 92.19 718 VAL A C 1
ATOM 5666 O O . VAL A 1 718 ? -42.775 24.525 51.207 1.00 92.19 718 VAL A O 1
ATOM 5669 N N . LEU A 1 719 ? -41.429 25.589 52.653 1.00 92.88 719 LEU A N 1
ATOM 5670 C CA . LEU A 1 719 ? -40.220 24.847 52.277 1.00 92.88 719 LEU A CA 1
ATOM 5671 C C . LEU A 1 719 ? -40.330 23.348 52.581 1.00 92.88 719 LEU A C 1
ATOM 5673 O O . LEU A 1 719 ? -39.892 22.524 51.782 1.00 92.88 719 LEU A O 1
ATOM 5677 N N . VAL A 1 720 ? -40.944 22.979 53.709 1.00 93.94 720 VAL A N 1
ATOM 5678 C CA . VAL A 1 720 ? -41.183 21.570 54.058 1.00 93.94 720 VAL A CA 1
ATOM 5679 C C . VAL A 1 720 ? -42.165 20.915 53.085 1.00 93.94 720 VAL A C 1
ATOM 5681 O O . VAL A 1 720 ? -41.923 19.784 52.670 1.00 93.94 720 VAL A O 1
ATOM 5684 N N . ARG A 1 721 ? -43.225 21.614 52.653 1.00 94.25 721 ARG A N 1
ATOM 5685 C CA . ARG A 1 721 ? -44.139 21.084 51.625 1.00 94.25 721 ARG A CA 1
ATOM 5686 C C . ARG A 1 721 ? -43.431 20.882 50.289 1.00 94.25 721 ARG A C 1
ATOM 5688 O O . ARG A 1 721 ? -43.497 19.791 49.731 1.00 94.25 721 ARG A O 1
ATOM 5695 N N . GLN A 1 722 ? -42.672 21.877 49.834 1.00 94.81 722 GLN A N 1
ATOM 5696 C CA . GLN A 1 722 ? -41.870 21.762 48.613 1.00 94.81 722 GLN A CA 1
ATOM 5697 C C . GLN A 1 722 ? -40.857 20.610 48.694 1.00 94.81 722 GLN A C 1
ATOM 5699 O O . GLN A 1 722 ? -40.619 19.932 47.697 1.00 94.81 722 GLN A O 1
ATOM 5704 N N . ALA A 1 723 ? -40.295 20.346 49.878 1.00 95.81 723 ALA A N 1
ATOM 5705 C CA . ALA A 1 723 ? -39.429 19.194 50.089 1.00 95.81 723 ALA A CA 1
ATOM 5706 C C . ALA A 1 723 ? -40.179 17.863 49.932 1.00 95.81 723 ALA A C 1
ATOM 5708 O O . ALA A 1 723 ? -39.682 16.970 49.249 1.00 95.81 723 ALA A O 1
ATOM 5709 N N . CYS A 1 724 ? -41.379 17.736 50.510 1.00 95.56 724 CYS A N 1
ATOM 5710 C CA . CYS A 1 724 ? -42.234 16.562 50.315 1.00 95.56 724 CYS A CA 1
ATOM 5711 C C . CYS A 1 724 ? -42.568 16.339 48.834 1.00 95.56 724 CYS A C 1
ATOM 5713 O O . CYS A 1 724 ? -42.457 15.209 48.361 1.00 95.56 724 CYS A O 1
ATOM 5715 N N . VAL A 1 725 ? -42.919 17.401 48.096 1.00 95.12 725 VAL A N 1
ATOM 5716 C CA . VAL A 1 725 ? -43.170 17.327 46.645 1.00 95.12 725 VAL A CA 1
ATOM 5717 C C . VAL A 1 725 ? -41.928 16.812 45.917 1.00 95.12 725 VAL A C 1
ATOM 5719 O O . VAL A 1 725 ? -42.023 15.828 45.190 1.00 95.12 725 VAL A O 1
ATOM 5722 N N . ALA A 1 726 ? -40.749 17.381 46.185 1.00 95.25 726 ALA A N 1
ATOM 5723 C CA . ALA A 1 726 ? -39.502 16.944 45.558 1.00 95.25 726 ALA A CA 1
ATOM 5724 C C . ALA A 1 726 ? -39.186 15.459 45.832 1.00 95.25 726 ALA A C 1
ATOM 5726 O O . ALA A 1 726 ? -38.761 14.745 44.927 1.00 95.25 726 ALA A O 1
ATOM 5727 N N . TYR A 1 727 ? -39.427 14.958 47.049 1.00 96.25 727 TYR A N 1
ATOM 5728 C CA . TYR A 1 727 ? -39.249 13.534 47.354 1.00 96.25 727 TYR A CA 1
ATOM 5729 C C . TYR A 1 727 ? -40.258 12.639 46.626 1.00 96.25 727 TYR A C 1
ATOM 5731 O O . TYR A 1 727 ? -39.884 11.583 46.122 1.00 96.25 727 TYR A O 1
ATOM 5739 N N . LEU A 1 728 ? -41.524 13.048 46.535 1.00 93.88 728 LEU A N 1
ATOM 5740 C CA . LEU A 1 728 ? -42.551 12.299 45.805 1.00 93.88 728 LEU A CA 1
ATOM 5741 C C . LEU A 1 728 ? -42.257 12.253 44.299 1.00 93.88 728 LEU A C 1
ATOM 5743 O O . LEU A 1 728 ? -42.373 11.193 43.682 1.00 93.88 728 LEU A O 1
ATOM 5747 N N . GLU A 1 729 ? -41.791 13.361 43.723 1.00 93.31 729 GLU A N 1
ATOM 5748 C CA . GLU A 1 729 ? -41.306 13.406 42.342 1.00 93.31 729 GLU A CA 1
ATOM 5749 C C . GLU A 1 729 ? -40.070 12.520 42.149 1.00 93.31 729 GLU A C 1
ATOM 5751 O O . GLU A 1 729 ? -39.979 11.799 41.155 1.00 93.31 729 GLU A O 1
ATOM 5756 N N . ALA A 1 730 ? -39.134 12.508 43.105 1.00 93.50 730 ALA A N 1
ATOM 5757 C CA . ALA A 1 730 ? -37.961 11.638 43.047 1.00 93.50 730 ALA A CA 1
ATOM 5758 C C . ALA A 1 730 ? -38.358 10.157 42.960 1.00 93.50 730 ALA A C 1
ATOM 5760 O O . ALA A 1 730 ? -37.794 9.418 42.146 1.00 93.50 730 ALA A O 1
ATOM 5761 N N . LEU A 1 731 ? -39.348 9.738 43.757 1.00 92.69 731 LEU A N 1
ATOM 5762 C CA . LEU A 1 731 ? -39.908 8.384 43.729 1.00 92.69 731 LEU A CA 1
ATOM 5763 C C . LEU A 1 731 ? -40.593 8.087 42.391 1.00 92.69 731 LEU A C 1
ATOM 5765 O O . LEU A 1 731 ? -40.411 7.002 41.839 1.00 92.69 731 LEU A O 1
ATOM 5769 N N . TRP A 1 732 ? -41.336 9.050 41.838 1.00 90.88 732 TRP A N 1
ATOM 5770 C CA . TRP A 1 732 ? -41.979 8.898 40.533 1.00 90.88 732 TRP A CA 1
ATOM 5771 C C . TRP A 1 732 ? -40.964 8.721 39.401 1.00 90.88 732 TRP A C 1
ATOM 5773 O O . TRP A 1 732 ? -41.063 7.761 38.639 1.00 90.88 732 TRP A O 1
ATOM 5783 N N . VAL A 1 733 ? -39.949 9.588 39.318 1.00 90.44 733 VAL A N 1
ATOM 5784 C CA . VAL A 1 733 ? -38.884 9.477 38.306 1.00 90.44 733 VAL A CA 1
ATOM 5785 C C . VAL A 1 733 ? -38.100 8.170 38.486 1.00 90.44 733 VAL A C 1
ATOM 5787 O O . VAL A 1 733 ? -37.672 7.553 37.509 1.00 90.44 733 VAL A O 1
ATOM 5790 N N . GLY A 1 734 ? -37.914 7.732 39.733 1.00 88.12 734 GLY A N 1
ATOM 5791 C CA . GLY A 1 734 ? -37.123 6.555 40.073 1.00 88.12 734 GLY A CA 1
ATOM 5792 C C . GLY A 1 734 ? -37.811 5.204 39.857 1.00 88.12 734 GLY A C 1
ATOM 5793 O O . GLY A 1 734 ? -37.113 4.199 39.736 1.00 88.12 734 GLY A O 1
ATOM 5794 N N . ARG A 1 735 ? -39.149 5.153 39.764 1.00 85.69 735 ARG A N 1
ATOM 5795 C CA . ARG A 1 735 ? -39.934 3.899 39.806 1.00 85.69 735 ARG A CA 1
ATOM 5796 C C . ARG A 1 735 ? -39.605 2.872 38.722 1.00 85.69 735 ARG A C 1
ATOM 5798 O O . ARG A 1 735 ? -39.740 1.676 38.943 1.00 85.69 735 ARG A O 1
ATOM 5805 N N . ASN A 1 736 ? -39.148 3.338 37.561 1.00 82.50 736 ASN A N 1
ATOM 5806 C CA . ASN A 1 736 ? -38.835 2.484 36.411 1.00 82.50 736 ASN A CA 1
ATOM 5807 C C . ASN A 1 736 ? -37.331 2.178 36.279 1.00 82.50 736 ASN A C 1
ATOM 5809 O O . ASN A 1 736 ? -36.899 1.608 35.277 1.00 82.50 736 ASN A O 1
ATOM 5813 N N . LEU A 1 737 ? -36.507 2.576 37.254 1.00 86.06 737 LEU A N 1
ATOM 5814 C CA . LEU A 1 737 ? -35.058 2.411 37.188 1.00 86.06 737 LEU A CA 1
ATOM 5815 C C . LEU A 1 737 ? -34.622 1.088 37.823 1.00 86.06 737 LEU A C 1
ATOM 5817 O O . LEU A 1 737 ? -34.638 0.920 39.042 1.00 86.06 737 LEU A O 1
ATOM 5821 N N . CYS A 1 738 ? -34.163 0.154 36.990 1.00 74.75 738 CYS A N 1
ATOM 5822 C CA . CYS A 1 738 ? -33.639 -1.130 37.452 1.00 74.75 738 CYS A CA 1
ATOM 5823 C C . CYS A 1 738 ? -32.432 -0.940 38.396 1.00 74.75 738 CYS A C 1
ATOM 5825 O O . CYS A 1 738 ? -31.447 -0.292 38.036 1.00 74.75 738 CYS A O 1
ATOM 5827 N N . GLY A 1 739 ? -32.496 -1.535 39.593 1.00 71.44 739 GLY A N 1
ATOM 5828 C CA . GLY A 1 739 ? -31.407 -1.515 40.580 1.00 71.44 739 GLY A CA 1
ATOM 5829 C C . GLY A 1 739 ? -31.225 -0.189 41.333 1.00 71.44 739 GLY A C 1
ATOM 5830 O O . GLY A 1 739 ? -30.169 0.021 41.931 1.00 71.44 739 GLY A O 1
ATOM 5831 N N . PHE A 1 740 ? -32.209 0.713 41.296 1.00 78.62 740 PHE A N 1
ATOM 5832 C CA . PHE A 1 740 ? -32.192 1.963 42.057 1.00 78.62 740 PHE A CA 1
ATOM 5833 C C . PHE A 1 740 ? -32.955 1.801 43.383 1.00 78.62 740 PHE A C 1
ATOM 5835 O O . PHE A 1 740 ? -34.138 1.469 43.378 1.00 78.62 740 PHE A O 1
ATOM 5842 N N . ASP A 1 741 ? -32.279 2.000 44.519 1.00 82.12 741 ASP A N 1
ATOM 5843 C CA . ASP A 1 741 ? -32.893 1.864 45.847 1.00 82.12 741 ASP A CA 1
ATOM 5844 C C . ASP A 1 741 ? -33.629 3.152 46.251 1.00 82.12 741 ASP A C 1
ATOM 5846 O O . ASP A 1 741 ? -33.016 4.197 46.473 1.00 82.12 741 ASP A O 1
ATOM 5850 N N . LEU A 1 742 ? -34.957 3.069 46.351 1.00 86.12 742 LEU A N 1
ATOM 5851 C CA . LEU A 1 742 ? -35.829 4.180 46.740 1.00 86.12 742 LEU A CA 1
ATOM 5852 C C . LEU A 1 742 ? -36.091 4.257 48.252 1.00 86.12 742 LEU A C 1
ATOM 5854 O O . LEU A 1 742 ? -36.688 5.234 48.710 1.00 86.12 742 LEU A O 1
ATOM 5858 N N . ARG A 1 743 ? -35.630 3.280 49.047 1.00 89.62 743 ARG A N 1
ATOM 5859 C CA . ARG A 1 743 ? -35.914 3.205 50.494 1.00 89.62 743 ARG A CA 1
ATOM 5860 C C . ARG A 1 743 ? -35.397 4.417 51.256 1.00 89.62 743 ARG A C 1
ATOM 5862 O O . ARG A 1 743 ? -36.074 4.915 52.149 1.00 89.62 743 ARG A O 1
ATOM 5869 N N . GLU A 1 744 ? -34.221 4.921 50.890 1.00 88.50 744 GLU A N 1
ATOM 5870 C CA . GLU A 1 744 ? -33.642 6.106 51.528 1.00 88.50 744 GLU A CA 1
ATOM 5871 C C . GLU A 1 744 ? -34.475 7.368 51.238 1.00 88.50 744 GLU A C 1
ATOM 5873 O O . GLU A 1 744 ? -34.722 8.172 52.135 1.00 88.50 744 GLU A O 1
ATOM 5878 N N . THR A 1 745 ? -34.996 7.496 50.012 1.00 92.44 745 THR A N 1
ATOM 5879 C CA . THR A 1 745 ? -35.884 8.607 49.632 1.00 92.44 745 THR A CA 1
ATOM 5880 C C . THR A 1 745 ? -37.227 8.521 50.362 1.00 92.44 745 THR A C 1
ATOM 5882 O O . THR A 1 745 ? -37.707 9.537 50.861 1.00 92.44 745 THR A O 1
ATOM 5885 N N . LEU A 1 746 ? -37.800 7.318 50.499 1.00 92.81 746 LEU A N 1
ATOM 5886 C CA . LEU A 1 746 ? -39.003 7.086 51.311 1.00 92.81 746 LEU A CA 1
ATOM 5887 C C . LEU A 1 746 ? -38.776 7.459 52.781 1.00 92.81 746 LEU A C 1
ATOM 5889 O O . LEU A 1 746 ? -39.586 8.172 53.366 1.00 92.81 746 LEU A O 1
ATOM 5893 N N . HIS A 1 747 ? -37.647 7.050 53.360 1.00 93.56 747 HIS A N 1
ATOM 5894 C CA . HIS A 1 747 ? -37.298 7.395 54.736 1.00 93.56 747 HIS A CA 1
ATOM 5895 C C . HIS A 1 747 ? -37.141 8.914 54.935 1.00 93.56 747 HIS A C 1
ATOM 5897 O O . HIS A 1 747 ? -37.559 9.470 55.954 1.00 93.56 747 HIS A O 1
ATOM 5903 N N . TRP A 1 748 ? -36.554 9.620 53.964 1.00 94.00 748 TRP A N 1
ATOM 5904 C CA . TRP A 1 748 ? -36.465 11.081 54.006 1.00 94.00 748 TRP A CA 1
ATOM 5905 C C . TRP A 1 748 ? -37.828 11.763 53.871 1.00 94.00 748 TRP A C 1
ATOM 5907 O O . TRP A 1 748 ? -38.082 12.735 54.589 1.00 94.00 748 TRP A O 1
ATOM 5917 N N . LEU A 1 749 ? -38.716 11.246 53.019 1.00 95.69 749 LEU A N 1
ATOM 5918 C CA . LEU A 1 749 ? -40.098 11.713 52.911 1.00 95.69 749 LEU A CA 1
ATOM 5919 C C . LEU A 1 749 ? -40.839 11.555 54.246 1.00 95.69 749 LEU A C 1
ATOM 5921 O O . LEU A 1 749 ? -41.406 12.526 54.742 1.00 95.69 749 LEU A O 1
ATOM 5925 N N . GLU A 1 750 ? -40.773 10.375 54.861 1.00 95.12 750 GLU A N 1
ATOM 5926 C CA . GLU A 1 750 ? -41.421 10.062 56.139 1.00 95.12 750 GLU A CA 1
ATOM 5927 C C . GLU A 1 750 ? -41.004 11.041 57.248 1.00 95.12 750 GLU A C 1
ATOM 5929 O O . GLU A 1 750 ? -41.842 11.677 57.892 1.00 95.12 750 GLU A O 1
ATOM 5934 N N . ARG A 1 751 ? -39.693 11.261 57.411 1.00 95.00 751 ARG A N 1
ATOM 5935 C CA . ARG A 1 751 ? -39.158 12.228 58.386 1.00 95.00 751 ARG A CA 1
ATOM 5936 C C . ARG A 1 751 ? -39.601 13.661 58.101 1.00 95.00 751 ARG A C 1
ATOM 5938 O O . ARG A 1 751 ? -39.783 14.453 59.028 1.00 95.00 751 ARG A O 1
ATOM 5945 N N . THR A 1 752 ? -39.749 14.011 56.827 1.00 95.06 752 THR A N 1
ATOM 5946 C CA . THR A 1 752 ? -40.185 15.347 56.407 1.00 95.06 752 THR A CA 1
ATOM 5947 C C . THR A 1 752 ? -41.676 15.550 56.682 1.00 95.06 752 THR A C 1
ATOM 5949 O O . THR A 1 752 ? -42.060 16.607 57.180 1.00 95.06 752 THR A O 1
ATOM 5952 N N . LEU A 1 753 ? -42.503 14.523 56.479 1.00 94.12 753 LEU A N 1
ATOM 5953 C CA . LEU A 1 753 ? -43.927 14.527 56.827 1.00 94.12 753 LEU A CA 1
ATOM 5954 C C . LEU A 1 753 ? -44.157 14.563 58.341 1.00 94.12 753 LEU A C 1
ATOM 5956 O O . LEU A 1 753 ? -44.998 15.323 58.820 1.00 94.12 753 LEU A O 1
ATOM 5960 N N . GLU A 1 754 ? -43.367 13.822 59.120 1.00 92.56 754 GLU A N 1
ATOM 5961 C CA . GLU A 1 754 ? -43.405 13.907 60.583 1.00 92.56 754 GLU A CA 1
ATOM 5962 C C . GLU A 1 754 ? -43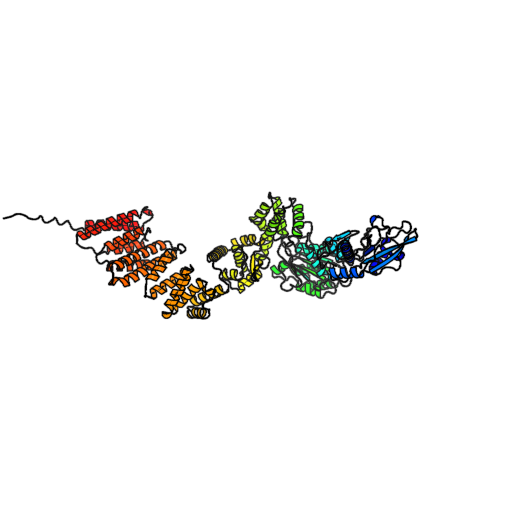.086 15.323 61.063 1.00 92.56 754 GLU A C 1
ATOM 5964 O O . GLU A 1 754 ? -43.759 15.880 61.933 1.00 92.56 754 GLU A O 1
ATOM 5969 N N . ARG A 1 755 ? -42.074 15.941 60.456 1.00 90.56 755 ARG A N 1
ATOM 5970 C CA . ARG A 1 755 ? -41.725 17.326 60.742 1.00 90.56 755 ARG A CA 1
ATOM 5971 C C . ARG A 1 755 ? -42.855 18.280 60.367 1.00 90.56 755 ARG A C 1
ATOM 5973 O O . ARG A 1 755 ? -43.155 19.180 61.146 1.00 90.56 755 ARG A O 1
ATOM 5980 N N . MET A 1 756 ? -43.472 18.094 59.204 1.00 91.12 756 MET A N 1
ATOM 5981 C CA . MET A 1 756 ? -44.610 18.895 58.764 1.00 91.12 756 MET A CA 1
ATOM 5982 C C . MET A 1 756 ? -45.761 18.824 59.769 1.00 91.12 756 MET A C 1
ATOM 5984 O O . MET A 1 756 ? -46.322 19.861 60.114 1.00 91.12 756 MET A O 1
ATOM 5988 N N . LEU A 1 757 ? -46.059 17.633 60.297 1.00 89.38 757 LEU A N 1
ATOM 5989 C CA . LEU A 1 757 ? -47.071 17.438 61.335 1.00 89.38 757 LEU A CA 1
ATOM 5990 C C . LEU A 1 757 ? -46.742 18.238 62.604 1.00 89.38 757 LEU A C 1
ATOM 5992 O O . LEU A 1 757 ? -47.610 18.916 63.148 1.00 89.38 757 LEU A O 1
ATOM 5996 N N . ARG A 1 758 ? -45.473 18.232 63.035 1.00 87.62 758 ARG A N 1
ATOM 5997 C CA . ARG A 1 758 ? -45.017 19.014 64.198 1.00 87.62 758 ARG A CA 1
ATOM 5998 C C . ARG A 1 758 ? -45.078 20.526 63.957 1.00 87.62 758 ARG A C 1
ATOM 6000 O O . ARG A 1 758 ? -45.487 21.258 64.850 1.00 87.62 758 ARG A O 1
ATOM 6007 N N . LEU A 1 759 ? -44.672 20.996 62.774 1.00 85.00 759 LEU A N 1
ATOM 6008 C CA . LEU A 1 759 ? -44.639 22.427 62.434 1.00 85.00 759 LEU A CA 1
ATOM 6009 C C . LEU A 1 759 ? -46.022 23.013 62.143 1.00 85.00 759 LEU A C 1
ATOM 6011 O O . LEU A 1 759 ? -46.245 24.199 62.385 1.00 85.00 759 LEU A O 1
ATOM 6015 N N . SER A 1 760 ? -46.942 22.196 61.632 1.00 82.81 760 SER A N 1
ATOM 6016 C CA . SER A 1 760 ? -48.298 22.635 61.300 1.00 82.81 760 SER A CA 1
ATOM 6017 C C . SER A 1 760 ? -49.214 22.666 62.527 1.00 82.81 760 SER A C 1
ATOM 6019 O O . SER A 1 760 ? -50.253 23.308 62.455 1.00 82.81 760 SER A O 1
ATOM 6021 N N . ALA A 1 761 ? -48.825 22.035 63.647 1.00 69.50 761 ALA A N 1
ATOM 6022 C CA . ALA A 1 761 ? -49.538 21.964 64.930 1.00 69.50 761 ALA A CA 1
ATOM 6023 C C . ALA A 1 761 ? -51.036 21.592 64.818 1.00 69.50 761 ALA A C 1
ATOM 6025 O O . ALA A 1 761 ? -51.393 20.431 65.002 1.00 69.50 761 ALA A O 1
ATOM 6026 N N . GLU A 1 762 ? -51.898 22.571 64.511 1.00 68.19 762 GLU A N 1
ATOM 6027 C CA . GLU A 1 762 ? -53.358 22.446 64.355 1.00 68.19 762 GLU A CA 1
ATOM 6028 C C . GLU A 1 762 ? -53.883 22.840 62.957 1.00 68.19 762 GLU A C 1
ATOM 6030 O O . GLU A 1 762 ? -55.076 22.681 62.672 1.00 68.19 762 GLU A O 1
ATOM 6035 N N . ASP A 1 763 ? -53.030 23.361 62.072 1.00 84.00 763 ASP A N 1
ATOM 6036 C CA . ASP A 1 763 ? -53.424 23.806 60.738 1.00 84.00 763 ASP A CA 1
ATOM 6037 C C . ASP A 1 763 ? -53.384 22.657 59.728 1.00 84.00 763 ASP A C 1
ATOM 6039 O O . ASP A 1 763 ? -52.448 22.483 58.944 1.00 84.00 763 ASP A O 1
ATOM 6043 N N . ALA A 1 764 ? -54.454 21.864 59.738 1.00 84.56 764 ALA A N 1
ATOM 6044 C CA . ALA A 1 764 ? -54.641 20.769 58.794 1.00 84.56 764 ALA A CA 1
ATOM 6045 C C . ALA A 1 764 ? -54.580 21.224 57.324 1.00 84.56 764 ALA A C 1
ATOM 6047 O O . ALA A 1 764 ? -54.267 20.417 56.453 1.00 84.56 764 ALA A O 1
ATOM 6048 N N . GLU A 1 765 ? -54.841 22.504 57.035 1.00 89.94 765 GLU A N 1
ATOM 6049 C CA . GLU A 1 765 ? -54.835 23.058 55.678 1.00 89.94 765 GLU A CA 1
ATOM 6050 C C . GLU A 1 765 ? -53.478 22.900 54.985 1.00 89.94 765 GLU A C 1
ATOM 6052 O O . GLU A 1 765 ? -53.439 22.692 53.775 1.00 89.94 765 GLU A O 1
ATOM 6057 N N . GLN A 1 766 ? -52.377 22.880 55.743 1.00 89.44 766 GLN A N 1
ATOM 6058 C CA . GLN A 1 766 ? -51.038 22.655 55.201 1.00 89.44 766 GLN A CA 1
ATOM 6059 C C . GLN A 1 766 ? -50.912 21.294 54.501 1.00 89.44 766 GLN A C 1
ATOM 6061 O O . GLN A 1 766 ? -50.312 21.220 53.429 1.00 89.44 766 GLN A O 1
ATOM 6066 N N . PHE A 1 767 ? -51.510 20.231 55.053 1.00 90.12 767 PHE A N 1
ATOM 6067 C CA . PHE A 1 767 ? -51.508 18.898 54.433 1.00 90.12 767 PHE A CA 1
ATOM 6068 C C . PHE A 1 767 ? -52.335 18.866 53.148 1.00 90.12 767 PHE A C 1
ATOM 6070 O O . PHE A 1 767 ? -51.900 18.292 52.154 1.00 90.12 767 PHE A O 1
ATOM 6077 N N . PHE A 1 768 ? -53.491 19.531 53.124 1.00 92.38 768 PHE A N 1
ATOM 6078 C CA . PHE A 1 768 ? -54.297 19.626 51.903 1.00 92.38 768 PHE A CA 1
ATOM 6079 C C . PHE A 1 768 ? -53.605 20.467 50.827 1.00 92.38 768 PHE A C 1
ATOM 6081 O O . PHE A 1 768 ? -53.659 20.105 49.657 1.00 92.38 768 PHE A O 1
ATOM 6088 N N . ASN A 1 769 ? -52.892 21.529 51.210 1.00 93.06 769 ASN A N 1
ATOM 6089 C CA . ASN A 1 769 ? -52.068 22.300 50.280 1.00 93.06 769 ASN A CA 1
ATOM 6090 C C . ASN A 1 769 ? -50.945 21.443 49.683 1.00 93.06 769 ASN A C 1
ATOM 6092 O O . ASN A 1 769 ? -50.728 21.512 48.480 1.00 93.06 769 ASN A O 1
ATOM 6096 N N . LEU A 1 770 ? -50.292 20.583 50.477 1.00 93.44 770 LEU A N 1
ATOM 6097 C CA . LEU A 1 770 ? -49.315 19.619 49.955 1.00 93.44 770 LEU A CA 1
ATOM 6098 C C . LEU A 1 770 ? -49.952 18.677 48.921 1.00 93.44 770 LEU A C 1
ATOM 6100 O O . LEU A 1 770 ? -49.393 18.492 47.848 1.00 93.44 770 LEU A O 1
ATOM 6104 N N . LEU A 1 771 ? -51.127 18.110 49.204 1.00 92.31 771 LEU A N 1
ATOM 6105 C CA . LEU A 1 771 ? -51.826 17.229 48.255 1.00 92.31 771 LEU A CA 1
ATOM 6106 C C . LEU A 1 771 ? -52.185 17.950 46.947 1.00 92.31 771 LEU A C 1
ATOM 6108 O O . LEU A 1 771 ? -52.080 17.375 45.864 1.00 92.31 771 LEU A O 1
ATOM 6112 N N . GLU A 1 772 ? -52.600 19.213 47.041 1.00 92.56 772 GLU A N 1
ATOM 6113 C CA . GLU A 1 772 ? -52.883 20.049 45.875 1.00 92.56 772 GLU A CA 1
ATOM 6114 C C . GLU A 1 772 ? -51.604 20.397 45.091 1.00 92.56 772 GLU A C 1
ATOM 6116 O O . GLU A 1 772 ? -51.639 20.382 43.863 1.00 92.56 772 GLU A O 1
ATOM 6121 N N . GLU A 1 773 ? -50.479 20.654 45.768 1.00 93.38 773 GLU A N 1
ATOM 6122 C CA . GLU A 1 773 ? -49.162 20.883 45.149 1.00 93.38 773 GLU A CA 1
ATOM 6123 C C . GLU A 1 773 ? -48.642 19.616 44.441 1.00 93.38 773 GLU A C 1
ATOM 6125 O O . GLU A 1 773 ? -48.183 19.704 43.304 1.00 93.38 773 GLU A O 1
ATOM 6130 N N . VAL A 1 774 ? -48.795 18.433 45.052 1.00 90.44 774 VAL A N 1
ATOM 6131 C CA . VAL A 1 774 ? -48.456 17.135 44.433 1.00 90.44 774 VAL A CA 1
ATOM 6132 C C . VAL A 1 774 ? -49.276 16.904 43.164 1.00 90.44 774 VAL A C 1
ATOM 6134 O O . VAL A 1 774 ? -48.728 16.506 42.141 1.00 90.44 774 VAL A O 1
ATOM 6137 N N . ALA A 1 775 ? -50.578 17.201 43.190 1.00 88.56 775 ALA A N 1
ATOM 6138 C CA . ALA A 1 775 ? -51.405 17.111 41.990 1.00 88.56 775 ALA A CA 1
ATOM 6139 C C . ALA A 1 775 ? -50.999 18.150 40.931 1.00 88.56 775 ALA A C 1
ATOM 6141 O O . ALA A 1 775 ? -50.957 17.840 39.745 1.00 88.56 775 ALA A O 1
ATOM 6142 N N . ALA A 1 776 ? -50.671 19.379 41.333 1.00 89.56 776 ALA A N 1
ATOM 6143 C CA . ALA A 1 776 ? -50.257 20.431 40.406 1.00 89.56 776 ALA A CA 1
ATOM 6144 C C . ALA A 1 776 ? -48.918 20.136 39.706 1.00 89.56 776 ALA A C 1
ATOM 6146 O O . ALA A 1 776 ? -48.718 20.606 38.587 1.00 89.56 776 ALA A O 1
ATOM 6147 N N . ALA A 1 777 ? -48.038 19.338 40.320 1.00 85.94 777 ALA A N 1
ATOM 6148 C CA . ALA A 1 777 ? -46.789 18.884 39.708 1.00 85.94 777 ALA A CA 1
ATOM 6149 C C . ALA A 1 777 ? -47.004 17.986 38.471 1.00 85.94 777 ALA A C 1
ATOM 6151 O O . ALA A 1 777 ? -46.088 17.807 37.674 1.00 85.94 777 ALA A O 1
ATOM 6152 N N . GLY A 1 778 ? -48.210 17.431 38.277 1.00 79.38 778 GLY A N 1
ATOM 6153 C CA . GLY A 1 778 ? -48.559 16.635 37.093 1.00 79.38 778 GLY A CA 1
ATOM 6154 C C . GLY A 1 778 ? -47.950 15.228 37.062 1.00 79.38 778 GLY A C 1
ATOM 6155 O O . GLY A 1 778 ? -48.058 14.532 36.053 1.00 79.38 778 GLY A O 1
ATOM 6156 N N . HIS A 1 779 ? -47.327 14.791 38.157 1.00 85.25 779 HIS A N 1
ATOM 6157 C CA . HIS A 1 779 ? -46.720 13.472 38.305 1.00 85.25 779 HIS A CA 1
ATOM 6158 C C . HIS A 1 779 ? -47.577 12.575 39.207 1.00 85.25 779 HIS A C 1
ATOM 6160 O O . HIS A 1 779 ? -48.107 13.025 40.221 1.00 85.25 779 HIS A O 1
ATOM 6166 N N . ASP A 1 780 ? -47.716 11.296 38.848 1.00 88.62 780 ASP A N 1
ATOM 6167 C CA . ASP A 1 780 ? -48.414 10.315 39.686 1.00 88.62 780 ASP A CA 1
ATOM 6168 C C . ASP A 1 780 ? -47.470 9.786 40.778 1.00 88.62 780 ASP A C 1
ATOM 6170 O O . ASP A 1 780 ? -46.508 9.095 40.445 1.00 88.62 780 ASP A O 1
ATOM 6174 N N . PRO A 1 781 ? -47.678 10.086 42.070 1.00 86.56 781 PRO A N 1
ATOM 6175 C CA . PRO A 1 781 ? -46.766 9.636 43.112 1.00 86.56 781 PRO A CA 1
ATOM 6176 C C . PRO A 1 781 ? -46.678 8.104 43.142 1.00 86.56 781 PRO A C 1
ATOM 6178 O O . PRO A 1 781 ? -47.661 7.395 42.939 1.00 86.56 781 PRO A O 1
ATOM 6181 N N . HIS A 1 782 ? -45.486 7.575 43.425 1.00 90.19 782 HIS A N 1
ATOM 6182 C CA . HIS A 1 782 ? -45.298 6.133 43.601 1.00 90.19 782 HIS A CA 1
ATOM 6183 C C . HIS A 1 782 ? -46.241 5.586 44.696 1.00 90.19 782 HIS A C 1
ATOM 6185 O O . HIS A 1 782 ? -46.434 6.289 45.696 1.00 90.19 782 HIS A O 1
ATOM 6191 N N . PRO A 1 783 ? -46.786 4.355 44.575 1.00 88.12 783 PRO A N 1
ATOM 6192 C CA . PRO A 1 783 ? -47.666 3.771 45.590 1.00 88.12 783 PRO A CA 1
ATOM 6193 C C . PRO A 1 783 ? -47.085 3.851 47.004 1.00 88.12 783 PRO A C 1
ATOM 6195 O O . PRO A 1 783 ? -47.703 4.447 47.871 1.00 88.12 783 PRO A O 1
ATOM 6198 N N . ASP A 1 784 ? -45.844 3.413 47.218 1.00 89.06 784 ASP A N 1
ATOM 6199 C CA . ASP A 1 784 ? -45.220 3.471 48.552 1.00 89.06 784 ASP A CA 1
ATOM 6200 C C . ASP A 1 784 ? -45.125 4.900 49.121 1.00 89.06 784 ASP A C 1
ATOM 6202 O O . ASP A 1 784 ? -45.320 5.114 50.313 1.00 89.06 784 ASP A O 1
ATOM 6206 N N . GLY A 1 785 ? -44.852 5.901 48.275 1.00 91.31 785 GLY A N 1
ATOM 6207 C CA . GLY A 1 785 ? -44.818 7.302 48.707 1.00 91.31 785 GLY A CA 1
ATOM 6208 C C . GLY A 1 785 ? -46.212 7.838 49.034 1.00 91.31 785 GLY A C 1
ATOM 6209 O O . GLY A 1 785 ? -46.384 8.603 49.982 1.00 91.31 785 GLY A O 1
ATOM 6210 N N . THR A 1 786 ? -47.212 7.388 48.276 1.00 90.88 786 THR A N 1
ATOM 6211 C CA . THR A 1 786 ? -48.627 7.666 48.531 1.00 90.88 786 THR A CA 1
ATOM 6212 C C . THR A 1 786 ? -49.063 7.086 49.873 1.00 90.88 786 THR A C 1
ATOM 6214 O O . THR A 1 786 ? -49.785 7.743 50.615 1.00 90.88 786 THR A O 1
ATOM 6217 N N . ASP A 1 787 ? -48.582 5.899 50.224 1.00 90.94 787 ASP A N 1
ATOM 6218 C CA . ASP A 1 787 ? -48.969 5.187 51.446 1.00 90.94 787 ASP A CA 1
ATOM 6219 C C . ASP A 1 787 ? -48.472 5.909 52.683 1.00 90.94 787 ASP A C 1
ATOM 6221 O O . ASP A 1 787 ? -49.248 6.153 53.605 1.00 90.94 787 ASP A O 1
ATOM 6225 N N . VAL A 1 788 ? -47.209 6.338 52.654 1.00 92.50 788 VAL A N 1
ATOM 6226 C CA . VAL A 1 788 ? -46.631 7.175 53.708 1.00 92.50 788 VAL A CA 1
ATOM 6227 C C . VAL A 1 788 ? -47.394 8.501 53.806 1.00 92.50 788 VAL A C 1
ATOM 6229 O O . VAL A 1 788 ? -47.733 8.949 54.900 1.00 92.50 788 VAL A O 1
ATOM 6232 N N . LEU A 1 789 ? -47.735 9.129 52.676 1.00 91.00 789 LEU A N 1
ATOM 6233 C CA . LEU A 1 789 ? -48.497 10.380 52.676 1.00 91.00 789 LEU A CA 1
ATOM 6234 C C . LEU A 1 789 ? -49.893 10.213 53.301 1.00 91.00 789 LEU A C 1
ATOM 6236 O O . LEU A 1 789 ? -50.307 11.041 54.115 1.00 91.00 789 LEU A O 1
ATOM 6240 N N . VAL A 1 790 ? -50.594 9.128 52.963 1.00 89.56 790 VAL A N 1
ATOM 6241 C CA . VAL A 1 790 ? -51.899 8.760 53.533 1.00 89.56 790 VAL A CA 1
ATOM 6242 C C . VAL A 1 790 ? -51.786 8.480 55.028 1.00 89.56 790 VAL A C 1
ATOM 6244 O O . VAL A 1 790 ? -52.586 8.996 55.809 1.00 89.56 790 VAL A O 1
ATOM 6247 N N . GLU A 1 791 ? -50.782 7.713 55.447 1.00 92.56 791 GLU A N 1
ATOM 6248 C CA . GLU A 1 791 ? -50.557 7.391 56.854 1.00 92.56 791 GLU A CA 1
ATOM 6249 C C . GLU A 1 791 ? -50.414 8.665 57.700 1.00 92.56 791 GLU A C 1
ATOM 6251 O O . GLU A 1 791 ? -51.041 8.791 58.754 1.00 92.56 791 GLU A O 1
ATOM 6256 N N . TYR A 1 792 ? -49.638 9.643 57.227 1.00 92.06 792 TYR A N 1
ATOM 6257 C CA . TYR A 1 792 ? -49.439 10.904 57.943 1.00 92.06 792 TYR A CA 1
ATOM 6258 C C . TYR A 1 792 ? -50.638 11.852 57.858 1.00 92.06 792 TYR A C 1
ATOM 6260 O O . TYR A 1 792 ? -50.912 12.554 58.832 1.00 92.06 792 TYR A O 1
ATOM 6268 N N . LEU A 1 793 ? -51.405 11.833 56.763 1.00 87.88 793 LEU A N 1
ATOM 6269 C CA . LEU A 1 793 ? -52.682 12.548 56.678 1.00 87.88 793 LEU A CA 1
ATOM 6270 C C . LEU A 1 793 ? -53.669 12.059 57.752 1.00 87.88 793 LEU A C 1
ATOM 6272 O O . LEU A 1 793 ? -54.345 12.866 58.388 1.00 87.88 793 LEU A O 1
ATOM 6276 N N . LEU A 1 794 ? -53.720 10.748 58.001 1.00 88.12 794 LEU A N 1
ATOM 6277 C CA . LEU A 1 794 ? -54.584 10.151 59.025 1.00 88.12 794 LEU A CA 1
ATOM 6278 C C . LEU A 1 794 ? -54.105 10.421 60.464 1.00 88.12 794 LEU A C 1
ATOM 6280 O O . LEU A 1 794 ? -54.892 10.283 61.400 1.00 88.12 794 LEU A O 1
ATOM 6284 N N . LYS A 1 795 ? -52.845 10.840 60.651 1.00 89.75 795 LYS A N 1
ATOM 6285 C CA . LYS A 1 795 ? -52.285 11.265 61.948 1.00 89.75 795 LYS A CA 1
ATOM 6286 C C . LYS A 1 795 ? -52.593 12.728 62.297 1.00 89.75 795 LYS A C 1
ATOM 6288 O O . LYS A 1 795 ? -52.262 13.156 63.403 1.00 89.75 795 LYS A O 1
ATOM 6293 N N . VAL A 1 796 ? -53.213 13.501 61.397 1.00 86.06 796 VAL A N 1
ATOM 6294 C CA . VAL A 1 796 ? -53.611 14.888 61.684 1.00 86.06 796 VAL A CA 1
ATOM 6295 C C . VAL A 1 796 ? -54.590 14.903 62.873 1.00 86.06 796 VAL A C 1
ATOM 6297 O O . VAL A 1 796 ? -55.625 14.234 62.818 1.00 86.06 796 VAL A O 1
ATOM 6300 N N . PRO A 1 797 ? -54.291 15.637 63.963 1.00 81.69 797 PRO A N 1
ATOM 6301 C CA . PRO A 1 797 ? -55.073 15.566 65.195 1.00 81.69 797 PRO A CA 1
ATOM 6302 C C . PRO A 1 797 ? -56.518 16.032 64.981 1.00 81.69 797 PRO A C 1
ATOM 6304 O O . PRO A 1 797 ? -56.762 17.128 64.474 1.00 81.69 797 PRO A O 1
ATOM 6307 N N . LEU A 1 798 ? -57.485 15.203 65.399 1.00 82.31 798 LEU A N 1
ATOM 6308 C CA . LEU A 1 798 ? -58.908 15.535 65.320 1.00 82.31 798 LEU A CA 1
ATOM 6309 C C . LEU A 1 798 ? -59.341 16.421 66.497 1.00 82.31 798 LEU A C 1
ATOM 6311 O O . LEU A 1 798 ? -59.161 16.039 67.653 1.00 82.31 798 LEU A O 1
ATOM 6315 N N . ARG A 1 799 ? -59.965 17.575 66.220 1.00 82.69 799 ARG A N 1
ATOM 6316 C CA . ARG A 1 799 ? -60.587 18.425 67.256 1.00 82.69 799 ARG A CA 1
ATOM 6317 C C . ARG A 1 799 ? -62.071 18.109 67.389 1.00 82.69 799 ARG A C 1
ATOM 6319 O O . ARG A 1 799 ? -62.753 17.908 66.392 1.00 82.69 799 ARG A O 1
ATOM 6326 N N . SER A 1 800 ? -62.595 18.171 68.611 1.00 81.31 800 SER A N 1
ATOM 6327 C CA . SER A 1 800 ? -64.018 17.935 68.910 1.00 81.31 800 SER A CA 1
ATOM 6328 C C . SER A 1 800 ? -64.966 19.043 68.415 1.00 81.31 800 SER A C 1
ATOM 6330 O O . SER A 1 800 ? -66.178 18.931 68.577 1.00 81.31 800 SER A O 1
ATOM 6332 N N . ASP A 1 801 ? -64.439 20.124 67.833 1.00 84.81 801 ASP A N 1
ATOM 6333 C CA . ASP A 1 801 ? -65.211 21.281 67.377 1.00 84.81 801 ASP A CA 1
ATOM 6334 C C . ASP A 1 801 ? -65.908 21.016 66.028 1.00 84.81 801 ASP A C 1
ATOM 6336 O O . ASP A 1 801 ? -65.282 20.689 65.016 1.00 84.81 801 ASP A O 1
ATOM 6340 N N . ARG A 1 802 ? -67.229 21.226 65.982 1.00 86.12 802 ARG A N 1
ATOM 6341 C CA . ARG A 1 802 ? -68.040 21.108 64.763 1.00 86.12 802 ARG A CA 1
ATOM 6342 C C . ARG A 1 802 ? -67.547 22.025 63.636 1.00 86.12 802 ARG A C 1
ATOM 6344 O O . ARG A 1 802 ? -67.657 21.631 62.468 1.00 86.12 802 ARG A O 1
ATOM 6351 N N . ALA A 1 803 ? -67.045 23.227 63.931 1.00 87.44 803 ALA A N 1
ATOM 6352 C CA . ALA A 1 803 ? -66.515 24.133 62.908 1.00 87.44 803 ALA A CA 1
ATOM 6353 C C . ALA A 1 803 ? -65.270 23.532 62.241 1.00 87.44 803 ALA A C 1
ATOM 6355 O O . ALA A 1 803 ? -65.164 23.535 61.013 1.00 87.44 803 ALA A O 1
ATOM 6356 N N . TRP A 1 804 ? -64.406 22.901 63.033 1.00 87.62 804 TRP A N 1
ATOM 6357 C CA . TRP A 1 804 ? -63.229 22.186 62.553 1.00 87.62 804 TRP A CA 1
ATOM 6358 C C . TRP A 1 804 ? -63.584 20.977 61.667 1.00 87.62 804 TRP A C 1
ATOM 6360 O O . TRP A 1 804 ? -63.075 20.877 60.550 1.00 87.62 804 TRP A O 1
ATOM 6370 N N . PHE A 1 805 ? -64.548 20.134 62.072 1.00 89.06 805 PHE A N 1
ATOM 6371 C CA . PHE A 1 805 ? -65.072 19.052 61.213 1.00 89.06 805 PHE A CA 1
ATOM 6372 C C . PHE A 1 805 ? -65.619 19.589 59.883 1.00 89.06 805 PHE A C 1
ATOM 6374 O O . PHE A 1 805 ? -65.384 19.017 58.822 1.00 89.06 805 PHE A O 1
ATOM 6381 N N . THR A 1 806 ? -66.339 20.714 59.930 1.00 90.69 806 THR A N 1
ATOM 6382 C CA . THR A 1 806 ? -66.893 21.357 58.729 1.00 90.69 806 THR A CA 1
ATOM 6383 C C . THR A 1 806 ? -65.782 21.850 57.800 1.00 90.69 806 THR A C 1
ATOM 6385 O O . THR A 1 806 ? -65.877 21.641 56.590 1.00 90.69 806 THR A O 1
ATOM 6388 N N . LYS A 1 807 ? -64.72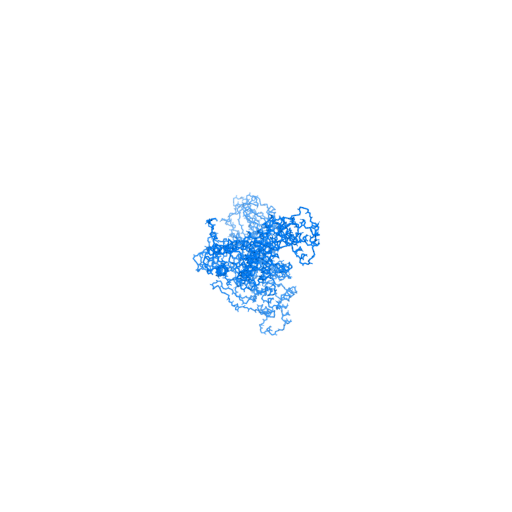1 22.456 58.357 1.00 90.81 807 LYS A N 1
ATOM 6389 C CA . LYS A 1 807 ? -63.534 22.886 57.604 1.00 90.81 807 LYS A CA 1
ATOM 6390 C C . LYS A 1 807 ? -62.875 21.687 56.920 1.00 90.81 807 LYS A C 1
ATOM 6392 O O . LYS A 1 807 ? -62.679 21.729 55.710 1.00 90.81 807 LYS A O 1
ATOM 6397 N N . LEU A 1 808 ? -62.604 20.605 57.653 1.00 89.50 808 LEU A N 1
ATOM 6398 C CA . LEU A 1 808 ? -61.962 19.412 57.094 1.00 89.50 808 LEU A CA 1
ATOM 6399 C C . LEU A 1 808 ? -62.779 18.721 56.000 1.00 89.50 808 LEU A C 1
ATOM 6401 O O . LEU A 1 808 ? -62.213 18.349 54.977 1.00 89.50 808 LEU A O 1
ATOM 6405 N N . ILE A 1 809 ? -64.092 18.563 56.183 1.00 91.94 809 ILE A N 1
ATOM 6406 C CA . ILE A 1 809 ? -64.977 17.982 55.156 1.00 91.94 809 ILE A CA 1
ATOM 6407 C C . ILE A 1 809 ? -64.921 18.823 53.870 1.00 91.94 809 ILE A C 1
ATOM 6409 O O . ILE A 1 809 ? -64.837 18.280 52.763 1.00 91.94 809 ILE A O 1
ATOM 6413 N N . GLY A 1 810 ? -64.917 20.154 54.016 1.00 92.88 810 GLY A N 1
ATOM 6414 C CA . GLY A 1 810 ? -64.747 21.087 52.903 1.00 92.88 810 GLY A CA 1
ATOM 6415 C C . GLY A 1 810 ? -63.393 20.939 52.205 1.00 92.88 810 GLY A C 1
ATOM 6416 O O . GLY A 1 810 ? -63.349 20.882 50.977 1.00 92.88 810 GLY A O 1
ATOM 6417 N N . LEU A 1 811 ? -62.306 20.814 52.974 1.00 93.38 811 LEU A N 1
ATOM 6418 C CA . LEU A 1 811 ? -60.956 20.581 52.452 1.00 93.38 811 LEU A CA 1
ATOM 6419 C C . LEU A 1 811 ? -60.859 19.241 51.707 1.00 93.38 811 LEU A C 1
ATOM 6421 O O . LEU A 1 811 ? -60.430 19.236 50.559 1.00 93.38 811 LEU A O 1
ATOM 6425 N N . CYS A 1 812 ? -61.358 18.139 52.281 1.00 92.69 812 CYS A N 1
ATOM 6426 C CA . CYS A 1 812 ? -61.377 16.824 51.624 1.00 92.69 812 CYS A CA 1
ATOM 6427 C C . CYS A 1 812 ? -62.111 16.882 50.282 1.00 92.69 812 CYS A C 1
ATOM 6429 O O . CYS A 1 812 ? -61.587 16.431 49.269 1.00 92.69 812 CYS A O 1
ATOM 6431 N N . THR A 1 813 ? -63.291 17.508 50.252 1.00 93.12 813 THR A N 1
ATOM 6432 C CA . THR A 1 813 ? -64.093 17.643 49.026 1.00 93.12 813 THR A CA 1
ATOM 6433 C C . THR A 1 813 ? -63.379 18.492 47.972 1.00 93.12 813 THR A C 1
ATOM 6435 O O . THR A 1 813 ? -63.320 18.117 46.800 1.00 93.12 813 THR A O 1
ATOM 6438 N N . ARG A 1 814 ? -62.804 19.631 48.381 1.00 95.44 814 ARG A N 1
ATOM 6439 C CA . ARG A 1 814 ? -62.077 20.542 47.487 1.00 95.44 814 ARG A CA 1
ATOM 6440 C C . ARG A 1 814 ? -60.837 19.875 46.898 1.00 95.44 814 ARG A C 1
ATOM 6442 O O . ARG A 1 814 ? -60.627 19.947 45.687 1.00 95.44 814 ARG A O 1
ATOM 6449 N N . THR A 1 815 ? -60.027 19.251 47.745 1.00 93.94 815 THR A N 1
ATOM 6450 C CA . THR A 1 815 ? -58.765 18.628 47.354 1.00 93.94 815 THR A CA 1
ATOM 6451 C C . THR A 1 815 ? -59.018 17.382 46.514 1.00 93.94 815 THR A C 1
ATOM 6453 O O . THR A 1 815 ? -58.445 17.294 45.433 1.00 93.94 815 THR A O 1
ATOM 6456 N N . ALA A 1 816 ? -59.957 16.503 46.888 1.00 92.69 816 ALA A N 1
ATOM 6457 C CA . ALA A 1 816 ? -60.345 15.358 46.057 1.00 92.69 816 ALA A CA 1
ATOM 6458 C C . ALA A 1 816 ? -60.807 15.806 44.659 1.00 92.69 816 ALA A C 1
ATOM 6460 O O . ALA A 1 816 ? -60.341 15.277 43.655 1.00 92.69 816 ALA A O 1
ATOM 6461 N N . GLY A 1 817 ? -61.629 16.861 44.567 1.00 91.62 817 GLY A N 1
ATOM 6462 C CA . GLY A 1 817 ? -62.059 17.423 43.282 1.00 91.62 817 GLY A CA 1
ATOM 6463 C C . GLY A 1 817 ? -60.943 18.097 42.466 1.00 91.62 817 GLY A C 1
ATOM 6464 O O . GLY A 1 817 ? -61.037 18.184 41.240 1.00 91.62 817 GLY A O 1
ATOM 6465 N N . ARG A 1 818 ? -59.878 18.600 43.104 1.00 92.69 818 ARG A N 1
ATOM 6466 C CA . ARG A 1 818 ? -58.675 19.111 42.416 1.00 92.69 818 ARG A CA 1
ATOM 6467 C C . ARG A 1 818 ? -57.818 17.962 41.894 1.00 92.69 818 ARG A C 1
ATOM 6469 O O . ARG A 1 818 ? -57.514 17.952 40.705 1.00 92.69 818 ARG A O 1
ATOM 6476 N N . VAL A 1 819 ? -57.519 16.980 42.740 1.00 91.38 819 VAL A N 1
ATOM 6477 C CA . VAL A 1 819 ? -56.724 15.797 42.380 1.00 91.38 819 VAL A CA 1
ATOM 6478 C C . VAL A 1 819 ? -57.414 15.002 41.263 1.00 91.38 819 VAL A C 1
ATOM 6480 O O . VAL A 1 819 ? -56.787 14.693 40.255 1.00 91.38 819 VAL A O 1
ATOM 6483 N N . ALA A 1 820 ? -58.732 14.788 41.351 1.00 90.81 820 ALA A N 1
ATOM 6484 C CA . ALA A 1 820 ? -59.520 14.070 40.342 1.00 90.81 820 ALA A CA 1
ATOM 6485 C C . ALA A 1 820 ? -59.605 14.772 38.976 1.00 90.81 820 ALA A C 1
ATOM 6487 O O . ALA A 1 820 ? -59.968 14.142 37.982 1.00 90.81 820 ALA A O 1
ATOM 6488 N N . ARG A 1 821 ? -59.314 16.079 38.899 1.00 91.19 821 ARG A N 1
ATOM 6489 C CA . ARG A 1 821 ? -59.200 16.785 37.613 1.00 91.19 821 ARG A CA 1
ATOM 6490 C C . ARG A 1 821 ? -57.861 16.529 36.933 1.00 91.19 821 ARG A C 1
ATOM 6492 O O . ARG A 1 821 ? -57.833 16.511 35.710 1.00 91.19 821 ARG A O 1
ATOM 6499 N N . VAL A 1 822 ? -56.797 16.341 37.714 1.00 88.69 822 VAL A N 1
ATOM 6500 C CA . VAL A 1 822 ? -55.456 16.022 37.202 1.00 88.69 822 VAL A CA 1
ATOM 6501 C C . VAL A 1 822 ? -55.348 14.539 36.846 1.00 88.69 822 VAL A C 1
ATOM 6503 O O . VAL A 1 822 ? -54.787 14.209 35.813 1.00 88.69 822 VAL A O 1
ATOM 6506 N N . ALA A 1 823 ? -55.943 13.652 37.646 1.00 86.12 823 ALA A N 1
ATOM 6507 C CA . ALA A 1 823 ? -55.891 12.199 37.467 1.00 86.12 823 ALA A CA 1
ATOM 6508 C C . ALA A 1 823 ? -56.809 11.669 36.338 1.00 86.12 823 ALA A C 1
ATOM 6510 O O . ALA A 1 823 ? -57.480 10.655 36.512 1.00 86.12 823 ALA A O 1
ATOM 6511 N N . ARG A 1 824 ? -56.921 12.367 35.198 1.00 85.69 824 ARG A N 1
ATOM 6512 C CA . ARG A 1 824 ? -57.709 11.919 34.032 1.00 85.69 824 ARG A CA 1
ATOM 6513 C C . ARG A 1 824 ? -56.774 11.657 32.845 1.00 85.69 824 ARG A C 1
ATOM 6515 O O . ARG A 1 824 ? -56.181 12.627 32.377 1.00 85.69 824 ARG A O 1
ATOM 6522 N N . PRO A 1 825 ? -56.713 10.423 32.302 1.00 82.62 825 PRO A N 1
ATOM 6523 C CA . PRO A 1 825 ? -57.508 9.228 32.641 1.00 82.62 825 PRO A CA 1
ATOM 6524 C C . PRO A 1 825 ? -57.111 8.586 33.982 1.00 82.62 825 PRO A C 1
ATOM 6526 O O . PRO A 1 825 ? -55.941 8.573 34.333 1.00 82.62 825 PRO A O 1
ATOM 6529 N N . ALA A 1 826 ? -58.072 8.020 34.722 1.00 79.69 826 ALA A N 1
ATOM 6530 C CA . ALA A 1 826 ? -57.828 7.469 36.066 1.00 79.69 826 ALA A CA 1
ATOM 6531 C C . ALA A 1 826 ? -56.811 6.312 36.087 1.00 79.69 826 ALA A C 1
ATOM 6533 O O . ALA A 1 826 ? -56.041 6.188 37.039 1.00 79.69 826 ALA A O 1
ATOM 6534 N N . ASP A 1 827 ? -56.783 5.506 35.024 1.00 83.50 827 ASP A N 1
ATOM 6535 C CA . ASP A 1 827 ? -55.920 4.325 34.914 1.00 83.50 827 ASP A CA 1
ATOM 6536 C C . ASP A 1 827 ? -54.425 4.681 34.821 1.00 83.50 827 ASP A C 1
ATOM 6538 O O . ASP A 1 827 ? -53.574 3.880 35.207 1.00 83.50 827 ASP A O 1
ATOM 6542 N N . ASP A 1 828 ? -54.099 5.904 34.389 1.00 84.31 828 ASP A N 1
ATOM 6543 C CA . ASP A 1 828 ? -52.718 6.380 34.249 1.00 84.31 828 ASP A CA 1
ATOM 6544 C C . ASP A 1 828 ? -52.138 6.934 35.568 1.00 84.31 828 ASP A C 1
ATOM 6546 O O . ASP A 1 828 ? -50.933 7.199 35.658 1.00 84.31 828 ASP A O 1
ATOM 6550 N N . HIS A 1 829 ? -52.977 7.098 36.603 1.00 88.94 829 HIS A N 1
ATOM 6551 C CA . HIS A 1 829 ? -52.619 7.763 37.862 1.00 88.94 829 HIS A CA 1
ATOM 6552 C C . HIS A 1 829 ? -53.040 6.982 39.130 1.00 88.94 829 HIS A C 1
ATOM 6554 O O . HIS A 1 829 ? -53.786 7.507 39.969 1.00 88.94 829 HIS A O 1
ATOM 6560 N N . PRO A 1 830 ? -52.589 5.726 39.312 1.00 88.81 830 PRO A N 1
ATOM 6561 C CA . PRO A 1 830 ? -52.974 4.890 40.452 1.00 88.81 830 PRO A CA 1
ATOM 6562 C C . PRO A 1 830 ? -52.630 5.495 41.826 1.00 88.81 830 PRO A C 1
ATOM 6564 O O . PRO A 1 830 ? -53.391 5.303 42.779 1.00 88.81 830 PRO A O 1
ATOM 6567 N N . GLY A 1 831 ? -51.528 6.243 41.951 1.00 88.44 831 GLY A N 1
ATOM 6568 C CA . GLY A 1 831 ? -51.162 6.934 43.192 1.00 88.44 831 GLY A CA 1
ATOM 6569 C C . GLY A 1 831 ? -52.155 8.043 43.550 1.00 88.44 831 GLY A C 1
ATOM 6570 O O . GLY A 1 831 ? -52.697 8.077 44.658 1.00 88.44 831 GLY A O 1
ATOM 6571 N N . LEU A 1 832 ? -52.484 8.914 42.593 1.00 91.12 832 LEU A N 1
ATOM 6572 C CA . LEU A 1 832 ? -53.493 9.962 42.795 1.00 91.12 832 LEU A CA 1
ATOM 6573 C C . LEU A 1 832 ? -54.892 9.381 43.058 1.00 91.12 832 LEU A C 1
ATOM 6575 O O . LEU A 1 832 ? -55.624 9.912 43.895 1.00 91.12 832 LEU A O 1
ATOM 6579 N N . MET A 1 833 ? -55.260 8.272 42.409 1.00 92.19 833 MET A N 1
ATOM 6580 C CA . MET A 1 833 ? -56.538 7.591 42.659 1.00 92.19 833 MET A CA 1
ATOM 6581 C C . MET A 1 833 ? -56.633 7.025 44.079 1.00 92.19 833 MET A C 1
ATOM 6583 O O . MET A 1 833 ? -57.684 7.124 44.725 1.00 92.19 833 MET A O 1
ATOM 6587 N N . ARG A 1 834 ? -55.525 6.506 44.619 1.00 91.00 834 ARG A N 1
ATOM 6588 C CA . ARG A 1 834 ? -55.452 6.083 46.021 1.00 91.00 834 ARG A CA 1
ATOM 6589 C C . ARG A 1 834 ? -55.622 7.255 46.991 1.00 91.00 834 ARG A C 1
ATOM 6591 O O . ARG A 1 834 ? -56.319 7.106 47.998 1.00 91.00 834 ARG A O 1
ATOM 6598 N N . LEU A 1 835 ? -55.066 8.429 46.676 1.00 90.31 835 LEU A N 1
ATOM 6599 C CA . LEU A 1 835 ? -55.297 9.651 47.459 1.00 90.31 835 LEU A CA 1
ATOM 6600 C C . LEU A 1 835 ? -56.765 10.086 47.421 1.00 90.31 835 LEU A C 1
ATOM 6602 O O . LEU A 1 835 ? -57.319 10.412 48.467 1.00 90.31 835 LEU A O 1
ATOM 6606 N N . ILE A 1 836 ? -57.407 10.061 46.248 1.00 92.50 836 ILE A N 1
ATOM 6607 C CA . ILE A 1 836 ? -58.828 10.420 46.099 1.00 92.50 836 ILE A CA 1
ATOM 6608 C C . ILE A 1 836 ? -59.699 9.513 46.970 1.00 92.50 836 ILE A C 1
ATOM 6610 O O . ILE A 1 836 ? -60.465 10.019 47.787 1.00 92.50 836 ILE A O 1
ATOM 6614 N N . THR A 1 837 ? -59.516 8.196 46.856 1.00 93.12 837 THR A N 1
ATOM 6615 C CA . THR A 1 837 ? -60.256 7.197 47.648 1.00 93.12 837 THR A CA 1
ATOM 6616 C C . THR A 1 837 ? -60.087 7.452 49.148 1.00 93.12 837 THR A C 1
ATOM 6618 O O . THR A 1 837 ? -61.063 7.562 49.885 1.00 93.12 837 THR A O 1
ATOM 6621 N N . THR A 1 838 ? -58.846 7.672 49.592 1.00 91.25 838 THR A N 1
ATOM 6622 C CA . THR A 1 838 ? -58.545 7.980 50.998 1.00 91.25 838 THR A CA 1
ATOM 6623 C C . THR A 1 838 ? -59.242 9.261 51.473 1.00 91.25 838 THR A C 1
ATOM 6625 O O . THR A 1 838 ? -59.755 9.313 52.591 1.00 91.25 838 THR A O 1
ATOM 6628 N N . LEU A 1 839 ? -59.273 10.313 50.648 1.00 91.94 839 LEU A N 1
ATOM 6629 C CA . LEU A 1 839 ? -59.933 11.577 50.989 1.00 91.94 839 LEU A CA 1
ATOM 6630 C C . LEU A 1 839 ? -61.457 11.427 51.079 1.00 91.94 839 LEU A C 1
ATOM 6632 O O . LEU A 1 839 ? -62.083 12.065 51.928 1.00 91.94 839 LEU A O 1
ATOM 6636 N N . GLU A 1 840 ? -62.058 10.595 50.229 1.00 93.12 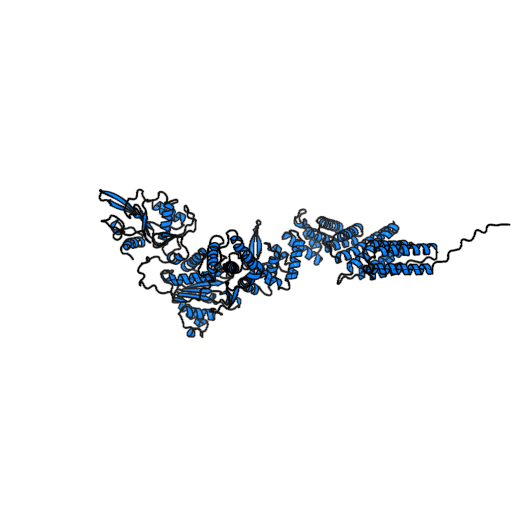840 GLU A N 1
ATOM 6637 C CA . GLU A 1 840 ? -63.490 10.288 50.264 1.00 93.12 840 GLU A CA 1
ATOM 6638 C C . GLU A 1 840 ? -63.867 9.457 51.495 1.00 93.12 840 GLU A C 1
ATOM 6640 O O . GLU A 1 840 ? -64.845 9.789 52.173 1.00 93.12 840 GLU A O 1
ATOM 6645 N N . ASP A 1 841 ? -63.052 8.461 51.847 1.00 91.88 841 ASP A N 1
ATOM 6646 C CA . ASP A 1 841 ? -63.212 7.663 53.066 1.00 91.88 841 ASP A CA 1
ATOM 6647 C C . ASP A 1 841 ? -63.048 8.522 54.323 1.00 91.88 841 ASP A C 1
ATOM 6649 O O . ASP A 1 841 ? -63.843 8.444 55.266 1.00 91.88 841 ASP A O 1
ATOM 6653 N N . LEU A 1 842 ? -62.034 9.393 54.345 1.00 90.31 842 LEU A N 1
ATOM 6654 C CA . LEU A 1 842 ? -61.827 10.341 55.435 1.00 90.31 842 LEU A CA 1
ATOM 6655 C C . LEU A 1 842 ? -63.022 11.293 55.557 1.00 90.31 842 LEU A C 1
ATOM 6657 O O . LEU A 1 842 ? -63.510 11.514 56.666 1.00 90.31 842 LEU A O 1
ATOM 6661 N N . ARG A 1 843 ? -63.549 11.807 54.437 1.00 93.12 843 ARG A N 1
ATOM 6662 C CA . ARG A 1 843 ? -64.759 12.642 54.419 1.00 93.12 843 ARG A CA 1
ATOM 6663 C C . ARG A 1 843 ? -65.954 11.906 55.025 1.00 93.12 843 ARG A C 1
ATOM 6665 O O . ARG A 1 843 ? -66.590 12.458 55.920 1.00 93.12 843 ARG A O 1
ATOM 6672 N N . ALA A 1 844 ? -66.237 10.681 54.582 1.00 91.62 844 ALA A N 1
ATOM 6673 C CA . ALA A 1 844 ? -67.358 9.885 55.084 1.00 91.62 844 ALA A CA 1
ATOM 6674 C C . ALA A 1 844 ? -67.235 9.617 56.597 1.00 91.62 844 ALA A C 1
ATOM 6676 O O . ALA A 1 844 ? -68.195 9.783 57.353 1.00 91.62 844 ALA A O 1
ATOM 6677 N N . ASN A 1 845 ? -66.026 9.292 57.066 1.00 90.44 845 ASN A N 1
ATOM 6678 C CA . ASN A 1 845 ? -65.737 9.100 58.488 1.00 90.44 845 ASN A CA 1
ATOM 6679 C C . ASN A 1 845 ? -65.917 10.386 59.312 1.00 90.44 845 ASN A C 1
ATOM 6681 O O . ASN A 1 845 ? -66.448 10.346 60.426 1.00 90.44 845 ASN A O 1
ATOM 6685 N N . LEU A 1 846 ? -65.492 11.535 58.780 1.00 89.31 846 LEU A N 1
ATOM 6686 C CA . LEU A 1 846 ? -65.672 12.836 59.425 1.00 89.31 846 LEU A CA 1
ATOM 6687 C C . LEU A 1 846 ? -67.149 13.248 59.474 1.00 89.31 846 LEU A C 1
ATOM 6689 O O . LEU A 1 846 ? -67.588 13.795 60.482 1.00 89.31 846 LEU A O 1
ATOM 6693 N N . GLU A 1 847 ? -67.926 12.966 58.427 1.00 90.38 847 GLU A N 1
ATOM 6694 C CA . GLU A 1 847 ? -69.372 13.215 58.391 1.00 90.38 847 GLU A CA 1
ATOM 6695 C C . GLU A 1 847 ? -70.116 12.389 59.443 1.00 90.38 847 GLU A C 1
ATOM 6697 O O . GLU A 1 847 ? -70.934 12.945 60.179 1.00 90.38 847 GLU A O 1
ATOM 6702 N N . ALA A 1 848 ? -69.776 11.104 59.580 1.00 89.62 848 ALA A N 1
ATOM 6703 C CA . ALA A 1 848 ? -70.361 10.215 60.583 1.00 89.62 848 ALA A CA 1
ATOM 6704 C C . ALA A 1 848 ? -70.047 10.646 62.029 1.00 89.62 848 ALA A C 1
ATOM 6706 O O . ALA A 1 848 ? -70.859 10.445 62.930 1.00 89.62 848 ALA A O 1
ATOM 6707 N N . ARG A 1 849 ? -68.874 11.253 62.257 1.00 88.75 849 ARG A N 1
ATOM 6708 C CA . ARG A 1 849 ? -68.408 11.708 63.581 1.00 88.75 849 ARG A CA 1
ATOM 6709 C C . ARG A 1 849 ? -68.721 13.176 63.880 1.00 88.75 849 ARG A C 1
ATOM 6711 O O . ARG A 1 849 ? -68.417 13.648 64.976 1.00 88.75 849 ARG A O 1
ATOM 6718 N N . ARG A 1 850 ? -69.306 13.915 62.933 1.00 87.62 850 ARG A N 1
ATOM 6719 C CA . ARG A 1 850 ? -69.556 15.355 63.069 1.00 87.62 850 ARG A CA 1
ATOM 6720 C C . ARG A 1 850 ? -70.570 15.616 64.195 1.00 87.62 850 ARG A C 1
ATOM 6722 O O . ARG A 1 850 ? -71.705 15.148 64.094 1.00 87.62 850 ARG A O 1
ATOM 6729 N N . PRO A 1 851 ? -70.233 16.429 65.216 1.00 86.12 851 PRO A N 1
ATOM 6730 C CA . PRO A 1 851 ? -71.174 16.770 66.282 1.00 86.12 851 PRO A CA 1
ATOM 6731 C C . PRO A 1 851 ? -72.452 17.408 65.709 1.00 86.12 851 PRO A C 1
ATOM 6733 O O . PRO A 1 851 ? -72.344 18.187 64.752 1.00 86.12 851 PRO A O 1
ATOM 6736 N N . PRO A 1 852 ? -73.655 17.128 66.248 1.00 81.19 852 PRO A N 1
ATOM 6737 C CA . PRO A 1 852 ? -74.918 17.697 65.768 1.00 81.19 852 PRO A CA 1
ATOM 6738 C C . PRO A 1 852 ? -74.926 19.230 65.845 1.00 81.19 852 PRO A C 1
ATOM 6740 O O . PRO A 1 852 ? -74.133 19.843 66.556 1.00 81.19 852 PRO A O 1
ATOM 6743 N N . ARG A 1 853 ? -75.774 19.885 65.037 1.00 76.94 853 ARG A N 1
ATOM 6744 C CA . ARG A 1 853 ? -75.823 21.356 64.997 1.00 76.94 853 ARG A CA 1
ATOM 6745 C C . ARG A 1 853 ? -76.448 21.761 66.314 1.00 76.94 853 ARG A C 1
ATOM 6747 O O . ARG A 1 853 ? -77.609 21.416 66.524 1.00 76.94 853 ARG A O 1
ATOM 6754 N N . GLU A 1 854 ? -75.706 22.451 67.176 1.00 65.88 854 GLU A N 1
ATOM 6755 C CA . GLU A 1 854 ? -76.330 23.135 68.303 1.00 65.88 854 GLU A CA 1
ATOM 6756 C C . GLU A 1 854 ? -77.462 23.976 67.714 1.00 65.88 854 GLU A C 1
ATOM 6758 O O . GLU A 1 854 ? -77.246 24.838 66.853 1.00 65.88 854 GLU A O 1
ATOM 6763 N N . ARG A 1 855 ? -78.705 23.614 68.056 1.00 56.53 855 ARG A N 1
ATOM 6764 C CA . ARG A 1 855 ? -79.852 24.448 67.716 1.00 56.53 855 ARG A CA 1
ATOM 6765 C C . ARG A 1 855 ? -79.553 25.796 68.365 1.00 56.53 855 ARG A C 1
ATOM 6767 O O . ARG A 1 855 ? -79.203 25.783 69.545 1.00 56.53 855 ARG A O 1
ATOM 6774 N N . PRO A 1 856 ? -79.653 26.926 67.644 1.00 54.97 856 PRO A N 1
ATOM 6775 C CA . PRO A 1 856 ? -79.539 28.215 68.302 1.00 54.97 856 PRO A CA 1
ATOM 6776 C C . PRO A 1 856 ? -80.538 28.197 69.456 1.00 54.97 856 PRO A C 1
ATOM 6778 O O . PRO A 1 856 ? -81.725 27.944 69.228 1.00 54.97 856 PRO A O 1
ATOM 6781 N N . LEU A 1 857 ? -80.040 28.355 70.687 1.00 54.41 857 LEU A N 1
ATOM 6782 C CA . LEU A 1 857 ? -80.877 28.629 71.846 1.00 54.41 857 LEU A CA 1
ATOM 6783 C C . LEU A 1 857 ? -81.764 29.791 71.420 1.00 54.41 857 LEU A C 1
ATOM 6785 O O . LEU A 1 857 ? -81.278 30.899 71.194 1.00 54.41 857 LEU A O 1
ATOM 6789 N N . ALA A 1 858 ? -83.041 29.490 71.182 1.00 51.31 858 ALA A N 1
ATOM 6790 C CA . ALA A 1 858 ? -84.027 30.496 70.870 1.00 51.31 858 ALA A CA 1
ATOM 6791 C C . ALA A 1 858 ? -83.901 31.556 71.958 1.00 51.31 858 ALA A C 1
ATOM 6793 O O . ALA A 1 858 ? -83.965 31.231 73.145 1.00 51.31 858 ALA A O 1
ATOM 6794 N N . ALA A 1 859 ? -83.664 32.798 71.541 1.00 50.03 859 ALA A N 1
ATOM 6795 C CA . ALA A 1 859 ? -83.789 33.949 72.405 1.00 50.03 859 ALA A CA 1
ATOM 6796 C C . ALA A 1 859 ? -85.171 33.871 73.066 1.00 50.03 859 ALA A C 1
ATOM 6798 O O . ALA A 1 859 ? -86.192 34.168 72.440 1.00 50.03 859 ALA A O 1
ATOM 6799 N N . ALA A 1 860 ? -85.199 33.417 74.318 1.00 49.69 860 ALA A N 1
ATOM 6800 C CA . ALA A 1 860 ? -86.345 33.535 75.190 1.00 49.69 860 ALA A CA 1
ATOM 6801 C C . ALA A 1 860 ? -86.487 35.025 75.501 1.00 49.69 860 ALA A C 1
ATOM 6803 O O . ALA A 1 860 ? -85.916 35.556 76.448 1.00 49.69 860 ALA A O 1
ATOM 6804 N N . SER A 1 861 ? -87.195 35.714 74.613 1.00 52.69 861 SER A N 1
ATOM 6805 C CA . SER A 1 861 ? -87.842 36.973 74.929 1.00 52.69 861 SER A CA 1
ATOM 6806 C C . SER A 1 861 ? -89.233 36.675 75.487 1.00 52.69 861 SER A C 1
ATOM 6808 O O . SER A 1 861 ? -89.929 35.795 74.978 1.00 52.69 861 SER A O 1
ATOM 6810 N N . ARG A 1 862 ? -89.620 37.513 76.462 1.00 47.25 862 ARG A N 1
ATOM 6811 C CA . ARG A 1 862 ? -90.895 37.626 77.201 1.00 47.25 862 ARG A CA 1
ATOM 6812 C C . ARG A 1 862 ? -90.918 36.802 78.496 1.00 47.25 862 ARG A C 1
ATOM 6814 O O . ARG A 1 862 ? -90.726 35.600 78.460 1.00 47.25 862 ARG A O 1
ATOM 6821 N N . GLY A 1 863 ? -91.144 37.370 79.675 1.00 49.66 863 GLY A N 1
ATOM 6822 C CA . GLY A 1 863 ? -91.704 38.675 80.013 1.00 49.66 863 GLY A CA 1
ATOM 6823 C C . GLY A 1 863 ? -92.796 38.481 81.061 1.00 49.66 863 GLY A C 1
ATOM 6824 O O . GLY A 1 863 ? -93.907 38.112 80.696 1.00 49.66 863 GLY A O 1
ATOM 6825 N N . SER A 1 864 ? -92.449 38.730 82.322 1.00 41.12 864 SER A N 1
ATOM 6826 C CA . SER A 1 864 ? -93.269 39.365 83.363 1.00 41.12 864 SER A CA 1
ATOM 6827 C C . SER A 1 864 ? -92.337 39.786 84.488 1.00 41.12 864 SER A C 1
ATOM 6829 O O . SER A 1 864 ? -91.653 38.869 85.003 1.00 41.12 864 SER A O 1
#

Secondary structure (DSSP, 8-state):
--GGGHHHHHHHHHT---SSHHHHHTTTEETTTTEESS-SBTTEEEESS--S-SSSHHHHHHHHHHHHHHHTT-EEEEESEETTTTEE---SS---HHHHHHHHHHHHSS----EEEEEEEE-TTS-EEEEEEEEEPPP-SSPPP--SS-BTTBPTT--EEEETTEEEE--GGGHHHHHS---SPPPS--S-S---PPEEE-PSP--SSSS----HHHHHHHHHHHHH-S-SEEEEE-STTSSHHHHHHHHHHHHHHHGGG---TTS----EEEEEE---EEEETTTTEEEE-TT---SSHHHHHHHHHHHTTSS-HHHHHT--HHHHHHHHHHHHHH--EEEEEETTHHHHTTT---SHHHHHHHHHH-SS-EEEEEEESSPPTT-GGGEEE--S--TTTHHHHHHHHHHHHHT-PPPPTTTHHHHHHHHTT-HHHHHHHHHHHTTSSSHHHHHHHIIIIITHHHHHHHHHHHHHHS-TTSSHHHHHHHHHHH-S-EEHHHHHHHTTTS-HHHHHHHHHHHHHHHEEEEE-TTSPEEEEE-GGGHHHHHHHHTTSTTHHHHHHHHHHHHHH-----HHHHHHHHHHHHHHHTT-HHHHHHHHHTS-TT-GGGG-HHHHHHHHHHHHHS-GGGHHHHHHHHHHHHHTT---HHHHHHHHHHHHHH-S-THHHHHHHHHHHT-TTS-HHHHHHHHHHHHHHHHHHHHHHTTT-HHHHHHHHHHHHHHHHHHHHHHTT-TT---HHHHHHHHHHHHHHHHHHTT-THHHHHHHHHHHHTT----HHHHHHHHHHHHTSPPPS-HHHHHHHHHHHHHHHHHHHHHS-SGGG-HHHHHHHHHHHHHHHHHHHHPPP------------

Nearest PDB structures (foldseek):
  6t5f-assembly2_D  TM=3.221E-01  e=9.027E-03  Homo sapiens
  6yr5-assembly2_D-2  TM=3.139E-01  e=1.338E-02  Homo sapiens
  5ltw-assembly1_A  TM=3.154E-01  e=1.665E-02  Homo sapiens
  5ok9-assembly1_F  TM=3.189E-01  e=1.665E-02  Homo sapiens
  6y7t-assembly3_K  TM=2.652E-01  e=1.338E-02  Homo sapiens

Sequence (864 aa):
MRDELKRIAEAIEGRQLPGSFAELFEGNWDEAERRFTSQETYVLDYKEEVPDRFSDGYGAGIVRLALAFHNSYGGLVVFGVKDRALTIVGARRPLDVEALNRVLSDFTGIGIECVMRRYTVAQPDGVALDIVALLVPRRGLARPARLSRPLGPYPAGMTWVRDRHEVLEAGSRHLHVLYSDRRLLPSEDDDGEATFPIHRSFPPSPATVRDFIGRRKLTEALFDWLLFDDQPRMYLHGPGGSGKSTLAFEIARLLADNGHAMTLPGGERLDYVVYLSGKETEFNSATGRQQDFALRQFGSARELMVQLLHHAGFAAQDEVAGADERTLETRLSELFDSYNGLVVIDDIDALSRRKVDTAEEALFLRAVRARRWTRILYTLRYPPANAIRSSLPVPGLDSDTEVPEFLEACCRQFEVPEPAADQVPAIIRATDCLPLLIETVIGLRRFTGNYPEAIRIFSDRGGDEARRYLYQREYDQLDPAGRSKPVLAALLLLGEPVTFATIAGLLSHLTKPQVADALSETGSVFLSTFQDEDGETLYQLVPPSVPFVRLVSERQPYFNRLINTVEHFRATGVRTTPREATLIVTMERALRDRAFGQVAEIHASMSAHDPALGNPKIRALLAQAYGELGPAHRTSAREWFRAAEAMGYRDPFMMRRWYHLEIVAGDDPSEAERLCRAVLADEKFAARHRSEFLSKLGRSLVQQANGLGAVNQDRANVLVRQACVAYLEALWVGRNLCGFDLRETLHWLERTLERMLRLSAEDAEQFFNLLEEVAAAGHDPHPDGTDVLVEYLLKVPLRSDRAWFTKLIGLCTRTAGRVARVARPADDHPGLMRLITTLEDLRANLEARRPPRERPLAAASRGS